Protein AF-0000000084591110 (afdb_homodimer)

Secondary structure (DSSP, 8-state):
-HHHHHHHHHHHHHHHHHS------------EEEEEEE-B-TT---SS--BSEEEEEETTEEEEE---TTHHHHHHH-SS--GGGEEEEE-----HHHHTTHHHHHHHHT-TTSHHHHHTTT-TT-EEEEEEESTTHHHHHHHHHHHTT---SSEEEEEEEESSTT------PPPTTEEP--EEEP-TTSEEEEEEEETTEEEEEEEEBSSS-EEEEEEEEPP-SSEEPPEEEEE-S-SB-GGGHHHHTGGG---SEEEEE-------TTT-TT-TT-GGG--HHHHHHHHHHTT---HHHHHHHHHHTT-S-EEEE-B-TT-----TT-HHHHHHHHHHHHHH-BTT---EE--TT-EEE---EE-------------S-------TTTBPPP--TTSPPPGGG-----------S---------------------------------/-HHHHHHHHHHHHHHHHHS-----------SEEEEEEE-B-TT---SS--BSEEEEEETTEEEEE---TTHHHHHHH-SS--GGGEEEEE-----HHHHTTHHHHHHHHT-TTSHHHHHTTT-TT-EEEEEEESTTHHHHHHHHHHHTT---SSEEEEEEEESSTT------PPPTTEEP--EEEP-TTSEEEEEEEETTEEEEEEEEBSSS-EEEEEEEEPP-SSEEPPEEEEE-S-SB-GGGHHHHTGGG---SEEEEE-------TTT-TT-TT-GGG--HHHHHHHHHHTT---HHHHHHHHHHTT-S-EEEE-B-TT-----TT-HHHHHHHHHHHHHH-BTT---EE--TT-EEE---EE-------------S-------TTTBPPP--TTSPPPGGG-----------S---------------------------------

pLDDT: mean 78.38, std 26.84, range [16.27, 98.94]

Solvent-accessible surface area (backbone atoms only — not comparable to full-atom values): 49144 Å² total; per-residue (Å²): 122,73,70,60,58,54,51,50,54,49,49,54,53,50,55,61,58,63,71,57,61,73,75,78,66,78,60,64,54,64,63,36,34,41,33,32,47,14,25,17,20,69,74,26,60,49,86,62,25,37,18,26,20,35,38,39,32,47,64,82,35,28,34,29,45,24,25,4,54,48,44,58,52,40,34,60,68,33,91,84,49,56,65,66,31,47,39,37,38,38,30,31,31,53,42,52,42,22,41,63,18,47,57,63,36,47,51,49,41,19,19,75,82,20,70,47,20,56,74,51,73,50,40,63,75,42,76,52,37,43,34,38,25,35,80,53,49,56,30,51,48,26,50,52,39,61,59,20,69,61,78,65,40,18,20,34,32,45,32,29,52,32,85,60,92,73,76,75,64,92,44,71,70,81,43,92,44,50,46,87,50,53,79,44,64,34,49,95,81,45,32,36,73,63,76,42,81,57,87,50,30,42,32,31,36,24,45,32,39,37,88,53,78,22,26,27,39,36,42,30,40,49,78,52,96,57,37,54,46,51,22,39,35,46,45,37,67,28,49,41,59,70,76,32,45,66,71,52,39,44,97,79,38,45,20,52,30,34,37,33,38,26,34,38,72,68,63,54,57,89,73,36,77,80,44,80,77,63,34,88,80,57,43,65,64,58,45,43,50,53,22,40,76,69,19,26,21,23,28,43,56,37,9,40,51,38,41,76,46,54,40,72,35,43,36,33,30,30,27,36,51,86,62,60,69,53,46,68,81,32,65,66,42,42,49,46,19,48,27,15,22,38,18,28,11,48,61,96,57,70,36,36,50,57,31,52,65,42,66,48,76,58,80,85,45,68,52,75,71,80,67,84,67,85,66,75,76,73,76,61,82,79,62,81,69,73,55,68,85,44,52,50,81,60,44,58,77,88,52,80,75,61,74,85,68,63,61,76,78,66,79,73,67,75,76,62,93,68,80,82,71,76,74,76,69,78,76,70,80,68,83,70,84,69,82,70,84,67,84,79,81,80,93,93,89,83,76,89,85,131,123,73,70,60,58,53,51,52,54,49,48,54,52,49,56,63,56,61,71,57,61,73,72,78,66,79,60,64,54,64,63,36,35,42,35,32,47,13,25,16,21,71,72,25,59,48,86,60,26,36,18,25,21,35,36,39,33,48,64,81,34,28,33,29,45,25,25,3,54,47,43,57,53,40,35,62,68,33,91,84,50,56,66,65,33,46,39,37,38,38,31,32,31,52,41,54,41,22,40,63,17,47,57,64,38,48,53,50,41,19,19,76,83,21,68,47,20,56,72,50,72,50,40,62,74,42,77,54,36,44,33,38,25,36,80,52,50,57,30,53,48,26,50,53,39,62,58,21,69,63,78,63,39,18,20,35,32,44,32,28,52,32,82,59,92,74,76,75,66,92,47,71,69,80,45,93,43,49,46,87,49,53,79,45,65,34,50,95,83,46,32,36,73,65,77,41,80,56,85,50,30,41,30,31,34,23,46,32,39,35,87,52,78,25,25,26,39,35,42,31,39,51,79,51,95,56,36,52,46,52,21,40,34,46,45,36,65,28,48,42,59,73,74,32,45,66,72,53,39,43,96,78,38,44,20,53,31,34,37,32,37,27,33,39,72,69,64,54,57,88,72,35,76,81,44,80,76,62,36,88,78,58,43,64,64,57,43,43,50,53,23,41,75,69,19,25,21,24,26,39,56,37,11,40,50,39,41,76,45,55,39,72,34,44,37,34,31,29,27,36,50,84,63,61,67,54,45,69,81,33,64,67,40,42,48,46,17,47,26,15,24,38,17,28,11,47,62,97,57,70,37,37,52,56,30,53,66,41,69,49,76,55,81,83,44,69,53,73,70,80,66,85,67,85,68,74,77,72,78,59,81,79,62,82,67,74,55,68,85,46,50,50,81,60,44,58,75,87,52,81,77,60,74,84,66,63,60,76,78,65,81,75,68,77,77,62,94,69,81,80,72,77,74,78,73,79,75,76,76,74,81,71,85,73,82,70,81,91,88,95,78,92,84,93,78,87,75,85,85,131

InterPro domains:
  IPR013471 Ribonuclease Z/BN [cd07717] (34-357)
  IPR036866 Ribonuclease Z/Hydroxyacylglutathione hydrolase-like [G3DSA:3.60.15.10] (32-371)
  IPR036866 Ribonuclease Z/Hydroxyacylglutathione hydrolase-like [SSF56281] (33-362)

Structure (mmCIF, N/CA/C/O backbone):
data_AF-0000000084591110-model_v1
#
loop_
_entity.id
_entity.type
_entity.pdbx_description
1 polymer 'Metallo-beta-lactamase superfamily protein'
#
loop_
_atom_site.group_PDB
_atom_site.id
_atom_site.type_symbol
_atom_site.label_atom_id
_atom_site.label_alt_id
_atom_site.label_comp_id
_atom_site.label_asym_id
_atom_site.label_entity_id
_atom_site.label_seq_id
_atom_site.pdbx_PDB_ins_code
_atom_site.Cartn_x
_atom_site.Cartn_y
_atom_site.Cartn_z
_atom_site.occupancy
_atom_site.B_iso_or_equiv
_atom_site.auth_seq_id
_atom_site.auth_comp_id
_atom_site.auth_asym_id
_atom_site.auth_atom_id
_atom_site.pdbx_PDB_model_num
ATOM 1 N N . MET A 1 1 ? 31.797 -3.836 -56.5 1 29.39 1 MET A N 1
ATOM 2 C CA . MET A 1 1 ? 32.531 -3.691 -55.25 1 29.39 1 MET A CA 1
ATOM 3 C C . MET A 1 1 ? 31.641 -4.031 -54.062 1 29.39 1 MET A C 1
ATOM 5 O O . MET A 1 1 ? 32.062 -3.922 -52.906 1 29.39 1 MET A O 1
ATOM 9 N N . THR A 1 2 ? 30.297 -4.121 -54.344 1 38.12 2 THR A N 1
ATOM 10 C CA . THR A 1 2 ? 29.188 -4.25 -53.406 1 38.12 2 THR A CA 1
ATOM 11 C C . THR A 1 2 ? 29.109 -5.672 -52.844 1 38.12 2 THR A C 1
ATOM 13 O O . THR A 1 2 ? 28.641 -5.887 -51.75 1 38.12 2 THR A O 1
ATOM 16 N N . THR A 1 3 ? 29.531 -6.695 -53.688 1 39.41 3 THR A N 1
ATOM 17 C CA . THR A 1 3 ? 29.391 -8.117 -53.406 1 39.41 3 THR A CA 1
ATOM 18 C C . THR A 1 3 ? 30.438 -8.562 -52.406 1 39.41 3 THR A C 1
ATOM 20 O O . THR A 1 3 ? 30.203 -9.484 -51.594 1 39.41 3 THR A O 1
ATOM 23 N N . LEU A 1 4 ? 31.641 -7.887 -52.438 1 34.56 4 LEU A N 1
ATOM 24 C CA . LEU A 1 4 ? 32.781 -8.32 -51.656 1 34.56 4 LEU A CA 1
ATOM 25 C C . LEU A 1 4 ? 32.625 -7.891 -50.188 1 34.56 4 LEU A C 1
ATOM 27 O O . LEU A 1 4 ? 33.125 -8.539 -49.281 1 34.56 4 LEU A O 1
ATOM 31 N N . ALA A 1 5 ? 31.984 -6.637 -50 1 37.97 5 ALA A N 1
ATOM 32 C CA . ALA A 1 5 ? 31.828 -6.137 -48.625 1 37.97 5 ALA A CA 1
ATOM 33 C C . ALA A 1 5 ? 30.859 -7 -47.844 1 37.97 5 ALA A C 1
ATOM 35 O O . ALA A 1 5 ? 30.906 -7.035 -46.594 1 37.97 5 ALA A O 1
ATOM 36 N N . LYS A 1 6 ? 29.906 -7.621 -48.625 1 37.16 6 LYS A N 1
ATOM 37 C CA . LYS A 1 6 ? 28.922 -8.477 -47.969 1 37.16 6 LYS A CA 1
ATOM 38 C C . LYS A 1 6 ? 29.562 -9.766 -47.438 1 37.16 6 LYS A C 1
ATOM 40 O O . LYS A 1 6 ? 29.203 -10.258 -46.375 1 37.16 6 LYS A O 1
ATOM 45 N N . VAL A 1 7 ? 30.562 -10.164 -48.25 1 39.44 7 VAL A N 1
ATOM 46 C CA . VAL A 1 7 ? 31.172 -11.445 -47.906 1 39.44 7 VAL A CA 1
ATOM 47 C C . VAL A 1 7 ? 32.125 -11.258 -46.719 1 39.44 7 VAL A C 1
ATOM 49 O O . VAL A 1 7 ? 32.188 -12.133 -45.875 1 39.44 7 VAL A O 1
ATOM 52 N N . GLU A 1 8 ? 32.719 -10.031 -46.656 1 38.94 8 GLU A N 1
ATOM 53 C CA . GLU A 1 8 ? 33.656 -9.836 -45.562 1 38.94 8 GLU A CA 1
ATOM 54 C C . GLU A 1 8 ? 32.938 -9.664 -44.25 1 38.94 8 GLU A C 1
ATOM 56 O O . GLU A 1 8 ? 33.469 -10.062 -43.188 1 38.94 8 GLU A O 1
ATOM 61 N N . ARG A 1 9 ? 31.719 -9 -44.281 1 38.03 9 ARG A N 1
ATOM 62 C CA . ARG A 1 9 ? 30.969 -8.875 -43.031 1 38.03 9 ARG A CA 1
ATOM 63 C C . ARG A 1 9 ? 30.469 -10.227 -42.562 1 38.03 9 ARG A C 1
ATOM 65 O O . ARG A 1 9 ? 30.344 -10.461 -41.344 1 38.03 9 ARG A O 1
ATOM 72 N N . LEU A 1 10 ? 30.219 -11.109 -43.531 1 38.62 10 LEU A N 1
ATOM 73 C CA . LEU A 1 10 ? 29.781 -12.453 -43.156 1 38.62 10 LEU A CA 1
ATOM 74 C C . LEU A 1 10 ? 30.922 -13.25 -42.531 1 38.62 10 LEU A C 1
ATOM 76 O O . LEU A 1 10 ? 30.719 -14.023 -41.594 1 38.62 10 LEU A O 1
ATOM 80 N N . VAL A 1 11 ? 32.156 -12.969 -43.062 1 40.56 11 VAL A N 1
ATOM 81 C CA . VAL A 1 11 ? 33.281 -13.742 -42.562 1 40.56 11 VAL A CA 1
ATOM 82 C C . VAL A 1 11 ? 33.688 -13.234 -41.188 1 40.56 11 VAL A C 1
ATOM 84 O O . VAL A 1 11 ? 34 -14.031 -40.312 1 40.56 11 VAL A O 1
ATOM 87 N N . VAL A 1 12 ? 33.625 -11.828 -40.969 1 39.69 12 VAL A N 1
ATOM 88 C CA . VAL A 1 12 ? 34 -11.344 -39.625 1 39.69 12 VAL A CA 1
ATOM 89 C C . VAL A 1 12 ? 32.938 -11.773 -38.625 1 39.69 12 VAL A C 1
ATOM 91 O O . VAL A 1 12 ? 33.25 -12.086 -37.469 1 39.69 12 VAL A O 1
ATOM 94 N N . TYR A 1 13 ? 31.562 -11.875 -39.031 1 34.47 13 TYR A N 1
ATOM 95 C CA . TYR A 1 13 ? 30.531 -12.383 -38.125 1 34.47 13 TYR A CA 1
ATOM 96 C C . TYR A 1 13 ? 30.766 -13.859 -37.844 1 34.47 13 TYR A C 1
ATOM 98 O O . TYR A 1 13 ? 30.562 -14.305 -36.719 1 34.47 13 TYR A O 1
ATOM 106 N N . ALA A 1 14 ? 31.203 -14.594 -38.844 1 36.56 14 ALA A N 1
ATOM 107 C CA . ALA A 1 14 ? 31.453 -16.016 -38.625 1 36.56 14 ALA A CA 1
ATOM 108 C C . ALA A 1 14 ? 32.656 -16.234 -37.719 1 36.56 14 ALA A C 1
ATOM 110 O O . ALA A 1 14 ? 32.625 -17.125 -36.875 1 36.56 14 ALA A O 1
ATOM 111 N N . TRP A 1 15 ? 33.75 -15.469 -38 1 36.59 15 TRP A N 1
ATOM 112 C CA . TRP A 1 15 ? 34.938 -15.664 -37.156 1 36.59 15 TRP A CA 1
ATOM 113 C C . TRP A 1 15 ? 34.688 -15.258 -35.719 1 36.59 15 TRP A C 1
ATOM 115 O O . TRP A 1 15 ? 35.125 -15.945 -34.781 1 36.59 15 TRP A O 1
ATOM 125 N N . LEU A 1 16 ? 33.906 -14.078 -35.469 1 33.72 16 LEU A N 1
ATOM 126 C CA . LEU A 1 16 ? 33.594 -13.711 -34.062 1 33.72 16 LEU A CA 1
ATOM 127 C C . LEU A 1 16 ? 32.688 -14.742 -33.438 1 33.72 16 LEU A C 1
ATOM 129 O O . LEU A 1 16 ? 32.719 -14.922 -32.219 1 33.72 16 LEU A O 1
ATOM 133 N N . CYS A 1 17 ? 31.812 -15.461 -34.125 1 33.75 17 CYS A N 1
ATOM 134 C CA . CYS A 1 17 ? 31 -16.531 -33.594 1 33.75 17 CYS A CA 1
ATOM 135 C C . CYS A 1 17 ? 31.859 -17.719 -33.188 1 33.75 17 CYS A C 1
ATOM 137 O O . CYS A 1 17 ? 31.406 -18.594 -32.438 1 33.75 17 CYS A O 1
ATOM 139 N N . GLU A 1 18 ? 32.938 -18.094 -33.906 1 33.03 18 GLU A N 1
ATOM 140 C CA . GLU A 1 18 ? 33.688 -19.312 -33.625 1 33.03 18 GLU A CA 1
ATOM 141 C C . GLU A 1 18 ? 34.344 -19.234 -32.25 1 33.03 18 GLU A C 1
ATOM 143 O O . GLU A 1 18 ? 34.531 -20.25 -31.594 1 33.03 18 GLU A O 1
ATOM 148 N N . ILE A 1 19 ? 35.062 -18.125 -31.953 1 33.84 19 ILE A N 1
ATOM 149 C CA . ILE A 1 19 ? 35.875 -18.219 -30.75 1 33.84 19 ILE A CA 1
ATOM 150 C C . ILE A 1 19 ? 35 -18.125 -29.516 1 33.84 19 ILE A C 1
ATOM 152 O O . ILE A 1 19 ? 35.5 -18.062 -28.391 1 33.84 19 ILE A O 1
ATOM 156 N N . TYR A 1 20 ? 33.75 -17.625 -29.578 1 30.02 20 TYR A N 1
ATOM 157 C CA . TYR A 1 20 ? 33.031 -17.641 -28.312 1 30.02 20 TYR A CA 1
ATOM 158 C C . TYR A 1 20 ? 32.75 -19.062 -27.875 1 30.02 20 TYR A C 1
ATOM 160 O O . TYR A 1 20 ? 31.797 -19.688 -28.359 1 30.02 20 TYR A O 1
ATOM 168 N N . GLU A 1 21 ? 33.75 -19.844 -27.625 1 31.45 21 GLU A N 1
ATOM 169 C CA . GLU A 1 21 ? 33.406 -20.969 -26.766 1 31.45 21 GLU A CA 1
ATOM 170 C C . GLU A 1 21 ? 32.5 -20.5 -25.609 1 31.45 21 GLU A C 1
ATOM 172 O O . GLU A 1 21 ? 32.844 -19.562 -24.891 1 31.45 21 GLU A O 1
ATOM 177 N N . PRO A 1 22 ? 31.25 -20.688 -25.75 1 31.7 22 PRO A N 1
ATOM 178 C CA . PRO A 1 22 ? 30.5 -20.375 -24.547 1 31.7 22 PRO A CA 1
ATOM 179 C C . PRO A 1 22 ? 31.203 -20.812 -23.266 1 31.7 22 PRO A C 1
ATOM 181 O O . PRO A 1 22 ? 31.609 -21.969 -23.156 1 31.7 22 PRO A O 1
ATOM 184 N N . LEU A 1 23 ? 32.125 -20.047 -22.719 1 31.44 23 LEU A N 1
ATOM 185 C CA . LEU A 1 23 ? 32.531 -20.359 -21.359 1 31.44 23 LEU A CA 1
ATOM 186 C C . LEU A 1 23 ? 31.359 -21.016 -20.594 1 31.44 23 LEU A C 1
ATOM 188 O O . LEU A 1 23 ? 30.281 -20.453 -20.5 1 31.44 23 LEU A O 1
ATOM 192 N N . ASN A 1 24 ? 31.297 -22.312 -20.594 1 31.44 24 ASN A N 1
ATOM 193 C CA . ASN A 1 24 ? 30.469 -23.109 -19.703 1 31.44 24 ASN A CA 1
ATOM 194 C C . ASN A 1 24 ? 30.453 -22.547 -18.297 1 31.44 24 ASN A C 1
ATOM 196 O O . ASN A 1 24 ? 31.234 -22.953 -17.438 1 31.44 24 ASN A O 1
ATOM 200 N N . VAL A 1 25 ? 30.375 -21.266 -18.078 1 33.38 25 VAL A N 1
ATOM 201 C CA . VAL A 1 25 ? 30.141 -20.781 -16.719 1 33.38 25 VAL A CA 1
ATOM 202 C C . VAL A 1 25 ? 29 -21.578 -16.078 1 33.38 25 VAL A C 1
ATOM 204 O O . VAL A 1 25 ? 27.891 -21.625 -16.625 1 33.38 25 VAL A O 1
ATOM 207 N N . ASN A 1 26 ? 29.344 -22.625 -15.445 1 36.94 26 ASN A N 1
ATOM 208 C CA . ASN A 1 26 ? 28.422 -23.312 -14.547 1 36.94 26 ASN A CA 1
ATOM 209 C C . ASN A 1 26 ? 27.5 -22.328 -13.828 1 36.94 26 ASN A C 1
ATOM 211 O O . ASN A 1 26 ? 27.922 -21.672 -12.867 1 36.94 26 ASN A O 1
ATOM 215 N N . PHE A 1 27 ? 26.688 -21.734 -14.508 1 41.66 27 PHE A N 1
ATOM 216 C CA . PHE A 1 27 ? 25.703 -20.844 -13.898 1 41.66 27 PHE A CA 1
ATOM 217 C C . PHE A 1 27 ? 24.812 -21.625 -12.93 1 41.66 27 PHE A C 1
ATOM 219 O O . PHE A 1 27 ? 23.797 -22.188 -13.336 1 41.66 27 PHE A O 1
ATOM 226 N N . ASP A 1 28 ? 25.422 -22.266 -11.922 1 49.06 28 ASP A N 1
ATOM 227 C CA . ASP A 1 28 ? 24.625 -22.75 -10.789 1 49.06 28 ASP A CA 1
ATOM 228 C C . ASP A 1 28 ? 23.859 -21.594 -10.141 1 49.06 28 ASP A C 1
ATOM 230 O O . ASP A 1 28 ? 24.328 -20.469 -10.094 1 49.06 28 ASP A O 1
ATOM 234 N N . MET A 1 29 ? 22.516 -21.609 -10.375 1 55.19 29 MET A N 1
ATOM 235 C CA . MET A 1 29 ? 21.672 -20.594 -9.758 1 55.19 29 MET A CA 1
ATOM 236 C C . MET A 1 29 ? 22.156 -20.266 -8.344 1 55.19 29 MET A C 1
ATOM 238 O O . MET A 1 29 ? 21.641 -19.344 -7.707 1 55.19 29 MET A O 1
ATOM 242 N N . GLY A 1 30 ? 23.344 -20.797 -8.078 1 60.12 30 GLY A N 1
ATOM 243 C CA . GLY A 1 30 ? 23.688 -20.562 -6.688 1 60.12 30 GLY A CA 1
ATOM 244 C C . GLY A 1 30 ? 22.531 -20.859 -5.734 1 60.12 30 GLY A C 1
ATOM 245 O O . GLY A 1 30 ? 21.734 -21.766 -5.973 1 60.12 30 GLY A O 1
ATOM 246 N N . ASP A 1 31 ? 22.281 -20.141 -4.699 1 81.06 31 ASP A N 1
ATOM 247 C CA . ASP A 1 31 ? 21.234 -20.281 -3.68 1 81.06 31 ASP A CA 1
ATOM 248 C C . ASP A 1 31 ? 19.906 -19.719 -4.168 1 81.06 31 ASP A C 1
ATOM 250 O O . ASP A 1 31 ? 19.844 -18.562 -4.613 1 81.06 31 ASP A O 1
ATOM 254 N N . LEU A 1 32 ? 18.922 -20.641 -4.508 1 91.56 32 LEU A N 1
ATOM 255 C CA . LEU A 1 32 ? 17.562 -20.266 -4.844 1 91.56 32 LEU A CA 1
ATOM 256 C C . LEU A 1 32 ? 16.656 -20.344 -3.613 1 91.56 32 LEU A C 1
ATOM 258 O O . LEU A 1 32 ? 16.453 -21.422 -3.051 1 91.56 32 LEU A O 1
ATOM 262 N N . LYS A 1 33 ? 16.234 -19.109 -3.219 1 95.06 33 LYS A N 1
ATOM 263 C CA . LYS A 1 33 ? 15.383 -18.984 -2.033 1 95.06 33 LYS A CA 1
ATOM 264 C C . LYS A 1 33 ? 14.047 -18.344 -2.377 1 95.06 33 LYS A C 1
ATOM 266 O O . LYS A 1 33 ? 13.992 -17.359 -3.123 1 95.06 33 LYS A O 1
ATOM 271 N N . ILE A 1 34 ? 12.984 -18.969 -1.868 1 97.69 34 ILE A N 1
ATOM 272 C CA . ILE A 1 34 ? 11.641 -18.453 -2.061 1 97.69 34 ILE A CA 1
ATOM 273 C C . ILE A 1 34 ? 11.125 -17.844 -0.755 1 97.69 34 ILE A C 1
ATOM 275 O O . ILE A 1 34 ? 11.172 -18.5 0.295 1 97.69 34 ILE A O 1
ATOM 279 N N . THR A 1 35 ? 10.68 -16.578 -0.805 1 98.12 35 THR A N 1
ATOM 280 C CA . THR A 1 35 ? 10.094 -15.922 0.359 1 98.12 35 THR A CA 1
ATOM 281 C C . THR A 1 35 ? 8.664 -15.469 0.062 1 98.12 35 THR A C 1
ATOM 283 O O . THR A 1 35 ? 8.422 -14.773 -0.928 1 98.12 35 THR A O 1
ATOM 286 N N . PHE A 1 36 ? 7.754 -15.875 0.915 1 98.5 36 PHE A N 1
ATOM 287 C CA . PHE A 1 36 ? 6.355 -15.492 0.771 1 98.5 36 PHE A CA 1
ATOM 288 C C . PHE A 1 36 ? 6.086 -14.164 1.467 1 98.5 36 PHE A C 1
ATOM 290 O O . PHE A 1 36 ? 5.996 -14.102 2.695 1 98.5 36 PHE A O 1
ATOM 297 N N . LEU A 1 37 ? 5.859 -13.109 0.688 1 98.44 37 LEU A N 1
ATOM 298 C CA . LEU A 1 37 ? 5.754 -11.766 1.239 1 98.44 37 LEU A CA 1
ATOM 299 C C . LEU A 1 37 ? 4.305 -11.43 1.586 1 98.44 37 LEU A C 1
ATOM 301 O O . LEU A 1 37 ? 4.047 -10.617 2.475 1 98.44 37 LEU A O 1
ATOM 305 N N . GLY A 1 38 ? 3.424 -11.961 0.901 1 98.25 38 GLY A N 1
ATOM 306 C CA . GLY A 1 38 ? 1.995 -11.836 1.135 1 98.25 38 GLY A CA 1
ATOM 307 C C . GLY A 1 38 ? 1.207 -13.055 0.693 1 98.25 38 GLY A C 1
ATOM 308 O O . GLY A 1 38 ? 1.45 -13.602 -0.385 1 98.25 38 GLY A O 1
ATOM 309 N N . THR A 1 39 ? 0.227 -13.461 1.534 1 98.5 39 THR A N 1
ATOM 310 C CA . THR A 1 39 ? -0.43 -14.734 1.27 1 98.5 39 THR A CA 1
ATOM 311 C C . THR A 1 39 ? -1.946 -14.594 1.374 1 98.5 39 THR A C 1
ATOM 313 O O . THR A 1 39 ? -2.67 -15.594 1.375 1 98.5 39 THR A O 1
ATOM 316 N N . SER A 1 40 ? -2.457 -13.328 1.427 1 97.31 40 SER A N 1
ATOM 317 C CA . SER A 1 40 ? -3.895 -13.086 1.487 1 97.31 40 SER A CA 1
ATOM 318 C C . SER A 1 40 ? -4.473 -12.844 0.097 1 97.31 40 SER A C 1
ATOM 320 O O . SER A 1 40 ? -3.785 -12.328 -0.786 1 97.31 40 SER A O 1
ATOM 322 N N . SER A 1 41 ? -5.684 -13.234 0.004 1 96.69 41 SER A N 1
ATOM 323 C CA . SER A 1 41 ? -6.453 -12.867 -1.183 1 96.69 41 SER A CA 1
ATOM 324 C C . SER A 1 41 ? -6.836 -11.391 -1.162 1 96.69 41 SER A C 1
ATOM 326 O O . SER A 1 41 ? -6.387 -10.641 -0.292 1 96.69 41 SER A O 1
ATOM 328 N N . GLY A 1 42 ? -7.637 -11.016 -2.154 1 94 42 GLY A N 1
ATOM 329 C CA . GLY A 1 42 ? -8.039 -9.625 -2.299 1 94 42 GLY A CA 1
ATOM 330 C C . GLY A 1 42 ? -8.969 -9.156 -1.194 1 94 42 GLY A C 1
ATOM 331 O O . GLY A 1 42 ? -9.203 -7.957 -1.043 1 94 42 GLY A O 1
ATOM 332 N N . GLY A 1 43 ? -9.461 -10.141 -0.425 1 90.62 43 GLY A N 1
ATOM 333 C CA . GLY A 1 43 ? -10.258 -9.758 0.729 1 90.62 43 GLY A CA 1
ATOM 334 C C . GLY A 1 43 ? -9.438 -9.148 1.851 1 90.62 43 GLY A C 1
ATOM 335 O O . GLY A 1 43 ? -9.992 -8.578 2.793 1 90.62 43 GLY A O 1
ATOM 336 N N . GLY A 1 44 ? -8.148 -9.359 1.742 1 90.88 44 GLY A N 1
ATOM 337 C CA . GLY A 1 44 ? -7.25 -8.695 2.672 1 90.88 44 GLY A CA 1
ATOM 338 C C . GLY A 1 44 ? -6.809 -7.324 2.201 1 90.88 44 GLY A C 1
ATOM 339 O O . GLY A 1 44 ? -7.473 -6.707 1.363 1 90.88 44 GLY A O 1
ATOM 340 N N . PRO A 1 45 ? -5.668 -6.801 2.809 1 92.88 45 PRO A N 1
ATOM 341 C CA . PRO A 1 45 ? -4.828 -7.43 3.832 1 92.88 45 PRO A CA 1
ATOM 342 C C . PRO A 1 45 ? -5.539 -7.562 5.176 1 92.88 45 PRO A C 1
ATOM 344 O O . PRO A 1 45 ? -6.543 -6.891 5.418 1 92.88 45 PRO A O 1
ATOM 347 N N . THR A 1 46 ? -5.082 -8.531 5.914 1 90.69 46 THR A N 1
ATOM 348 C CA . THR A 1 46 ? -5.531 -8.688 7.289 1 90.69 46 THR A CA 1
ATOM 349 C C . THR A 1 46 ? -4.434 -8.289 8.273 1 90.69 46 THR A C 1
ATOM 351 O O . THR A 1 46 ? -3.369 -7.82 7.859 1 90.69 46 THR A O 1
ATOM 354 N N . GLU A 1 47 ? -4.711 -8.375 9.5 1 87.31 47 GLU A N 1
ATOM 355 C CA . GLU A 1 47 ? -3.693 -8.094 10.508 1 87.31 47 GLU A CA 1
ATOM 356 C C . GLU A 1 47 ? -2.48 -9.008 10.336 1 87.31 47 GLU A C 1
ATOM 358 O O . GLU A 1 47 ? -1.342 -8.57 10.523 1 87.31 47 GLU A O 1
ATOM 363 N N . GLY A 1 48 ? -2.74 -10.195 9.852 1 90 48 GLY A N 1
ATOM 364 C CA . GLY A 1 48 ? -1.672 -11.18 9.844 1 90 48 GLY A CA 1
ATOM 365 C C . GLY A 1 48 ? -1.128 -11.453 8.453 1 90 48 GLY A C 1
ATOM 366 O O . GLY A 1 48 ? -0.094 -12.109 8.305 1 90 48 GLY A O 1
ATOM 367 N N . ARG A 1 49 ? -1.811 -10.953 7.426 1 95.69 49 ARG A N 1
ATOM 368 C CA . ARG A 1 49 ? -1.379 -11.281 6.07 1 95.69 49 ARG A CA 1
ATOM 369 C C . ARG A 1 49 ? -1.438 -10.055 5.168 1 95.69 49 ARG A C 1
ATOM 371 O O . ARG A 1 49 ? -2.402 -9.289 5.215 1 95.69 49 ARG A O 1
ATOM 378 N N . ASN A 1 50 ? -0.365 -9.82 4.465 1 96.81 50 ASN A N 1
ATOM 379 C CA . ASN A 1 50 ? -0.413 -8.914 3.324 1 96.81 50 ASN A CA 1
ATOM 380 C C . ASN A 1 50 ? -0.999 -9.594 2.092 1 96.81 50 ASN A C 1
ATOM 382 O O . ASN A 1 50 ? -1.121 -10.82 2.055 1 96.81 50 ASN A O 1
ATOM 386 N N . CYS A 1 51 ? -1.386 -8.852 1.115 1 97.62 51 CYS A N 1
ATOM 387 C CA . CYS A 1 51 ? -1.868 -9.43 -0.133 1 97.62 51 CYS A CA 1
ATOM 388 C C . CYS A 1 51 ? -0.708 -9.938 -0.982 1 97.62 51 CYS A C 1
ATOM 390 O O . CYS A 1 51 ? 0.445 -9.898 -0.552 1 97.62 51 CYS A O 1
ATOM 392 N N . SER A 1 52 ? -0.92 -10.344 -2.133 1 98.56 52 SER A N 1
ATOM 393 C CA . SER A 1 52 ? -0.11 -11.281 -2.91 1 98.56 52 SER A CA 1
ATOM 394 C C . SER A 1 52 ? 1.234 -10.664 -3.285 1 98.56 52 SER A C 1
ATOM 396 O O . SER A 1 52 ? 1.283 -9.594 -3.895 1 98.56 52 SER A O 1
ATOM 398 N N . SER A 1 53 ? 2.271 -11.375 -2.945 1 98.88 53 SER A N 1
ATOM 399 C CA . SER A 1 53 ? 3.629 -11.125 -3.418 1 98.88 53 SER A CA 1
ATOM 400 C C . SER A 1 53 ? 4.57 -12.266 -3.035 1 98.88 53 SER A C 1
ATOM 402 O O . SER A 1 53 ? 4.531 -12.75 -1.905 1 98.88 53 SER A O 1
ATOM 404 N N . LEU A 1 54 ? 5.387 -12.703 -3.955 1 98.75 54 LEU A N 1
ATOM 405 C CA . LEU A 1 54 ? 6.387 -13.75 -3.807 1 98.75 54 LEU A CA 1
ATOM 406 C C . LEU A 1 54 ? 7.758 -13.258 -4.258 1 98.75 54 LEU A C 1
ATOM 408 O O . LEU A 1 54 ? 7.883 -12.633 -5.316 1 98.75 54 LEU A O 1
ATOM 412 N N . ALA A 1 55 ? 8.773 -13.531 -3.422 1 98.69 55 ALA A N 1
ATOM 413 C CA . ALA A 1 55 ? 10.133 -13.133 -3.793 1 98.69 55 ALA A CA 1
ATOM 414 C C . ALA A 1 55 ? 10.984 -14.359 -4.125 1 98.69 55 ALA A C 1
ATOM 416 O O . ALA A 1 55 ? 11.016 -15.328 -3.361 1 98.69 55 ALA A O 1
ATOM 417 N N . LEU A 1 56 ? 11.617 -14.32 -5.242 1 97.38 56 LEU A N 1
ATOM 418 C CA . LEU A 1 56 ? 12.633 -15.281 -5.656 1 97.38 56 LEU A CA 1
ATOM 419 C C . LEU A 1 56 ? 14.023 -14.688 -5.527 1 97.38 56 LEU A C 1
ATOM 421 O O . LEU A 1 56 ? 14.391 -13.773 -6.27 1 97.38 56 LEU A O 1
ATOM 425 N N . SER A 1 57 ? 14.727 -15.141 -4.594 1 95.19 57 SER A N 1
ATOM 426 C CA . SER A 1 57 ? 16.125 -14.734 -4.48 1 95.19 57 SER A CA 1
ATOM 427 C C . SER A 1 57 ? 17.031 -15.625 -5.324 1 95.19 57 SER A C 1
ATOM 429 O O . SER A 1 57 ? 17.188 -16.812 -5.031 1 95.19 57 SER A O 1
ATOM 431 N N . ILE A 1 58 ? 17.547 -15.078 -6.309 1 91.12 58 ILE A N 1
ATOM 432 C CA . ILE A 1 58 ? 18.438 -15.766 -7.25 1 91.12 58 ILE A CA 1
ATOM 433 C C . ILE A 1 58 ? 19.812 -15.102 -7.242 1 91.12 58 ILE A C 1
ATOM 435 O O . ILE A 1 58 ? 19.984 -14.008 -7.781 1 91.12 58 ILE A O 1
ATOM 439 N N . ARG A 1 59 ? 20.766 -15.797 -6.605 1 85.25 59 ARG A N 1
ATOM 440 C CA . ARG A 1 59 ? 22.078 -15.203 -6.402 1 85.25 59 ARG A CA 1
ATOM 441 C C . ARG A 1 59 ? 21.969 -13.867 -5.672 1 85.25 59 ARG A C 1
ATOM 443 O O . ARG A 1 59 ? 21.531 -13.82 -4.52 1 85.25 59 ARG A O 1
ATOM 450 N N . ASN A 1 60 ? 22.203 -12.75 -6.375 1 86.62 60 ASN A N 1
ATOM 451 C CA . ASN A 1 60 ? 22.188 -11.453 -5.711 1 86.62 60 ASN A CA 1
ATOM 452 C C . ASN A 1 60 ? 21 -10.609 -6.168 1 86.62 60 ASN A C 1
ATOM 454 O O . ASN A 1 60 ? 20.953 -9.406 -5.895 1 86.62 60 ASN A O 1
ATOM 458 N N . GLU A 1 61 ? 20.094 -11.297 -6.836 1 93.19 61 GLU A N 1
ATOM 459 C CA . GLU A 1 61 ? 18.922 -10.57 -7.316 1 93.19 61 GLU A CA 1
ATOM 460 C C . GLU A 1 61 ? 17.656 -11.07 -6.633 1 93.19 61 GLU A C 1
ATOM 462 O O . GLU A 1 61 ? 17.594 -12.203 -6.164 1 93.19 61 GLU A O 1
ATOM 467 N N . VAL A 1 62 ? 16.75 -10.18 -6.598 1 96.06 62 VAL A N 1
ATOM 468 C CA . VAL A 1 62 ? 15.414 -10.516 -6.113 1 96.06 62 VAL A CA 1
ATOM 469 C C . VAL A 1 62 ? 14.383 -10.266 -7.219 1 96.06 62 VAL A C 1
ATOM 471 O O . VAL A 1 62 ? 14.312 -9.164 -7.773 1 96.06 62 VAL A O 1
ATOM 474 N N . TRP A 1 63 ? 13.695 -11.328 -7.578 1 97.75 63 TRP A N 1
ATOM 475 C CA . TRP A 1 63 ? 12.562 -11.227 -8.492 1 97.75 63 TRP A CA 1
ATOM 476 C C . TRP A 1 63 ? 11.242 -11.375 -7.738 1 97.75 63 TRP A C 1
ATOM 478 O O . TRP A 1 63 ? 11.109 -12.25 -6.879 1 97.75 63 TRP A O 1
ATOM 488 N N . LEU A 1 64 ? 10.352 -10.469 -8.078 1 98.69 64 LEU A N 1
ATOM 489 C CA . LEU A 1 64 ? 9.039 -10.562 -7.449 1 98.69 64 LEU A CA 1
ATOM 490 C C . LEU A 1 64 ? 8.008 -11.148 -8.422 1 98.69 64 LEU A C 1
ATOM 492 O O . LEU A 1 64 ? 8.016 -10.82 -9.609 1 98.69 64 LEU A O 1
ATOM 496 N N . VAL A 1 65 ? 7.191 -12.008 -7.941 1 98.88 65 VAL A N 1
ATOM 497 C CA . VAL A 1 65 ? 5.949 -12.375 -8.617 1 98.88 65 VAL A CA 1
ATOM 498 C C . VAL A 1 65 ? 4.762 -11.742 -7.898 1 98.88 65 VAL A C 1
ATOM 500 O O . VAL A 1 65 ? 4.434 -12.117 -6.77 1 98.88 65 VAL A O 1
ATOM 503 N N . ASP A 1 66 ? 4.121 -10.812 -8.555 1 98.94 66 ASP A N 1
ATOM 504 C CA . ASP A 1 66 ? 3.092 -9.922 -8.031 1 98.94 66 ASP A CA 1
ATOM 505 C C . ASP A 1 66 ? 3.672 -8.961 -6.996 1 98.94 66 ASP A C 1
ATOM 507 O O . ASP A 1 66 ? 4.77 -9.18 -6.48 1 98.94 66 ASP A O 1
ATOM 511 N N . CYS A 1 67 ? 2.992 -7.914 -6.797 1 98.88 67 CYS A N 1
ATOM 512 C CA . CYS A 1 67 ? 3.402 -6.82 -5.926 1 98.88 67 CYS A CA 1
ATOM 513 C C . CYS A 1 67 ? 2.195 -6.047 -5.41 1 98.88 67 CYS A C 1
ATOM 515 O O . CYS A 1 67 ? 1.854 -4.992 -5.945 1 98.88 67 CYS A O 1
ATOM 517 N N . ALA A 1 68 ? 1.639 -6.539 -4.359 1 98.56 68 ALA A N 1
ATOM 518 C CA . ALA A 1 68 ? 0.48 -5.891 -3.748 1 98.56 68 ALA A CA 1
ATOM 519 C C . ALA A 1 68 ? 0.903 -4.684 -2.912 1 98.56 68 ALA A C 1
ATOM 521 O O . ALA A 1 68 ? 2.096 -4.469 -2.682 1 98.56 68 ALA A O 1
ATOM 522 N N . GLU A 1 69 ? -0.08 -3.918 -2.545 1 97.69 69 GLU A N 1
ATOM 523 C CA . GLU A 1 69 ? 0.174 -2.873 -1.558 1 97.69 69 GLU A CA 1
ATOM 524 C C . GLU A 1 69 ? 0.91 -3.43 -0.342 1 97.69 69 GLU A C 1
ATOM 526 O O . GLU A 1 69 ? 0.582 -4.512 0.146 1 97.69 69 GLU A O 1
ATOM 531 N N . GLY A 1 70 ? 1.896 -2.689 0.125 1 96.62 70 GLY A N 1
ATOM 532 C CA . GLY A 1 70 ? 2.576 -3.074 1.351 1 96.62 70 GLY A CA 1
ATOM 533 C C . GLY A 1 70 ? 3.727 -4.035 1.118 1 96.62 70 GLY A C 1
ATOM 534 O O . GLY A 1 70 ? 4.43 -4.41 2.059 1 96.62 70 GLY A O 1
ATOM 535 N N . THR A 1 71 ? 3.98 -4.438 -0.116 1 98 71 THR A N 1
ATOM 536 C CA . THR A 1 71 ? 5.035 -5.395 -0.43 1 98 71 THR A CA 1
ATOM 537 C C . THR A 1 71 ? 6.395 -4.867 0.017 1 98 71 THR A C 1
ATOM 539 O O . THR A 1 71 ? 7.207 -5.613 0.566 1 98 71 THR A O 1
ATOM 542 N N . GLN A 1 72 ? 6.668 -3.59 -0.193 1 96.62 72 GLN 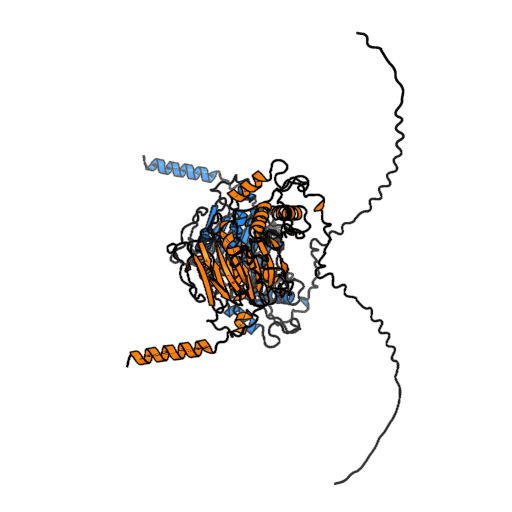A N 1
ATOM 543 C CA . GLN A 1 72 ? 7.977 -3.051 0.175 1 96.62 72 GLN A CA 1
ATOM 544 C C . GLN A 1 72 ? 8.203 -3.146 1.681 1 96.62 72 GLN A C 1
ATOM 546 O O . GLN A 1 72 ? 9.328 -3.398 2.129 1 96.62 72 GLN A O 1
ATOM 551 N N . ARG A 1 73 ? 7.184 -2.914 2.424 1 94.06 73 ARG A N 1
ATOM 552 C CA . ARG A 1 73 ? 7.344 -3.025 3.871 1 94.06 73 ARG A CA 1
ATOM 553 C C . ARG A 1 73 ? 7.621 -4.469 4.281 1 94.06 73 ARG A C 1
ATOM 555 O O . ARG A 1 73 ? 8.367 -4.715 5.23 1 94.06 73 ARG A O 1
ATOM 562 N N . GLN A 1 74 ? 6.957 -5.438 3.615 1 96.12 74 GLN A N 1
ATOM 563 C CA . GLN A 1 74 ? 7.242 -6.848 3.859 1 96.12 74 GLN A CA 1
ATOM 564 C C . GLN A 1 74 ? 8.703 -7.172 3.572 1 96.12 74 GLN A C 1
ATOM 566 O O . GLN A 1 74 ? 9.328 -7.938 4.309 1 96.12 74 GLN A O 1
ATOM 571 N N . ILE A 1 75 ? 9.234 -6.598 2.527 1 96.56 75 ILE A N 1
ATOM 572 C CA . ILE A 1 75 ? 10.641 -6.797 2.184 1 96.56 75 ILE A CA 1
ATOM 573 C C . ILE A 1 75 ? 11.523 -6.266 3.305 1 96.56 75 ILE A C 1
ATOM 575 O O . ILE A 1 75 ? 12.484 -6.926 3.715 1 96.56 75 ILE A O 1
ATOM 579 N N . HIS A 1 76 ? 11.172 -5.109 3.865 1 91.81 76 HIS A N 1
ATOM 580 C CA . HIS A 1 76 ? 11.945 -4.516 4.945 1 91.81 76 HIS A CA 1
ATOM 581 C C . HIS A 1 76 ? 11.93 -5.398 6.191 1 91.81 76 HIS A C 1
ATOM 583 O O . HIS A 1 76 ? 12.898 -5.438 6.945 1 91.81 76 HIS A O 1
ATOM 589 N N . LYS A 1 77 ? 10.891 -6.105 6.359 1 91.81 77 LYS A N 1
ATOM 590 C CA . LYS A 1 77 ? 10.734 -6.957 7.535 1 91.81 77 LYS A CA 1
ATOM 591 C C . LYS A 1 77 ? 11.453 -8.289 7.344 1 91.81 77 LYS A C 1
ATOM 593 O O . LYS A 1 77 ? 11.688 -9.016 8.312 1 91.81 77 LYS A O 1
ATOM 598 N N . SER A 1 78 ? 11.688 -8.586 6.062 1 93.44 78 SER A N 1
ATOM 599 C CA . SER A 1 78 ? 12.352 -9.852 5.77 1 93.44 78 SER A CA 1
ATOM 600 C C . SER A 1 78 ? 13.812 -9.812 6.184 1 93.44 78 SER A C 1
ATOM 602 O O . SER A 1 78 ? 14.492 -8.797 5.996 1 93.44 78 SER A O 1
ATOM 604 N N . ARG A 1 79 ? 14.312 -10.875 6.691 1 84.94 79 ARG A N 1
ATOM 605 C CA . ARG A 1 79 ? 15.688 -10.969 7.156 1 84.94 79 ARG A CA 1
ATOM 606 C C . ARG A 1 79 ? 16.656 -11.164 5.992 1 84.94 79 ARG A C 1
ATOM 608 O O . ARG A 1 79 ? 17.844 -10.922 6.121 1 84.94 79 ARG A O 1
ATOM 615 N N . HIS A 1 80 ? 16.141 -11.547 4.883 1 88.5 80 HIS A N 1
ATOM 616 C CA . HIS A 1 80 ? 17.062 -11.992 3.84 1 88.5 80 HIS A CA 1
ATOM 617 C C . HIS A 1 80 ? 16.875 -11.18 2.562 1 88.5 80 HIS A C 1
ATOM 619 O O . HIS A 1 80 ? 17.562 -11.422 1.564 1 88.5 80 HIS A O 1
ATOM 625 N N . LEU A 1 81 ? 15.984 -10.32 2.607 1 95.38 81 LEU A N 1
ATOM 626 C CA . LEU A 1 81 ? 15.711 -9.57 1.387 1 95.38 81 LEU A CA 1
ATOM 627 C C . LEU A 1 81 ? 16.141 -8.109 1.544 1 95.38 81 LEU A C 1
ATOM 629 O O . LEU A 1 81 ? 16.078 -7.559 2.645 1 95.38 81 LEU A O 1
ATOM 633 N N . ASN A 1 82 ? 16.609 -7.566 0.522 1 93.44 82 ASN A N 1
ATOM 634 C CA . ASN A 1 82 ? 16.922 -6.148 0.382 1 93.44 82 ASN A CA 1
ATOM 635 C C . ASN A 1 82 ? 16.234 -5.539 -0.835 1 93.44 82 ASN A C 1
ATOM 637 O O . ASN A 1 82 ? 16.344 -6.059 -1.946 1 93.44 82 ASN A O 1
ATOM 641 N N . ILE A 1 83 ? 15.555 -4.484 -0.6 1 94.12 83 ILE A N 1
ATOM 642 C CA . ILE A 1 83 ? 14.742 -3.869 -1.646 1 94.12 83 ILE A CA 1
ATOM 643 C C . ILE A 1 83 ? 15.641 -3.404 -2.789 1 94.12 83 ILE A C 1
ATOM 645 O O . ILE A 1 83 ? 15.227 -3.385 -3.949 1 94.12 83 ILE A O 1
ATOM 649 N N . ASP A 1 84 ? 16.891 -3.096 -2.518 1 92.44 84 ASP A N 1
ATOM 650 C CA . ASP A 1 84 ? 17.828 -2.605 -3.518 1 92.44 84 ASP A CA 1
ATOM 651 C C . ASP A 1 84 ? 18.234 -3.713 -4.488 1 92.44 84 ASP A C 1
ATOM 653 O O . ASP A 1 84 ? 18.797 -3.443 -5.547 1 92.44 84 ASP A O 1
ATOM 657 N N . ASN A 1 85 ? 17.922 -4.969 -4.16 1 94.19 85 ASN A N 1
ATOM 658 C CA . ASN A 1 85 ? 18.297 -6.102 -4.992 1 94.19 85 ASN A CA 1
ATOM 659 C C . ASN A 1 85 ? 17.172 -6.5 -5.941 1 94.19 85 ASN A C 1
ATOM 661 O O . ASN A 1 85 ? 17.344 -7.391 -6.777 1 94.19 85 ASN A O 1
ATOM 665 N N . VAL A 1 86 ? 16.047 -5.852 -5.84 1 96.75 86 VAL A N 1
ATOM 666 C CA . VAL A 1 86 ? 14.938 -6.156 -6.742 1 96.75 86 VAL A CA 1
ATOM 667 C C . VAL A 1 86 ? 15.273 -5.676 -8.148 1 96.75 86 VAL A C 1
ATOM 669 O O . VAL A 1 86 ? 15.531 -4.488 -8.367 1 96.75 86 VAL A O 1
ATOM 672 N N . THR A 1 87 ? 15.219 -6.602 -9.117 1 95.94 87 THR A N 1
ATOM 673 C CA . THR A 1 87 ? 15.586 -6.215 -10.477 1 95.94 87 THR A CA 1
ATOM 674 C C . THR A 1 87 ? 14.461 -6.535 -11.453 1 95.94 87 THR A C 1
ATOM 676 O O . THR A 1 87 ? 14.422 -6 -12.562 1 95.94 87 THR A O 1
ATOM 679 N N . LYS A 1 88 ? 13.594 -7.453 -11.039 1 97.75 88 LYS A N 1
ATOM 680 C CA . LYS A 1 88 ? 12.477 -7.82 -11.906 1 97.75 88 LYS A CA 1
ATOM 681 C C . LYS A 1 88 ? 11.188 -7.996 -11.102 1 97.75 88 LYS A C 1
ATOM 683 O O . LYS A 1 88 ? 11.219 -8.453 -9.961 1 97.75 88 LYS A O 1
ATOM 688 N N . ILE A 1 89 ? 10.094 -7.637 -11.695 1 98.69 89 ILE A N 1
ATOM 689 C CA . ILE A 1 89 ? 8.758 -7.824 -11.141 1 98.69 89 ILE A CA 1
ATOM 690 C C . ILE A 1 89 ? 7.848 -8.445 -12.203 1 98.69 89 ILE A C 1
ATOM 692 O O . ILE A 1 89 ? 7.727 -7.918 -13.312 1 98.69 89 ILE A O 1
ATOM 696 N N . PHE A 1 90 ? 7.258 -9.547 -11.883 1 98.81 90 PHE A N 1
ATOM 697 C CA . PHE A 1 90 ? 6.34 -10.258 -12.766 1 98.81 90 PHE A CA 1
ATOM 698 C C . PHE A 1 90 ? 4.918 -10.211 -12.227 1 98.81 90 PHE A C 1
ATOM 700 O O . PHE A 1 90 ? 4.605 -10.867 -11.227 1 98.81 90 PHE A O 1
ATOM 707 N N . ILE A 1 91 ? 4.039 -9.461 -12.891 1 98.88 91 ILE A N 1
ATOM 708 C CA . ILE A 1 91 ? 2.656 -9.312 -12.453 1 98.88 91 ILE A CA 1
ATOM 709 C C . ILE A 1 91 ? 1.78 -10.344 -13.164 1 98.88 91 ILE A C 1
ATOM 711 O O . ILE A 1 91 ? 1.74 -10.391 -14.398 1 98.88 91 ILE A O 1
ATOM 715 N N . THR A 1 92 ? 1.088 -11.117 -12.422 1 98.88 92 THR A N 1
ATOM 716 C CA . THR A 1 92 ? 0.285 -12.188 -12.992 1 98.88 92 THR A CA 1
ATOM 717 C C . THR A 1 92 ? -0.972 -11.633 -13.656 1 98.88 92 THR A C 1
ATOM 719 O O . THR A 1 92 ? -1.384 -12.109 -14.719 1 98.88 92 THR A O 1
ATOM 722 N N . HIS A 1 93 ? -1.61 -10.688 -12.992 1 98.5 93 HIS A N 1
ATOM 723 C CA . HIS A 1 93 ? -2.805 -10.055 -13.539 1 98.5 93 HIS A CA 1
ATOM 724 C C . HIS A 1 93 ? -3.086 -8.719 -12.859 1 98.5 93 HIS A C 1
ATOM 726 O O . HIS A 1 93 ? -2.391 -8.344 -11.914 1 98.5 93 HIS A O 1
ATOM 732 N N . MET A 1 94 ? -4.125 -8.023 -13.281 1 98 94 MET A N 1
ATOM 733 C CA . MET A 1 94 ? -4.242 -6.594 -12.984 1 98 94 MET A CA 1
ATOM 734 C C . MET A 1 94 ? -5.137 -6.359 -11.773 1 98 94 MET A C 1
ATOM 736 O O . MET A 1 94 ? -5.395 -5.215 -11.398 1 98 94 MET A O 1
ATOM 740 N N . HIS A 1 95 ? -5.582 -7.363 -11.055 1 98.19 95 HIS A N 1
ATOM 741 C CA . HIS A 1 95 ? -6.332 -7.082 -9.836 1 98.19 95 HIS A CA 1
ATOM 742 C C . HIS A 1 95 ? -5.48 -6.324 -8.828 1 98.19 95 HIS A C 1
ATOM 744 O O . HIS A 1 95 ? -4.27 -6.551 -8.727 1 98.19 95 HIS A O 1
ATOM 750 N N . LEU A 1 96 ? -6.141 -5.539 -8.094 1 97.44 96 LEU A N 1
ATOM 751 C CA . LEU A 1 96 ? -5.539 -4.582 -7.172 1 97.44 96 LEU A CA 1
ATOM 752 C C . LEU A 1 96 ? -4.605 -5.285 -6.191 1 97.44 96 LEU A C 1
ATOM 754 O O . LEU A 1 96 ? -3.516 -4.789 -5.898 1 97.44 96 LEU A O 1
ATOM 758 N N . ASP A 1 97 ? -5.023 -6.422 -5.672 1 97.62 97 ASP A N 1
ATOM 759 C CA . ASP A 1 97 ? -4.301 -7.129 -4.617 1 97.62 97 ASP A CA 1
ATOM 760 C C . ASP A 1 97 ? -3.09 -7.867 -5.18 1 97.62 97 ASP A C 1
ATOM 762 O O . ASP A 1 97 ? -2.439 -8.641 -4.469 1 97.62 97 ASP A O 1
ATOM 766 N N . HIS A 1 98 ? -2.695 -7.559 -6.457 1 98.75 98 HIS A N 1
ATOM 767 C CA . HIS A 1 98 ? -1.53 -8.195 -7.07 1 98.75 98 HIS A CA 1
ATOM 768 C C . HIS A 1 98 ? -0.581 -7.148 -7.652 1 98.75 98 HIS A C 1
ATOM 770 O O . HIS A 1 98 ? 0.567 -7.461 -7.977 1 98.75 98 HIS A O 1
ATOM 776 N N . CYS A 1 99 ? -1.025 -5.855 -7.785 1 98.62 99 CYS A N 1
ATOM 777 C CA . CYS A 1 99 ? -0.17 -5.062 -8.664 1 98.62 99 CYS A CA 1
ATOM 778 C C . CYS A 1 99 ? -0.038 -3.635 -8.148 1 98.62 99 CYS A C 1
ATOM 780 O O . CYS A 1 99 ? 0.813 -2.877 -8.617 1 98.62 99 CYS A O 1
ATOM 782 N N . VAL A 1 100 ? -0.754 -3.18 -7.172 1 98.25 100 VAL A N 1
ATOM 783 C CA . VAL A 1 100 ? -0.817 -1.751 -6.879 1 98.25 100 VAL A CA 1
ATOM 784 C C . VAL A 1 100 ? 0.378 -1.346 -6.02 1 98.25 100 VAL A C 1
ATOM 786 O O . VAL A 1 100 ? 0.615 -0.156 -5.797 1 98.25 100 VAL A O 1
ATOM 789 N N . GLY A 1 101 ? 1.122 -2.271 -5.57 1 98.56 101 GLY A N 1
ATOM 790 C CA . GLY A 1 101 ? 2.328 -1.97 -4.816 1 98.56 101 GLY A CA 1
ATOM 791 C C . GLY A 1 101 ? 3.531 -1.695 -5.699 1 98.56 101 GLY A C 1
ATOM 792 O O . GLY A 1 101 ? 4.594 -1.313 -5.207 1 98.56 101 GLY A O 1
ATOM 793 N N . VAL A 1 102 ? 3.414 -1.776 -7.008 1 98.69 102 VAL A N 1
ATOM 794 C CA . VAL A 1 102 ? 4.535 -1.679 -7.938 1 98.69 102 VAL A CA 1
ATOM 795 C C . VAL A 1 102 ? 5.145 -0.281 -7.867 1 98.69 102 VAL A C 1
ATOM 797 O O . VAL A 1 102 ? 6.355 -0.135 -7.676 1 98.69 102 VAL A O 1
ATOM 800 N N . VAL A 1 103 ? 4.348 0.76 -7.945 1 98.38 103 VAL A N 1
ATOM 801 C CA . VAL A 1 103 ? 4.867 2.119 -8.047 1 98.38 103 VAL A CA 1
ATOM 802 C C . VAL A 1 103 ? 5.473 2.543 -6.707 1 98.38 103 VAL A C 1
ATOM 804 O O . VAL A 1 103 ? 6.578 3.088 -6.664 1 98.38 103 VAL A O 1
ATOM 807 N N . PRO A 1 104 ? 4.77 2.258 -5.57 1 97.38 104 PRO A N 1
ATOM 808 C CA . PRO A 1 104 ? 5.434 2.557 -4.301 1 97.38 104 PRO A CA 1
ATOM 809 C C . PRO A 1 104 ? 6.789 1.863 -4.168 1 97.38 104 PRO A C 1
ATOM 811 O O . PRO A 1 104 ? 7.75 2.465 -3.682 1 97.38 104 PRO A O 1
ATOM 814 N N . LEU A 1 105 ? 6.875 0.663 -4.578 1 97.19 105 LEU A N 1
ATOM 815 C CA . LEU A 1 105 ? 8.141 -0.061 -4.508 1 97.19 105 LEU A CA 1
ATOM 816 C C . LEU A 1 105 ? 9.188 0.595 -5.398 1 97.19 105 LEU A C 1
ATOM 818 O O . LEU A 1 105 ? 10.344 0.754 -4.988 1 97.19 105 LEU A O 1
ATOM 822 N N . LEU A 1 106 ? 8.844 0.985 -6.629 1 96.88 106 LEU A N 1
ATOM 823 C CA . LEU A 1 106 ? 9.758 1.679 -7.531 1 96.88 106 LEU A CA 1
ATOM 824 C C . LEU A 1 106 ? 10.305 2.943 -6.883 1 96.88 106 LEU A C 1
ATOM 826 O O . LEU A 1 106 ? 11.5 3.227 -6.977 1 96.88 106 LEU A O 1
ATOM 830 N N . SER A 1 107 ? 9.391 3.652 -6.242 1 94.25 107 SER A N 1
ATOM 831 C CA . SER A 1 107 ? 9.758 4.918 -5.617 1 94.25 107 SER A CA 1
ATOM 832 C C . SER A 1 107 ? 10.844 4.723 -4.566 1 94.25 107 SER A C 1
ATOM 834 O O . SER A 1 107 ? 11.742 5.559 -4.422 1 94.25 107 SER A O 1
ATOM 836 N N . THR A 1 108 ? 10.75 3.629 -3.852 1 93.12 108 THR A N 1
ATOM 837 C CA . THR A 1 108 ? 11.727 3.33 -2.812 1 93.12 108 THR A CA 1
ATOM 838 C C . THR A 1 108 ? 13.008 2.758 -3.42 1 93.12 108 THR A C 1
ATOM 840 O O . THR A 1 108 ? 14.102 3.242 -3.139 1 93.12 108 THR A O 1
ATOM 843 N N . ALA A 1 109 ? 12.938 1.826 -4.305 1 93.44 109 ALA A N 1
ATOM 844 C CA . ALA A 1 109 ? 14.07 1.099 -4.871 1 93.44 109 ALA A CA 1
ATOM 845 C C . ALA A 1 109 ? 14.898 1.997 -5.789 1 93.44 109 ALA A C 1
ATOM 847 O O . ALA A 1 109 ? 16.094 1.769 -5.977 1 93.44 109 ALA A O 1
ATOM 848 N N . MET A 1 110 ? 14.266 3.016 -6.312 1 92.69 110 MET A N 1
ATOM 849 C CA . MET A 1 110 ? 14.93 3.893 -7.27 1 92.69 110 MET A CA 1
ATOM 850 C C . MET A 1 110 ? 15 5.32 -6.742 1 92.69 110 MET A C 1
ATOM 852 O O . MET A 1 110 ? 14.961 6.277 -7.52 1 92.69 110 MET A O 1
ATOM 856 N N . SER A 1 111 ? 14.898 5.426 -5.48 1 86.06 111 SER A N 1
ATOM 857 C CA . SER A 1 111 ? 15.117 6.723 -4.844 1 86.06 111 SER A CA 1
ATOM 858 C C . SER A 1 111 ? 16.562 7.184 -5.004 1 86.06 111 SER A C 1
ATOM 860 O O . SER A 1 111 ? 17.46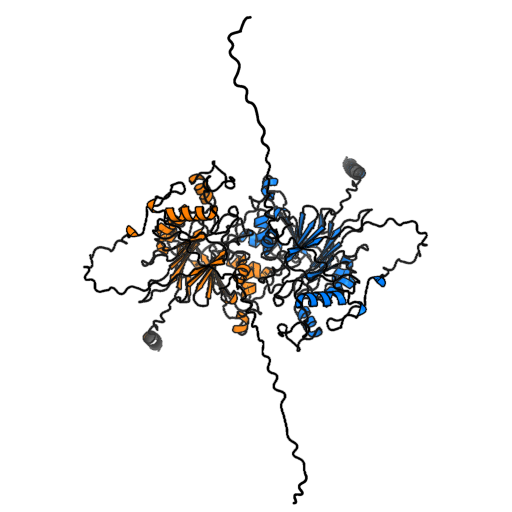9 6.359 -5.082 1 86.06 111 SER A O 1
ATOM 862 N N . ILE A 1 112 ? 16.797 8.477 -4.961 1 72.69 112 ILE A N 1
ATOM 863 C CA . ILE A 1 112 ? 18.141 9.023 -5.062 1 72.69 112 ILE A CA 1
ATOM 864 C C . ILE A 1 112 ? 18.969 8.602 -3.844 1 72.69 112 ILE A C 1
ATOM 866 O O . ILE A 1 112 ? 20.188 8.648 -3.869 1 72.69 112 ILE A O 1
ATOM 870 N N . PHE A 1 113 ? 18.234 8.18 -2.801 1 68.44 113 PHE A N 1
ATOM 871 C CA . PHE A 1 113 ? 18.891 7.832 -1.552 1 68.44 113 PHE A CA 1
ATOM 872 C C . PHE A 1 113 ? 19.141 6.328 -1.468 1 68.44 113 PHE A C 1
ATOM 874 O O . PHE A 1 113 ? 19.766 5.848 -0.527 1 68.44 113 PHE A O 1
ATOM 881 N N . SER A 1 114 ? 18.719 5.66 -2.494 1 71.94 114 SER A N 1
ATOM 882 C CA . SER A 1 114 ? 18.875 4.211 -2.484 1 71.94 114 SER A CA 1
ATOM 883 C C . SER A 1 114 ? 20.344 3.822 -2.727 1 71.94 114 SER A C 1
ATOM 885 O O . SER A 1 114 ? 21.094 4.566 -3.357 1 71.94 114 SER A O 1
ATOM 887 N N . ALA A 1 115 ? 20.703 2.693 -2.123 1 69.69 115 ALA A N 1
ATOM 888 C CA . ALA A 1 115 ? 22.031 2.172 -2.371 1 69.69 115 ALA A CA 1
ATOM 889 C C . ALA A 1 115 ? 22.281 1.959 -3.863 1 69.69 115 ALA A C 1
ATOM 891 O O . ALA A 1 115 ? 23.391 2.172 -4.355 1 69.69 115 ALA A O 1
ATOM 892 N N . ARG A 1 116 ? 21.297 1.67 -4.516 1 73.69 116 ARG A N 1
ATOM 893 C CA . ARG A 1 116 ? 21.359 1.438 -5.957 1 73.69 116 ARG A CA 1
ATOM 894 C C . ARG A 1 116 ? 21.734 2.713 -6.703 1 73.69 116 ARG A C 1
ATOM 896 O O . ARG A 1 116 ? 22.609 2.693 -7.574 1 73.69 116 ARG A O 1
ATOM 903 N N . ALA A 1 117 ? 21.078 3.715 -6.41 1 73.12 117 ALA A N 1
ATOM 904 C CA . ALA A 1 117 ? 21.359 5 -7.047 1 73.12 117 ALA A CA 1
ATOM 905 C C . ALA A 1 117 ? 22.766 5.484 -6.734 1 73.12 117 ALA A C 1
ATOM 907 O O . ALA A 1 117 ? 23.469 5.984 -7.613 1 73.12 117 ALA A O 1
ATOM 908 N N . GLN A 1 118 ? 23.125 5.223 -5.516 1 74.38 118 GLN A N 1
ATOM 909 C CA . GLN A 1 118 ? 24.438 5.68 -5.082 1 74.38 118 GLN A CA 1
ATOM 910 C C . GLN A 1 118 ? 25.547 4.875 -5.75 1 74.38 118 GLN A C 1
ATOM 912 O O . GLN A 1 118 ? 26.578 5.43 -6.125 1 74.38 118 GLN A O 1
ATOM 917 N N . SER A 1 119 ? 25.297 3.598 -5.898 1 73.81 119 SER A N 1
ATOM 918 C CA . SER A 1 119 ? 26.297 2.701 -6.48 1 73.81 119 SER A CA 1
ATOM 919 C C . SER A 1 119 ? 26.469 2.963 -7.973 1 73.81 119 SER A C 1
ATOM 921 O O . SER A 1 119 ? 27.516 2.662 -8.539 1 73.81 119 SER A O 1
ATOM 923 N N . SER A 1 120 ? 25.516 3.475 -8.586 1 71.19 120 SER A N 1
ATOM 924 C CA . SER A 1 120 ? 25.578 3.729 -10.023 1 71.19 120 SER A CA 1
ATOM 925 C C . SER A 1 120 ? 25.891 5.191 -10.312 1 71.19 120 SER A C 1
ATOM 927 O O . SER A 1 120 ? 25.688 5.664 -11.43 1 71.19 120 SER A O 1
ATOM 929 N N . ASN A 1 121 ? 26.406 5.797 -9.305 1 69.81 121 ASN A N 1
ATOM 930 C CA . ASN A 1 121 ? 26.688 7.227 -9.422 1 69.81 121 ASN A CA 1
ATOM 931 C C . ASN A 1 121 ? 25.484 7.98 -10 1 69.81 121 ASN A C 1
ATOM 933 O O . ASN A 1 121 ? 25.656 8.867 -10.836 1 69.81 121 ASN A O 1
ATOM 937 N N . SER A 1 122 ? 24.375 7.344 -9.742 1 69.88 122 SER A N 1
ATOM 938 C CA . SER A 1 122 ? 23.094 7.941 -10.125 1 69.88 122 SER A CA 1
ATOM 939 C C . SER A 1 122 ? 23 8.117 -11.633 1 69.88 122 SER A C 1
ATOM 941 O O . SER A 1 122 ? 22.531 9.148 -12.117 1 69.88 122 SER A O 1
ATOM 943 N N . ASP A 1 123 ? 23.656 7.164 -12.398 1 80.75 123 ASP A N 1
ATOM 944 C CA . ASP A 1 123 ? 23.484 7.164 -13.852 1 80.75 123 ASP A CA 1
ATOM 945 C C . ASP A 1 123 ? 22 7.18 -14.234 1 80.75 123 ASP A C 1
ATOM 947 O O . ASP A 1 123 ? 21.281 6.211 -13.984 1 80.75 123 ASP A O 1
ATOM 951 N N . PRO A 1 124 ? 21.625 8.266 -14.828 1 82.31 124 PRO A N 1
ATOM 952 C CA . PRO A 1 124 ? 20.188 8.438 -15.109 1 82.31 124 PRO A CA 1
ATOM 953 C C . PRO A 1 124 ? 19.672 7.461 -16.156 1 82.31 124 PRO A C 1
ATOM 955 O O . PRO A 1 124 ? 18.469 7.32 -16.328 1 82.31 124 PRO A O 1
ATOM 958 N N . ASN A 1 125 ? 20.578 6.719 -16.797 1 88.44 125 ASN A N 1
ATOM 959 C CA . ASN A 1 125 ? 20.156 5.844 -17.875 1 88.44 125 ASN A CA 1
ATOM 960 C C . ASN A 1 125 ? 20.266 4.371 -17.484 1 88.44 125 ASN A C 1
ATOM 962 O O . ASN A 1 125 ? 19.891 3.488 -18.25 1 88.44 125 ASN A O 1
ATOM 966 N N . LYS A 1 126 ? 20.734 4.172 -16.328 1 89.81 126 LYS A N 1
ATOM 967 C CA . LYS A 1 126 ? 20.875 2.785 -15.891 1 89.81 126 LYS A CA 1
ATOM 968 C C . LYS A 1 126 ? 19.516 2.131 -15.68 1 89.81 126 LYS A C 1
ATOM 970 O O . LYS A 1 126 ? 18.641 2.699 -15.016 1 89.81 126 LYS A O 1
ATOM 975 N N . LEU A 1 127 ? 19.406 0.981 -16.312 1 90.5 127 LEU A N 1
ATOM 976 C CA . LEU A 1 127 ? 18.188 0.21 -16.094 1 90.5 127 LEU A CA 1
ATOM 977 C C . LEU A 1 127 ? 18.219 -0.498 -14.742 1 90.5 127 LEU A C 1
ATOM 979 O O . LEU A 1 127 ? 19.109 -1.315 -14.492 1 90.5 127 LEU A O 1
ATOM 983 N N . HIS A 1 128 ? 17.203 -0.179 -13.969 1 89.69 128 HIS A N 1
ATOM 984 C CA . HIS A 1 128 ? 17.203 -0.731 -12.617 1 89.69 128 HIS A CA 1
ATOM 985 C C . HIS A 1 128 ? 16.203 -1.866 -12.484 1 89.69 128 HIS A C 1
ATOM 987 O O . HIS A 1 128 ? 16.5 -2.9 -11.883 1 89.69 128 HIS A O 1
ATOM 993 N N . ILE A 1 129 ? 15.039 -1.673 -13.047 1 96.44 129 ILE A N 1
ATOM 994 C CA . ILE A 1 129 ? 13.984 -2.646 -12.797 1 96.44 129 ILE A CA 1
ATOM 995 C C . ILE A 1 129 ? 13.211 -2.922 -14.078 1 96.44 129 ILE A C 1
ATOM 997 O O . ILE A 1 129 ? 12.82 -1.99 -14.789 1 96.44 129 ILE A O 1
ATOM 1001 N N . GLU A 1 130 ? 13.039 -4.195 -14.422 1 97.62 130 GLU A N 1
ATOM 1002 C CA . GLU A 1 130 ? 12.172 -4.668 -15.492 1 97.62 130 GLU A CA 1
ATOM 1003 C C . GLU A 1 130 ? 10.875 -5.242 -14.945 1 97.62 130 GLU A C 1
ATOM 1005 O O . GLU A 1 130 ? 10.891 -6.055 -14.016 1 97.62 130 GLU A O 1
ATOM 1010 N N . ILE A 1 131 ? 9.797 -4.836 -15.57 1 98.56 131 ILE A N 1
ATOM 1011 C CA . ILE A 1 131 ? 8.477 -5.277 -15.125 1 98.56 131 ILE A CA 1
ATOM 1012 C C . ILE A 1 131 ? 7.758 -5.98 -16.281 1 98.56 131 ILE A C 1
ATOM 1014 O O . ILE A 1 131 ? 7.781 -5.504 -17.422 1 98.56 131 ILE A O 1
ATOM 1018 N N . TYR A 1 132 ? 7.191 -7.121 -16 1 98.38 132 TYR A N 1
ATOM 1019 C CA . TYR A 1 132 ? 6.402 -7.898 -16.953 1 98.38 132 TYR A CA 1
ATOM 1020 C C . TYR A 1 132 ? 4.973 -8.078 -16.453 1 98.38 132 TYR A C 1
ATOM 1022 O O . TYR A 1 132 ? 4.75 -8.289 -15.258 1 98.38 132 TYR A O 1
ATOM 1030 N N . GLY A 1 133 ? 4.016 -8.047 -17.297 1 98.06 133 GLY A N 1
ATOM 1031 C CA . GLY A 1 133 ? 2.643 -8.312 -16.891 1 98.06 133 GLY A CA 1
ATOM 1032 C C . GLY A 1 133 ? 1.654 -8.219 -18.047 1 98.06 133 GLY A C 1
ATOM 1033 O O . GLY A 1 133 ? 2.051 -8.125 -19.203 1 98.06 133 GLY A O 1
ATOM 1034 N N . THR A 1 134 ? 0.354 -8.328 -17.781 1 96.5 134 THR A N 1
ATOM 1035 C CA . THR A 1 134 ? -0.71 -8.273 -18.781 1 96.5 134 THR A CA 1
ATOM 1036 C C . THR A 1 134 ? -1.029 -6.832 -19.156 1 96.5 134 THR A C 1
ATOM 1038 O O . THR A 1 134 ? -0.583 -5.898 -18.484 1 96.5 134 THR A O 1
ATOM 1041 N N . PRO A 1 135 ? -1.755 -6.645 -20.234 1 95.25 135 PRO A N 1
ATOM 1042 C CA . PRO A 1 135 ? -2.062 -5.289 -20.703 1 95.25 135 PRO A CA 1
ATOM 1043 C C . PRO A 1 135 ? -2.756 -4.449 -19.625 1 95.25 135 PRO A C 1
ATOM 1045 O O . PRO A 1 135 ? -3.641 -4.945 -18.922 1 95.25 135 PRO A O 1
ATOM 1048 N N . GLY A 1 136 ? -2.373 -3.172 -19.547 1 95.25 136 GLY A N 1
ATOM 1049 C CA . GLY A 1 136 ? -2.859 -2.242 -18.547 1 95.25 136 GLY A CA 1
ATOM 1050 C C . GLY A 1 136 ? -1.81 -1.882 -17.516 1 95.25 136 GLY A C 1
ATOM 1051 O O . GLY A 1 136 ? -1.901 -0.836 -16.859 1 95.25 136 GLY A O 1
ATOM 1052 N N . LEU A 1 137 ? -0.848 -2.744 -17.391 1 97.06 137 LEU A N 1
ATOM 1053 C CA . LEU A 1 137 ? 0.19 -2.553 -16.391 1 97.06 137 LEU A CA 1
ATOM 1054 C C . LEU A 1 137 ? 1.017 -1.308 -16.688 1 97.06 137 LEU A C 1
ATOM 1056 O O . LEU A 1 137 ? 1.289 -0.507 -15.789 1 97.06 137 LEU A O 1
ATOM 1060 N N . ARG A 1 138 ? 1.407 -1.131 -17.891 1 97.19 138 ARG A N 1
ATOM 1061 C CA . ARG A 1 138 ? 2.201 0.029 -18.297 1 97.19 138 ARG A CA 1
ATOM 1062 C C . ARG A 1 138 ? 1.451 1.327 -18.016 1 97.19 138 ARG A C 1
ATOM 1064 O O . ARG A 1 138 ? 2.021 2.273 -17.469 1 97.19 138 ARG A O 1
ATOM 1071 N N . GLN A 1 139 ? 0.174 1.336 -18.375 1 96.06 139 GLN A N 1
ATOM 1072 C CA . GLN A 1 139 ? -0.652 2.512 -18.125 1 96.06 139 GLN A CA 1
ATOM 1073 C C . GLN A 1 139 ? -0.768 2.793 -16.625 1 96.06 139 GLN A C 1
ATOM 1075 O O . GLN A 1 139 ? -0.722 3.951 -16.203 1 96.06 139 GLN A O 1
ATOM 1080 N N . LEU A 1 140 ? -0.969 1.757 -15.867 1 97.06 140 LEU A N 1
ATOM 1081 C CA . LEU A 1 140 ? -1.07 1.915 -14.422 1 97.06 140 LEU A CA 1
ATOM 1082 C C . LEU A 1 140 ? 0.191 2.559 -13.852 1 97.06 140 LEU A C 1
ATOM 1084 O O . LEU A 1 140 ? 0.111 3.516 -13.078 1 97.06 140 LEU A O 1
ATOM 1088 N N . VAL A 1 141 ? 1.339 2.07 -14.242 1 98 141 VAL A N 1
ATOM 1089 C CA . VAL A 1 141 ? 2.615 2.572 -13.742 1 98 141 VAL A CA 1
ATOM 1090 C C . VAL A 1 141 ? 2.822 4.012 -14.203 1 98 141 VAL A C 1
ATOM 1092 O O . VAL A 1 141 ? 3.139 4.891 -13.398 1 98 141 VAL A O 1
ATOM 1095 N N . ARG A 1 142 ? 2.561 4.324 -15.477 1 96.88 142 ARG A N 1
ATOM 1096 C CA . ARG A 1 142 ? 2.723 5.656 -16.047 1 96.88 142 ARG A CA 1
ATOM 1097 C C . ARG A 1 142 ? 1.839 6.672 -15.328 1 96.88 142 ARG A C 1
ATOM 1099 O O . ARG A 1 142 ? 2.32 7.711 -14.875 1 96.88 142 ARG A O 1
ATOM 1106 N N . SER A 1 143 ? 0.584 6.332 -15.281 1 95.25 143 SER A N 1
ATOM 1107 C CA . SER A 1 143 ? -0.372 7.285 -14.727 1 95.25 143 SER A CA 1
ATOM 1108 C C . SER A 1 143 ? -0.071 7.586 -13.266 1 95.25 143 SER A C 1
ATOM 1110 O O . SER A 1 143 ? -0.095 8.742 -12.844 1 95.25 143 SER A O 1
ATOM 1112 N N . THR A 1 144 ? 0.194 6.551 -12.516 1 97.31 144 THR A N 1
ATOM 1113 C CA . THR A 1 144 ? 0.472 6.754 -11.094 1 97.31 144 THR A CA 1
ATOM 1114 C C . THR A 1 144 ? 1.728 7.602 -10.906 1 97.31 144 THR A C 1
ATOM 1116 O O . THR A 1 144 ? 1.722 8.562 -10.141 1 97.31 144 THR A O 1
ATOM 1119 N N . LEU A 1 145 ? 2.801 7.301 -11.609 1 97.38 145 LEU A N 1
ATOM 1120 C CA . LEU A 1 145 ? 4.051 8.039 -11.492 1 97.38 145 LEU A CA 1
ATOM 1121 C C . LEU A 1 145 ? 3.863 9.492 -11.906 1 97.38 145 LEU A C 1
ATOM 1123 O O . LEU A 1 145 ? 4.344 10.406 -11.234 1 97.38 145 LEU A O 1
ATOM 1127 N N . ASN A 1 146 ? 3.184 9.711 -12.961 1 95.94 146 ASN A N 1
ATOM 1128 C CA . ASN A 1 146 ? 3 11.062 -13.484 1 95.94 146 ASN A CA 1
ATOM 1129 C C . ASN A 1 146 ? 2.105 11.898 -12.578 1 95.94 146 ASN A C 1
ATOM 1131 O O . ASN A 1 146 ? 2.42 13.055 -12.281 1 95.94 146 ASN A O 1
ATOM 1135 N N . LEU A 1 147 ? 1.029 11.328 -12.109 1 95.38 147 LEU A N 1
ATOM 1136 C CA . LEU A 1 147 ? 0.056 12.07 -11.312 1 95.38 147 LEU A CA 1
ATOM 1137 C C . LEU A 1 147 ? 0.61 12.383 -9.93 1 95.38 147 LEU A C 1
ATOM 1139 O O . LEU A 1 147 ? 0.207 13.367 -9.297 1 95.38 147 LEU A O 1
ATOM 1143 N N . THR A 1 148 ? 1.544 11.555 -9.461 1 96.44 148 THR A N 1
ATOM 1144 C CA . THR A 1 148 ? 2.082 11.766 -8.117 1 96.44 148 THR A CA 1
ATOM 1145 C C . THR A 1 148 ? 3.402 12.523 -8.18 1 96.44 148 THR A C 1
ATOM 1147 O O . THR A 1 148 ? 4.086 12.672 -7.164 1 96.44 148 THR A O 1
ATOM 1150 N N . HIS A 1 149 ? 3.828 12.93 -9.32 1 93.44 149 HIS A N 1
ATOM 1151 C CA . HIS A 1 149 ? 4.988 13.781 -9.539 1 93.44 149 HIS A CA 1
ATOM 1152 C C . HIS A 1 149 ? 6.258 13.141 -8.992 1 93.44 149 HIS A C 1
ATOM 1154 O O . HIS A 1 149 ? 7.059 13.805 -8.328 1 93.44 149 HIS A O 1
ATOM 1160 N N . MET A 1 150 ? 6.312 11.852 -9.242 1 91.06 150 MET A N 1
ATOM 1161 C CA . MET A 1 150 ? 7.473 11.117 -8.734 1 91.06 150 MET A CA 1
ATOM 1162 C C . MET A 1 150 ? 8.641 11.195 -9.711 1 91.06 150 MET A C 1
ATOM 1164 O O . MET A 1 150 ? 8.453 11.078 -10.922 1 91.06 150 MET A O 1
ATOM 1168 N N . ASN A 1 151 ? 9.781 11.516 -9.141 1 88.69 151 ASN A N 1
ATOM 1169 C CA . ASN A 1 151 ? 11.031 11.352 -9.875 1 88.69 151 ASN A CA 1
ATOM 1170 C C . ASN A 1 151 ? 11.836 10.164 -9.344 1 88.69 151 ASN A C 1
ATOM 1172 O O . ASN A 1 151 ? 11.898 9.938 -8.141 1 88.69 151 ASN A O 1
ATOM 1176 N N . LEU A 1 152 ? 12.344 9.383 -10.281 1 92.25 152 LEU A N 1
ATOM 1177 C CA . LEU A 1 152 ? 13.102 8.188 -9.922 1 92.25 152 LEU A CA 1
ATOM 1178 C C . LEU A 1 152 ? 14.562 8.336 -10.32 1 92.25 152 LEU A C 1
ATOM 1180 O O . LEU A 1 152 ? 14.922 9.242 -11.07 1 92.25 152 LEU A O 1
ATOM 1184 N N . SER A 1 153 ? 15.375 7.531 -9.727 1 90.19 153 SER A N 1
ATOM 1185 C CA . SER A 1 153 ? 16.766 7.383 -10.164 1 90.19 153 SER A CA 1
ATOM 1186 C C . SER A 1 153 ? 16.906 6.211 -11.133 1 90.19 153 SER A C 1
ATOM 1188 O O . SER A 1 153 ? 16.422 5.117 -10.867 1 90.19 153 SER A O 1
ATOM 1190 N N . GLY A 1 154 ? 17.531 6.527 -12.227 1 91.62 154 GLY A N 1
ATOM 1191 C CA . GLY A 1 154 ? 17.688 5.492 -13.234 1 91.62 154 GLY A CA 1
ATOM 1192 C C . GLY A 1 154 ? 16.438 5.246 -14.055 1 91.62 154 GLY A C 1
ATOM 1193 O O . GLY A 1 154 ? 15.586 6.125 -14.172 1 91.62 154 GLY A O 1
ATOM 1194 N N . LYS A 1 155 ? 16.422 4.031 -14.711 1 96.12 155 LYS A N 1
ATOM 1195 C CA . LYS A 1 155 ? 15.328 3.738 -15.633 1 96.12 155 LYS A CA 1
ATOM 1196 C C . LYS A 1 155 ? 14.594 2.463 -15.234 1 96.12 155 LYS A C 1
ATOM 1198 O O . LYS A 1 155 ? 15.164 1.594 -14.57 1 96.12 155 LYS A O 1
ATOM 1203 N N . TYR A 1 156 ? 13.359 2.412 -15.555 1 97.12 156 TYR A N 1
ATOM 1204 C CA . TYR A 1 156 ? 12.562 1.191 -15.508 1 97.12 156 TYR A CA 1
ATOM 1205 C C . TYR A 1 156 ? 11.945 0.885 -16.875 1 97.12 156 TYR A C 1
ATOM 1207 O O . TYR A 1 156 ? 11.898 1.753 -17.75 1 97.12 156 TYR A O 1
ATOM 1215 N N . ILE A 1 157 ? 11.555 -0.378 -17.094 1 97.94 157 ILE A N 1
ATOM 1216 C CA . ILE A 1 157 ? 10.906 -0.803 -18.328 1 97.94 157 ILE A CA 1
ATOM 1217 C C . ILE A 1 157 ? 9.703 -1.688 -18 1 97.94 157 ILE A C 1
ATOM 1219 O O . ILE A 1 157 ? 9.766 -2.514 -17.078 1 97.94 157 ILE A O 1
ATOM 1223 N N . VAL A 1 158 ? 8.555 -1.531 -18.734 1 97.94 158 VAL A N 1
ATOM 1224 C CA . VAL A 1 158 ? 7.379 -2.385 -18.578 1 97.94 158 VAL A CA 1
ATOM 1225 C C . VAL A 1 158 ? 7.098 -3.115 -19.891 1 97.94 158 VAL A C 1
ATOM 1227 O O . VAL A 1 158 ? 6.754 -2.488 -20.891 1 97.94 158 VAL A O 1
ATOM 1230 N N . HIS A 1 159 ? 7.273 -4.418 -19.875 1 97.19 159 HIS A N 1
ATOM 1231 C CA . HIS A 1 159 ? 6.867 -5.281 -20.984 1 97.19 159 HIS A CA 1
ATOM 1232 C C . HIS A 1 159 ? 5.484 -5.875 -20.734 1 97.19 159 HIS A C 1
ATOM 1234 O O . HIS A 1 159 ? 5.199 -6.367 -19.641 1 97.19 159 HIS A O 1
ATOM 1240 N N . GLU A 1 160 ? 4.633 -5.859 -21.703 1 96.62 160 GLU A N 1
ATOM 1241 C CA . GLU A 1 160 ? 3.297 -6.426 -21.531 1 96.62 160 GLU A CA 1
ATOM 1242 C C . GLU A 1 160 ? 3.129 -7.699 -22.359 1 96.62 160 GLU A C 1
ATOM 1244 O O . GLU A 1 160 ? 3.643 -7.789 -23.484 1 96.62 160 GLU A O 1
ATOM 1249 N N . LEU A 1 161 ? 2.449 -8.656 -21.828 1 96.75 161 LEU A N 1
ATOM 1250 C CA . LEU A 1 161 ? 2.109 -9.922 -22.453 1 96.75 161 LEU A CA 1
ATOM 1251 C C . LEU A 1 161 ? 0.752 -9.844 -23.156 1 96.75 161 LEU A C 1
ATOM 1253 O O . LEU A 1 161 ? -0.289 -9.891 -22.484 1 96.75 161 LEU A O 1
ATOM 1257 N N . HIS A 1 162 ? 0.746 -9.805 -24.469 1 95 162 HIS A N 1
ATOM 1258 C CA . HIS A 1 162 ? -0.478 -9.602 -25.234 1 95 162 HIS A CA 1
ATOM 1259 C C . HIS A 1 162 ? -0.946 -10.906 -25.875 1 95 162 HIS A C 1
ATOM 1261 O O . HIS A 1 162 ? -0.134 -11.68 -26.391 1 95 162 HIS A O 1
ATOM 1267 N N . HIS A 1 163 ? -2.273 -11.109 -25.719 1 87.69 163 HIS A N 1
ATOM 1268 C CA . HIS A 1 163 ? -2.859 -12.258 -26.391 1 87.69 163 HIS A CA 1
ATOM 1269 C C . HIS A 1 163 ? -2.988 -12.016 -27.891 1 87.69 163 HIS A C 1
ATOM 1271 O O . HIS A 1 163 ? -2.85 -12.945 -28.688 1 87.69 163 HIS A O 1
ATOM 1277 N N . SER A 1 164 ? -3.518 -10.734 -28.234 1 75.81 164 SER A N 1
ATOM 1278 C CA . SER A 1 164 ?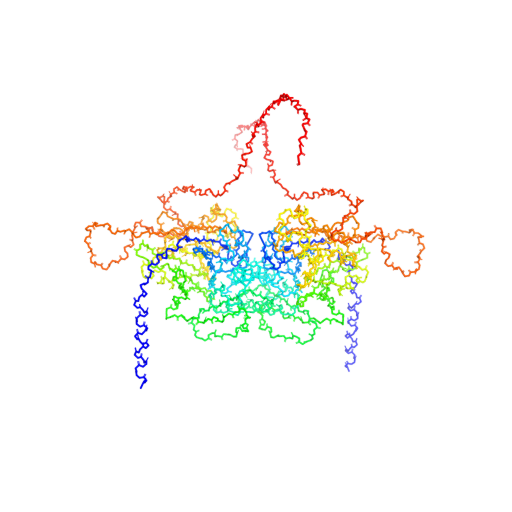 -3.707 -10.391 -29.641 1 75.81 164 SER A CA 1
ATOM 1279 C C . SER A 1 164 ? -3.162 -9 -29.938 1 75.81 164 SER A C 1
ATOM 1281 O O . SER A 1 164 ? -2.947 -8.203 -29.031 1 75.81 164 SER A O 1
ATOM 1283 N N . GLU A 1 165 ? -2.654 -8.656 -31.188 1 62.88 165 GLU A N 1
ATOM 1284 C CA . GLU A 1 165 ? -2.01 -7.434 -31.641 1 62.88 165 GLU A CA 1
ATOM 1285 C C . GLU A 1 165 ? -2.881 -6.211 -31.359 1 62.88 165 GLU A C 1
ATOM 1287 O O . GLU A 1 165 ? -2.367 -5.109 -31.156 1 62.88 165 GLU A O 1
ATOM 1292 N N . GLY A 1 166 ? -4.094 -6.285 -31.094 1 57.06 166 GLY A N 1
ATOM 1293 C CA . GLY A 1 166 ? -4.957 -5.117 -31.188 1 57.06 166 GLY A CA 1
ATOM 1294 C C . GLY A 1 166 ? -5.242 -4.469 -29.844 1 57.06 166 GLY A C 1
ATOM 1295 O O . GLY A 1 166 ? -5.922 -3.441 -29.781 1 57.06 166 GLY A O 1
ATOM 1296 N N . ASP A 1 167 ? -4.719 -4.895 -28.891 1 56.5 167 ASP A N 1
ATOM 1297 C CA . ASP A 1 167 ? -5.32 -4.348 -27.688 1 56.5 167 ASP A CA 1
ATOM 1298 C C . ASP A 1 167 ? -4.52 -3.158 -27.156 1 56.5 167 ASP A C 1
ATOM 1300 O O . ASP A 1 167 ? -4.27 -3.053 -25.953 1 56.5 167 ASP A O 1
ATOM 1304 N N . THR A 1 168 ? -4.02 -2.299 -28.234 1 59.81 168 THR A N 1
ATOM 1305 C CA . THR A 1 168 ? -3.205 -1.206 -27.719 1 59.81 168 THR A CA 1
ATOM 1306 C C . THR A 1 168 ? -4.082 -0.046 -27.266 1 59.81 168 THR A C 1
ATOM 1308 O O . THR A 1 168 ? -4.895 0.468 -28.031 1 59.81 168 THR A O 1
ATOM 1311 N N . ARG A 1 169 ? -4.41 0.034 -26.062 1 64.56 169 ARG A N 1
ATOM 1312 C CA . ARG A 1 169 ? -5.113 1.175 -25.484 1 64.56 169 ARG A CA 1
ATOM 1313 C C . ARG A 1 169 ? -4.152 2.33 -25.219 1 64.56 169 ARG A C 1
ATOM 1315 O O . ARG A 1 169 ? -2.936 2.162 -25.297 1 64.56 169 ARG A O 1
ATOM 1322 N N . ASP A 1 170 ? -4.672 3.547 -25.266 1 74.5 170 ASP A N 1
ATOM 1323 C CA . ASP A 1 170 ? -3.936 4.738 -24.859 1 74.5 170 ASP A CA 1
ATOM 1324 C C . ASP A 1 170 ? -3.311 4.551 -23.469 1 74.5 170 ASP A C 1
ATOM 1326 O O . ASP A 1 170 ? -4.023 4.414 -22.469 1 74.5 170 ASP A O 1
ATOM 1330 N N . GLU A 1 171 ? -1.971 4.449 -23.578 1 84.75 171 GLU A N 1
ATOM 1331 C CA . GLU A 1 171 ? -1.27 4.184 -22.328 1 84.75 171 GLU A CA 1
ATOM 1332 C C . GLU A 1 171 ? -0.762 5.477 -21.688 1 84.75 171 GLU A C 1
ATOM 1334 O O . GLU A 1 171 ? -0.057 5.441 -20.688 1 84.75 171 GLU A O 1
ATOM 1339 N N . GLY A 1 172 ? -1.152 6.582 -22.25 1 83.44 172 GLY A N 1
ATOM 1340 C CA . GLY A 1 172 ? -0.712 7.855 -21.719 1 83.44 172 GLY A CA 1
ATOM 1341 C C . GLY A 1 172 ? 0.731 8.18 -22.047 1 83.44 172 GLY A C 1
ATOM 1342 O O . GLY A 1 172 ? 1.398 7.418 -22.75 1 83.44 172 GLY A O 1
ATOM 1343 N N . LEU A 1 173 ? 1.272 9.297 -21.531 1 88.44 173 LEU A N 1
ATOM 1344 C CA . LEU A 1 173 ? 2.629 9.758 -21.797 1 88.44 173 LEU A CA 1
ATOM 1345 C C . LEU A 1 173 ? 3.645 8.961 -20.984 1 88.44 173 LEU A C 1
ATOM 1347 O O . LEU A 1 173 ? 3.457 8.75 -19.781 1 88.44 173 LEU A O 1
ATOM 1351 N N . PRO A 1 174 ? 4.684 8.477 -21.719 1 94.69 174 PRO A N 1
ATOM 1352 C CA . PRO A 1 174 ? 5.734 7.797 -20.953 1 94.69 174 PRO A CA 1
ATOM 1353 C C . PRO A 1 174 ? 6.352 8.688 -19.875 1 94.69 174 PRO A C 1
ATOM 1355 O O . PRO A 1 174 ? 6.43 9.906 -20.047 1 94.69 174 PRO A O 1
ATOM 1358 N N . HIS A 1 175 ? 6.652 8.055 -18.828 1 95.81 175 HIS A N 1
ATOM 1359 C CA . HIS A 1 175 ? 7.359 8.75 -17.766 1 95.81 175 HIS A CA 1
ATOM 1360 C C . HIS A 1 175 ? 8.805 9.031 -18.156 1 95.81 175 HIS A C 1
ATOM 1362 O O . HIS A 1 175 ? 9.43 8.234 -18.859 1 95.81 175 HIS A O 1
ATOM 1368 N N . PRO A 1 176 ? 9.414 10.125 -17.672 1 94.5 176 PRO A N 1
ATOM 1369 C CA . PRO A 1 176 ? 10.789 10.469 -18.047 1 94.5 176 PRO A CA 1
ATOM 1370 C C . PRO A 1 176 ? 11.789 9.375 -17.672 1 94.5 176 PRO A C 1
ATOM 1372 O O . PRO A 1 176 ? 12.82 9.227 -18.328 1 94.5 176 PRO A O 1
ATOM 1375 N N . ASN A 1 177 ? 11.5 8.633 -16.672 1 95.56 177 ASN A N 1
ATOM 1376 C CA . ASN A 1 177 ? 12.406 7.578 -16.234 1 95.56 177 ASN A CA 1
ATOM 1377 C C . ASN A 1 177 ? 12.047 6.234 -16.859 1 95.56 177 ASN A C 1
ATOM 1379 O O . ASN A 1 177 ? 12.562 5.195 -16.438 1 95.56 177 ASN A O 1
ATOM 1383 N N . GLU A 1 178 ? 11.195 6.238 -17.828 1 96.94 178 GLU A N 1
ATOM 1384 C CA . GLU A 1 178 ? 10.75 5.012 -18.484 1 96.94 178 GLU A CA 1
ATOM 1385 C C . GLU A 1 178 ? 11.547 4.766 -19.766 1 96.94 178 GLU A C 1
ATOM 1387 O O . GLU A 1 178 ? 11.758 5.684 -20.562 1 96.94 178 GLU A O 1
ATOM 1392 N N . THR A 1 179 ? 12.047 3.611 -19.953 1 96.56 179 THR A N 1
ATOM 1393 C CA . THR A 1 179 ? 12.352 3.084 -21.266 1 96.56 179 THR A CA 1
ATOM 1394 C C . THR A 1 179 ? 11.18 2.283 -21.828 1 96.56 179 THR A C 1
ATOM 1396 O O . THR A 1 179 ? 10.734 1.314 -21.203 1 96.56 179 THR A O 1
ATOM 1399 N N . VAL A 1 180 ? 10.719 2.666 -22.906 1 95.06 180 VAL A N 1
ATOM 1400 C CA . VAL A 1 180 ? 9.484 2.074 -23.406 1 95.06 180 VAL A CA 1
ATOM 1401 C C . VAL A 1 180 ? 9.695 0.589 -23.688 1 95.06 180 VAL A C 1
ATOM 1403 O O . VAL A 1 180 ? 10.602 0.215 -24.438 1 95.06 180 VAL A O 1
ATOM 1406 N N . GLY A 1 181 ? 8.898 -0.184 -23.047 1 95.25 181 GLY A N 1
ATOM 1407 C CA . GLY A 1 181 ? 8.984 -1.626 -23.219 1 95.25 181 GLY A CA 1
ATOM 1408 C C . GLY A 1 181 ? 8.258 -2.123 -24.453 1 95.25 181 GLY A C 1
ATOM 1409 O O . GLY A 1 181 ? 7.785 -1.325 -25.266 1 95.25 181 GLY A O 1
ATOM 1410 N N . ILE A 1 182 ? 8.211 -3.422 -24.594 1 93.88 182 ILE A N 1
ATOM 1411 C CA . ILE A 1 182 ? 7.633 -4.023 -25.797 1 93.88 182 ILE A CA 1
ATOM 1412 C C . ILE A 1 182 ? 6.367 -4.793 -25.422 1 93.88 182 ILE A C 1
ATOM 1414 O O . ILE A 1 182 ? 6.148 -5.121 -24.266 1 93.88 182 ILE A O 1
ATOM 1418 N N . ASN A 1 183 ? 5.508 -4.961 -26.422 1 94.38 183 ASN A N 1
ATOM 1419 C CA . ASN A 1 183 ? 4.371 -5.875 -26.359 1 94.38 183 ASN A CA 1
ATOM 1420 C C . ASN A 1 183 ? 4.73 -7.262 -26.875 1 94.38 183 ASN A C 1
ATOM 1422 O O . ASN A 1 183 ? 4.902 -7.453 -28.078 1 94.38 183 ASN A O 1
ATOM 1426 N N . ILE A 1 184 ? 4.867 -8.195 -25.953 1 95.38 184 ILE A N 1
ATOM 1427 C CA . ILE A 1 184 ? 5.234 -9.555 -26.328 1 95.38 184 ILE A CA 1
ATOM 1428 C C . ILE A 1 184 ? 3.982 -10.344 -26.703 1 95.38 184 ILE A C 1
ATOM 1430 O O . ILE A 1 184 ? 3.029 -10.43 -25.922 1 95.38 184 ILE A O 1
ATOM 1434 N N . GLN A 1 185 ? 4.016 -10.984 -27.828 1 94.12 185 GLN A N 1
ATOM 1435 C CA . GLN A 1 185 ? 2.848 -11.703 -28.328 1 94.12 185 GLN A CA 1
ATOM 1436 C C . GLN A 1 185 ? 2.9 -13.172 -27.938 1 94.12 185 GLN A C 1
ATOM 1438 O O . GLN A 1 185 ? 3.965 -13.797 -27.969 1 94.12 185 GLN A O 1
ATOM 1443 N N . ALA A 1 186 ? 1.76 -13.664 -27.609 1 95.31 186 ALA A N 1
ATOM 1444 C CA . ALA A 1 186 ? 1.657 -15.086 -27.312 1 95.31 186 ALA A CA 1
ATOM 1445 C C . ALA A 1 186 ? 1.812 -15.922 -28.578 1 95.31 186 ALA A C 1
ATOM 1447 O O . ALA A 1 186 ? 1.521 -15.453 -29.672 1 95.31 186 ALA A O 1
ATOM 1448 N N . ASP A 1 187 ? 2.252 -17.109 -28.453 1 94.06 187 ASP A N 1
ATOM 1449 C CA . ASP A 1 187 ? 2.24 -18.047 -29.562 1 94.06 187 ASP A CA 1
ATOM 1450 C C . ASP A 1 187 ? 0.855 -18.672 -29.75 1 94.06 187 ASP A C 1
ATOM 1452 O O . ASP A 1 187 ? -0.119 -18.203 -29.156 1 94.06 187 ASP A O 1
ATOM 1456 N N . ASN A 1 188 ? 0.773 -19.656 -30.547 1 92.06 188 ASN A N 1
ATOM 1457 C CA . ASN A 1 188 ? -0.512 -20.25 -30.906 1 92.06 188 ASN A CA 1
ATOM 1458 C C . ASN A 1 188 ? -1.142 -20.984 -29.734 1 92.06 188 ASN A C 1
ATOM 1460 O O . ASN A 1 188 ? -2.355 -21.188 -29.703 1 92.06 188 ASN A O 1
ATOM 1464 N N . GLN A 1 189 ? -0.334 -21.312 -28.797 1 93.25 189 GLN A N 1
ATOM 1465 C CA . GLN A 1 189 ? -0.833 -22.031 -27.625 1 93.25 189 GLN A CA 1
ATOM 1466 C C . GLN A 1 189 ? -1.112 -21.062 -26.469 1 93.25 189 GLN A C 1
ATOM 1468 O O . GLN A 1 189 ? -1.399 -21.5 -25.359 1 93.25 189 GLN A O 1
ATOM 1473 N N . GLN A 1 190 ? -0.981 -19.75 -26.703 1 93.75 190 GLN A N 1
ATOM 1474 C CA . GLN A 1 190 ? -1.17 -18.703 -25.703 1 93.75 190 GLN A CA 1
ATOM 1475 C C . GLN A 1 190 ? -0.097 -18.797 -24.625 1 93.75 190 GLN A C 1
ATOM 1477 O O . GLN A 1 190 ? -0.396 -18.672 -23.422 1 93.75 190 GLN A O 1
ATOM 1482 N N . PHE A 1 191 ? 1.069 -19.172 -25.094 1 97.12 191 PHE A N 1
ATOM 1483 C CA . PHE A 1 191 ? 2.279 -19.156 -24.281 1 97.12 191 PHE A CA 1
ATOM 1484 C C . PHE A 1 191 ? 3.184 -18 -24.703 1 97.12 191 PHE A C 1
ATOM 1486 O O . PHE A 1 191 ? 3.182 -17.578 -25.859 1 97.12 191 PHE A O 1
ATOM 1493 N N . TRP A 1 192 ? 3.848 -17.391 -23.781 1 97.44 192 TRP A N 1
ATOM 1494 C CA . TRP A 1 192 ? 4.973 -16.484 -24 1 97.44 192 TRP A CA 1
ATOM 1495 C C . TRP A 1 192 ? 6.285 -17.141 -23.578 1 97.44 192 TRP A C 1
ATOM 1497 O O . TRP A 1 192 ? 6.566 -17.281 -22.391 1 97.44 192 TRP A O 1
ATOM 1507 N N . GLN A 1 193 ? 7.078 -17.531 -24.516 1 94.56 193 GLN A N 1
ATOM 1508 C CA . GLN A 1 193 ? 8.281 -18.312 -24.219 1 94.56 193 GLN A CA 1
ATOM 1509 C C . GLN A 1 193 ? 9.523 -17.422 -24.281 1 94.56 193 GLN A C 1
ATOM 1511 O O . GLN A 1 193 ? 9.633 -16.547 -25.141 1 94.56 193 GLN A O 1
ATOM 1516 N N . ASN A 1 194 ? 10.375 -17.609 -23.328 1 93.19 194 ASN A N 1
ATOM 1517 C CA . ASN A 1 194 ? 11.664 -16.938 -23.266 1 93.19 194 ASN A CA 1
ATOM 1518 C C . ASN A 1 194 ? 11.516 -15.422 -23.234 1 93.19 194 ASN A C 1
ATOM 1520 O O . ASN A 1 194 ? 12.133 -14.719 -24.047 1 93.19 194 ASN A O 1
ATOM 1524 N N . ILE A 1 195 ? 10.68 -14.961 -22.359 1 91.69 195 ILE A N 1
ATOM 1525 C CA . ILE A 1 195 ? 10.383 -13.531 -22.344 1 91.69 195 ILE A CA 1
ATOM 1526 C C . ILE A 1 195 ? 11.516 -12.781 -21.656 1 91.69 195 ILE A C 1
ATOM 1528 O O . ILE A 1 195 ? 11.602 -11.555 -21.75 1 91.69 195 ILE A O 1
ATOM 1532 N N . GLY A 1 196 ? 12.328 -13.445 -21.047 1 81.06 196 GLY A N 1
ATOM 1533 C CA . GLY A 1 196 ? 13.5 -12.914 -20.375 1 81.06 196 GLY A CA 1
ATOM 1534 C C . GLY A 1 196 ? 14.555 -13.969 -20.078 1 81.06 196 GLY A C 1
ATOM 1535 O O . GLY A 1 196 ? 14.219 -15.141 -19.906 1 81.06 196 GLY A O 1
ATOM 1536 N N . ASN A 1 197 ? 15.789 -13.602 -20.453 1 70.12 197 ASN A N 1
ATOM 1537 C CA . ASN A 1 197 ? 16.906 -14.484 -20.125 1 70.12 197 ASN A CA 1
ATOM 1538 C C . ASN A 1 197 ? 17.969 -13.75 -19.328 1 70.12 197 ASN A C 1
ATOM 1540 O O . ASN A 1 197 ? 18.594 -12.805 -19.812 1 70.12 197 ASN A O 1
ATOM 1544 N N . ASP A 1 198 ? 17.875 -14.102 -18.047 1 73.19 198 ASP A N 1
ATOM 1545 C CA . ASP A 1 198 ? 18.844 -13.453 -17.172 1 73.19 198 ASP A CA 1
ATOM 1546 C C . ASP A 1 198 ? 19.359 -14.43 -16.109 1 73.19 198 ASP A C 1
ATOM 1548 O O . ASP A 1 198 ? 18.625 -15.305 -15.656 1 73.19 198 ASP A O 1
ATOM 1552 N N . MET A 1 199 ? 20.547 -14.477 -15.859 1 71.38 199 MET A N 1
ATOM 1553 C CA . MET A 1 199 ? 21.172 -15.195 -14.758 1 71.38 199 MET A CA 1
ATOM 1554 C C . MET A 1 199 ? 21.062 -16.703 -14.961 1 71.38 199 MET A C 1
ATOM 1556 O O . MET A 1 199 ? 20.875 -17.453 -14 1 71.38 199 MET A O 1
ATOM 1560 N N . GLY A 1 200 ? 20.875 -17.172 -16.25 1 84.44 200 GLY A N 1
ATOM 1561 C CA . GLY A 1 200 ? 20.766 -18.609 -16.5 1 84.44 200 GLY A CA 1
ATOM 1562 C C . GLY A 1 200 ? 19.375 -19.141 -16.266 1 84.44 200 GLY A C 1
ATOM 1563 O O . GLY A 1 200 ? 19.188 -20.359 -16.062 1 84.44 200 GLY A O 1
ATOM 1564 N N . ILE A 1 201 ? 18.422 -18.234 -16.219 1 91.75 201 ILE A N 1
ATOM 1565 C CA . ILE A 1 201 ? 17.031 -18.641 -15.992 1 91.75 201 ILE A CA 1
ATOM 1566 C C . ILE A 1 201 ? 16.188 -18.266 -17.203 1 91.75 201 ILE A C 1
ATOM 1568 O O . ILE A 1 201 ? 16.203 -17.125 -17.656 1 91.75 201 ILE A O 1
ATOM 1572 N N . LYS A 1 202 ? 15.602 -19.297 -17.719 1 93.62 202 LYS A N 1
ATOM 1573 C CA . LYS A 1 202 ? 14.586 -19.078 -18.75 1 93.62 202 LYS A CA 1
ATOM 1574 C C . LYS A 1 202 ? 13.234 -18.75 -18.125 1 93.62 202 LYS A C 1
ATOM 1576 O O . LYS A 1 202 ? 12.797 -19.422 -17.188 1 93.62 202 LYS A O 1
ATOM 1581 N N . ILE A 1 203 ? 12.578 -17.688 -18.672 1 96.56 203 ILE A N 1
ATOM 1582 C CA . ILE A 1 203 ? 11.297 -17.266 -18.125 1 96.56 203 ILE A CA 1
ATOM 1583 C C . ILE A 1 203 ? 10.195 -17.453 -19.172 1 96.56 203 ILE A C 1
ATOM 1585 O O . ILE A 1 203 ? 10.266 -16.891 -20.266 1 96.56 203 ILE A O 1
ATOM 1589 N N . ASP A 1 204 ? 9.219 -18.234 -18.844 1 97.56 204 ASP A N 1
ATOM 1590 C CA . ASP A 1 204 ? 8.039 -18.453 -19.672 1 97.56 204 ASP A CA 1
ATOM 1591 C C . ASP A 1 204 ? 6.766 -18.062 -18.906 1 97.56 204 ASP A C 1
ATOM 1593 O O . ASP A 1 204 ? 6.777 -17.938 -17.688 1 97.56 204 ASP A O 1
ATOM 1597 N N . ALA A 1 205 ? 5.719 -17.797 -19.688 1 98.44 205 ALA A N 1
ATOM 1598 C CA . ALA A 1 205 ? 4.395 -17.547 -19.125 1 98.44 205 ALA A CA 1
ATOM 1599 C C . ALA A 1 205 ? 3.309 -18.234 -19.938 1 98.44 205 ALA A C 1
ATOM 1601 O O . ALA A 1 205 ? 3.49 -18.5 -21.125 1 98.44 205 ALA A O 1
ATOM 1602 N N . GLY A 1 206 ? 2.268 -18.609 -19.328 1 98.44 206 GLY A N 1
ATOM 1603 C CA . GLY A 1 206 ? 1.099 -19.172 -19.984 1 98.44 206 GLY A CA 1
ATOM 1604 C C . GLY A 1 206 ? -0.211 -18.688 -19.375 1 98.44 206 GLY A C 1
ATOM 1605 O O . GLY A 1 206 ? -0.277 -18.391 -18.188 1 98.44 206 GLY A O 1
ATOM 1606 N N . ILE A 1 207 ? -1.209 -18.672 -20.188 1 97.31 207 ILE A N 1
ATOM 1607 C CA . ILE A 1 207 ? -2.521 -18.203 -19.75 1 97.31 207 ILE A CA 1
ATOM 1608 C C . ILE A 1 207 ? -3.131 -19.234 -18.797 1 97.31 207 ILE A C 1
ATOM 1610 O O . ILE A 1 207 ? -2.947 -20.438 -18.969 1 97.31 207 ILE A O 1
ATOM 1614 N N . ILE A 1 208 ? -3.814 -18.75 -17.781 1 98.44 208 ILE A N 1
ATOM 1615 C CA . ILE A 1 208 ? -4.605 -19.578 -16.875 1 98.44 208 ILE A CA 1
ATOM 1616 C C . ILE A 1 208 ? -5.996 -18.984 -16.703 1 98.44 208 ILE A C 1
ATOM 1618 O O . ILE A 1 208 ? -6.219 -17.812 -17.031 1 98.44 208 ILE A O 1
ATOM 1622 N N . GLU A 1 209 ? -6.934 -19.734 -16.188 1 98.25 209 GLU A N 1
ATOM 1623 C CA . GLU A 1 209 ? -8.328 -19.312 -16.141 1 98.25 209 GLU A CA 1
ATOM 1624 C C . GLU A 1 209 ? -8.594 -18.438 -14.922 1 98.25 209 GLU A C 1
ATOM 1626 O O . GLU A 1 209 ? -8.352 -18.859 -13.789 1 98.25 209 GLU A O 1
ATOM 1631 N N . HIS A 1 210 ? -9.055 -17.266 -15.109 1 97.81 210 HIS A N 1
ATOM 1632 C CA . HIS A 1 210 ? -9.477 -16.297 -14.102 1 97.81 210 HIS A CA 1
ATOM 1633 C C . HIS A 1 210 ? -10.461 -15.289 -14.672 1 97.81 210 HIS A C 1
ATOM 1635 O O . HIS A 1 210 ? -10.805 -15.352 -15.859 1 97.81 210 HIS A O 1
ATOM 1641 N N . ARG A 1 211 ? -11 -14.445 -13.898 1 95.62 211 ARG A N 1
ATOM 1642 C CA . ARG A 1 211 ? -12.047 -13.508 -14.297 1 95.62 211 ARG A CA 1
ATOM 1643 C C . ARG A 1 211 ? -11.5 -12.453 -15.25 1 95.62 211 ARG A C 1
ATOM 1645 O O . ARG A 1 211 ? -12.258 -11.812 -15.977 1 95.62 211 ARG A O 1
ATOM 1652 N N . VAL A 1 212 ? -10.242 -12.18 -15.211 1 95.88 212 VAL A N 1
ATOM 1653 C CA . VAL A 1 212 ? -9.523 -11.297 -16.125 1 95.88 212 VAL A CA 1
ATOM 1654 C C . VAL A 1 212 ? -8.305 -12.016 -16.688 1 95.88 212 VAL A C 1
ATOM 1656 O O . VAL A 1 212 ? -7.961 -13.117 -16.25 1 95.88 212 VAL A O 1
ATOM 1659 N N . ALA A 1 213 ? -7.684 -11.445 -17.734 1 95.44 213 ALA A N 1
ATOM 1660 C CA . ALA A 1 213 ? -6.461 -12.047 -18.25 1 95.44 213 ALA A CA 1
ATOM 1661 C C . ALA A 1 213 ? -5.453 -12.297 -17.125 1 95.44 213 ALA A C 1
ATOM 1663 O O . ALA A 1 213 ? -5.121 -11.383 -16.375 1 95.44 213 ALA A O 1
ATOM 1664 N N . CYS A 1 214 ? -5.062 -13.516 -17 1 98.06 214 CYS A N 1
ATOM 1665 C CA . CYS A 1 214 ? -4.18 -13.953 -15.922 1 98.06 214 CYS A CA 1
ATOM 1666 C C . CYS A 1 214 ? -3.164 -14.969 -16.422 1 98.06 214 CYS A C 1
ATOM 1668 O O . CYS A 1 214 ? -3.469 -15.773 -17.312 1 98.06 214 CYS A O 1
ATOM 1670 N N . VAL A 1 215 ? -1.953 -14.945 -15.859 1 98.69 215 VAL A N 1
ATOM 1671 C CA . VAL A 1 215 ? -0.918 -15.859 -16.328 1 98.69 215 VAL A CA 1
ATOM 1672 C C . VAL A 1 215 ? -0.252 -16.547 -15.148 1 98.69 215 VAL A C 1
ATOM 1674 O O . VAL A 1 215 ? -0.356 -16.078 -14.008 1 98.69 215 VAL A O 1
ATOM 1677 N N . GLY A 1 216 ? 0.303 -17.688 -15.422 1 98.81 216 GLY A N 1
ATOM 1678 C CA . GLY A 1 216 ? 1.339 -18.297 -14.602 1 98.81 216 GLY A CA 1
ATOM 1679 C C . GLY A 1 216 ? 2.73 -18.141 -15.188 1 98.81 216 GLY A C 1
ATOM 1680 O O . GLY A 1 216 ? 2.898 -18.141 -16.406 1 98.81 216 GLY A O 1
ATOM 1681 N N . TYR A 1 217 ? 3.68 -18 -14.336 1 98.81 217 TYR A N 1
ATOM 1682 C CA . TYR A 1 217 ? 5.07 -17.891 -14.766 1 98.81 217 TYR A CA 1
ATOM 1683 C C . TYR A 1 217 ? 5.84 -19.172 -14.469 1 98.81 217 TYR A C 1
ATOM 1685 O O . TYR A 1 217 ? 5.633 -19.812 -13.438 1 98.81 217 TYR A O 1
ATOM 1693 N N . VAL A 1 218 ? 6.715 -19.516 -15.383 1 98.31 218 VAL A N 1
ATOM 1694 C CA . VAL A 1 218 ? 7.582 -20.672 -15.258 1 98.31 218 VAL A CA 1
ATOM 1695 C C . VAL A 1 218 ? 9.047 -20.25 -15.367 1 98.31 218 VAL A C 1
ATOM 1697 O O . VAL A 1 218 ? 9.469 -19.734 -16.406 1 98.31 218 VAL A O 1
ATOM 1700 N N . PHE A 1 219 ? 9.766 -20.406 -14.289 1 97 219 PHE A N 1
ATOM 1701 C CA . PHE A 1 219 ? 11.195 -20.094 -14.234 1 97 219 PHE A CA 1
ATOM 1702 C C . PHE A 1 219 ? 12.023 -21.375 -14.289 1 97 219 PHE A C 1
ATOM 1704 O O . PHE A 1 219 ? 11.906 -22.234 -13.414 1 97 219 PHE A O 1
ATOM 1711 N N . THR A 1 220 ? 12.875 -21.5 -15.281 1 95 220 THR A N 1
ATOM 1712 C CA . THR A 1 220 ? 13.641 -22.734 -15.469 1 95 220 THR A CA 1
ATOM 1713 C C . THR A 1 220 ? 15.133 -22.438 -15.492 1 95 220 THR A C 1
ATOM 1715 O O . THR A 1 220 ? 15.602 -21.609 -16.281 1 95 220 THR A O 1
ATOM 1718 N N . GLU A 1 221 ? 15.805 -23.094 -14.633 1 91.25 221 GLU A N 1
ATOM 1719 C CA . GLU A 1 221 ? 17.266 -23.047 -14.727 1 91.25 221 GLU A CA 1
ATOM 1720 C C . GLU A 1 221 ? 17.75 -23.641 -16.031 1 91.25 221 GLU A C 1
ATOM 1722 O O . GLU A 1 221 ? 17.25 -24.672 -16.484 1 91.25 221 GLU A O 1
ATOM 1727 N N . LYS A 1 222 ? 18.703 -22.984 -16.562 1 85.38 222 LYS A N 1
ATOM 1728 C CA . LYS A 1 222 ? 19.297 -23.531 -17.766 1 85.38 222 LYS A CA 1
ATOM 1729 C C . LYS A 1 222 ? 20.062 -24.812 -17.469 1 85.38 222 LYS A C 1
ATOM 1731 O O . LYS A 1 222 ? 20.703 -24.938 -16.422 1 85.38 222 LY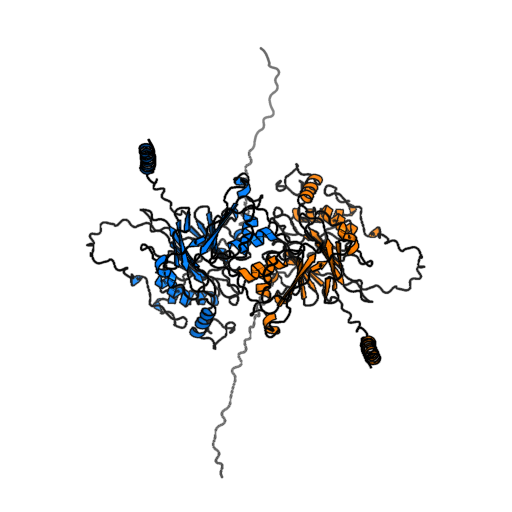S A O 1
ATOM 1736 N N . THR A 1 223 ? 19.938 -25.688 -18.359 1 79.44 223 THR A N 1
ATOM 1737 C CA . THR A 1 223 ? 20.531 -27.016 -18.203 1 79.44 223 THR A CA 1
ATOM 1738 C C . THR A 1 223 ? 22.062 -26.922 -18.188 1 79.44 223 THR A C 1
ATOM 1740 O O . THR A 1 223 ? 22.656 -26.188 -18.969 1 79.44 223 THR A O 1
ATOM 1743 N N . THR A 1 224 ? 22.547 -27.5 -17.156 1 75.44 224 THR A N 1
ATOM 1744 C CA . THR A 1 224 ? 23.984 -27.719 -17.125 1 75.44 224 THR A CA 1
ATOM 1745 C C . THR A 1 224 ? 24.312 -29.219 -17.125 1 75.44 224 THR A C 1
ATOM 1747 O O . THR A 1 224 ? 23.406 -30.047 -17 1 75.44 224 THR A O 1
ATOM 1750 N N . MET A 1 225 ? 25.484 -29.625 -17.406 1 68.06 225 MET A N 1
ATOM 1751 C CA . MET A 1 225 ? 25.906 -31.016 -17.516 1 68.06 225 MET A CA 1
ATOM 1752 C C . MET A 1 225 ? 25.828 -31.703 -16.156 1 68.06 225 MET A C 1
ATOM 1754 O O . MET A 1 225 ? 25.688 -32.938 -16.078 1 68.06 225 MET A O 1
ATOM 1758 N N . ASN A 1 226 ? 25.781 -30.984 -15.117 1 73.88 226 ASN A N 1
ATOM 1759 C CA . ASN A 1 226 ? 26.031 -31.625 -13.828 1 73.88 226 ASN A CA 1
ATOM 1760 C C . ASN A 1 226 ? 24.797 -31.531 -12.922 1 73.88 226 ASN A C 1
ATOM 1762 O O . ASN A 1 226 ? 24.766 -32.125 -11.844 1 73.88 226 ASN A O 1
ATOM 1766 N N . THR A 1 227 ? 23.75 -30.812 -13.375 1 77.69 227 THR A N 1
ATOM 1767 C CA . THR A 1 227 ? 22.641 -30.641 -12.445 1 77.69 227 THR A CA 1
ATOM 1768 C C . THR A 1 227 ? 21.312 -30.703 -13.188 1 77.69 227 THR A C 1
ATOM 1770 O O . THR A 1 227 ? 21.219 -30.312 -14.352 1 77.69 227 THR A O 1
ATOM 1773 N N . ILE A 1 228 ? 20.328 -31.359 -12.508 1 83.44 228 ILE A N 1
ATOM 1774 C CA . ILE A 1 228 ? 18.953 -31.281 -12.984 1 83.44 228 ILE A CA 1
ATOM 1775 C C . ILE A 1 228 ? 18.422 -29.859 -12.836 1 83.44 228 ILE A C 1
ATOM 1777 O O . ILE A 1 228 ? 18.484 -29.281 -11.75 1 83.44 228 ILE A O 1
ATOM 1781 N N . PRO A 1 229 ? 18 -29.312 -13.891 1 92 229 PRO A N 1
ATOM 1782 C CA . PRO A 1 229 ? 17.531 -27.938 -13.805 1 92 229 PRO A CA 1
ATOM 1783 C C . PRO A 1 229 ? 16.344 -27.766 -12.844 1 92 229 PRO A C 1
ATOM 1785 O O . PRO A 1 229 ? 15.438 -28.594 -12.828 1 92 229 PRO A O 1
ATOM 1788 N N . ARG A 1 230 ? 16.438 -26.781 -12 1 93.75 230 ARG A N 1
ATOM 1789 C CA . ARG A 1 230 ? 15.297 -26.438 -11.164 1 93.75 230 ARG A CA 1
ATOM 1790 C C . ARG A 1 230 ? 14.25 -25.656 -11.953 1 93.75 230 ARG A C 1
ATOM 1792 O O . ARG A 1 230 ? 14.594 -24.812 -12.789 1 93.75 230 ARG A O 1
ATOM 1799 N N . ARG A 1 231 ? 13 -25.969 -11.656 1 96.56 231 ARG A N 1
ATOM 1800 C CA . ARG A 1 231 ? 11.883 -25.297 -12.289 1 96.56 231 ARG A CA 1
ATOM 1801 C C . ARG A 1 231 ? 10.867 -24.828 -11.25 1 96.56 231 ARG A C 1
ATOM 1803 O O . ARG A 1 231 ? 10.43 -25.609 -10.406 1 96.56 231 ARG A O 1
ATOM 1810 N N . LEU A 1 232 ? 10.578 -23.531 -11.297 1 98 232 LEU A N 1
ATOM 1811 C CA . LEU A 1 232 ? 9.562 -22.938 -10.43 1 98 232 LEU A CA 1
ATOM 1812 C C . LEU A 1 232 ? 8.32 -22.562 -11.234 1 98 232 LEU A C 1
ATOM 1814 O O . LEU A 1 232 ? 8.43 -21.938 -12.289 1 98 232 LEU A O 1
ATOM 1818 N N . VAL A 1 233 ? 7.195 -22.984 -10.758 1 98.88 233 VAL A N 1
ATOM 1819 C CA . VAL A 1 233 ? 5.918 -22.594 -11.344 1 98.88 233 VAL A CA 1
ATOM 1820 C C . VAL A 1 233 ? 5.137 -21.734 -10.359 1 98.88 233 VAL A C 1
ATOM 1822 O O . VAL A 1 233 ? 4.742 -22.203 -9.289 1 98.88 233 VAL A O 1
ATOM 1825 N N . CYS A 1 234 ? 4.945 -20.5 -10.719 1 98.88 234 CYS A N 1
ATOM 1826 C CA . CYS A 1 234 ? 4.211 -19.531 -9.898 1 98.88 234 CYS A CA 1
ATOM 1827 C C . CYS A 1 234 ? 2.92 -19.109 -10.586 1 98.88 234 CYS A C 1
ATOM 1829 O O . CYS A 1 234 ? 2.951 -18.359 -11.57 1 98.88 234 CYS A O 1
ATOM 1831 N N . LEU A 1 235 ? 1.837 -19.516 -10.062 1 98.88 235 LEU A N 1
ATOM 1832 C CA . LEU A 1 235 ? 0.551 -19.281 -10.711 1 98.88 235 LEU A CA 1
ATOM 1833 C C . LEU A 1 235 ? -0.16 -18.078 -10.094 1 98.88 235 LEU A C 1
ATOM 1835 O O . LEU A 1 235 ? -0.102 -17.891 -8.875 1 98.88 235 LEU A O 1
ATOM 1839 N N . GLY A 1 236 ? -0.824 -17.234 -10.969 1 98.62 236 GLY A N 1
ATOM 1840 C CA . GLY A 1 236 ? -1.761 -16.234 -10.453 1 98.62 236 GLY A CA 1
ATOM 1841 C C . GLY A 1 236 ? -3.057 -16.844 -9.953 1 98.62 236 GLY A C 1
ATOM 1842 O O . GLY A 1 236 ? -3.125 -18.047 -9.695 1 98.62 236 GLY A O 1
ATOM 1843 N N . ASP A 1 237 ? -4.051 -16 -9.781 1 98.69 237 ASP A N 1
ATOM 1844 C CA . ASP A 1 237 ? -5.383 -16.469 -9.414 1 98.69 237 ASP A CA 1
ATOM 1845 C C . ASP A 1 237 ? -5.992 -17.328 -10.523 1 98.69 237 ASP A C 1
ATOM 1847 O O . ASP A 1 237 ? -5.945 -16.953 -11.695 1 98.69 237 ASP A O 1
ATOM 1851 N N . THR A 1 238 ? -6.562 -18.5 -10.078 1 98.75 238 THR A N 1
ATOM 1852 C CA . THR A 1 238 ? -7.051 -19.344 -11.164 1 98.75 238 THR A CA 1
ATOM 1853 C C . THR A 1 238 ? -8.078 -20.344 -10.648 1 98.75 238 THR A C 1
ATOM 1855 O O . THR A 1 238 ? -7.945 -20.859 -9.531 1 98.75 238 THR A O 1
ATOM 1858 N N . SER A 1 239 ? -9.039 -20.594 -11.492 1 98.69 239 SER A N 1
ATOM 1859 C CA . SER A 1 239 ? -9.953 -21.703 -11.25 1 98.69 239 SER A CA 1
ATOM 1860 C C . SER A 1 239 ? -9.516 -22.953 -12 1 98.69 239 SER A C 1
ATOM 1862 O O . SER A 1 239 ? -10.039 -24.047 -11.758 1 98.69 239 SER A O 1
ATOM 1864 N N . SER A 1 240 ? -8.594 -22.781 -12.875 1 98.38 240 SER A N 1
ATOM 1865 C CA . SER A 1 240 ? -7.996 -23.891 -13.609 1 98.38 240 SER A CA 1
ATOM 1866 C C . SER A 1 240 ? -6.695 -23.469 -14.281 1 98.38 240 SER A C 1
ATOM 1868 O O . SER A 1 240 ? -6.684 -22.531 -15.086 1 98.38 240 SER A O 1
ATOM 1870 N N . ALA A 1 241 ? -5.66 -24.188 -13.992 1 98.31 241 ALA A N 1
ATOM 1871 C CA . ALA A 1 241 ? -4.367 -23.922 -14.617 1 98.31 241 ALA A CA 1
ATOM 1872 C C . ALA A 1 241 ? -3.996 -25.047 -15.586 1 98.31 241 ALA A C 1
ATOM 1874 O O . ALA A 1 241 ? -2.822 -25.234 -15.914 1 98.31 241 ALA A O 1
ATOM 1875 N N . SER A 1 242 ? -4.934 -25.781 -16.078 1 97.94 242 SER A N 1
ATOM 1876 C CA . SER A 1 242 ? -4.676 -26.953 -16.922 1 97.94 242 SER A CA 1
ATOM 1877 C C . SER A 1 242 ? -3.988 -26.562 -18.219 1 97.94 242 SER A C 1
ATOM 1879 O O . SER A 1 242 ? -3.182 -27.312 -18.766 1 97.94 242 SER A O 1
ATOM 1881 N N . HIS A 1 243 ? -4.258 -25.391 -18.703 1 97.38 243 HIS A N 1
ATOM 1882 C CA . HIS A 1 243 ? -3.748 -24.953 -20 1 97.38 243 HIS A CA 1
ATOM 1883 C C . HIS A 1 243 ? -2.232 -24.797 -19.969 1 97.38 243 HIS A C 1
ATOM 1885 O O . HIS A 1 243 ? -1.565 -24.984 -21 1 97.38 243 HIS A O 1
ATOM 1891 N N . ILE A 1 244 ? -1.665 -24.516 -18.844 1 98.19 244 ILE A N 1
ATOM 1892 C CA . ILE A 1 244 ? -0.254 -24.156 -18.766 1 98.19 244 ILE A CA 1
ATOM 1893 C C . ILE A 1 244 ? 0.588 -25.406 -18.547 1 98.19 244 ILE A C 1
ATOM 1895 O O . ILE A 1 244 ? 1.82 -25.344 -18.562 1 98.19 244 ILE A O 1
ATOM 1899 N N . VAL A 1 245 ? 0.004 -26.562 -18.391 1 98.31 245 VAL A N 1
ATOM 1900 C CA . VAL A 1 245 ? 0.645 -27.828 -18 1 98.31 245 VAL A CA 1
ATOM 1901 C C . VAL A 1 245 ? 1.769 -28.156 -18.969 1 98.31 245 VAL A C 1
ATOM 1903 O O . VAL A 1 245 ? 2.883 -28.484 -18.562 1 98.31 245 VAL A O 1
ATOM 1906 N N . PRO A 1 246 ? 1.587 -28.016 -20.344 1 97.88 246 PRO A N 1
ATOM 1907 C CA . PRO A 1 246 ? 2.672 -28.344 -21.266 1 97.88 246 PRO A CA 1
ATOM 1908 C C . PRO A 1 246 ? 3.936 -27.531 -21.016 1 97.88 246 PRO A C 1
ATOM 1910 O O . PRO A 1 246 ? 5.047 -28.031 -21.172 1 97.88 246 PRO A O 1
ATOM 1913 N N . LEU A 1 247 ? 3.768 -26.344 -20.625 1 97.06 247 LEU A N 1
ATOM 1914 C CA . LEU A 1 247 ? 4.902 -25.484 -20.328 1 97.06 247 LEU A CA 1
ATOM 1915 C C . LEU A 1 247 ? 5.613 -25.922 -19.062 1 97.06 247 LEU A C 1
ATOM 1917 O O . LEU A 1 247 ? 6.84 -25.875 -18.969 1 97.06 247 LEU A O 1
ATOM 1921 N N . CYS A 1 248 ? 4.875 -26.391 -18.094 1 98.12 248 CYS A N 1
ATOM 1922 C CA . CYS A 1 248 ? 5.375 -26.766 -16.781 1 98.12 248 CYS A CA 1
ATOM 1923 C C . CYS A 1 248 ? 6.242 -28.016 -16.875 1 98.12 248 CYS A C 1
ATOM 1925 O O . CYS A 1 248 ? 7.125 -28.219 -16.031 1 98.12 248 CYS A O 1
ATOM 1927 N N . VAL A 1 249 ? 6.004 -28.844 -17.859 1 97.44 249 VAL A N 1
ATOM 1928 C CA . VAL A 1 249 ? 6.707 -30.125 -17.922 1 97.44 249 VAL A CA 1
ATOM 1929 C C . VAL A 1 249 ? 7.523 -30.203 -19.203 1 97.44 249 VAL A C 1
ATOM 1931 O O . VAL A 1 249 ? 7.922 -31.281 -19.641 1 97.44 249 VAL A O 1
ATOM 1934 N N . SER A 1 250 ? 7.715 -29.094 -19.844 1 94.25 250 SER A N 1
ATOM 1935 C CA . SER A 1 250 ? 8.43 -29.062 -21.109 1 94.25 250 SER A CA 1
ATOM 1936 C C . SER A 1 250 ? 9.867 -29.547 -20.953 1 94.25 250 SER A C 1
ATOM 1938 O O . SER A 1 250 ? 10.461 -29.406 -19.875 1 94.25 250 SER A O 1
ATOM 1940 N N . GLU A 1 251 ? 10.422 -30.172 -22 1 90.38 251 GLU A N 1
ATOM 1941 C CA . GLU A 1 251 ? 11.812 -30.609 -22.109 1 90.38 251 GLU A CA 1
ATOM 1942 C C . GLU A 1 251 ? 12.125 -31.672 -21.047 1 90.38 251 GLU A C 1
ATOM 1944 O O . GLU A 1 251 ? 13.281 -31.859 -20.672 1 90.38 251 GLU A O 1
ATOM 1949 N N . GLY A 1 252 ? 11.047 -32.219 -20.422 1 90.5 252 GLY A N 1
ATOM 1950 C CA . GLY A 1 252 ? 11.219 -33.312 -19.453 1 90.5 252 GLY A CA 1
ATOM 1951 C C . GLY A 1 252 ? 11.625 -32.812 -18.078 1 90.5 252 GLY A C 1
ATOM 1952 O O . GLY A 1 252 ? 12.094 -33.594 -17.25 1 90.5 252 GLY A O 1
ATOM 1953 N N . VAL A 1 253 ? 11.594 -31.578 -17.922 1 93.5 253 VAL A N 1
ATOM 1954 C CA . VAL A 1 253 ? 11.883 -31 -16.625 1 93.5 253 VAL A CA 1
ATOM 1955 C C . VAL A 1 253 ? 10.578 -30.812 -15.844 1 93.5 253 VAL A C 1
ATOM 1957 O O . VAL A 1 253 ? 9.602 -30.281 -16.375 1 93.5 253 VAL A O 1
ATOM 1960 N N . TYR A 1 254 ? 10.562 -31.281 -14.578 1 95.69 254 TYR A N 1
ATOM 1961 C CA . TYR A 1 254 ? 9.383 -31.156 -13.734 1 95.69 254 TYR A CA 1
ATOM 1962 C C . TYR A 1 254 ? 9.594 -30.094 -12.664 1 95.69 254 TYR A C 1
ATOM 1964 O O . TYR A 1 254 ? 10.727 -29.812 -12.273 1 95.69 254 TYR A O 1
ATOM 1972 N N . PRO A 1 255 ? 8.516 -29.547 -12.164 1 97.88 255 PRO A N 1
ATOM 1973 C CA . PRO A 1 255 ? 8.648 -28.438 -11.219 1 97.88 255 PRO A CA 1
ATOM 1974 C C . PRO A 1 255 ? 9.273 -28.859 -9.891 1 97.88 255 PRO A C 1
ATOM 1976 O O . PRO A 1 255 ? 8.805 -29.828 -9.273 1 97.88 255 PRO A O 1
ATOM 1979 N N . SER A 1 256 ? 10.297 -28.094 -9.5 1 96.94 256 SER A N 1
ATOM 1980 C CA . SER A 1 256 ? 10.828 -28.219 -8.148 1 96.94 256 SER A CA 1
ATOM 1981 C C . SER A 1 256 ? 9.867 -27.641 -7.113 1 96.94 256 SER A C 1
ATOM 1983 O O . SER A 1 256 ? 9.836 -28.094 -5.965 1 96.94 256 SER A O 1
ATOM 1985 N N . LEU A 1 257 ? 9.102 -26.672 -7.523 1 98.31 257 LEU A N 1
ATOM 1986 C CA . LEU A 1 257 ? 8.102 -26.031 -6.68 1 98.31 257 LEU A CA 1
ATOM 1987 C C . LEU A 1 257 ? 6.941 -25.5 -7.52 1 98.31 257 LEU A C 1
ATOM 1989 O O . LEU A 1 257 ? 7.156 -24.891 -8.57 1 98.31 257 LEU A O 1
ATOM 1993 N N . VAL A 1 258 ? 5.777 -25.812 -7.082 1 98.88 258 VAL A N 1
ATOM 1994 C CA . VAL A 1 258 ? 4.57 -25.156 -7.57 1 98.88 258 VAL A CA 1
ATOM 1995 C C . VAL A 1 258 ? 3.996 -24.25 -6.477 1 98.88 258 VAL A C 1
ATOM 1997 O O . VAL A 1 258 ? 3.818 -24.688 -5.336 1 98.88 258 VAL A O 1
ATOM 2000 N N . VAL A 1 259 ? 3.799 -23.016 -6.805 1 98.94 259 VAL A N 1
ATOM 2001 C CA . VAL A 1 259 ? 3.037 -22.094 -5.957 1 98.94 259 VAL A CA 1
ATOM 2002 C C . VAL A 1 259 ? 1.643 -21.891 -6.543 1 98.94 259 VAL A C 1
ATOM 2004 O O . VAL A 1 259 ? 1.5 -21.406 -7.668 1 98.94 259 VAL A O 1
ATOM 2007 N N . HIS A 1 260 ? 0.629 -22.219 -5.832 1 98.94 260 HIS A N 1
ATOM 2008 C CA . HIS A 1 260 ? -0.755 -22.203 -6.293 1 98.94 260 HIS A CA 1
ATOM 2009 C C . HIS A 1 260 ? -1.669 -21.547 -5.262 1 98.94 260 HIS A C 1
ATOM 2011 O O . HIS A 1 260 ? -1.461 -21.703 -4.055 1 98.94 260 HIS A O 1
ATOM 2017 N N . GLU A 1 261 ? -2.666 -20.844 -5.727 1 98.75 261 GLU A N 1
ATOM 2018 C CA . GLU A 1 261 ? -3.637 -20.266 -4.797 1 98.75 261 GLU A CA 1
ATOM 2019 C C . GLU A 1 261 ? -4.5 -21.359 -4.16 1 98.75 261 GLU A C 1
ATOM 2021 O O . GLU A 1 261 ? -4.641 -22.453 -4.711 1 98.75 261 GLU A O 1
ATOM 2026 N N . SER A 1 262 ? -4.98 -21.078 -3.01 1 98.12 262 SER A N 1
ATOM 2027 C CA . SER A 1 262 ? -6.016 -21.812 -2.279 1 98.12 262 SER A CA 1
ATOM 2028 C C . SER A 1 262 ? -6.949 -20.844 -1.549 1 98.12 262 SER A C 1
ATOM 2030 O O . SER A 1 262 ? -6.949 -20.797 -0.318 1 98.12 262 SER A O 1
ATOM 2032 N N . THR A 1 263 ? -7.695 -20.125 -2.352 1 97.81 263 THR A N 1
ATOM 2033 C CA . THR A 1 263 ? -8.461 -18.984 -1.851 1 97.81 263 THR A CA 1
ATOM 2034 C C . THR A 1 263 ? -9.523 -19.453 -0.858 1 97.81 263 THR A C 1
ATOM 2036 O O . THR A 1 263 ? -9.609 -18.922 0.253 1 97.81 263 THR A O 1
ATOM 2039 N N . ASN A 1 264 ? -10.281 -20.422 -1.285 1 95.94 264 ASN A N 1
ATOM 2040 C CA . ASN A 1 264 ? -11.328 -20.984 -0.433 1 95.94 264 ASN A CA 1
ATOM 2041 C C . ASN A 1 264 ? -11.047 -22.438 -0.059 1 95.94 264 ASN A C 1
ATOM 2043 O O . ASN A 1 264 ? -10.258 -23.109 -0.725 1 95.94 264 ASN A O 1
ATOM 2047 N N . ALA A 1 265 ? -11.641 -22.859 1.037 1 96.5 265 ALA A N 1
ATOM 2048 C CA . ALA A 1 265 ? -11.445 -24.234 1.497 1 96.5 265 ALA A CA 1
ATOM 2049 C C . ALA A 1 265 ? -12.633 -24.719 2.328 1 96.5 265 ALA A C 1
ATOM 2051 O O . ALA A 1 265 ? -13.203 -23.938 3.109 1 96.5 265 ALA A O 1
ATOM 2052 N N . TRP A 1 266 ? -12.953 -25.906 2.139 1 95 266 TRP A N 1
ATOM 2053 C CA . TRP A 1 266 ? -13.945 -26.531 3.021 1 95 266 TRP A CA 1
ATOM 2054 C C . TRP A 1 266 ? -13.312 -26.922 4.352 1 95 266 TRP A C 1
ATOM 2056 O O . TRP A 1 266 ? -12.289 -27.609 4.383 1 95 266 TRP A O 1
ATOM 2066 N N . ILE A 1 267 ? -13.867 -26.406 5.391 1 94.56 267 ILE A N 1
ATOM 2067 C CA . ILE A 1 267 ? -13.375 -26.766 6.719 1 94.56 267 ILE A CA 1
ATOM 2068 C C . ILE A 1 267 ? -14.367 -27.703 7.406 1 94.56 267 ILE A C 1
ATOM 2070 O O . ILE A 1 267 ? -15.508 -27.328 7.672 1 94.56 267 ILE A O 1
ATOM 2074 N N . PRO A 1 268 ? -13.938 -28.891 7.688 1 91.56 268 PRO A N 1
ATOM 2075 C CA . PRO A 1 268 ? -14.859 -29.844 8.305 1 91.56 268 PRO A CA 1
ATOM 2076 C C . PRO A 1 268 ? -15.336 -29.406 9.688 1 91.56 268 PRO A C 1
ATOM 2078 O O . PRO A 1 268 ? -14.625 -28.672 10.383 1 91.56 268 PRO A O 1
ATOM 2081 N N . PRO A 1 269 ? -16.438 -29.906 10.062 1 87.56 269 PRO A N 1
ATOM 2082 C CA . PRO A 1 269 ? -17.047 -29.484 11.328 1 87.56 269 PRO A CA 1
ATOM 2083 C C . PRO A 1 269 ? -16.156 -29.766 12.531 1 87.56 269 PRO A C 1
ATOM 2085 O O . PRO A 1 269 ? -16.172 -28.984 13.5 1 87.56 269 PRO A O 1
ATOM 2088 N N . HIS A 1 270 ? -15.414 -30.797 12.492 1 87.69 270 HIS A N 1
ATOM 2089 C CA . HIS A 1 270 ? -14.602 -31.141 13.656 1 87.69 270 HIS A CA 1
ATOM 2090 C C . HIS A 1 270 ? -13.422 -30.188 13.82 1 87.69 270 HIS A C 1
ATOM 2092 O O . HIS A 1 270 ? -12.844 -30.094 14.898 1 87.69 270 HIS A O 1
ATOM 2098 N N . VAL A 1 271 ? -13.023 -29.531 12.742 1 90.19 271 VAL A N 1
ATOM 2099 C CA . VAL A 1 271 ? -11.977 -28.516 12.781 1 90.19 271 VAL A CA 1
ATOM 2100 C C . VAL A 1 271 ? -12.586 -27.156 13.086 1 90.19 271 VAL A C 1
ATOM 2102 O O . VAL A 1 271 ? -12.023 -26.359 13.852 1 90.19 271 VAL A O 1
ATOM 2105 N N . ASP A 1 272 ? -13.773 -26.859 12.461 1 83 272 ASP A N 1
ATOM 2106 C CA . ASP A 1 272 ? -14.508 -25.609 12.617 1 83 272 ASP A CA 1
ATOM 2107 C C . ASP A 1 272 ? -15.391 -25.656 13.867 1 83 272 ASP A C 1
ATOM 2109 O O . ASP A 1 272 ? -16.609 -25.516 13.773 1 83 272 ASP A O 1
ATOM 2113 N N . ARG A 1 273 ? -14.883 -25.688 15 1 76.69 273 ARG A N 1
ATOM 2114 C CA . ARG A 1 273 ? -15.602 -25.938 16.25 1 76.69 273 ARG A CA 1
ATOM 2115 C C . ARG A 1 273 ? -16.609 -24.812 16.531 1 76.69 273 ARG A C 1
ATOM 2117 O O . ARG A 1 273 ? -17.656 -25.062 17.109 1 76.69 273 ARG A O 1
ATOM 2124 N N . HIS A 1 274 ? -16.312 -23.625 15.992 1 76.06 274 HIS A N 1
ATOM 2125 C CA . HIS A 1 274 ? -17.172 -22.484 16.297 1 76.06 274 HIS A CA 1
ATOM 2126 C C . HIS A 1 274 ? -18.047 -22.125 15.094 1 76.06 274 HIS A C 1
ATOM 2128 O O . HIS A 1 274 ? -18.703 -21.078 15.102 1 76.06 274 HIS A O 1
ATOM 2134 N N . HIS A 1 275 ? -18.078 -22.938 14.039 1 71.56 275 HIS A N 1
ATOM 2135 C CA . HIS A 1 275 ? -18.906 -22.828 12.844 1 71.56 275 HIS A CA 1
ATOM 2136 C C . HIS A 1 275 ? -18.703 -21.469 12.164 1 71.56 275 HIS A C 1
ATOM 2138 O O . HIS A 1 275 ? -19.672 -20.812 11.781 1 71.56 275 HIS A O 1
ATOM 2144 N N . LEU A 1 276 ? -17.516 -21.078 12.117 1 73.94 276 LEU A N 1
ATOM 2145 C CA . LEU A 1 276 ? -17.156 -19.781 11.555 1 73.94 276 LEU A CA 1
ATOM 2146 C C . LEU A 1 276 ? -17.156 -19.844 10.031 1 73.94 276 LEU A C 1
ATOM 2148 O O . LEU A 1 276 ? -17.234 -18.797 9.367 1 73.94 276 LEU A O 1
ATOM 2152 N N . TYR A 1 277 ? -17.125 -21 9.523 1 75.81 277 TYR A N 1
ATOM 2153 C CA . TYR A 1 277 ? -16.906 -21.109 8.086 1 75.81 277 TYR A CA 1
ATOM 2154 C C . TYR A 1 277 ? -18.078 -21.828 7.41 1 75.81 277 TYR A C 1
ATOM 2156 O O . TYR A 1 277 ? -17.891 -22.547 6.43 1 75.81 277 TYR A O 1
ATOM 2164 N N . GLY A 1 278 ? -19.328 -21.469 7.824 1 67.12 278 GLY A N 1
ATOM 2165 C CA . GLY A 1 278 ? -20.562 -21.938 7.215 1 67.12 278 GLY A CA 1
ATOM 2166 C C . GLY A 1 278 ? -21.078 -23.219 7.828 1 67.12 278 GLY A C 1
ATOM 2167 O O . GLY A 1 278 ? -22.188 -23.672 7.5 1 67.12 278 GLY A O 1
ATOM 2168 N N . GLY A 1 279 ? -20.344 -23.828 8.758 1 61.91 279 GLY A N 1
ATOM 2169 C CA . GLY A 1 279 ? -20.812 -24.969 9.539 1 61.91 279 GLY A CA 1
ATOM 2170 C C . GLY A 1 279 ? -21.172 -26.172 8.695 1 61.91 279 GLY A C 1
ATOM 2171 O O . GLY A 1 279 ? -20.516 -26.453 7.695 1 61.91 279 GLY A O 1
ATOM 2172 N N . ALA A 1 280 ? -22.203 -26.984 9.094 1 58.53 280 ALA A N 1
ATOM 2173 C CA . ALA A 1 280 ? -22.609 -28.281 8.547 1 58.53 280 ALA A CA 1
ATOM 2174 C C . ALA A 1 280 ? -23.297 -28.125 7.199 1 58.53 280 ALA A C 1
ATOM 2176 O O . ALA A 1 280 ? -23.422 -29.078 6.438 1 58.53 280 ALA A O 1
ATOM 2177 N N . ARG A 1 281 ? -23.594 -26.875 6.793 1 68.5 281 ARG A N 1
ATOM 2178 C CA . ARG A 1 281 ? -24.359 -26.688 5.57 1 68.5 281 ARG A CA 1
ATOM 2179 C C . ARG A 1 281 ? -23.453 -26.578 4.355 1 68.5 281 ARG A C 1
ATOM 2181 O O . ARG A 1 281 ? -23.891 -26.766 3.221 1 68.5 281 ARG A O 1
ATOM 2188 N N . ARG A 1 282 ? -22.203 -26.531 4.574 1 84.81 282 ARG A N 1
ATOM 2189 C CA . ARG A 1 282 ? -21.297 -26.406 3.445 1 84.81 282 ARG A CA 1
ATOM 2190 C C . ARG A 1 282 ? -20.625 -27.734 3.133 1 84.81 282 ARG A C 1
ATOM 2192 O O . ARG A 1 282 ? -20.266 -28.484 4.047 1 84.81 282 ARG A O 1
ATOM 2199 N N . THR A 1 283 ? -20.641 -28.125 1.842 1 90.19 283 THR A N 1
ATOM 2200 C CA . THR A 1 283 ? -19.984 -29.328 1.363 1 90.19 283 THR A CA 1
ATOM 2201 C C . THR A 1 283 ? -18.719 -28.984 0.572 1 90.19 283 THR A C 1
ATOM 2203 O O . THR A 1 283 ? -18.562 -27.844 0.111 1 90.19 283 THR A O 1
ATOM 2206 N N . PRO A 1 284 ? -17.812 -29.984 0.522 1 93 284 PRO A N 1
ATOM 2207 C CA . PRO A 1 284 ? -16.641 -29.75 -0.321 1 93 284 PRO A CA 1
ATOM 2208 C C . PRO A 1 284 ? -17 -29.297 -1.733 1 93 284 PRO A C 1
ATOM 2210 O O . PRO A 1 284 ? -16.375 -28.375 -2.273 1 93 284 PRO A O 1
ATOM 2213 N N . GLN A 1 285 ? -18.031 -29.891 -2.27 1 94.44 285 GLN A N 1
ATOM 2214 C CA . GLN A 1 285 ? -18.438 -29.578 -3.631 1 94.44 285 GLN A CA 1
ATOM 2215 C C . GLN A 1 285 ? -18.969 -28.141 -3.729 1 94.44 285 GLN A C 1
ATOM 2217 O O . GLN A 1 285 ? -18.641 -27.422 -4.668 1 94.44 285 GLN A O 1
ATOM 2222 N N . SER A 1 286 ? -19.781 -27.781 -2.803 1 94.12 286 SER A N 1
ATOM 2223 C CA . SER A 1 286 ? -20.344 -26.438 -2.844 1 94.12 286 SER A CA 1
ATOM 2224 C C . SER A 1 286 ? -19.266 -25.375 -2.691 1 94.12 286 SER A C 1
ATOM 2226 O O . SER A 1 286 ? -19.344 -24.312 -3.312 1 94.12 286 SER A O 1
ATOM 2228 N N . VAL A 1 287 ? -18.297 -25.625 -1.855 1 95.19 287 VAL A N 1
ATOM 2229 C CA . VAL A 1 287 ? -17.188 -24.703 -1.653 1 95.19 287 VAL A CA 1
ATOM 2230 C C . VAL A 1 287 ? -16.359 -24.609 -2.93 1 95.19 287 VAL A C 1
ATOM 2232 O O . VAL A 1 287 ? -15.961 -23.5 -3.344 1 95.19 287 VAL A O 1
ATOM 2235 N N . ARG A 1 288 ? -16.125 -25.734 -3.553 1 96.38 288 ARG A N 1
ATOM 2236 C CA . ARG A 1 288 ? -15.391 -25.766 -4.816 1 96.38 288 ARG A CA 1
ATOM 2237 C C . ARG A 1 288 ? -16.109 -24.969 -5.895 1 96.38 288 ARG A C 1
ATOM 2239 O O . ARG A 1 288 ? -15.5 -24.156 -6.586 1 96.38 288 ARG A O 1
ATOM 2246 N N . GLU A 1 289 ? -17.406 -25.156 -6 1 96.5 289 GLU A N 1
ATOM 2247 C CA . GLU A 1 289 ? -18.219 -24.453 -7 1 96.5 289 GLU A CA 1
ATOM 2248 C C . GLU A 1 289 ? -18.188 -22.938 -6.766 1 96.5 289 GLU A C 1
ATOM 2250 O O . GLU A 1 289 ? -18.109 -22.172 -7.719 1 96.5 289 GLU A O 1
ATOM 2255 N N . LYS A 1 290 ? -18.266 -22.609 -5.57 1 95.12 290 LYS A N 1
ATOM 2256 C CA . LYS A 1 290 ? -18.203 -21.188 -5.234 1 95.12 290 LYS A CA 1
ATOM 2257 C C . LYS A 1 290 ? -16.844 -20.609 -5.602 1 95.12 290 LYS A C 1
ATOM 2259 O O . LYS A 1 290 ? -16.766 -19.516 -6.168 1 95.12 290 LYS A O 1
ATOM 2264 N N . ALA A 1 291 ? -15.789 -21.281 -5.266 1 96.94 291 ALA A N 1
ATOM 2265 C CA . ALA A 1 291 ? -14.445 -20.828 -5.613 1 96.94 291 ALA A CA 1
ATOM 2266 C C . ALA A 1 291 ? -14.297 -20.656 -7.121 1 96.94 291 ALA A C 1
ATOM 2268 O O . ALA A 1 291 ? -13.836 -19.609 -7.594 1 96.94 291 ALA A O 1
ATOM 2269 N N . ILE A 1 292 ? -14.734 -21.641 -7.859 1 97.81 292 ILE A N 1
ATOM 2270 C CA . ILE A 1 292 ? -14.633 -21.641 -9.32 1 97.81 292 ILE A CA 1
ATOM 2271 C C . ILE A 1 292 ? -15.453 -20.484 -9.883 1 97.81 292 ILE A C 1
ATOM 2273 O O . ILE A 1 292 ? -14.992 -19.781 -10.797 1 97.81 292 ILE A O 1
ATOM 2277 N N . SER A 1 293 ? -16.625 -20.25 -9.352 1 96.69 293 SER A N 1
ATOM 2278 C CA . SER A 1 293 ? -17.5 -19.188 -9.852 1 96.69 293 SER A CA 1
ATOM 2279 C C . SER A 1 293 ? -16.859 -17.812 -9.719 1 96.69 293 SER A C 1
ATOM 2281 O O . SER A 1 293 ? -17.188 -16.891 -10.461 1 96.69 293 SER A O 1
ATOM 2283 N N . LYS A 1 294 ? -15.922 -17.719 -8.859 1 94.94 294 LYS A N 1
ATOM 2284 C CA . LYS A 1 294 ? -15.219 -16.453 -8.641 1 94.94 294 LYS A CA 1
ATOM 2285 C C . LYS A 1 294 ? -13.844 -16.469 -9.297 1 94.94 294 LYS A C 1
ATOM 2287 O O . LYS A 1 294 ? -13.039 -15.555 -9.094 1 94.94 294 LYS A O 1
ATOM 2292 N N . GLY A 1 295 ? -13.562 -17.516 -9.969 1 97.88 295 GLY A N 1
ATOM 2293 C CA . GLY A 1 295 ? -12.305 -17.625 -10.695 1 97.88 295 GLY A CA 1
ATOM 2294 C C . GLY A 1 295 ? -11.148 -18.062 -9.82 1 97.88 295 GLY A C 1
ATOM 2295 O O . GLY A 1 295 ? -9.992 -17.734 -10.094 1 97.88 295 GLY A O 1
ATOM 2296 N N . HIS A 1 296 ? -11.461 -18.781 -8.703 1 98.56 296 HIS A N 1
ATOM 2297 C CA . HIS A 1 296 ? -10.43 -19.156 -7.746 1 98.56 296 HIS A CA 1
ATOM 2298 C C . HIS A 1 296 ? -10.414 -20.672 -7.523 1 98.56 296 HIS A C 1
ATOM 2300 O O . HIS A 1 296 ? -11.148 -21.406 -8.195 1 98.56 296 HIS A O 1
ATOM 2306 N N . SER A 1 297 ? -9.531 -21.141 -6.609 1 98.69 297 SER A N 1
ATOM 2307 C CA . SER A 1 297 ? -9.32 -22.578 -6.391 1 98.69 297 SER A CA 1
ATOM 2308 C C . SER A 1 297 ? -9.438 -22.922 -4.91 1 98.69 297 SER A C 1
ATOM 2310 O O . SER A 1 297 ? -9.32 -22.047 -4.047 1 98.69 297 SER A O 1
ATOM 2312 N N . THR A 1 298 ? -9.711 -24.188 -4.695 1 98.25 298 THR A N 1
ATOM 2313 C CA . THR A 1 298 ? -9.633 -24.812 -3.385 1 98.25 298 THR A CA 1
ATOM 2314 C C . THR A 1 298 ? -8.336 -25.609 -3.242 1 98.25 298 THR A C 1
ATOM 2316 O O . THR A 1 298 ? -7.617 -25.812 -4.223 1 98.25 298 THR A O 1
ATOM 2319 N N . PRO A 1 299 ? -8.031 -26.031 -1.989 1 98.44 299 PRO A N 1
ATOM 2320 C CA . PRO A 1 299 ? -6.773 -26.766 -1.793 1 98.44 299 PRO A CA 1
ATOM 2321 C C . PRO A 1 299 ? -6.688 -28.031 -2.627 1 98.44 299 PRO A C 1
ATOM 2323 O O . PRO A 1 299 ? -5.625 -28.359 -3.164 1 98.44 299 PRO A O 1
ATOM 2326 N N . ASP A 1 300 ? -7.727 -28.766 -2.723 1 97.88 300 ASP A N 1
ATOM 2327 C CA . ASP A 1 300 ? -7.719 -30.016 -3.482 1 97.88 300 ASP A CA 1
ATOM 2328 C C . ASP A 1 300 ? -7.465 -29.75 -4.965 1 97.88 300 ASP A C 1
ATOM 2330 O O . ASP A 1 300 ? -6.812 -30.547 -5.641 1 97.88 300 ASP A O 1
ATOM 2334 N N . MET A 1 301 ? -7.973 -28.672 -5.473 1 98.44 301 MET A N 1
ATOM 2335 C CA . MET A 1 301 ? -7.695 -28.281 -6.852 1 98.44 301 MET A CA 1
ATOM 2336 C C . MET A 1 301 ? -6.215 -27.984 -7.051 1 98.44 301 MET A C 1
ATOM 2338 O O . MET A 1 301 ? -5.625 -28.391 -8.055 1 98.44 301 MET A O 1
ATOM 2342 N N . ALA A 1 302 ? -5.637 -27.312 -6.113 1 98.81 302 ALA A N 1
ATOM 2343 C CA . ALA A 1 302 ? -4.203 -27.047 -6.152 1 98.81 302 ALA A CA 1
ATOM 2344 C C . ALA A 1 302 ? -3.4 -28.344 -6.133 1 98.81 302 ALA A C 1
ATOM 2346 O O . ALA A 1 302 ? -2.439 -28.5 -6.891 1 98.81 302 ALA A O 1
ATOM 2347 N N . GLY A 1 303 ? -3.775 -29.25 -5.246 1 98.44 303 GLY A N 1
ATOM 2348 C CA . GLY A 1 303 ? -3.131 -30.547 -5.184 1 98.44 303 GLY A CA 1
ATOM 2349 C C . GLY A 1 303 ? -3.219 -31.328 -6.484 1 98.44 303 GLY A C 1
ATOM 2350 O O . GLY A 1 303 ? -2.229 -31.906 -6.938 1 98.44 303 GLY A O 1
ATOM 2351 N N . ALA A 1 304 ? -4.391 -31.297 -7.027 1 98.12 304 ALA A N 1
ATOM 2352 C CA . ALA A 1 304 ? -4.605 -32 -8.289 1 98.12 304 ALA A CA 1
ATOM 2353 C C . ALA A 1 304 ? -3.703 -31.438 -9.391 1 98.12 304 ALA A C 1
ATOM 2355 O O . ALA A 1 304 ? -3.156 -32.188 -10.195 1 98.12 304 ALA A O 1
ATOM 2356 N N . PHE A 1 305 ? -3.602 -30.172 -9.422 1 98.69 305 PHE A N 1
ATOM 2357 C CA . PHE A 1 305 ? -2.707 -29.562 -10.398 1 98.69 305 PHE A CA 1
ATOM 2358 C C . PHE A 1 305 ? -1.268 -30 -10.156 1 98.69 305 PHE A C 1
ATOM 2360 O O . PHE A 1 305 ? -0.571 -30.391 -11.094 1 98.69 305 PHE A O 1
ATOM 2367 N N . ALA A 1 306 ? -0.826 -29.859 -8.93 1 98.62 306 ALA A N 1
ATOM 2368 C CA . ALA A 1 306 ? 0.537 -30.25 -8.586 1 98.62 306 ALA A CA 1
ATOM 2369 C C . ALA A 1 306 ? 0.82 -31.688 -9.031 1 98.62 306 ALA A C 1
ATOM 2371 O O . ALA A 1 306 ? 1.909 -31.984 -9.523 1 98.62 306 ALA A O 1
ATOM 2372 N N . ARG A 1 307 ? -0.125 -32.562 -8.859 1 97.31 307 ARG A N 1
ATOM 2373 C CA . ARG A 1 307 ? 0.002 -33.969 -9.312 1 97.31 307 ARG A CA 1
ATOM 2374 C C . ARG A 1 307 ? 0.174 -34.031 -10.828 1 97.31 307 ARG A C 1
ATOM 2376 O O . ARG A 1 307 ? 1.043 -34.75 -11.328 1 97.31 307 ARG A O 1
ATOM 2383 N N . SER A 1 308 ? -0.616 -33.281 -11.5 1 97.5 308 SER A N 1
ATOM 2384 C CA . SER A 1 308 ? -0.646 -33.344 -12.961 1 97.5 308 SER A CA 1
ATOM 2385 C C . SER A 1 308 ? 0.698 -32.906 -13.555 1 97.5 308 SER A C 1
ATOM 2387 O O . SER A 1 308 ? 1.047 -33.344 -14.656 1 97.5 308 SER A O 1
ATOM 2389 N N . VAL A 1 309 ? 1.458 -32.125 -12.82 1 98.19 309 VAL A N 1
ATOM 2390 C CA . VAL A 1 309 ? 2.738 -31.672 -13.352 1 98.19 309 VAL A CA 1
ATOM 2391 C C . VAL A 1 309 ? 3.881 -32.344 -12.602 1 98.19 309 VAL A C 1
ATOM 2393 O O . VAL A 1 309 ? 5.043 -31.953 -12.727 1 98.19 309 VAL A O 1
ATOM 2396 N N . GLN A 1 310 ? 3.521 -33.25 -11.68 1 96.81 310 GLN A N 1
ATOM 2397 C CA . GLN A 1 310 ? 4.496 -34.031 -10.93 1 96.81 310 GLN A CA 1
ATOM 2398 C C . GLN A 1 310 ? 5.434 -33.125 -10.133 1 96.81 310 GLN A C 1
ATOM 2400 O O . GLN A 1 310 ? 6.652 -33.281 -10.18 1 96.81 310 GLN A O 1
ATOM 2405 N N . ALA A 1 311 ? 4.863 -32.219 -9.445 1 97.88 311 ALA A N 1
ATOM 2406 C CA . ALA A 1 311 ? 5.633 -31.266 -8.656 1 97.88 311 ALA A CA 1
ATOM 2407 C C . ALA A 1 311 ? 6.371 -31.953 -7.516 1 97.88 311 ALA A C 1
ATOM 2409 O O . ALA A 1 311 ? 5.84 -32.875 -6.883 1 97.88 311 ALA A O 1
ATOM 2410 N N . GLU A 1 312 ? 7.574 -31.453 -7.211 1 96.38 312 GLU A N 1
ATOM 2411 C CA . GLU A 1 312 ? 8.336 -31.938 -6.059 1 96.38 312 GLU A CA 1
ATOM 2412 C C . GLU A 1 312 ? 7.832 -31.297 -4.766 1 96.38 312 GLU A C 1
ATOM 2414 O O . GLU A 1 312 ? 7.828 -31.953 -3.715 1 96.38 312 GLU A O 1
ATOM 2419 N N . ARG A 1 313 ? 7.469 -30.078 -4.832 1 97.62 313 ARG A N 1
ATOM 2420 C CA . ARG A 1 313 ? 6.949 -29.312 -3.705 1 97.62 313 ARG A CA 1
ATOM 2421 C C . ARG A 1 313 ? 5.715 -28.516 -4.113 1 97.62 313 ARG A C 1
ATOM 2423 O O . ARG A 1 313 ? 5.582 -28.109 -5.273 1 97.62 313 ARG A O 1
ATOM 2430 N N . LEU A 1 314 ? 4.852 -28.25 -3.135 1 98.62 314 LEU A N 1
ATOM 2431 C CA . LEU A 1 314 ? 3.637 -27.469 -3.342 1 98.62 314 LEU A CA 1
ATOM 2432 C C . LEU A 1 314 ? 3.428 -26.469 -2.201 1 98.62 314 LEU A C 1
ATOM 2434 O O . LEU A 1 314 ? 3.383 -26.875 -1.033 1 98.62 314 LEU A O 1
ATOM 2438 N N . ALA A 1 315 ? 3.398 -25.234 -2.553 1 98.81 315 ALA A N 1
ATOM 2439 C CA . ALA A 1 315 ? 3.076 -24.188 -1.59 1 98.81 315 ALA A CA 1
ATOM 2440 C C . ALA A 1 315 ? 1.765 -23.484 -1.952 1 98.81 315 ALA A C 1
ATOM 2442 O O . ALA A 1 315 ? 1.538 -23.141 -3.113 1 98.81 315 ALA A O 1
ATOM 2443 N N . LEU A 1 316 ? 0.945 -23.297 -0.925 1 98.75 316 LEU A N 1
ATOM 2444 C CA . LEU A 1 316 ? -0.351 -22.641 -1.099 1 98.75 316 LEU A CA 1
ATOM 2445 C C . LEU A 1 316 ? -0.304 -21.203 -0.624 1 98.75 316 LEU A C 1
ATOM 2447 O O . LEU A 1 316 ? 0.307 -20.891 0.405 1 98.75 316 LEU A O 1
ATOM 2451 N N . VAL A 1 317 ? -0.994 -20.328 -1.402 1 98.56 317 VAL A N 1
ATOM 2452 C CA . VAL A 1 317 ? -1.055 -18.906 -1.079 1 98.56 317 VAL A CA 1
ATOM 2453 C C . VAL A 1 317 ? -2.453 -18.359 -1.371 1 98.56 317 VAL A C 1
ATOM 2455 O O . VAL A 1 317 ? -3.377 -19.141 -1.643 1 98.56 317 VAL A O 1
ATOM 2458 N N . HIS A 1 318 ? -2.668 -17.031 -1.22 1 98.62 318 HIS A N 1
ATOM 2459 C CA . HIS A 1 318 ? -3.863 -16.297 -1.604 1 98.62 318 HIS A CA 1
ATOM 2460 C C . HIS A 1 318 ? -5.086 -16.781 -0.827 1 98.62 318 HIS A C 1
ATOM 2462 O O . HIS A 1 318 ? -6.117 -17.094 -1.42 1 98.62 318 HIS A O 1
ATOM 2468 N N . PHE A 1 319 ? -4.965 -16.922 0.433 1 97.81 319 PHE A N 1
ATOM 2469 C CA . PHE A 1 319 ? -6.016 -17.406 1.321 1 97.81 319 PHE A CA 1
ATOM 2470 C C . PHE A 1 319 ? -7.07 -16.344 1.553 1 97.81 319 PHE A C 1
ATOM 2472 O O . PHE A 1 319 ? -6.742 -15.164 1.711 1 97.81 319 PHE A O 1
ATOM 2479 N N . SER A 1 320 ? -8.266 -16.75 1.658 1 95.44 320 SER A N 1
ATOM 2480 C CA . SER A 1 320 ? -9.352 -15.844 2.008 1 95.44 320 SER A CA 1
ATOM 2481 C C . SER A 1 320 ? -9.094 -15.164 3.35 1 95.44 320 SER A C 1
ATOM 2483 O O . SER A 1 320 ? -8.547 -15.781 4.27 1 95.44 320 SER A O 1
ATOM 2485 N N . ALA A 1 321 ? -9.594 -13.938 3.438 1 90.81 321 ALA A N 1
ATOM 2486 C CA . ALA A 1 321 ? -9.438 -13.164 4.668 1 90.81 321 ALA A CA 1
ATOM 2487 C C . ALA A 1 321 ? -10.195 -13.82 5.824 1 90.81 321 ALA A C 1
ATOM 2489 O O . ALA A 1 321 ? -9.945 -13.5 6.988 1 90.81 321 ALA A O 1
ATOM 2490 N N . MET A 1 322 ? -11.094 -14.695 5.562 1 89.06 322 MET A N 1
ATOM 2491 C CA . MET A 1 322 ? -11.852 -15.375 6.609 1 89.06 322 MET A CA 1
ATOM 2492 C C . MET A 1 322 ? -10.953 -16.312 7.418 1 89.06 322 MET A C 1
ATOM 2494 O O . MET A 1 322 ? -11.297 -16.688 8.539 1 89.06 322 MET A O 1
ATOM 2498 N N . PHE A 1 323 ? -9.859 -16.734 6.785 1 92.75 323 PHE A N 1
ATOM 2499 C CA . PHE A 1 323 ? -8.875 -17.516 7.52 1 92.75 323 PHE A CA 1
ATOM 2500 C C . PHE A 1 323 ? -7.898 -16.609 8.266 1 92.75 323 PHE A C 1
ATOM 2502 O O . PHE A 1 323 ? -6.766 -16.422 7.82 1 92.75 323 PHE A O 1
ATOM 2509 N N . LYS A 1 324 ? -8.195 -16.156 9.359 1 85.62 324 LYS A N 1
ATOM 2510 C CA . LYS A 1 324 ? -7.598 -15.023 10.047 1 85.62 324 LYS A CA 1
ATOM 2511 C C . LYS A 1 324 ? -6.23 -15.383 10.625 1 85.62 324 LYS A C 1
ATOM 2513 O O . LYS A 1 324 ? -5.297 -14.578 10.57 1 85.62 324 LYS A O 1
ATOM 2518 N N . ASN A 1 325 ? -6.168 -16.562 11.195 1 84.44 325 ASN A N 1
ATOM 2519 C CA . ASN A 1 325 ? -4.926 -16.953 11.844 1 84.44 325 ASN A CA 1
ATOM 2520 C C . ASN A 1 325 ? -3.938 -17.547 10.852 1 84.44 325 ASN A C 1
ATOM 2522 O O . ASN A 1 325 ? -4.152 -18.641 10.328 1 84.44 325 ASN A O 1
ATOM 2526 N N . PRO A 1 326 ? -2.82 -16.906 10.641 1 87.94 326 PRO A N 1
ATOM 2527 C CA . PRO A 1 326 ? -1.897 -17.359 9.594 1 87.94 326 PRO A CA 1
ATOM 2528 C C . PRO A 1 326 ? -0.927 -18.422 10.094 1 87.94 326 PRO A C 1
ATOM 2530 O O . PRO A 1 326 ? -0.123 -18.953 9.32 1 87.94 326 PRO A O 1
ATOM 2533 N N . SER A 1 327 ? -1.01 -18.797 11.305 1 90.56 327 SER A N 1
ATOM 2534 C CA . SER A 1 327 ? -0.05 -19.734 11.891 1 90.56 327 SER A CA 1
ATOM 2535 C C . SER A 1 327 ? -0.123 -21.094 11.211 1 90.56 327 SER A C 1
ATOM 2537 O O . SER A 1 327 ? -1.212 -21.641 11.023 1 90.56 327 SER A O 1
ATOM 2539 N N . PRO A 1 328 ? 1.056 -21.609 10.922 1 86.5 328 PRO A N 1
ATOM 2540 C CA . PRO A 1 328 ? 1.061 -22.953 10.344 1 86.5 328 PRO A CA 1
ATOM 2541 C C . PRO A 1 328 ? 0.511 -24.016 11.297 1 86.5 328 PRO A C 1
ATOM 2543 O O . PRO A 1 328 ? 0.174 -25.125 10.867 1 86.5 328 PRO A O 1
ATOM 2546 N N . ASN A 1 329 ? 0.426 -23.641 12.586 1 90.62 329 ASN A N 1
ATOM 2547 C CA . ASN A 1 329 ? -0.079 -24.578 13.578 1 90.62 329 ASN A CA 1
ATOM 2548 C C . ASN A 1 329 ? -1.583 -24.422 13.789 1 90.62 329 ASN A C 1
ATOM 2550 O O . ASN A 1 329 ? -2.195 -25.188 14.531 1 90.62 329 ASN A O 1
ATOM 2554 N N . ASP A 1 330 ? -2.111 -23.469 13.125 1 93.5 330 ASP A N 1
ATOM 2555 C CA . ASP A 1 330 ? -3.561 -23.297 13.18 1 93.5 330 ASP A CA 1
ATOM 2556 C C . ASP A 1 330 ? -4.273 -24.5 12.562 1 93.5 330 ASP A C 1
ATOM 2558 O O . ASP A 1 330 ? -3.941 -24.938 11.461 1 93.5 330 ASP A O 1
ATOM 2562 N N . PRO A 1 331 ? -5.223 -25.078 13.281 1 94 331 PRO A N 1
ATOM 2563 C CA . PRO A 1 331 ? -5.918 -26.266 12.766 1 94 331 PRO A CA 1
ATOM 2564 C C . PRO A 1 331 ? -6.551 -26.031 11.398 1 94 331 PRO A C 1
ATOM 2566 O O . PRO A 1 331 ? -6.609 -26.953 10.578 1 94 331 PRO A O 1
ATOM 2569 N N . VAL A 1 332 ? -7.023 -24.891 11.203 1 95 332 VAL A N 1
ATOM 2570 C CA . VAL A 1 332 ? -7.648 -24.578 9.922 1 95 332 VAL A CA 1
ATOM 2571 C C . VAL A 1 332 ? -6.598 -24.609 8.812 1 95 332 VAL A C 1
ATOM 2573 O O . VAL A 1 332 ? -6.812 -25.203 7.758 1 95 332 VAL A O 1
ATOM 2576 N N . MET A 1 333 ? -5.469 -24.031 9.055 1 96.56 333 MET A N 1
ATOM 2577 C CA . MET A 1 333 ? -4.406 -24 8.047 1 96.56 333 MET A CA 1
ATOM 2578 C C . MET A 1 333 ? -3.838 -25.391 7.816 1 96.56 333 MET A C 1
ATOM 2580 O O . MET A 1 333 ? -3.498 -25.75 6.688 1 96.56 333 MET A O 1
ATOM 2584 N N . ARG A 1 334 ? -3.744 -26.172 8.867 1 96 334 ARG A N 1
ATOM 2585 C CA . ARG A 1 334 ? -3.305 -27.562 8.734 1 96 334 ARG A CA 1
ATOM 2586 C C . ARG A 1 334 ? -4.27 -28.359 7.863 1 96 334 ARG A C 1
ATOM 2588 O O . ARG A 1 334 ? -3.846 -29.188 7.051 1 96 334 ARG A O 1
ATOM 2595 N N . GLU A 1 335 ? -5.512 -28.078 8.125 1 95.44 335 GLU A N 1
ATOM 2596 C CA . GLU A 1 335 ? -6.527 -28.766 7.336 1 95.44 335 GLU A CA 1
ATOM 2597 C C . GLU A 1 335 ? -6.434 -28.391 5.859 1 95.44 335 GLU A C 1
ATOM 2599 O O . GLU A 1 335 ? -6.574 -29.25 4.984 1 95.44 335 GLU A O 1
ATOM 2604 N N . ILE A 1 336 ? -6.188 -27.172 5.605 1 97.38 336 ILE A N 1
ATOM 2605 C CA . ILE A 1 336 ? -6.027 -26.703 4.238 1 97.38 336 ILE A CA 1
ATOM 2606 C C . ILE A 1 336 ? -4.836 -27.391 3.584 1 97.38 336 ILE A C 1
ATOM 2608 O O . ILE A 1 336 ? -4.945 -27.906 2.467 1 97.38 336 ILE A O 1
ATOM 2612 N N . ALA A 1 337 ? -3.748 -27.5 4.266 1 97.75 337 ALA A N 1
ATOM 2613 C CA . ALA A 1 337 ? -2.564 -28.188 3.764 1 97.75 337 ALA A CA 1
ATOM 2614 C C . ALA A 1 337 ? -2.852 -29.672 3.543 1 97.75 337 ALA A C 1
ATOM 2616 O O . ALA A 1 337 ? -2.404 -30.266 2.555 1 97.75 337 ALA A O 1
ATOM 2617 N N . ARG A 1 338 ? -3.572 -30.266 4.453 1 96.25 338 ARG A N 1
ATOM 2618 C CA . ARG A 1 338 ? -3.893 -31.672 4.363 1 96.25 338 ARG A CA 1
ATOM 2619 C C . ARG A 1 338 ? -4.688 -31.984 3.096 1 96.25 338 ARG A C 1
ATOM 2621 O O . ARG A 1 338 ? -4.379 -32.938 2.379 1 96.25 338 ARG A O 1
ATOM 2628 N N . GLN A 1 339 ? -5.676 -31.188 2.832 1 97.12 339 GLN A N 1
ATOM 2629 C CA . GLN A 1 339 ? -6.523 -31.391 1.661 1 97.12 339 GLN A CA 1
ATOM 2630 C C . GLN A 1 339 ? -5.711 -31.312 0.373 1 97.12 339 GLN A C 1
ATOM 2632 O O . GLN A 1 339 ? -5.902 -32.094 -0.543 1 97.12 339 GLN A O 1
ATOM 2637 N N . ALA A 1 340 ? -4.828 -30.344 0.304 1 98.38 340 ALA A N 1
ATOM 2638 C CA . ALA A 1 340 ? -3.951 -30.234 -0.858 1 98.38 340 ALA A CA 1
ATOM 2639 C C . ALA A 1 340 ? -3.004 -31.422 -0.944 1 98.38 340 ALA A C 1
ATOM 2641 O O . ALA A 1 340 ? -2.754 -31.953 -2.033 1 98.38 340 ALA A O 1
ATOM 2642 N N . THR A 1 341 ? -2.504 -31.891 0.171 1 97.12 341 THR A N 1
ATOM 2643 C CA . THR A 1 341 ? -1.547 -33 0.24 1 97.12 341 THR A CA 1
ATOM 2644 C C . THR A 1 341 ? -2.164 -34.281 -0.297 1 97.12 341 THR A C 1
ATOM 2646 O O . THR A 1 341 ? -1.562 -34.969 -1.127 1 97.12 341 THR A O 1
ATOM 2649 N N . VAL A 1 342 ? -3.324 -34.594 0.131 1 95.5 342 VAL A N 1
ATOM 2650 C CA . VAL A 1 342 ? -3.938 -35.844 -0.235 1 95.5 342 VAL A CA 1
ATOM 2651 C C . VAL A 1 342 ? -4.352 -35.812 -1.705 1 95.5 342 VAL A C 1
ATOM 2653 O O . VAL A 1 342 ? -4.305 -36.844 -2.389 1 95.5 342 VAL A O 1
ATOM 2656 N N . ALA A 1 343 ? -4.781 -34.656 -2.119 1 96.94 343 ALA A N 1
ATOM 2657 C CA . ALA A 1 343 ? -5.121 -34.5 -3.533 1 96.94 343 ALA A CA 1
ATOM 2658 C C . ALA A 1 343 ? -3.869 -34.562 -4.402 1 96.94 343 ALA A C 1
ATOM 2660 O O . ALA A 1 343 ? -3.918 -35.062 -5.535 1 96.94 343 ALA A O 1
ATOM 2661 N N . TRP A 1 344 ? -2.801 -34 -3.922 1 97.12 344 TRP A N 1
ATOM 2662 C CA . TRP A 1 344 ? -1.495 -34.062 -4.57 1 97.12 344 TRP A CA 1
ATOM 2663 C C . TRP A 1 344 ? -0.967 -35.469 -4.625 1 97.12 344 TRP A C 1
ATOM 2665 O O . TRP A 1 344 ? -0.517 -35.938 -5.676 1 97.12 344 TRP A O 1
ATOM 2675 N N . GLY A 1 345 ? -0.951 -36.188 -3.576 1 94.44 345 GLY A N 1
ATOM 2676 C CA . GLY A 1 345 ? -0.668 -37.594 -3.502 1 94.44 345 GLY A CA 1
ATOM 2677 C C . GLY A 1 345 ? 0.814 -37.938 -3.551 1 94.44 345 GLY A C 1
ATOM 2678 O O . GLY A 1 345 ? 1.201 -39.062 -3.781 1 94.44 345 GLY A O 1
ATOM 2679 N N . ARG A 1 346 ? 1.636 -36.969 -3.461 1 92.5 346 ARG A N 1
ATOM 2680 C CA . ARG A 1 346 ? 3.066 -37.25 -3.428 1 92.5 346 ARG A CA 1
ATOM 2681 C C . ARG A 1 346 ? 3.477 -37.844 -2.084 1 92.5 346 ARG A C 1
ATOM 2683 O O . ARG A 1 346 ? 3.215 -37.25 -1.033 1 92.5 346 ARG A O 1
ATOM 2690 N N . ARG A 1 347 ? 4.203 -38.938 -2.137 1 90.06 347 ARG A N 1
ATOM 2691 C CA . ARG A 1 347 ? 4.562 -39.625 -0.905 1 90.06 347 ARG A CA 1
ATOM 2692 C C . ARG A 1 347 ? 5.668 -38.875 -0.161 1 90.06 347 ARG A C 1
ATOM 2694 O O . ARG A 1 347 ? 6.594 -38.375 -0.78 1 90.06 347 ARG A O 1
ATOM 2701 N N . GLY A 1 348 ? 5.488 -38.781 1.145 1 89.31 348 GLY A N 1
ATOM 2702 C CA . GLY A 1 348 ? 6.559 -38.344 2.021 1 89.31 348 GLY A CA 1
ATOM 2703 C C . GLY A 1 348 ? 6.676 -36.844 2.1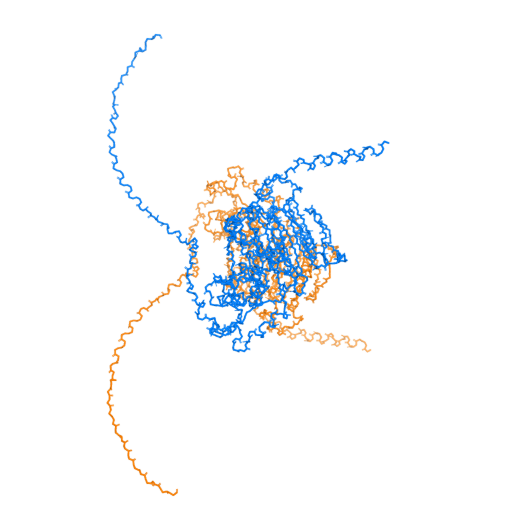02 1 89.31 348 GLY A C 1
ATOM 2704 O O . GLY A 1 348 ? 7.613 -36.312 2.707 1 89.31 348 GLY A O 1
ATOM 2705 N N . VAL A 1 349 ? 5.863 -36.156 1.407 1 93.38 349 VAL A N 1
ATOM 2706 C CA . VAL A 1 349 ? 5.957 -34.688 1.451 1 93.38 349 VAL A CA 1
ATOM 2707 C C . VAL A 1 349 ? 4.562 -34.094 1.644 1 93.38 349 VAL A C 1
ATOM 2709 O O . VAL A 1 349 ? 3.576 -34.625 1.126 1 93.38 349 VAL A O 1
ATOM 2712 N N . ASP A 1 350 ? 4.488 -33 2.363 1 95.62 350 ASP A N 1
ATOM 2713 C CA . ASP A 1 350 ? 3.234 -32.281 2.586 1 95.62 350 ASP A CA 1
ATOM 2714 C C . ASP A 1 350 ? 3.223 -30.953 1.849 1 95.62 350 ASP A C 1
ATOM 2716 O O . ASP A 1 350 ? 4.266 -30.312 1.688 1 95.62 350 ASP A O 1
ATOM 2720 N N . ALA A 1 351 ? 2.016 -30.609 1.438 1 97.75 351 ALA A N 1
ATOM 2721 C CA . ALA A 1 351 ? 1.843 -29.25 0.938 1 97.75 351 ALA A CA 1
ATOM 2722 C C . ALA A 1 351 ? 2.07 -28.234 2.047 1 97.75 351 ALA A C 1
ATOM 2724 O O . ALA A 1 351 ? 1.795 -28.5 3.219 1 97.75 351 ALA A O 1
ATOM 2725 N N . ILE A 1 352 ? 2.525 -27.078 1.624 1 97.69 352 ILE A N 1
ATOM 2726 C CA . ILE A 1 352 ? 2.805 -26 2.57 1 97.69 352 ILE A CA 1
ATOM 2727 C C . ILE A 1 352 ? 1.716 -24.938 2.475 1 97.69 352 ILE A C 1
ATOM 2729 O O . ILE A 1 352 ? 1.505 -24.359 1.409 1 97.69 352 ILE A O 1
ATOM 2733 N N . ALA A 1 353 ? 1.011 -24.719 3.516 1 98.12 353 ALA A N 1
ATOM 2734 C CA . ALA A 1 353 ? 0.218 -23.5 3.625 1 98.12 353 ALA A CA 1
ATOM 2735 C C . ALA A 1 353 ? 1.08 -22.312 4.074 1 98.12 353 ALA A C 1
ATOM 2737 O O . ALA A 1 353 ? 1.349 -22.156 5.266 1 98.12 353 ALA A O 1
ATOM 2738 N N . ALA A 1 354 ? 1.407 -21.484 3.146 1 98.06 354 ALA A N 1
ATOM 2739 C CA . ALA A 1 354 ? 2.42 -20.469 3.406 1 98.06 354 ALA A CA 1
ATOM 2740 C C . ALA A 1 354 ? 1.868 -19.359 4.297 1 98.06 354 ALA A C 1
ATOM 2742 O O . ALA A 1 354 ? 0.656 -19.141 4.34 1 98.06 354 ALA A O 1
ATOM 2743 N N . HIS A 1 355 ? 2.699 -18.781 5.055 1 97.88 355 HIS A N 1
ATOM 2744 C CA . HIS A 1 355 ? 2.395 -17.578 5.828 1 97.88 355 HIS A CA 1
ATOM 2745 C C . HIS A 1 355 ? 3.398 -16.469 5.539 1 97.88 355 HIS A C 1
ATOM 2747 O O . HIS A 1 355 ? 4.48 -16.719 5.008 1 97.88 355 HIS A O 1
ATOM 2753 N N . ASP A 1 356 ? 3.049 -15.289 5.836 1 97.19 356 ASP A N 1
ATOM 2754 C CA . ASP A 1 356 ? 3.885 -14.141 5.504 1 97.19 356 ASP A CA 1
ATOM 2755 C C . ASP A 1 356 ? 5.277 -14.281 6.113 1 97.19 356 ASP A C 1
ATOM 2757 O O . ASP A 1 356 ? 5.418 -14.656 7.277 1 97.19 356 ASP A O 1
ATOM 2761 N N . LEU A 1 357 ? 6.27 -14.031 5.223 1 96.56 357 LEU A N 1
ATOM 2762 C CA . LEU A 1 357 ? 7.688 -13.945 5.555 1 96.56 357 LEU A CA 1
ATOM 2763 C C . LEU A 1 357 ? 8.289 -15.336 5.727 1 96.56 357 LEU A C 1
ATOM 2765 O O . LEU A 1 357 ? 9.477 -15.469 6.023 1 96.56 357 LEU A O 1
ATOM 2769 N N . TYR A 1 358 ? 7.477 -16.375 5.602 1 96.31 358 TYR A N 1
ATOM 2770 C CA . TYR A 1 358 ? 8.031 -17.719 5.477 1 96.31 358 TYR A CA 1
ATOM 2771 C C . TYR A 1 358 ? 8.945 -17.812 4.262 1 96.31 358 TYR A C 1
ATOM 2773 O O . TYR A 1 358 ? 8.672 -17.219 3.217 1 96.31 358 TYR A O 1
ATOM 2781 N N . TRP A 1 359 ? 10.039 -18.625 4.406 1 96.38 359 TRP A N 1
ATOM 2782 C CA . TRP A 1 359 ? 10.953 -18.812 3.281 1 96.38 359 TRP A CA 1
ATOM 2783 C C . TRP A 1 359 ? 11.453 -20.25 3.213 1 96.38 359 TRP A C 1
ATOM 2785 O O . TRP A 1 359 ? 11.367 -20.984 4.195 1 96.38 359 TRP A O 1
ATOM 2795 N N . MET A 1 360 ? 11.859 -20.688 2.033 1 95.25 360 MET A N 1
ATOM 2796 C CA . MET A 1 360 ? 12.43 -22.031 1.84 1 95.25 360 MET A CA 1
ATOM 2797 C C . MET A 1 360 ? 13.523 -22 0.777 1 95.25 360 MET A C 1
ATOM 2799 O O . MET A 1 360 ? 13.461 -21.203 -0.159 1 95.25 360 MET A O 1
ATOM 2803 N N . ASP A 1 361 ? 14.445 -22.859 0.945 1 93.94 361 ASP A N 1
ATOM 2804 C CA . ASP A 1 361 ? 15.469 -23.078 -0.073 1 93.94 361 ASP A CA 1
ATOM 2805 C C . ASP A 1 361 ? 15.016 -24.125 -1.082 1 93.94 361 ASP A C 1
ATOM 2807 O O . ASP A 1 361 ? 14.391 -25.125 -0.711 1 93.94 361 ASP A O 1
ATOM 2811 N N . ILE A 1 362 ? 15.289 -23.922 -2.318 1 95 362 ILE A N 1
ATOM 2812 C CA . ILE A 1 362 ? 15.117 -24.938 -3.348 1 95 362 ILE A CA 1
ATOM 2813 C C . ILE A 1 362 ? 16.484 -25.516 -3.729 1 95 362 ILE A C 1
ATOM 2815 O O . ILE A 1 362 ? 17.219 -24.922 -4.504 1 95 362 ILE A O 1
ATOM 2819 N N . PRO A 1 363 ? 16.797 -26.672 -3.277 1 90.12 363 PRO A N 1
ATOM 2820 C CA . PRO A 1 363 ? 18.141 -27.219 -3.457 1 90.12 363 PRO A CA 1
ATOM 2821 C C . PRO A 1 363 ? 18.422 -27.656 -4.895 1 90.12 363 PRO A C 1
ATOM 2823 O O . PRO A 1 363 ? 17.484 -28.031 -5.617 1 90.12 363 PRO A O 1
ATOM 2826 N N . SER A 1 364 ? 19.688 -27.594 -5.242 1 86.06 364 SER A N 1
ATOM 2827 C CA . SER A 1 364 ? 20.125 -28.172 -6.508 1 86.06 364 SER A CA 1
ATOM 2828 C C . SER A 1 364 ? 20.281 -29.688 -6.398 1 86.06 364 SER A C 1
ATOM 2830 O O . SER A 1 364 ? 20.625 -30.203 -5.336 1 86.06 364 SER A O 1
ATOM 2832 N N . ARG A 1 365 ? 19.969 -30.391 -7.535 1 79.94 365 ARG A N 1
ATOM 2833 C CA . ARG A 1 365 ? 20.141 -31.844 -7.551 1 79.94 365 ARG A CA 1
ATOM 2834 C C . ARG A 1 365 ? 21.203 -32.25 -8.562 1 79.94 365 ARG A C 1
ATOM 2836 O O . ARG A 1 365 ? 21.047 -32 -9.766 1 79.94 365 ARG A O 1
ATOM 2843 N N . PRO A 1 366 ? 22.219 -32.844 -8.062 1 74.38 366 PRO A N 1
ATOM 2844 C CA . PRO A 1 366 ? 23.234 -33.312 -9 1 74.38 366 PRO A CA 1
ATOM 2845 C C . PRO A 1 366 ? 22.75 -34.5 -9.852 1 74.38 366 PRO A C 1
ATOM 2847 O O . PRO A 1 366 ? 21.859 -35.25 -9.43 1 74.38 366 PRO A O 1
ATOM 2850 N N . VAL A 1 367 ? 23.141 -34.438 -11.156 1 65.94 367 VAL A N 1
ATOM 2851 C CA . VAL A 1 367 ? 22.859 -35.594 -12.016 1 65.94 367 VAL A CA 1
ATOM 2852 C C . VAL A 1 367 ? 23.672 -36.781 -11.531 1 65.94 367 VAL A C 1
ATOM 2854 O O . VAL A 1 367 ? 24.859 -36.688 -11.227 1 65.94 367 VAL A O 1
ATOM 2857 N N . GLU A 1 368 ? 23.062 -37.75 -10.969 1 55.78 368 GLU A N 1
ATOM 2858 C CA . GLU A 1 368 ? 23.797 -38.938 -10.586 1 55.78 368 GLU A CA 1
ATOM 2859 C C . GLU A 1 368 ? 24.5 -39.562 -11.789 1 55.78 368 GLU A C 1
ATOM 2861 O O . GLU A 1 368 ? 23.922 -39.656 -12.867 1 55.78 368 GLU A O 1
ATOM 2866 N N . SER A 1 369 ? 25.781 -39.438 -11.922 1 49.94 369 SER A N 1
ATOM 2867 C CA . SER A 1 369 ? 26.516 -40.188 -12.938 1 49.94 369 SER A CA 1
ATOM 2868 C C . SER A 1 369 ? 25.984 -41.594 -13.094 1 49.94 369 SER A C 1
ATOM 2870 O O . SER A 1 369 ? 25.625 -42.25 -12.109 1 49.94 369 SER A O 1
ATOM 2872 N N . PRO A 1 370 ? 25.547 -41.938 -14.344 1 43.19 370 PRO A N 1
ATOM 2873 C CA . PRO A 1 370 ? 25.172 -43.344 -14.492 1 43.19 370 PRO A CA 1
ATOM 2874 C C . PRO A 1 370 ? 26.172 -44.281 -13.82 1 43.19 370 PRO A C 1
ATOM 2876 O O . PRO A 1 370 ? 27.359 -44.219 -14.094 1 43.19 370 PRO A O 1
ATOM 2879 N N . GLN A 1 371 ? 26.266 -44.531 -12.758 1 37.53 371 GLN A N 1
ATOM 2880 C CA . GLN A 1 371 ? 27.031 -45.75 -12.484 1 37.53 371 GLN A CA 1
ATOM 2881 C C . GLN A 1 371 ? 26.688 -46.844 -13.492 1 37.53 371 GLN A C 1
ATOM 2883 O O . GLN A 1 371 ? 25.547 -46.938 -13.969 1 37.53 371 GLN A O 1
ATOM 2888 N N . SER A 1 372 ? 27.781 -47.5 -14.18 1 36.88 372 SER A N 1
ATOM 2889 C CA . SER A 1 372 ? 27.844 -48.625 -15.109 1 36.88 372 SER A CA 1
ATOM 2890 C C . SER A 1 372 ? 26.859 -49.688 -14.719 1 36.88 372 SER A C 1
ATOM 2892 O O . SER A 1 372 ? 27.25 -50.844 -14.469 1 36.88 372 SER A O 1
ATOM 2894 N N . GLN A 1 373 ? 25.891 -49.594 -13.914 1 34.25 373 GLN A N 1
ATOM 2895 C CA . GLN A 1 373 ? 25.188 -50.875 -13.922 1 34.25 373 GLN A CA 1
ATOM 2896 C C . GLN A 1 373 ? 24.609 -51.188 -15.305 1 34.25 373 GLN A C 1
ATOM 2898 O O . GLN A 1 373 ? 24.125 -50.281 -15.992 1 34.25 373 GLN A O 1
ATOM 2903 N N . ASP A 1 374 ? 25.078 -52.281 -15.977 1 35.16 374 ASP A N 1
ATOM 2904 C CA . ASP A 1 374 ? 24.719 -53.031 -17.188 1 35.16 374 ASP A CA 1
ATOM 2905 C C . ASP A 1 374 ? 23.219 -53.062 -17.391 1 35.16 374 ASP A C 1
ATOM 2907 O O . ASP A 1 374 ? 22.578 -54.094 -17.234 1 35.16 374 ASP A O 1
ATOM 2911 N N . MET A 1 375 ? 22.422 -52.281 -16.75 1 33.72 375 MET A N 1
ATOM 2912 C CA . MET A 1 375 ? 21.031 -52.562 -17.141 1 33.72 375 MET A CA 1
ATOM 2913 C C . MET A 1 375 ? 20.797 -52.219 -18.594 1 33.72 375 MET A C 1
ATOM 2915 O O . MET A 1 375 ? 21.25 -51.188 -19.078 1 33.72 375 MET A O 1
ATOM 2919 N N . GLN A 1 376 ? 20.516 -53.25 -19.453 1 31.55 376 GLN A N 1
ATOM 2920 C CA . GLN A 1 376 ? 20.094 -53.219 -20.859 1 31.55 376 GLN A CA 1
ATOM 2921 C C . GLN A 1 376 ? 19.109 -52.094 -21.125 1 31.55 376 GLN A C 1
ATOM 2923 O O . GLN A 1 376 ? 18.188 -51.875 -20.359 1 31.55 376 GLN A O 1
ATOM 2928 N N . PRO A 1 377 ? 19.547 -51.094 -21.922 1 33.03 377 PRO A N 1
ATOM 2929 C CA . PRO A 1 377 ? 18.656 -50.031 -22.375 1 33.03 377 PRO A CA 1
ATOM 2930 C C . PRO A 1 377 ? 17.297 -50.562 -22.844 1 33.03 377 PRO A C 1
ATOM 2932 O O . PRO A 1 377 ? 17.234 -51.375 -23.766 1 33.03 377 PRO A O 1
ATOM 2935 N N . SER A 1 378 ? 16.453 -51.094 -21.938 1 31.31 378 SER A N 1
ATOM 2936 C CA . SER A 1 378 ? 15.203 -51.438 -22.625 1 31.31 378 SER A CA 1
ATOM 2937 C C . SER A 1 378 ? 14.766 -50.281 -23.531 1 31.31 378 SER A C 1
ATOM 2939 O O . SER A 1 378 ? 14.859 -49.094 -23.141 1 31.31 378 SER A O 1
ATOM 2941 N N . THR A 1 379 ? 14.992 -50.344 -24.812 1 32.91 379 THR A N 1
ATOM 2942 C CA . THR A 1 379 ? 14.727 -49.531 -25.984 1 32.91 379 THR A CA 1
ATOM 2943 C C . THR A 1 379 ? 13.414 -48.75 -25.844 1 32.91 379 THR A C 1
ATOM 2945 O O . THR A 1 379 ? 13.008 -48.031 -26.734 1 32.91 379 THR A O 1
ATOM 2948 N N . GLY A 1 380 ? 12.398 -49.344 -25.141 1 31.2 380 GLY A N 1
ATOM 2949 C CA . GLY A 1 380 ? 11.133 -48.75 -25.516 1 31.2 380 GLY A CA 1
ATOM 2950 C C . GLY A 1 380 ? 11.031 -47.281 -25.094 1 31.2 380 GLY A C 1
ATOM 2951 O O . GLY A 1 380 ? 11.836 -46.812 -24.297 1 31.2 380 GLY A O 1
ATOM 2952 N N . PRO A 1 381 ? 10.32 -46.469 -25.859 1 31.3 381 PRO A N 1
ATOM 2953 C CA . PRO A 1 381 ? 10.07 -45.062 -25.469 1 31.3 381 PRO A CA 1
ATOM 2954 C C . PRO A 1 381 ? 9.891 -44.875 -23.969 1 31.3 381 PRO A C 1
ATOM 2956 O O . PRO A 1 381 ? 9.266 -45.719 -23.312 1 31.3 381 PRO A O 1
ATOM 2959 N N . SER A 1 382 ? 10.969 -44.562 -23.281 1 31.19 382 SER A N 1
ATOM 2960 C CA . SER A 1 382 ? 10.953 -44.281 -21.844 1 31.19 382 SER A CA 1
ATOM 2961 C C . SER A 1 382 ? 9.672 -43.562 -21.422 1 31.19 382 SER A C 1
ATOM 2963 O O . SER A 1 382 ? 9.516 -42.375 -21.688 1 31.19 382 SER A O 1
ATOM 2965 N N . ALA A 1 383 ? 8.5 -44.094 -21.688 1 32.41 383 ALA A N 1
ATOM 2966 C CA . ALA A 1 383 ? 7.289 -43.625 -21.016 1 32.41 383 ALA A CA 1
ATOM 2967 C C . ALA A 1 383 ? 7.598 -43.188 -19.594 1 32.41 383 ALA A C 1
ATOM 2969 O O . ALA A 1 383 ? 8.406 -43.781 -18.891 1 32.41 383 ALA A O 1
ATOM 2970 N N . ASN A 1 384 ? 7.562 -41.875 -19.312 1 37.28 384 ASN A N 1
ATOM 2971 C CA . ASN A 1 384 ? 7.594 -41.281 -17.984 1 37.28 384 ASN A CA 1
ATOM 2972 C C . ASN A 1 384 ? 7.074 -42.25 -16.922 1 37.28 384 ASN A C 1
ATOM 2974 O O . ASN A 1 384 ? 5.887 -42.594 -16.922 1 37.28 384 ASN A O 1
ATOM 2978 N N . ILE A 1 385 ? 7.758 -43.25 -16.641 1 35.59 385 ILE A N 1
ATOM 2979 C CA . ILE A 1 385 ? 7.449 -44.219 -15.578 1 35.59 385 ILE A CA 1
ATOM 2980 C C . ILE A 1 385 ? 6.957 -43.469 -14.336 1 35.59 385 ILE A C 1
ATOM 2982 O O . ILE A 1 385 ? 7.711 -42.688 -13.727 1 35.59 385 ILE A O 1
ATOM 2986 N N . TRP A 1 386 ? 5.672 -42.938 -14.344 1 44.78 386 TRP A N 1
ATOM 2987 C CA . TRP A 1 386 ? 5.035 -42.719 -13.055 1 44.78 386 TRP A CA 1
ATOM 2988 C C . TRP A 1 386 ? 5.559 -43.688 -12 1 44.78 386 TRP A C 1
ATOM 2990 O O . TRP A 1 386 ? 5.324 -44.875 -12.094 1 44.78 386 TRP A O 1
ATOM 3000 N N . ASP A 1 387 ? 6.699 -43.344 -11.461 1 52.81 387 ASP A N 1
ATOM 3001 C CA . ASP A 1 387 ? 7.203 -44.188 -10.383 1 52.81 387 ASP A CA 1
ATOM 3002 C C . ASP A 1 387 ? 6.125 -44.438 -9.328 1 52.81 387 ASP A C 1
ATOM 3004 O O . ASP A 1 387 ? 5.832 -43.531 -8.516 1 52.81 387 ASP A O 1
ATOM 3008 N N . ALA A 1 388 ? 5.211 -45.312 -9.594 1 56.84 388 ALA A N 1
ATOM 3009 C CA . ALA A 1 388 ? 4.137 -45.719 -8.688 1 56.84 388 ALA A CA 1
ATOM 3010 C C . ALA A 1 388 ? 4.586 -45.625 -7.234 1 56.84 388 ALA A C 1
ATOM 3012 O O . ALA A 1 388 ? 3.76 -45.5 -6.328 1 56.84 388 ALA A O 1
ATOM 3013 N N . HIS A 1 389 ? 5.945 -45.531 -7.074 1 68.44 389 HIS A N 1
ATOM 3014 C CA . HIS A 1 389 ? 6.434 -45.531 -5.699 1 68.44 389 HIS A CA 1
ATOM 3015 C C . HIS A 1 389 ? 6.383 -44.125 -5.121 1 68.44 389 HIS A C 1
ATOM 3017 O O . HIS A 1 389 ? 6.414 -43.938 -3.902 1 68.44 389 HIS A O 1
ATOM 3023 N N . LEU A 1 390 ? 6.047 -43.156 -6.035 1 76.19 390 LEU A N 1
ATOM 3024 C CA . LEU A 1 390 ? 6.133 -41.781 -5.539 1 76.19 390 LEU A CA 1
ATOM 3025 C C . LEU A 1 390 ? 4.742 -41.219 -5.309 1 76.19 390 LEU A C 1
ATOM 3027 O O . LEU A 1 390 ? 4.602 -40.156 -4.656 1 76.19 390 LEU A O 1
ATOM 3031 N N . TRP A 1 391 ? 3.723 -41.938 -5.734 1 81.75 391 TRP A N 1
ATOM 3032 C CA . TRP A 1 391 ? 2.42 -41.281 -5.754 1 81.75 391 TRP A CA 1
ATOM 3033 C C . TRP A 1 391 ? 1.356 -42.156 -5.109 1 81.75 391 TRP A C 1
ATOM 3035 O O . TRP A 1 391 ? 1.357 -43.375 -5.289 1 81.75 391 TRP A O 1
ATOM 3045 N N . GLU A 1 392 ? 0.5 -41.594 -4.328 1 81.62 392 GLU A N 1
ATOM 3046 C CA . GLU A 1 392 ? -0.714 -42.219 -3.801 1 81.62 392 GLU A CA 1
ATOM 3047 C C . GLU A 1 392 ? -1.94 -41.812 -4.602 1 81.62 392 GLU A C 1
ATOM 3049 O O . GLU A 1 392 ? -1.911 -40.781 -5.305 1 81.62 392 GLU A O 1
ATOM 3054 N N . ASP A 1 393 ? -2.955 -42.625 -4.52 1 83.38 393 ASP A N 1
ATOM 3055 C CA . ASP A 1 393 ? -4.215 -42.219 -5.129 1 83.38 393 ASP A CA 1
ATOM 3056 C C . ASP A 1 393 ? -4.766 -40.938 -4.461 1 83.38 393 ASP A C 1
ATOM 3058 O O . ASP A 1 393 ? -4.789 -40.844 -3.234 1 83.38 393 ASP A O 1
ATOM 3062 N N . PRO A 1 394 ? -5.129 -40 -5.25 1 81.44 394 PRO A N 1
ATOM 3063 C CA . PRO A 1 394 ? -5.656 -38.75 -4.664 1 81.44 394 PRO A CA 1
ATOM 3064 C C . PRO A 1 394 ? -6.973 -38.969 -3.922 1 81.44 394 PRO A C 1
ATOM 3066 O O . PRO A 1 394 ? -7.742 -39.875 -4.27 1 81.44 394 PRO A O 1
ATOM 3069 N N . LEU A 1 395 ? -7.156 -38.188 -2.85 1 80.44 395 LEU A N 1
ATOM 3070 C CA . LEU A 1 395 ? -8.375 -38.25 -2.053 1 80.44 395 LEU A CA 1
ATOM 3071 C C . LEU A 1 395 ? -9.156 -36.938 -2.133 1 80.44 395 LEU A C 1
ATOM 3073 O O . LEU A 1 395 ? -8.57 -35.875 -2.402 1 80.44 395 LEU A O 1
ATOM 3077 N N . GLU A 1 396 ? -10.484 -37.031 -1.979 1 79.25 396 GLU A N 1
ATOM 3078 C CA . GLU A 1 396 ? -11.336 -35.844 -1.833 1 79.25 396 GLU A CA 1
ATOM 3079 C C . GLU A 1 396 ? -11.18 -35.219 -0.45 1 79.25 396 GLU A C 1
ATOM 3081 O O . GLU A 1 396 ? -10.773 -35.906 0.5 1 79.25 396 GLU A O 1
ATOM 3086 N N . PRO A 1 397 ? -11.484 -34 -0.344 1 81.75 397 PRO A N 1
ATOM 3087 C CA . PRO A 1 397 ? -11.305 -33.312 0.929 1 81.75 397 PRO A CA 1
ATOM 3088 C C . PRO A 1 397 ? -12 -34 2.094 1 81.75 397 PRO A C 1
ATOM 3090 O O . PRO A 1 397 ? -11.531 -33.938 3.232 1 81.75 397 PRO A O 1
ATOM 3093 N N . ASP A 1 398 ? -13.094 -34.562 1.862 1 77.75 398 ASP A N 1
ATOM 3094 C CA . ASP A 1 398 ? -13.875 -35.125 2.953 1 77.75 398 ASP A CA 1
ATOM 3095 C C . ASP A 1 398 ? -13.484 -36.594 3.205 1 77.75 398 ASP A C 1
ATOM 3097 O O . ASP A 1 398 ? -14.055 -37.25 4.082 1 77.75 398 ASP A O 1
ATOM 3101 N N . GLN A 1 399 ? -12.516 -37.094 2.459 1 77.69 399 GLN A N 1
ATOM 3102 C CA . GLN A 1 399 ? -12.078 -38.5 2.643 1 77.69 399 GLN A CA 1
ATOM 3103 C C . GLN A 1 399 ? -10.969 -38.562 3.684 1 77.69 399 GLN A C 1
ATOM 3105 O O . GLN A 1 399 ? -10.078 -37.719 3.723 1 77.69 399 GLN A O 1
ATOM 3110 N N . PRO A 1 400 ? -11.195 -39.594 4.641 1 70.44 400 PRO A N 1
ATOM 3111 C CA . PRO A 1 400 ? -10.164 -39.75 5.672 1 70.44 400 PRO A CA 1
ATOM 3112 C C . PRO A 1 400 ? -8.828 -40.219 5.113 1 70.44 400 PRO A C 1
ATOM 3114 O O . PRO A 1 400 ? -8.789 -40.906 4.09 1 70.44 400 PRO A O 1
ATOM 3117 N N . MET A 1 401 ? -7.723 -39.781 5.625 1 69.75 401 MET A N 1
ATOM 3118 C CA . MET A 1 401 ? -6.398 -40.25 5.215 1 69.75 401 MET A CA 1
ATOM 3119 C C . MET A 1 401 ? -6.184 -41.688 5.582 1 69.75 401 MET A C 1
ATOM 3121 O O . MET A 1 401 ? -6.574 -42.125 6.668 1 69.75 401 MET A O 1
ATOM 3125 N N . PRO A 1 402 ? -5.691 -42.5 4.641 1 60.59 402 PRO A N 1
ATOM 3126 C CA . PRO A 1 402 ? -5.41 -43.875 4.992 1 60.59 402 PRO A CA 1
ATOM 3127 C C . PRO A 1 402 ? -4.453 -44.031 6.172 1 60.59 402 PRO A C 1
ATOM 3129 O O . PRO A 1 402 ? -3.6 -43.156 6.379 1 60.59 402 PRO A O 1
ATOM 3132 N N . GLN A 1 403 ? -4.816 -44.844 7.258 1 54.41 403 GLN A N 1
ATOM 3133 C CA . GLN A 1 403 ? -4.062 -45.094 8.484 1 54.41 403 GLN A CA 1
ATOM 3134 C C . GLN A 1 403 ? -2.574 -45.25 8.188 1 54.41 403 GLN A C 1
ATOM 3136 O O . GLN A 1 403 ? -1.731 -44.906 9.008 1 54.41 403 GLN A O 1
ATOM 3141 N N . ASN A 1 404 ? -2.264 -45.812 7.184 1 49.22 404 ASN A N 1
ATOM 3142 C CA . ASN A 1 404 ? -0.846 -46.031 6.918 1 49.22 404 ASN A CA 1
ATOM 3143 C C . ASN A 1 404 ? -0.121 -44.75 6.598 1 49.22 404 ASN A C 1
ATOM 3145 O O . ASN A 1 404 ? 1.104 -44.719 6.461 1 49.22 404 ASN A O 1
ATOM 3149 N N . LEU A 1 405 ? -0.833 -43.812 6.184 1 45.91 405 LEU A N 1
ATOM 3150 C CA . LEU A 1 405 ? -0.188 -42.562 5.836 1 45.91 405 LEU A CA 1
ATOM 3151 C C . LEU A 1 405 ? -0.07 -41.656 7.055 1 45.91 405 LEU A C 1
ATOM 3153 O O . LEU A 1 405 ? 0.378 -40.5 6.945 1 45.91 405 LEU A O 1
ATOM 3157 N N . LYS A 1 406 ? -0.677 -42.156 8.117 1 43.31 406 LYS A N 1
ATOM 3158 C CA . LYS A 1 406 ? -0.471 -41.344 9.312 1 43.31 406 LYS A CA 1
ATOM 3159 C C . LYS A 1 406 ? 1.009 -41.281 9.68 1 43.31 406 LYS A C 1
ATOM 3161 O O . LYS A 1 406 ? 1.545 -42.188 10.297 1 43.31 406 LYS A O 1
ATOM 3166 N N . ARG A 1 407 ? 1.731 -40.688 8.828 1 38.09 407 ARG A N 1
ATOM 3167 C CA . ARG A 1 407 ? 3.09 -40.406 9.297 1 38.09 407 ARG A CA 1
ATOM 3168 C C . ARG A 1 407 ? 3.08 -39.531 10.539 1 38.09 407 ARG A C 1
ATOM 3170 O O . ARG A 1 407 ? 2.221 -38.656 10.68 1 38.09 407 ARG A O 1
ATOM 3177 N N . LYS A 1 408 ? 3.752 -39.969 11.5 1 34.5 408 LYS A N 1
ATOM 3178 C CA . LYS A 1 408 ? 4.094 -39.125 12.633 1 34.5 408 LYS A CA 1
ATOM 3179 C C . LYS A 1 408 ? 4.625 -37.781 12.156 1 34.5 408 LYS A C 1
ATOM 3181 O O . LYS A 1 408 ? 5.578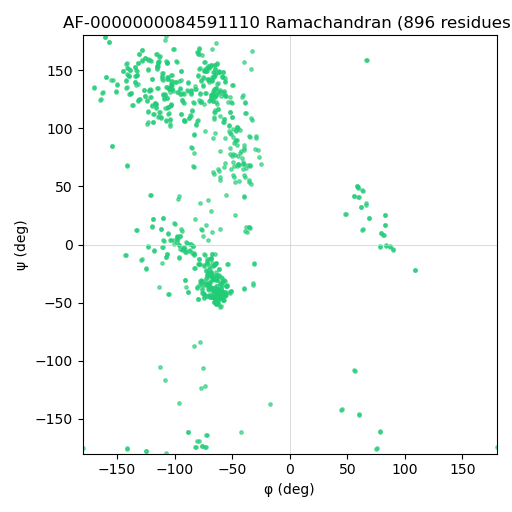 -37.719 11.375 1 34.5 408 LYS A O 1
ATOM 3186 N N . TRP A 1 409 ? 3.691 -36.719 12.141 1 31.31 409 TRP A N 1
ATOM 3187 C CA . TRP A 1 409 ? 4.234 -35.375 12.07 1 31.31 409 TRP A CA 1
ATOM 3188 C C . TRP A 1 409 ? 5.527 -35.281 12.867 1 31.31 409 TRP A C 1
ATOM 3190 O O . TRP A 1 409 ? 5.516 -35.375 14.094 1 31.31 409 TRP A O 1
ATOM 3200 N N . GLU A 1 410 ? 6.461 -35.844 12.477 1 28.66 410 GLU A N 1
ATOM 3201 C CA . GLU A 1 410 ? 7.664 -35.438 13.195 1 28.66 410 GLU A CA 1
ATOM 3202 C C . GLU A 1 410 ? 7.824 -33.906 13.188 1 28.66 410 GLU A C 1
ATOM 3204 O O . GLU A 1 410 ? 7.723 -33.281 12.133 1 28.66 410 GLU A O 1
ATOM 3209 N N . LYS A 1 411 ? 7.473 -33.312 14.312 1 31.77 411 LYS A N 1
ATOM 3210 C CA . LYS A 1 411 ? 7.828 -31.938 14.641 1 31.77 411 LYS A CA 1
ATOM 3211 C C . LYS A 1 411 ? 9.211 -31.578 14.109 1 31.77 411 LYS A C 1
ATOM 3213 O O . LYS A 1 411 ? 10.227 -31.906 14.734 1 31.77 411 LYS A O 1
ATOM 3218 N N . THR A 1 412 ? 9.469 -31.75 12.867 1 28.75 412 THR A N 1
ATOM 3219 C CA . THR A 1 412 ? 10.672 -31.047 12.461 1 28.75 412 THR A CA 1
ATOM 3220 C C . THR A 1 412 ? 10.562 -29.562 12.781 1 28.75 412 THR A C 1
ATOM 3222 O O . THR A 1 412 ? 9.844 -28.828 12.094 1 28.75 412 THR A O 1
ATOM 3225 N N . HIS A 1 413 ? 10.594 -29.188 13.961 1 28.09 413 HIS A N 1
ATOM 3226 C CA . HIS A 1 413 ? 10.805 -27.844 14.484 1 28.09 413 HIS A CA 1
ATOM 3227 C C . HIS A 1 413 ? 12.008 -27.188 13.82 1 28.09 413 HIS A C 1
ATOM 3229 O O . HIS A 1 413 ? 13.156 -27.547 14.078 1 28.09 413 HIS A O 1
ATOM 3235 N N . THR A 1 414 ? 11.969 -26.875 12.586 1 27.09 414 THR A N 1
ATOM 3236 C CA . THR A 1 414 ? 12.953 -25.844 12.312 1 27.09 414 THR A CA 1
ATOM 3237 C C . THR A 1 414 ? 12.844 -24.719 13.344 1 27.09 414 THR A C 1
ATOM 3239 O O . THR A 1 414 ? 11.781 -24.109 13.5 1 27.09 414 THR A O 1
ATOM 3242 N N . ARG A 1 415 ? 13.539 -24.844 14.469 1 27.78 415 ARG A N 1
ATOM 3243 C CA . ARG A 1 415 ? 13.797 -23.812 15.469 1 27.78 415 ARG A CA 1
ATOM 3244 C C . ARG A 1 415 ? 14.102 -22.469 14.812 1 27.78 415 ARG A C 1
ATOM 3246 O O . ARG A 1 415 ? 15.133 -22.312 14.156 1 27.78 415 ARG A O 1
ATOM 3253 N N . GLY A 1 416 ? 13.172 -21.781 14.164 1 25.42 416 GLY A N 1
ATOM 3254 C CA . GLY A 1 416 ? 13.391 -20.359 13.938 1 25.42 416 GLY A CA 1
ATOM 3255 C C . GLY A 1 416 ? 14.156 -19.688 15.062 1 25.42 416 GLY A C 1
ATOM 3256 O O . GLY A 1 416 ? 14.281 -20.234 16.156 1 25.42 416 GLY A O 1
ATOM 3257 N N . ALA A 1 417 ? 14.953 -18.547 14.711 1 27.84 417 ALA A N 1
ATOM 3258 C CA . ALA A 1 417 ? 15.867 -17.797 15.578 1 27.84 417 ALA A CA 1
ATOM 3259 C C . ALA A 1 417 ? 15.188 -17.422 16.891 1 27.84 417 ALA A C 1
ATOM 3261 O O . ALA A 1 417 ? 14.312 -16.562 16.938 1 27.84 417 ALA A O 1
ATOM 3262 N N . GLY A 1 418 ? 14.719 -18.344 17.703 1 24.67 418 GLY A N 1
ATOM 3263 C CA . GLY A 1 418 ? 14.203 -18.031 19.016 1 24.67 418 GLY A CA 1
ATOM 3264 C C . GLY A 1 418 ? 15.039 -17.016 19.766 1 24.67 418 GLY A C 1
ATOM 3265 O O . GLY A 1 418 ? 16.109 -16.609 19.297 1 24.67 418 GLY A O 1
ATOM 3266 N N . GLY A 1 419 ? 14.906 -16.906 21.125 1 22.77 419 GLY A N 1
ATOM 3267 C CA . GLY A 1 419 ? 15.117 -16.062 22.297 1 22.77 419 GLY A CA 1
ATOM 3268 C C . GLY A 1 419 ? 16.594 -15.836 22.609 1 22.77 419 GLY A C 1
ATOM 3269 O O . GLY A 1 419 ? 17.359 -16.797 22.688 1 22.77 419 GLY A O 1
ATOM 3270 N N . PHE A 1 420 ? 17.156 -14.75 22.062 1 22.72 420 PHE A N 1
ATOM 3271 C CA . PHE A 1 420 ? 18.453 -14.281 22.531 1 22.72 420 PHE A CA 1
ATOM 3272 C C . PHE A 1 420 ? 18.547 -14.398 24.047 1 22.72 420 PHE A C 1
ATOM 3274 O O . PHE A 1 420 ? 17.891 -13.656 24.781 1 22.72 420 PHE A O 1
ATOM 3281 N N . ARG A 1 421 ? 18.438 -15.484 24.688 1 21.31 421 ARG A N 1
ATOM 3282 C CA . ARG A 1 421 ? 18.781 -15.539 26.109 1 21.31 421 ARG A CA 1
ATOM 3283 C C . ARG A 1 421 ? 20.172 -14.969 26.344 1 21.31 421 ARG A C 1
ATOM 3285 O O . ARG A 1 421 ? 21.156 -15.5 25.828 1 21.31 421 ARG A O 1
ATOM 3292 N N . GLY A 1 422 ? 20.172 -13.594 26.438 1 21.44 422 GLY A N 1
ATOM 3293 C CA . GLY A 1 422 ? 21.328 -12.875 26.906 1 21.44 422 GLY A CA 1
ATOM 3294 C C . GLY A 1 422 ? 22.031 -13.562 28.062 1 21.44 422 GLY A C 1
ATOM 3295 O O . GLY A 1 422 ? 21.453 -13.75 29.125 1 21.44 422 GLY A O 1
ATOM 3296 N N . ASN A 1 423 ? 22.656 -14.648 27.859 1 20.39 423 ASN A N 1
ATOM 3297 C CA . ASN A 1 423 ? 23.547 -15.281 28.844 1 20.39 423 ASN A CA 1
ATOM 3298 C C . ASN A 1 423 ? 24.469 -14.266 29.5 1 20.39 423 ASN A C 1
ATOM 3300 O O . ASN A 1 423 ? 25.344 -13.695 28.828 1 20.39 423 ASN A O 1
ATOM 3304 N N . TRP A 1 424 ? 23.859 -13.383 30.344 1 22.19 424 TRP A N 1
ATOM 3305 C CA . TRP A 1 424 ? 24.672 -12.531 31.203 1 22.19 424 TRP A CA 1
ATOM 3306 C C . TRP A 1 424 ? 25.734 -13.344 31.922 1 22.19 424 TRP A C 1
ATOM 3308 O O . TRP A 1 424 ? 25.406 -14.172 32.781 1 22.19 424 TRP A O 1
ATOM 3318 N N . ASN A 1 425 ? 26.578 -14.023 31.203 1 19.28 425 ASN A N 1
ATOM 3319 C CA . ASN A 1 425 ? 27.703 -14.695 31.844 1 19.28 425 ASN A CA 1
ATOM 3320 C C . ASN A 1 425 ? 28.453 -13.758 32.781 1 19.28 425 ASN A C 1
ATOM 3322 O O . ASN A 1 425 ? 28.812 -12.648 32.406 1 19.28 425 ASN A O 1
ATOM 3326 N N . ARG A 1 426 ? 28.078 -13.75 34.031 1 21.91 426 ARG A N 1
ATOM 3327 C CA . ARG A 1 426 ? 28.734 -13.195 35.219 1 21.91 426 ARG A CA 1
ATOM 3328 C C . ARG A 1 426 ? 30.219 -13.531 35.219 1 21.91 426 ARG A C 1
ATOM 3330 O O . ARG A 1 426 ? 30.609 -14.68 35.469 1 21.91 426 ARG A O 1
ATOM 3337 N N . GLY A 1 427 ? 30.922 -13.156 34.094 1 18.7 427 GLY A N 1
ATOM 3338 C CA . GLY A 1 427 ? 32.344 -13.414 34.094 1 18.7 427 GLY A CA 1
ATOM 3339 C C . GLY A 1 427 ? 33.031 -13.016 35.375 1 18.7 427 GLY A C 1
ATOM 3340 O O . GLY A 1 427 ? 32.906 -11.875 35.844 1 18.7 427 GLY A O 1
ATOM 3341 N N . GLY A 1 428 ? 33.062 -13.859 36.375 1 21.16 428 GLY A N 1
ATOM 3342 C CA . GLY A 1 428 ? 33.781 -13.914 37.625 1 21.16 428 GLY A CA 1
ATOM 3343 C C . GLY A 1 428 ? 35.281 -13.648 37.469 1 21.16 428 GLY A C 1
ATOM 3344 O O . GLY A 1 428 ? 36.062 -13.93 38.406 1 21.16 428 GLY A O 1
ATOM 3345 N N . GLY A 1 429 ? 35.719 -12.922 36.438 1 18.5 429 GLY A N 1
ATOM 3346 C CA . GLY A 1 429 ? 37.188 -13.008 36.312 1 18.5 429 GLY A CA 1
ATOM 3347 C C . GLY A 1 429 ? 37.906 -12.586 37.594 1 18.5 429 GLY A C 1
ATOM 3348 O O . GLY A 1 429 ? 37.719 -11.477 38.062 1 18.5 429 GLY A O 1
ATOM 3349 N N . ARG A 1 430 ? 38.219 -13.438 38.5 1 19.48 430 ARG A N 1
ATOM 3350 C CA . ARG A 1 430 ? 39.031 -13.344 39.719 1 19.48 430 ARG A CA 1
ATOM 3351 C C . ARG A 1 430 ? 40.469 -12.945 39.375 1 19.48 430 ARG A C 1
ATOM 3353 O O . ARG A 1 430 ? 41.312 -12.898 40.281 1 19.48 430 ARG A O 1
ATOM 3360 N N . GLY A 1 431 ? 40.844 -12.461 38.156 1 17.8 431 GLY A N 1
ATOM 3361 C CA . GLY A 1 431 ? 42.281 -12.578 38 1 17.8 431 GLY A CA 1
ATOM 3362 C C . GLY A 1 431 ? 43.094 -11.82 39.031 1 17.8 431 GLY A C 1
ATOM 3363 O O . GLY A 1 431 ? 42.75 -10.672 39.375 1 17.8 431 GLY A O 1
ATOM 3364 N N . ARG A 1 432 ? 43.812 -12.438 39.969 1 18.38 432 ARG A N 1
ATOM 3365 C CA . ARG A 1 432 ? 44.656 -12.164 41.125 1 18.38 432 ARG A CA 1
ATOM 3366 C C . ARG A 1 432 ? 45.938 -11.43 40.719 1 18.38 432 ARG A C 1
ATOM 3368 O O . ARG A 1 432 ? 46.719 -11.008 41.594 1 18.38 432 ARG A O 1
ATOM 3375 N N . GLY A 1 433 ? 46.312 -11.219 39.469 1 17.81 433 GLY A N 1
ATOM 3376 C CA . GLY A 1 433 ? 47.781 -11.242 39.344 1 17.81 433 GLY A CA 1
ATOM 3377 C C . GLY A 1 433 ? 48.438 -10.117 40.094 1 17.81 433 GLY A C 1
ATOM 3378 O O . GLY A 1 433 ? 48 -8.977 40.062 1 17.81 433 GLY A O 1
ATOM 3379 N N . ARG A 1 434 ? 49.25 -10.328 41.125 1 18.58 434 ARG A N 1
ATOM 3380 C CA . ARG A 1 434 ? 50.062 -9.609 42.125 1 18.58 434 ARG A CA 1
ATOM 3381 C C . ARG A 1 434 ? 51.219 -8.898 41.469 1 18.58 434 ARG A C 1
ATOM 3383 O O . ARG A 1 434 ? 52.031 -8.266 42.188 1 18.58 434 ARG A O 1
ATOM 3390 N N . GLY A 1 435 ? 51.344 -8.75 40.125 1 17.55 435 GLY A N 1
ATOM 3391 C CA . GLY A 1 435 ? 52.75 -8.555 39.781 1 17.55 435 GLY A CA 1
ATOM 3392 C C . GLY A 1 435 ? 53.375 -7.379 40.531 1 17.55 435 GLY A C 1
ATOM 3393 O O . GLY A 1 435 ? 52.688 -6.379 40.781 1 17.55 435 GLY A O 1
ATOM 3394 N N . ARG A 1 436 ? 54.531 -7.566 41.219 1 18.72 436 ARG A N 1
ATOM 3395 C CA . ARG A 1 436 ? 55.469 -6.957 42.156 1 18.72 436 ARG A CA 1
ATOM 3396 C C . ARG A 1 436 ? 56.281 -5.867 41.5 1 18.72 436 ARG A C 1
ATOM 3398 O O . ARG A 1 436 ? 57.188 -5.289 42.094 1 18.72 436 ARG A O 1
ATOM 3405 N N . GLY A 1 437 ? 55.812 -5.348 40.281 1 17.19 437 GLY A N 1
ATOM 3406 C CA . GLY A 1 437 ? 56.938 -4.684 39.594 1 17.19 437 GLY A CA 1
ATOM 3407 C C . GLY A 1 437 ? 57.625 -3.658 40.469 1 17.19 437 GLY A C 1
ATOM 3408 O O . GLY A 1 437 ? 57 -2.943 41.25 1 17.19 437 GLY A O 1
ATOM 3409 N N . HIS A 1 438 ? 58.906 -3.812 40.688 1 18.73 438 HIS A N 1
ATOM 3410 C CA . HIS A 1 438 ? 60.094 -3.365 41.438 1 18.73 438 HIS A CA 1
ATOM 3411 C C . HIS A 1 438 ? 60.5 -1.959 41 1 18.73 438 HIS A C 1
ATOM 3413 O O . HIS A 1 438 ? 61.562 -1.461 41.438 1 18.73 438 HIS A O 1
ATOM 3419 N N . GLY A 1 439 ? 59.75 -1.064 40.562 1 17.67 439 GLY A N 1
ATOM 3420 C CA . GLY A 1 439 ? 60.438 0.011 39.875 1 17.67 439 GLY A CA 1
ATOM 3421 C C . GLY A 1 439 ? 61.562 0.62 40.719 1 17.67 439 GLY A C 1
ATOM 3422 O O . GLY A 1 439 ? 61.312 0.984 41.875 1 17.67 439 GLY A O 1
ATOM 3423 N N . ASP A 1 440 ? 62.75 0.21 40.5 1 17.33 440 ASP A N 1
ATOM 3424 C CA . ASP A 1 440 ? 64.062 0.603 41.062 1 17.33 440 ASP A CA 1
ATOM 3425 C C . ASP A 1 440 ? 64.25 2.113 40.969 1 17.33 440 ASP A C 1
ATOM 3427 O O . ASP A 1 440 ? 63.812 2.746 40 1 17.33 440 ASP A O 1
ATOM 3431 N N . THR A 1 441 ? 64.562 2.916 41.969 1 17.66 441 THR A N 1
ATOM 3432 C CA . THR A 1 441 ? 64.812 4.301 42.344 1 17.66 441 THR A CA 1
ATOM 3433 C C . THR A 1 441 ? 66.125 4.793 41.75 1 17.66 441 THR A C 1
ATOM 3435 O O . THR A 1 441 ? 66.5 5.961 41.906 1 17.66 441 THR A O 1
ATOM 3438 N N . ARG A 1 442 ? 67.188 4.016 41.125 1 16.58 442 ARG A N 1
ATOM 3439 C CA . ARG A 1 442 ? 68.5 4.516 41.562 1 16.58 442 ARG A CA 1
ATOM 3440 C C . ARG A 1 442 ? 68.875 5.809 40.812 1 16.58 442 ARG A C 1
ATOM 3442 O O . ARG A 1 442 ? 69.25 6.797 41.438 1 16.58 442 ARG A O 1
ATOM 3449 N N . GLY A 1 443 ? 69.5 5.691 39.469 1 17.09 443 GLY A N 1
ATOM 3450 C CA . GLY A 1 443 ? 70.812 6.277 39.094 1 17.09 443 GLY A CA 1
ATOM 3451 C C . GLY A 1 443 ? 70.688 7.777 38.875 1 17.09 443 GLY A C 1
ATOM 3452 O O . GLY A 1 443 ? 69.625 8.328 38.656 1 17.09 443 GLY A O 1
ATOM 3453 N N . ASP A 1 444 ? 72 8.633 38.875 1 19.48 444 ASP A N 1
ATOM 3454 C CA . ASP A 1 444 ? 72.688 9.922 39.031 1 19.48 444 ASP A CA 1
ATOM 3455 C C . ASP A 1 444 ? 72.625 10.734 37.719 1 19.48 444 ASP A C 1
ATOM 3457 O O . ASP A 1 444 ? 72.188 11.883 37.719 1 19.48 444 ASP A O 1
ATOM 3461 N N . GLU A 1 445 ? 73.688 10.578 36.594 1 17.81 445 GLU A N 1
ATOM 3462 C CA . GLU A 1 445 ? 75.062 11 36.281 1 17.81 445 GLU A CA 1
ATOM 3463 C C . GLU A 1 445 ? 75.062 11.906 35.062 1 17.81 445 GLU A C 1
ATOM 3465 O O . GLU A 1 445 ? 74.25 11.781 34.156 1 17.81 445 GLU A O 1
ATOM 3470 N N . ARG A 1 446 ? 76.25 12.906 35 1 21.64 446 ARG A N 1
ATOM 3471 C CA . ARG A 1 446 ? 77.062 13.953 34.344 1 21.64 446 ARG A CA 1
ATOM 3472 C C . ARG A 1 446 ? 77.812 13.414 33.125 1 21.64 446 ARG A C 1
ATOM 3474 O O . ARG A 1 446 ? 78.562 14.133 32.5 1 21.64 446 ARG A O 1
ATOM 3481 N N . SER A 1 447 ? 78.062 12.172 32.625 1 16.36 447 SER A N 1
ATOM 3482 C CA . SER A 1 447 ? 79.312 11.836 31.984 1 16.36 447 SER A CA 1
ATOM 3483 C C . SER A 1 447 ? 79.438 12.523 30.625 1 16.36 447 SER A C 1
ATOM 3485 O O . SER A 1 447 ? 80.375 12.289 29.875 1 16.36 447 SER A O 1
ATOM 3487 N N . SER A 1 448 ? 78.875 13.305 29.906 1 17.47 448 SER A N 1
ATOM 3488 C CA . SER A 1 448 ? 79.188 13.305 28.484 1 17.47 448 SER A CA 1
ATOM 3489 C C . SER A 1 448 ? 80.562 13.953 28.266 1 17.47 448 SER A C 1
ATOM 3491 O O . SER A 1 448 ? 80.875 15.008 28.828 1 17.47 448 SER A O 1
ATOM 3493 N N . GLN A 1 449 ? 81.75 13.406 27.672 1 17.08 449 GLN A N 1
ATOM 3494 C CA . GLN A 1 449 ? 82.75 13.43 26.578 1 17.08 449 GLN A CA 1
ATOM 3495 C C . GLN A 1 449 ? 82.188 14.227 25.391 1 17.08 449 GLN A C 1
ATOM 3497 O O . GLN A 1 449 ? 82.812 15.164 24.922 1 17.08 449 GLN A O 1
ATOM 3502 N N . THR A 1 450 ? 82.438 13.625 24.062 1 17.77 450 THR A N 1
ATOM 3503 C CA . THR A 1 450 ? 83.375 13.531 22.969 1 17.77 450 THR A CA 1
ATOM 3504 C C . THR A 1 450 ? 82.812 14.125 21.688 1 17.77 450 THR A C 1
ATOM 3506 O O . THR A 1 450 ? 81.625 13.891 21.359 1 17.77 450 THR A O 1
ATOM 3509 N N . MET B 1 1 ? -53.156 34.781 -13.297 1 30.03 1 MET B N 1
ATOM 3510 C CA . MET B 1 1 ? -53.219 33.656 -12.383 1 30.03 1 MET B CA 1
ATOM 3511 C C . MET B 1 1 ? -51.844 33.25 -11.906 1 30.03 1 MET B C 1
ATOM 3513 O O . MET B 1 1 ? -51.688 32.281 -11.18 1 30.03 1 MET B O 1
ATOM 3517 N N . THR B 1 2 ? -50.781 33.812 -12.617 1 39.19 2 THR B N 1
ATOM 3518 C CA . THR B 1 2 ? -49.375 33.562 -12.523 1 39.19 2 THR B CA 1
ATOM 3519 C C . THR B 1 2 ? -48.781 34.156 -11.258 1 39.19 2 THR B C 1
ATOM 3521 O O . THR B 1 2 ? -47.781 33.656 -10.719 1 39.19 2 THR B O 1
ATOM 3524 N N . THR B 1 3 ? -49.406 35.344 -10.82 1 40.81 3 THR B N 1
ATOM 3525 C CA . THR B 1 3 ? -48.844 36.156 -9.742 1 40.81 3 THR B CA 1
ATOM 3526 C C . THR B 1 3 ? -49.156 35.531 -8.383 1 40.81 3 THR B C 1
ATOM 3528 O O . THR B 1 3 ? -48.375 35.656 -7.445 1 40.81 3 THR B O 1
ATOM 3531 N N . LEU B 1 4 ? -50.344 34.844 -8.305 1 37 4 LEU B N 1
ATOM 3532 C CA . LEU B 1 4 ? -50.844 34.344 -7.02 1 37 4 LEU B CA 1
ATOM 3533 C C . LEU B 1 4 ? -50.094 33.094 -6.605 1 37 4 LEU B C 1
ATOM 3535 O O . LEU B 1 4 ? -49.938 32.812 -5.41 1 37 4 LEU B O 1
ATOM 3539 N N . ALA B 1 5 ? -49.688 32.25 -7.688 1 36.97 5 ALA B N 1
ATOM 3540 C CA . ALA B 1 5 ? -49 30.984 -7.367 1 36.97 5 ALA B CA 1
ATOM 3541 C C . ALA B 1 5 ? -47.625 31.25 -6.781 1 36.97 5 ALA B C 1
ATOM 3543 O O . ALA B 1 5 ? -47.062 30.406 -6.074 1 36.97 5 ALA B O 1
ATOM 3544 N N . LYS B 1 6 ? -47.062 32.469 -7.184 1 37.44 6 LYS B N 1
ATOM 3545 C CA . LYS B 1 6 ? -45.75 32.844 -6.684 1 37.44 6 LYS B CA 1
ATOM 3546 C C . LYS B 1 6 ? -45.781 33.188 -5.207 1 37.44 6 LYS B C 1
ATOM 3548 O O . LYS B 1 6 ? -44.875 32.875 -4.449 1 37.44 6 LYS B O 1
ATOM 3553 N N . VAL B 1 7 ? -46.969 33.781 -4.895 1 39.12 7 VAL B N 1
ATOM 3554 C CA . VAL B 1 7 ? -47.062 34.281 -3.527 1 39.12 7 VAL B CA 1
ATOM 3555 C C . VAL B 1 7 ? -47.312 33.125 -2.568 1 39.12 7 VAL B C 1
ATOM 3557 O O . VAL B 1 7 ? -46.781 33.094 -1.451 1 39.12 7 VAL B O 1
ATOM 3560 N N . GLU B 1 8 ? -48.062 32.094 -3.086 1 39.03 8 GLU B N 1
ATOM 3561 C CA . GLU B 1 8 ? -48.344 30.984 -2.186 1 39.03 8 GLU B CA 1
ATOM 3562 C C . GLU B 1 8 ? -47.125 30.125 -1.919 1 39.03 8 GLU B C 1
ATOM 3564 O O . GLU B 1 8 ? -47 29.531 -0.846 1 39.03 8 GLU B O 1
ATOM 3569 N N . ARG B 1 9 ? -46.219 29.984 -2.965 1 38.22 9 ARG B N 1
ATOM 3570 C CA . ARG B 1 9 ? -44.969 29.234 -2.74 1 38.22 9 ARG B CA 1
ATOM 3571 C C . ARG B 1 9 ? -44.062 29.969 -1.76 1 38.22 9 ARG B C 1
ATOM 3573 O O . ARG B 1 9 ? -43.312 29.328 -1.001 1 38.22 9 ARG B O 1
ATOM 3580 N N . LEU B 1 10 ? -44.188 31.297 -1.781 1 38.56 10 LEU B N 1
ATOM 3581 C CA . LEU B 1 10 ? -43.375 32.062 -0.858 1 38.56 10 LEU B CA 1
ATOM 3582 C C . LEU B 1 10 ? -43.875 31.922 0.573 1 38.56 10 LEU B C 1
ATOM 3584 O O . LEU B 1 10 ? -43.094 31.875 1.515 1 38.56 10 LEU B O 1
ATOM 3588 N N . VAL B 1 11 ? -45.219 31.797 0.661 1 40.81 11 VAL B N 1
ATOM 3589 C CA . VAL B 1 11 ? -45.781 31.719 2.01 1 40.81 11 VAL B CA 1
ATOM 3590 C C . VAL B 1 11 ? -45.531 30.328 2.592 1 40.81 11 VAL B C 1
ATOM 3592 O O . VAL B 1 11 ? -45.188 30.203 3.77 1 40.81 11 VAL B O 1
ATOM 3595 N N . VAL B 1 12 ? -45.656 29.219 1.711 1 40 12 VAL B N 1
ATOM 3596 C CA . VAL B 1 12 ? -45.406 27.891 2.256 1 40 12 VAL B CA 1
ATOM 3597 C C . VAL B 1 12 ? -43.906 27.766 2.582 1 40 12 VAL B C 1
ATOM 3599 O O . VAL B 1 12 ? -43.531 27.109 3.561 1 40 12 VAL B O 1
ATOM 3602 N N . TYR B 1 13 ? -42.969 28.453 1.794 1 34.62 13 TYR B N 1
ATOM 3603 C CA . TYR B 1 13 ? -41.531 28.438 2.141 1 34.62 13 TYR B CA 1
ATOM 3604 C C . TYR B 1 13 ? -41.281 29.188 3.443 1 34.62 13 TYR B C 1
ATOM 3606 O O . TYR B 1 13 ? -40.469 28.766 4.266 1 34.62 13 TYR B O 1
ATOM 3614 N N . ALA B 1 14 ? -42.031 30.297 3.633 1 36.59 14 ALA B N 1
ATOM 3615 C CA . ALA B 1 14 ? -41.844 31.062 4.855 1 36.59 14 ALA B CA 1
ATOM 3616 C C . ALA B 1 14 ? -42.344 30.297 6.074 1 36.59 14 ALA B C 1
ATOM 3618 O O . ALA B 1 14 ? -41.719 30.344 7.137 1 36.59 14 ALA B O 1
ATOM 3619 N N . TRP B 1 15 ? -43.562 29.688 5.934 1 36.69 15 TRP B N 1
ATOM 3620 C CA . TRP B 1 15 ? -44.125 28.984 7.09 1 36.69 15 TRP B CA 1
ATOM 3621 C C . TRP B 1 15 ? -43.281 27.766 7.445 1 36.69 15 TRP B C 1
ATOM 3623 O O . TRP B 1 15 ? -43 27.5 8.625 1 36.69 15 TRP B O 1
ATOM 3633 N N . LEU B 1 16 ? -42.719 26.953 6.387 1 33.78 16 LEU B N 1
ATOM 3634 C CA . LEU B 1 16 ? -41.812 25.828 6.707 1 33.78 16 LEU B CA 1
ATOM 3635 C C . LEU B 1 16 ? -40.531 26.328 7.32 1 33.78 16 LEU B C 1
ATOM 3637 O O . LEU B 1 16 ? -39.906 25.609 8.109 1 33.78 16 LEU B O 1
ATOM 3641 N N . CYS B 1 17 ? -40 27.516 7.035 1 33.97 17 CYS B N 1
ATOM 3642 C CA . CYS B 1 17 ? -38.812 28.094 7.664 1 33.97 17 CYS B CA 1
ATOM 3643 C C . CYS B 1 17 ? -39.094 28.406 9.133 1 33.97 17 CYS B C 1
ATOM 3645 O O . CYS B 1 17 ? -38.156 28.609 9.906 1 33.97 17 CYS B O 1
ATOM 3647 N N . GLU B 1 18 ? -40.25 28.906 9.516 1 33.59 18 GLU B N 1
ATOM 3648 C CA . GLU B 1 18 ? -40.469 29.375 10.875 1 33.59 18 GLU B CA 1
ATOM 3649 C C . GLU B 1 18 ? -40.375 28.234 11.883 1 33.59 18 GLU B C 1
ATOM 3651 O O . GLU B 1 18 ? -40 28.453 13.039 1 33.59 18 GLU B O 1
ATOM 3656 N N . ILE B 1 19 ? -41.062 27.109 11.641 1 33.97 19 ILE B N 1
ATOM 3657 C CA . ILE B 1 19 ? -41.125 26.156 12.742 1 33.97 19 ILE B CA 1
ATOM 3658 C C . ILE B 1 19 ? -39.75 25.453 12.883 1 33.97 19 ILE B C 1
ATOM 3660 O O . ILE B 1 19 ? -39.625 24.5 13.664 1 33.97 19 ILE B O 1
ATOM 3664 N N . TYR B 1 20 ? -38.875 25.484 11.898 1 30.16 20 TYR B N 1
ATOM 3665 C CA . TYR B 1 20 ? -37.594 24.828 12.195 1 30.16 20 TYR B CA 1
ATOM 3666 C C . TYR B 1 20 ? -36.844 25.562 13.297 1 30.16 20 TYR B C 1
ATOM 3668 O O . TYR B 1 20 ? -36.156 26.562 13.031 1 30.16 20 TYR B O 1
ATOM 3676 N N . GLU B 1 21 ? -37.438 25.656 14.469 1 31.39 21 GLU B N 1
ATOM 3677 C CA . GLU B 1 21 ? -36.438 25.922 15.516 1 31.39 21 GLU B CA 1
ATOM 3678 C C . GLU B 1 21 ? -35.219 25.016 15.359 1 31.39 21 GLU B C 1
ATOM 3680 O O . GLU B 1 21 ? -35.375 23.781 15.25 1 31.39 21 GLU B O 1
ATOM 3685 N N . PRO B 1 22 ? -34.188 25.531 14.812 1 31.7 22 PRO B N 1
ATOM 3686 C CA . PRO B 1 22 ? -33.031 24.625 14.859 1 31.7 22 PRO B CA 1
ATOM 3687 C C . PRO B 1 22 ? -32.938 23.891 16.188 1 31.7 22 PRO B C 1
ATOM 3689 O O . PRO B 1 22 ? -32.938 24.5 17.25 1 31.7 22 PRO B O 1
ATOM 3692 N N . LEU B 1 23 ? -33.594 22.781 16.375 1 31.53 23 LEU B N 1
ATOM 3693 C CA . LEU B 1 23 ? -33.188 21.953 17.5 1 31.53 23 LEU B CA 1
ATOM 3694 C C . LEU B 1 23 ? -31.703 22.141 17.797 1 31.53 23 LEU B C 1
ATOM 3696 O O . LEU B 1 23 ? -30.859 21.938 16.922 1 31.53 23 LEU B O 1
ATOM 3700 N N . ASN B 1 24 ? -31.359 23.062 18.672 1 31.48 24 ASN B N 1
ATOM 3701 C CA . ASN B 1 24 ? -30.031 23.172 19.297 1 31.48 24 ASN B CA 1
ATOM 3702 C C . ASN B 1 24 ? -29.469 21.812 19.641 1 31.48 24 ASN B C 1
ATOM 3704 O O . ASN B 1 24 ? -29.641 21.312 20.75 1 31.48 24 ASN B O 1
ATOM 3708 N N . VAL B 1 25 ? -29.578 20.797 18.812 1 33.5 25 VAL B N 1
ATOM 3709 C CA . VAL B 1 25 ? -28.828 19.578 19.078 1 33.5 25 VAL B CA 1
ATOM 3710 C C . VAL B 1 25 ? -27.391 19.922 19.438 1 33.5 25 VAL B C 1
ATOM 3712 O O . VAL B 1 25 ? -26.688 20.594 18.672 1 33.5 25 VAL B O 1
ATOM 3715 N N . ASN B 1 26 ? -27.141 20.109 20.672 1 37.12 26 ASN B N 1
ATOM 3716 C CA . ASN B 1 26 ? -25.781 20.156 21.203 1 37.12 26 ASN B CA 1
ATOM 3717 C C . ASN B 1 26 ? -24.859 19.188 20.453 1 37.12 26 ASN B C 1
ATOM 3719 O O . ASN B 1 26 ? -24.891 17.984 20.703 1 37.12 26 ASN B O 1
ATOM 3723 N N . PHE B 1 27 ? -24.609 19.453 19.312 1 42.31 27 PHE B N 1
ATOM 3724 C CA . PHE B 1 27 ? -23.656 18.672 18.531 1 42.31 27 PHE B CA 1
ATOM 3725 C C . PHE B 1 27 ? -22.281 18.719 19.172 1 42.31 27 PHE B C 1
ATOM 3727 O O . PHE B 1 27 ? -21.469 19.609 18.875 1 42.31 27 PHE B O 1
ATOM 3734 N N . ASP B 1 28 ? -22.188 18.328 20.469 1 49.28 28 ASP B N 1
ATOM 3735 C CA . ASP B 1 28 ? -20.875 18.047 21.047 1 49.28 28 ASP B CA 1
ATOM 3736 C C . ASP B 1 28 ? -20.141 16.969 20.25 1 49.28 28 ASP B C 1
ATOM 3738 O O . ASP B 1 28 ? -20.781 16.031 19.75 1 49.28 28 ASP B O 1
ATOM 3742 N N . MET B 1 29 ? -19.109 17.406 19.516 1 55.22 29 MET B N 1
ATOM 3743 C CA . MET B 1 29 ? -18.312 16.453 18.75 1 55.22 29 MET B CA 1
ATOM 3744 C C . MET B 1 29 ? -18.125 15.156 19.547 1 55.22 29 MET B C 1
ATOM 3746 O O . MET B 1 29 ? -17.594 14.172 19.016 1 55.22 29 MET B O 1
ATOM 3750 N N . GLY B 1 30 ? -18.906 15.094 20.609 1 60.25 30 GLY B N 1
ATOM 3751 C CA . GLY B 1 30 ? -18.594 13.906 21.391 1 60.25 30 GLY B CA 1
ATOM 3752 C C . GLY B 1 30 ? -17.109 13.68 21.562 1 60.25 30 GLY B C 1
ATOM 3753 O O . GLY B 1 30 ? -16.344 14.641 21.672 1 60.25 30 GLY B O 1
ATOM 3754 N N . ASP B 1 31 ? -16.562 12.531 21.547 1 80.81 31 ASP B N 1
ATOM 3755 C CA . ASP B 1 31 ? -15.164 12.133 21.719 1 80.81 31 ASP B CA 1
ATOM 3756 C C . ASP B 1 31 ? -14.375 12.352 20.422 1 80.81 31 ASP B C 1
ATOM 3758 O O . ASP B 1 31 ? -14.758 11.867 19.359 1 80.81 31 ASP B O 1
ATOM 3762 N N . LEU B 1 32 ? -13.5 13.422 20.438 1 91.5 32 LEU B N 1
ATOM 3763 C CA . LEU B 1 32 ? -12.562 13.672 19.344 1 91.5 32 LEU B CA 1
ATOM 3764 C C . LEU B 1 32 ? -11.203 13.062 19.641 1 91.5 32 LEU B C 1
ATOM 3766 O O . LEU B 1 32 ? -10.539 13.461 20.609 1 91.5 32 LEU B O 1
ATOM 3770 N N . LYS B 1 33 ? -10.906 12.031 18.812 1 95.06 33 LYS B N 1
ATOM 3771 C CA . LYS B 1 33 ? -9.648 11.305 19 1 95.06 33 LYS B CA 1
ATOM 3772 C C . LYS B 1 33 ? -8.797 11.375 17.734 1 95.06 33 LYS B C 1
ATOM 3774 O O . LYS B 1 33 ? -9.305 11.219 16.625 1 95.06 33 LYS B O 1
ATOM 3779 N N . ILE B 1 34 ? -7.516 11.672 17.938 1 97.62 34 ILE B N 1
ATOM 3780 C CA . ILE B 1 34 ? -6.555 11.719 16.844 1 97.62 34 ILE B CA 1
ATOM 3781 C C . ILE B 1 34 ? -5.629 10.508 16.906 1 97.62 34 ILE B C 1
ATOM 3783 O O . ILE B 1 34 ? -5.047 10.219 17.953 1 97.62 34 ILE B O 1
ATOM 3787 N N . THR B 1 35 ? -5.531 9.75 15.797 1 98.19 35 THR B N 1
ATOM 3788 C CA . THR B 1 35 ? -4.617 8.617 15.711 1 98.19 35 THR B CA 1
ATOM 3789 C C . THR B 1 35 ? -3.627 8.805 14.57 1 98.19 35 THR B C 1
ATOM 3791 O O . THR B 1 35 ? -4.027 9.055 13.43 1 98.19 35 THR B O 1
ATOM 3794 N N . PHE B 1 36 ? -2.361 8.688 14.891 1 98.5 36 PHE B N 1
ATOM 3795 C CA . PHE B 1 36 ? -1.311 8.805 13.891 1 98.5 36 PHE B CA 1
ATOM 3796 C C . PHE B 1 36 ? -1.035 7.461 13.227 1 98.5 36 PHE B C 1
ATOM 3798 O O . PHE B 1 36 ? -0.393 6.59 13.82 1 98.5 36 PHE B O 1
ATOM 3805 N N . LEU B 1 37 ? -1.428 7.32 11.969 1 98.44 37 LEU B N 1
ATOM 3806 C CA . LEU B 1 37 ? -1.358 6.031 11.289 1 98.44 37 LEU B CA 1
ATOM 3807 C C . LEU B 1 37 ? -0.022 5.863 10.57 1 98.44 37 LEU B C 1
ATOM 3809 O O . LEU B 1 37 ? 0.443 4.738 10.375 1 98.44 37 LEU B O 1
ATOM 3813 N N . GLY B 1 38 ? 0.524 6.875 10.148 1 98.31 38 GLY B N 1
ATOM 3814 C CA . GLY B 1 38 ? 1.834 6.926 9.523 1 98.31 38 GLY B CA 1
ATOM 3815 C C . GLY B 1 38 ? 2.559 8.234 9.75 1 98.31 38 GLY B C 1
ATOM 3816 O O . GLY B 1 38 ? 1.96 9.312 9.648 1 98.31 38 GLY B O 1
ATOM 3817 N N . THR B 1 39 ? 3.881 8.148 10.047 1 98.5 39 THR B N 1
ATOM 3818 C CA . THR B 1 39 ? 4.586 9.352 10.469 1 98.5 39 THR B CA 1
ATOM 3819 C C . THR B 1 39 ? 5.906 9.492 9.719 1 98.5 39 THR B C 1
ATOM 3821 O O . THR B 1 39 ? 6.738 10.336 10.062 1 98.5 39 THR B O 1
ATOM 3824 N N . SER B 1 40 ? 6.105 8.688 8.633 1 97.31 40 SER B N 1
ATOM 3825 C CA . SER B 1 40 ? 7.316 8.773 7.824 1 97.31 40 SER B CA 1
ATOM 3826 C C . SER B 1 40 ? 7.109 9.688 6.621 1 97.31 40 SER B C 1
ATOM 3828 O O . SER B 1 40 ? 6 9.789 6.098 1 97.31 40 SER B O 1
ATOM 3830 N N . SER B 1 41 ? 8.188 10.273 6.273 1 96.69 41 SER B N 1
ATOM 3831 C CA . SER B 1 41 ? 8.219 11 5.008 1 96.69 41 SER B CA 1
ATOM 3832 C C . SER B 1 41 ? 8.242 10.039 3.822 1 96.69 41 SER B C 1
ATOM 3834 O O . SER B 1 41 ? 8.109 8.828 3.996 1 96.69 41 SER B O 1
ATOM 3836 N N . GLY B 1 42 ? 8.391 10.625 2.637 1 94 42 GLY B N 1
ATOM 3837 C CA . GLY B 1 42 ? 8.375 9.844 1.411 1 94 42 GLY B CA 1
ATOM 3838 C C . GLY B 1 42 ? 9.586 8.938 1.262 1 94 42 GLY B C 1
ATOM 3839 O O . GLY B 1 42 ? 9.602 8.047 0.409 1 94 42 GLY B O 1
ATOM 3840 N N . GLY B 1 43 ? 10.578 9.195 2.129 1 90.69 43 GLY B N 1
ATOM 3841 C CA . GLY B 1 43 ? 11.727 8.297 2.127 1 90.69 43 GLY B CA 1
ATOM 3842 C C . GLY B 1 43 ? 11.414 6.934 2.713 1 90.69 43 GLY B C 1
ATOM 3843 O O . GLY B 1 43 ? 12.211 6 2.584 1 90.69 43 GLY B O 1
ATOM 3844 N N . GLY B 1 44 ? 10.305 6.887 3.4 1 90.94 44 GLY B N 1
ATOM 3845 C CA . GLY B 1 44 ? 9.828 5.598 3.881 1 90.94 44 GLY B CA 1
ATOM 3846 C C . GLY B 1 44 ? 8.945 4.875 2.881 1 90.94 44 GLY B C 1
ATOM 3847 O O . GLY B 1 44 ? 8.992 5.16 1.682 1 90.94 44 GLY B O 1
ATOM 3848 N N . PRO B 1 45 ? 8.141 3.859 3.385 1 92.81 45 PRO B N 1
ATOM 3849 C CA . PRO B 1 45 ? 8.031 3.412 4.773 1 92.81 45 PRO B CA 1
ATOM 3850 C C . PRO B 1 45 ? 9.297 2.729 5.277 1 92.81 45 PRO B C 1
ATOM 3852 O O . PRO B 1 45 ? 10.133 2.301 4.473 1 92.81 45 PRO B O 1
ATOM 3855 N N . THR B 1 46 ? 9.453 2.799 6.562 1 90.62 46 THR B N 1
ATOM 3856 C CA . THR B 1 46 ? 10.523 2.057 7.223 1 90.62 46 THR B CA 1
ATOM 3857 C C . THR B 1 46 ? 9.953 0.874 8 1 90.62 46 THR B C 1
ATOM 3859 O O . THR B 1 46 ? 8.75 0.611 7.953 1 90.62 46 THR B O 1
ATOM 3862 N N . GLU B 1 47 ? 10.797 0.151 8.625 1 87.31 47 GLU B N 1
ATOM 3863 C CA . GLU B 1 47 ? 10.336 -0.951 9.461 1 87.31 47 GLU B CA 1
ATOM 3864 C C . GLU B 1 47 ? 9.398 -0.453 10.562 1 87.31 47 GLU B C 1
ATOM 3866 O O . GLU B 1 47 ? 8.422 -1.119 10.906 1 87.31 47 GLU B O 1
ATOM 3871 N N . GLY B 1 48 ? 9.641 0.755 10.992 1 90.12 48 GLY B N 1
ATOM 3872 C CA . GLY B 1 48 ? 8.922 1.226 12.172 1 90.12 48 GLY B CA 1
ATOM 3873 C C . GLY B 1 48 ? 7.863 2.262 11.844 1 90.12 48 GLY B C 1
ATOM 3874 O O . GLY B 1 48 ? 7.043 2.607 12.703 1 90.12 48 GLY B O 1
ATOM 3875 N N . ARG B 1 49 ? 7.863 2.762 10.602 1 95.75 49 ARG B N 1
ATOM 3876 C CA . ARG B 1 49 ? 6.93 3.834 10.281 1 95.75 49 ARG B CA 1
ATOM 3877 C C . ARG B 1 49 ? 6.297 3.617 8.914 1 95.75 49 ARG B C 1
ATOM 3879 O O . ARG B 1 49 ? 6.988 3.252 7.957 1 95.75 49 ARG B O 1
ATOM 3886 N N . ASN B 1 50 ? 5.004 3.719 8.859 1 96.88 50 ASN B N 1
ATOM 3887 C CA . ASN B 1 50 ? 4.316 3.891 7.582 1 96.88 50 ASN B CA 1
ATOM 3888 C C . ASN B 1 50 ? 4.391 5.336 7.098 1 96.88 50 ASN B C 1
ATOM 3890 O O . ASN B 1 50 ? 4.734 6.234 7.867 1 96.88 50 ASN B O 1
ATOM 3894 N N . CYS B 1 51 ? 4.113 5.574 5.867 1 97.56 51 CYS B N 1
ATOM 3895 C CA . CYS B 1 51 ? 4.062 6.938 5.355 1 97.56 51 CYS B CA 1
ATOM 3896 C C . CYS B 1 51 ? 2.777 7.637 5.781 1 97.56 51 CYS B C 1
ATOM 3898 O O . CYS B 1 51 ? 1.981 7.074 6.535 1 97.56 51 CYS B O 1
ATOM 3900 N N . SER B 1 52 ? 2.506 8.758 5.332 1 98.56 52 SER B N 1
ATOM 3901 C CA . SER B 1 52 ? 1.641 9.773 5.93 1 98.56 52 SER B CA 1
ATOM 3902 C C . SER B 1 52 ? 0.183 9.328 5.926 1 98.56 52 SER B C 1
ATOM 3904 O O . SER B 1 52 ? -0.37 8.992 4.875 1 98.56 52 SER B O 1
ATOM 3906 N N . SER B 1 53 ? -0.405 9.367 7.098 1 98.88 53 SER B N 1
ATOM 3907 C CA . SER B 1 53 ? -1.845 9.242 7.301 1 98.88 53 SER B CA 1
ATOM 3908 C C . SER B 1 53 ? -2.232 9.578 8.734 1 98.88 53 SER B C 1
ATOM 3910 O O . SER B 1 53 ? -1.562 9.148 9.68 1 98.88 53 SER B O 1
ATOM 3912 N N . LEU B 1 54 ? -3.266 10.344 8.906 1 98.75 54 LEU B N 1
ATOM 3913 C CA . LEU B 1 54 ? -3.838 10.758 10.188 1 98.75 54 LEU B CA 1
ATOM 3914 C C . LEU B 1 54 ? -5.328 10.445 10.242 1 98.75 54 LEU B C 1
ATOM 3916 O O . LEU B 1 54 ? -6.059 10.711 9.281 1 98.75 54 LEU B O 1
ATOM 3920 N N . ALA B 1 55 ? -5.762 9.844 11.367 1 98.69 55 ALA B N 1
ATOM 3921 C CA . ALA B 1 55 ? -7.18 9.539 11.523 1 98.69 55 ALA B CA 1
ATOM 3922 C C . ALA B 1 55 ? -7.812 10.445 12.586 1 98.69 55 ALA B C 1
ATOM 3924 O O . ALA B 1 55 ? -7.281 10.586 13.688 1 98.69 55 ALA B O 1
ATOM 3925 N N . LEU B 1 56 ? -8.875 11.055 12.234 1 97.38 56 LEU B N 1
ATOM 3926 C CA . LEU B 1 56 ? -9.742 11.797 13.141 1 97.38 56 LEU B CA 1
ATOM 3927 C C . LEU B 1 56 ? -11.008 11.008 13.461 1 97.38 56 LEU B C 1
ATOM 3929 O O . LEU B 1 56 ? -11.852 10.805 12.578 1 97.38 56 LEU B O 1
ATOM 3933 N N . SER B 1 57 ? -11.086 10.523 14.609 1 95.19 57 SER B N 1
ATOM 3934 C CA . SER B 1 57 ? -12.312 9.875 15.055 1 95.19 57 SER B CA 1
ATOM 3935 C C . SER B 1 57 ? -13.297 10.883 15.625 1 95.19 57 SER B C 1
ATOM 3937 O O . SER B 1 57 ? -13.055 11.477 16.672 1 95.19 57 SER B O 1
ATOM 3939 N N . ILE B 1 58 ? -14.32 11.078 14.945 1 91.06 58 ILE B N 1
ATOM 3940 C CA . ILE B 1 58 ? -15.375 12.016 15.312 1 91.06 58 ILE B CA 1
ATOM 3941 C C . ILE B 1 58 ? -16.688 11.266 15.5 1 91.06 58 ILE B C 1
ATOM 3943 O O . ILE B 1 58 ? -17.312 10.852 14.531 1 91.06 58 ILE B O 1
ATOM 3947 N N . ARG B 1 59 ? -17.062 11.117 16.781 1 85.06 59 ARG B N 1
ATOM 3948 C CA . ARG B 1 59 ? -18.234 10.297 17.094 1 85.06 59 ARG B CA 1
ATOM 3949 C C . ARG B 1 59 ? -18.078 8.883 16.531 1 85.06 59 ARG B C 1
ATOM 3951 O O . ARG B 1 59 ? -17.156 8.156 16.922 1 85.06 59 ARG B O 1
ATOM 3958 N N . ASN B 1 60 ? -18.844 8.547 15.484 1 86.56 60 ASN B N 1
ATOM 3959 C CA . ASN B 1 60 ? -18.781 7.195 14.945 1 86.56 60 ASN B CA 1
ATOM 3960 C C . ASN B 1 60 ? -18.156 7.164 13.562 1 86.56 60 ASN B C 1
ATOM 3962 O O . ASN B 1 60 ? -18.234 6.152 12.859 1 86.56 60 ASN B O 1
ATOM 3966 N N . GLU B 1 61 ? -17.547 8.289 13.242 1 93.19 61 GLU B N 1
ATOM 3967 C CA . GLU B 1 61 ? -16.922 8.367 11.93 1 93.19 61 GLU B CA 1
ATOM 3968 C C . GLU B 1 61 ? -15.406 8.5 12.047 1 93.19 61 GLU B C 1
ATOM 3970 O O . GLU B 1 61 ? -14.898 8.977 13.07 1 93.19 61 GLU B O 1
ATOM 3975 N N . VAL B 1 62 ? -14.789 8.055 11.039 1 96.12 62 VAL B N 1
ATOM 3976 C CA . VAL B 1 62 ? -13.344 8.227 10.906 1 96.12 62 VAL B CA 1
ATOM 3977 C C . VAL B 1 62 ? -13.031 9.023 9.648 1 96.12 62 VAL B C 1
ATOM 3979 O O . VAL B 1 62 ? -13.469 8.664 8.547 1 96.12 62 VAL B O 1
ATOM 3982 N N . TRP B 1 63 ? -12.398 10.156 9.859 1 97.75 63 TRP B N 1
ATOM 3983 C CA . TRP B 1 63 ? -11.867 10.945 8.75 1 97.75 63 TRP B CA 1
ATOM 3984 C C . TRP B 1 63 ? -10.352 10.812 8.656 1 97.75 63 TRP B C 1
ATOM 3986 O O . TRP B 1 63 ? -9.656 10.852 9.672 1 97.75 63 TRP B O 1
ATOM 3996 N N . LEU B 1 64 ? -9.93 10.602 7.422 1 98.69 64 LEU B N 1
ATOM 3997 C CA . LEU B 1 64 ? -8.492 10.508 7.219 1 98.69 64 LEU B CA 1
ATOM 3998 C C . LEU B 1 64 ? -7.941 11.789 6.605 1 98.69 64 LEU B C 1
ATOM 4000 O O . LEU B 1 64 ? -8.57 12.383 5.727 1 98.69 64 LEU B O 1
ATOM 4004 N N . VAL B 1 65 ? -6.84 12.227 7.082 1 98.88 65 VAL B N 1
ATOM 4005 C CA . VAL B 1 65 ? -6.016 13.203 6.383 1 98.88 65 VAL B CA 1
ATOM 4006 C C . VAL B 1 65 ? -4.793 12.516 5.781 1 98.88 65 VAL B C 1
ATOM 4008 O O . VAL B 1 65 ? -3.908 12.055 6.508 1 98.88 65 VAL B O 1
ATOM 4011 N N . ASP B 1 66 ? -4.738 12.469 4.477 1 98.94 66 ASP B N 1
ATOM 4012 C CA . ASP B 1 66 ? -3.793 11.695 3.672 1 98.94 66 ASP B CA 1
ATOM 4013 C C . ASP B 1 66 ? -4.008 10.195 3.852 1 98.94 66 ASP B C 1
ATOM 4015 O O . ASP B 1 66 ? -4.656 9.766 4.809 1 98.94 66 ASP B O 1
ATOM 4019 N N . CYS B 1 67 ? -3.551 9.477 2.918 1 98.88 67 CYS B N 1
ATOM 4020 C CA . CYS B 1 67 ? -3.727 8.031 2.838 1 98.88 67 CYS B CA 1
ATOM 4021 C C . CYS B 1 67 ? -2.611 7.387 2.021 1 98.88 67 CYS B C 1
ATOM 4023 O O . CYS B 1 67 ? -2.791 7.094 0.838 1 98.88 67 CYS B O 1
ATOM 4025 N N . ALA B 1 68 ? -1.537 7.117 2.68 1 98.56 68 ALA B N 1
ATOM 4026 C CA . ALA B 1 68 ? -0.393 6.492 2.023 1 98.56 68 ALA B CA 1
ATOM 4027 C C . ALA B 1 68 ? -0.613 4.988 1.854 1 98.56 68 ALA B C 1
ATOM 4029 O O . ALA B 1 68 ? -1.576 4.434 2.387 1 98.56 68 ALA B O 1
ATOM 4030 N N . GLU B 1 69 ? 0.25 4.402 1.077 1 97.69 69 GLU B N 1
ATOM 4031 C CA . GLU B 1 69 ? 0.276 2.945 1.02 1 97.69 69 GLU B CA 1
ATOM 4032 C C . GLU B 1 69 ? 0.329 2.338 2.418 1 97.69 69 GLU B C 1
ATOM 4034 O O . GLU B 1 69 ? 1.063 2.82 3.283 1 97.69 69 GLU B O 1
ATOM 4039 N N . GLY B 1 70 ? -0.455 1.296 2.619 1 96.62 70 GLY B N 1
ATOM 4040 C CA . GLY B 1 70 ? -0.385 0.576 3.881 1 96.62 70 GLY B CA 1
ATOM 4041 C C . GLY B 1 70 ? -1.283 1.163 4.953 1 96.62 70 GLY B C 1
ATOM 4042 O O . GLY B 1 70 ? -1.374 0.624 6.059 1 96.62 70 GLY B O 1
ATOM 4043 N N . THR B 1 71 ? -1.984 2.248 4.668 1 98 71 THR B N 1
ATOM 4044 C CA . THR B 1 71 ? -2.838 2.908 5.648 1 98 71 THR B CA 1
ATOM 4045 C C . THR B 1 71 ? -3.91 1.953 6.164 1 98 71 THR B C 1
ATOM 4047 O O . THR B 1 71 ? -4.199 1.924 7.359 1 98 71 THR B O 1
ATOM 4050 N N . GLN B 1 72 ? -4.508 1.146 5.293 1 96.69 72 GLN B N 1
ATOM 4051 C CA . GLN B 1 72 ? -5.566 0.248 5.734 1 96.69 72 GLN B CA 1
ATOM 4052 C C . GLN B 1 72 ? -5.043 -0.771 6.742 1 96.69 72 GLN B C 1
ATOM 4054 O O . GLN B 1 72 ? -5.746 -1.141 7.684 1 96.69 72 GLN B O 1
ATOM 4059 N N . ARG B 1 73 ? -3.865 -1.232 6.527 1 94.19 73 ARG B N 1
ATOM 4060 C CA . ARG B 1 73 ? -3.307 -2.188 7.48 1 94.19 73 ARG B CA 1
ATOM 4061 C C . ARG B 1 73 ? -3.049 -1.528 8.828 1 94.19 73 ARG B C 1
ATOM 4063 O O . ARG B 1 73 ? -3.189 -2.166 9.875 1 94.19 73 ARG B O 1
ATOM 4070 N N . GLN B 1 74 ? -2.584 -0.255 8.812 1 96.25 74 GLN B N 1
ATOM 4071 C CA . GLN B 1 74 ? -2.42 0.496 10.055 1 96.25 74 GLN B CA 1
ATOM 4072 C C . GLN B 1 74 ? -3.742 0.613 10.805 1 96.25 74 GLN B C 1
ATOM 4074 O O . GLN B 1 74 ? -3.775 0.505 12.031 1 96.25 74 GLN B O 1
ATOM 4079 N N . ILE B 1 75 ? -4.816 0.827 10.078 1 96.62 75 ILE B N 1
ATOM 4080 C CA . ILE B 1 75 ? -6.141 0.912 10.688 1 96.62 75 ILE B CA 1
ATOM 4081 C C . ILE B 1 75 ? -6.488 -0.417 11.352 1 96.62 75 ILE B C 1
ATOM 4083 O O . ILE B 1 75 ? -6.98 -0.442 12.484 1 96.62 75 ILE B O 1
ATOM 4087 N N . HIS B 1 76 ? -6.16 -1.526 10.695 1 92.12 76 HIS B N 1
ATOM 4088 C CA . HIS B 1 76 ? -6.445 -2.848 11.25 1 92.12 76 HIS B CA 1
ATOM 4089 C C . HIS B 1 76 ? -5.664 -3.092 12.531 1 92.12 76 HIS B C 1
ATOM 4091 O O . HIS B 1 76 ? -6.137 -3.791 13.43 1 92.12 76 HIS B O 1
ATOM 4097 N N . LYS B 1 77 ? -4.547 -2.498 12.625 1 92 77 LYS B N 1
ATOM 4098 C CA . LYS B 1 77 ? -3.686 -2.689 13.789 1 92 77 LYS B CA 1
ATOM 4099 C C . LYS B 1 77 ? -4.113 -1.787 14.945 1 92 77 LYS B C 1
ATOM 4101 O O . LYS B 1 77 ? -3.713 -2.002 16.094 1 92 77 LYS B O 1
ATOM 4106 N N . SER B 1 78 ? -4.852 -0.75 14.547 1 93.5 78 SER B N 1
ATOM 4107 C CA . SER B 1 78 ? -5.297 0.191 15.57 1 93.5 78 SER B CA 1
ATOM 4108 C C . SER B 1 78 ? -6.371 -0.425 16.453 1 93.5 78 SER B C 1
ATOM 4110 O O . SER B 1 78 ? -7.254 -1.135 15.969 1 93.5 78 SER B O 1
ATOM 4112 N N . ARG B 1 79 ? -6.332 -0.137 17.703 1 85 79 ARG B N 1
ATOM 4113 C CA . ARG B 1 79 ? -7.281 -0.681 18.672 1 85 79 ARG B CA 1
ATOM 4114 C C . ARG B 1 79 ? -8.609 0.062 18.625 1 85 79 ARG B C 1
ATOM 4116 O O . ARG B 1 79 ? -9.633 -0.448 19.078 1 85 79 ARG B O 1
ATOM 4123 N N . HIS B 1 80 ? -8.625 1.194 18.047 1 88.5 80 HIS B N 1
ATOM 4124 C CA . HIS B 1 80 ? -9.805 2.029 18.203 1 88.5 80 HIS B CA 1
ATOM 4125 C C . HIS B 1 80 ? -10.414 2.383 16.844 1 88.5 80 HIS B C 1
ATOM 4127 O O . HIS B 1 80 ? -11.422 3.096 16.781 1 88.5 80 HIS B O 1
ATOM 4133 N N . LEU B 1 81 ? -9.805 1.947 15.859 1 95.5 81 LEU B N 1
ATOM 4134 C CA . LEU B 1 81 ? -10.305 2.322 14.539 1 95.5 81 LEU B CA 1
ATOM 4135 C C . LEU B 1 81 ? -10.898 1.117 13.82 1 95.5 81 LEU B C 1
ATOM 4137 O O . LEU B 1 81 ? -10.453 -0.014 14.016 1 95.5 81 LEU B O 1
ATOM 4141 N N . ASN B 1 82 ? -11.891 1.353 13.094 1 93.56 82 ASN B N 1
ATOM 4142 C CA . ASN B 1 82 ? -12.516 0.405 12.188 1 93.56 82 ASN B CA 1
ATOM 4143 C C . ASN B 1 82 ? -12.617 0.97 10.773 1 93.56 82 ASN B C 1
ATOM 4145 O O . ASN B 1 82 ? -13.133 2.068 10.57 1 93.56 82 ASN B O 1
ATOM 4149 N N . ILE B 1 83 ? -12.141 0.208 9.859 1 94.25 83 ILE B N 1
ATOM 4150 C CA . ILE B 1 83 ? -12.062 0.673 8.484 1 94.25 83 ILE B CA 1
ATOM 4151 C C . ILE B 1 83 ? -13.469 0.949 7.945 1 94.25 83 ILE B C 1
ATOM 4153 O O . ILE B 1 83 ? -13.656 1.819 7.094 1 94.25 83 ILE B O 1
ATOM 4157 N N . ASP B 1 84 ? -14.469 0.295 8.469 1 92.69 84 ASP B N 1
ATOM 4158 C CA . ASP B 1 84 ? -15.852 0.445 8.016 1 92.69 84 ASP B CA 1
ATOM 4159 C C . ASP B 1 84 ? -16.422 1.8 8.43 1 92.69 84 ASP B C 1
ATOM 4161 O O . ASP B 1 84 ? -17.453 2.225 7.922 1 92.69 84 ASP B O 1
ATOM 4165 N N . ASN B 1 85 ? -15.758 2.506 9.336 1 94.38 85 ASN B N 1
ATOM 4166 C CA . ASN B 1 85 ? -16.234 3.791 9.836 1 94.38 85 ASN B CA 1
ATOM 4167 C C . ASN B 1 85 ? -15.633 4.957 9.055 1 94.38 85 ASN B C 1
ATOM 4169 O O . ASN B 1 85 ? -15.992 6.113 9.289 1 94.38 85 ASN B O 1
ATOM 4173 N N . VAL B 1 86 ? -14.742 4.672 8.141 1 96.88 86 VAL B N 1
ATOM 4174 C CA . VAL B 1 86 ? -14.156 5.734 7.336 1 96.88 86 VAL B CA 1
ATOM 4175 C C . VAL B 1 86 ? -15.203 6.305 6.383 1 96.88 86 VAL B C 1
ATOM 4177 O O . VAL B 1 86 ? -15.766 5.574 5.562 1 96.88 86 VAL B O 1
ATOM 4180 N N . THR B 1 87 ? -15.406 7.625 6.469 1 96.06 87 THR B N 1
ATOM 4181 C CA . THR B 1 87 ? -16.438 8.219 5.625 1 96.06 87 THR B CA 1
ATOM 4182 C C . THR B 1 87 ? -15.867 9.352 4.781 1 96.06 87 THR B C 1
ATOM 4184 O O . THR B 1 87 ? -16.469 9.75 3.781 1 96.06 87 THR B O 1
ATOM 4187 N N . LYS B 1 88 ? -14.734 9.883 5.227 1 97.75 88 LYS B N 1
ATOM 4188 C CA . LYS B 1 88 ? -14.102 10.969 4.477 1 97.75 88 LYS B CA 1
ATOM 4189 C C . LYS B 1 88 ? -12.586 10.805 4.434 1 97.75 88 LYS B C 1
ATOM 4191 O O . LYS B 1 88 ? -11.984 10.328 5.398 1 97.75 88 LYS B O 1
ATOM 4196 N N . ILE B 1 89 ? -12 11.188 3.35 1 98.75 89 ILE B N 1
ATOM 4197 C CA . ILE B 1 89 ? -10.555 11.219 3.154 1 98.75 89 ILE B CA 1
ATOM 4198 C C . ILE B 1 89 ? -10.141 12.57 2.572 1 98.75 89 ILE B C 1
ATOM 4200 O O . ILE B 1 89 ? -10.672 12.992 1.541 1 98.75 89 ILE B O 1
ATOM 4204 N N . PHE B 1 90 ? -9.25 13.242 3.242 1 98.81 90 PHE B N 1
ATOM 4205 C CA . PHE B 1 90 ? -8.734 14.531 2.814 1 98.81 90 PHE B CA 1
ATOM 4206 C C . PHE B 1 90 ? -7.27 14.422 2.412 1 98.81 90 PHE B C 1
ATOM 4208 O O . PHE B 1 90 ? -6.395 14.266 3.268 1 98.81 90 PHE B O 1
ATOM 4215 N N . ILE B 1 91 ? -6.977 14.531 1.115 1 98.88 91 ILE B N 1
ATOM 4216 C CA . ILE B 1 91 ? -5.613 14.414 0.606 1 98.88 91 ILE B CA 1
ATOM 4217 C C . ILE B 1 91 ? -4.984 15.805 0.512 1 98.88 91 ILE B C 1
ATOM 4219 O O . ILE B 1 91 ? -5.516 16.688 -0.156 1 98.88 91 ILE B O 1
ATOM 4223 N N . THR B 1 92 ? -3.879 15.977 1.131 1 98.88 92 THR B N 1
ATOM 4224 C CA . THR B 1 92 ? -3.234 17.281 1.181 1 98.88 92 THR B CA 1
ATOM 4225 C C . THR B 1 92 ? -2.584 17.609 -0.158 1 98.88 92 THR B C 1
ATOM 4227 O O . THR B 1 92 ? -2.631 18.766 -0.609 1 98.88 92 THR B O 1
ATOM 4230 N N . HIS B 1 93 ? -1.92 16.625 -0.744 1 98.5 93 HIS B N 1
ATOM 4231 C CA . HIS B 1 93 ? -1.284 16.812 -2.043 1 98.5 93 HIS B CA 1
ATOM 4232 C C . HIS B 1 93 ? -1.001 15.484 -2.719 1 98.5 93 HIS B C 1
ATOM 4234 O O . HIS B 1 93 ? -1.232 14.422 -2.133 1 98.5 93 HIS B O 1
ATOM 4240 N N . MET B 1 94 ? -0.456 15.5 -3.918 1 98 94 MET B N 1
ATOM 4241 C CA . MET B 1 94 ? -0.517 14.336 -4.797 1 98 94 MET B CA 1
ATOM 4242 C C . MET B 1 94 ? 0.77 13.523 -4.707 1 98 94 MET B C 1
ATOM 4244 O O . MET B 1 94 ? 0.93 12.531 -5.418 1 98 94 MET B O 1
ATOM 4248 N N . HIS B 1 95 ? 1.696 13.82 -3.83 1 98.19 95 HIS B N 1
ATOM 4249 C CA . HIS B 1 95 ? 2.854 12.938 -3.705 1 98.19 95 HIS B CA 1
ATOM 4250 C C . HIS B 1 95 ? 2.436 11.539 -3.271 1 98.19 95 HIS B C 1
ATOM 4252 O O . HIS B 1 95 ? 1.492 11.375 -2.492 1 98.19 95 HIS B O 1
ATOM 4258 N N . LEU B 1 96 ? 3.184 10.625 -3.717 1 97.38 96 LEU B N 1
ATOM 4259 C CA . LEU B 1 96 ? 2.898 9.195 -3.584 1 97.38 96 LEU B CA 1
ATOM 4260 C C . LEU B 1 96 ? 2.707 8.812 -2.121 1 97.38 96 LEU B C 1
ATOM 4262 O O . LEU B 1 96 ? 1.805 8.039 -1.79 1 97.38 96 LEU B O 1
ATOM 4266 N N . ASP B 1 97 ? 3.541 9.32 -1.247 1 97.56 97 ASP B N 1
ATOM 4267 C CA . ASP B 1 97 ? 3.561 8.938 0.16 1 97.56 97 ASP B CA 1
ATOM 4268 C C . ASP B 1 97 ? 2.412 9.586 0.926 1 97.56 97 ASP B C 1
ATOM 4270 O O . ASP B 1 97 ? 2.35 9.5 2.154 1 97.56 97 ASP B O 1
ATOM 4274 N N . HIS B 1 98 ? 1.414 10.18 0.193 1 98.75 98 HIS B N 1
ATOM 4275 C CA . HIS B 1 98 ? 0.26 10.797 0.838 1 98.75 98 HIS B CA 1
ATOM 4276 C C . HIS B 1 98 ? -1.046 10.281 0.245 1 98.75 98 HIS B C 1
ATOM 4278 O O . HIS B 1 98 ? -2.117 10.477 0.82 1 98.75 98 HIS B O 1
ATOM 4284 N N . CYS B 1 99 ? -0.994 9.562 -0.931 1 98.62 99 CYS B N 1
ATOM 4285 C CA . CYS B 1 99 ? -2.303 9.438 -1.562 1 98.62 99 CYS B CA 1
ATOM 4286 C C . CYS B 1 99 ? -2.471 8.062 -2.205 1 98.62 99 CYS B C 1
ATOM 4288 O O . CYS B 1 99 ? -3.578 7.688 -2.59 1 98.62 99 CYS B O 1
ATOM 4290 N N . VAL B 1 100 ? -1.497 7.23 -2.314 1 98.25 100 VAL B N 1
ATOM 4291 C CA . VAL B 1 100 ? -1.603 6.051 -3.168 1 98.25 100 VAL B CA 1
ATOM 4292 C C . VAL B 1 100 ? -2.316 4.93 -2.414 1 98.25 100 VAL B C 1
ATOM 4294 O O . VAL B 1 100 ? -2.67 3.906 -3.004 1 98.25 100 VAL B O 1
ATOM 4297 N N . GLY B 1 101 ? -2.543 5.102 -1.177 1 98.56 101 GLY B N 1
ATOM 4298 C CA . GLY B 1 101 ? -3.289 4.121 -0.405 1 98.56 101 GLY B CA 1
ATOM 4299 C C . GLY B 1 101 ? -4.793 4.289 -0.516 1 98.56 101 GLY B C 1
ATOM 4300 O O . GLY B 1 101 ? -5.555 3.465 -0.007 1 98.56 101 GLY B O 1
ATOM 4301 N N . VAL B 1 102 ? -5.293 5.277 -1.235 1 98.75 102 VAL B N 1
ATOM 4302 C CA . VAL B 1 102 ? -6.711 5.617 -1.291 1 98.75 102 VAL B CA 1
ATOM 4303 C C . VAL B 1 102 ? -7.492 4.469 -1.928 1 98.75 102 VAL B C 1
ATOM 4305 O O . VAL B 1 102 ? -8.477 3.988 -1.357 1 98.75 102 VAL B O 1
ATOM 4308 N N . VAL B 1 103 ? -7.062 3.969 -3.062 1 98.38 103 VAL B N 1
ATOM 4309 C CA . VAL B 1 103 ? -7.84 2.986 -3.811 1 98.38 103 VAL B CA 1
ATOM 4310 C C . VAL B 1 103 ? -7.816 1.645 -3.08 1 98.38 103 VAL B C 1
ATOM 4312 O O . VAL B 1 103 ? -8.859 1.005 -2.912 1 98.38 103 VAL B O 1
ATOM 4315 N N . PRO B 1 104 ? -6.621 1.204 -2.584 1 97.44 104 PRO B N 1
ATOM 4316 C CA . PRO B 1 104 ? -6.656 -0.016 -1.775 1 97.44 104 PRO B CA 1
ATOM 4317 C C . PRO B 1 104 ? -7.613 0.092 -0.59 1 97.44 104 PRO B C 1
ATOM 4319 O O . PRO B 1 104 ? -8.336 -0.861 -0.287 1 97.44 104 PRO B O 1
ATOM 4322 N N . LEU B 1 105 ? -7.637 1.191 0.046 1 97.31 105 LEU B N 1
ATOM 4323 C CA . LEU B 1 105 ? -8.539 1.382 1.176 1 97.31 105 LEU B CA 1
ATOM 4324 C C . LEU B 1 105 ? -10 1.318 0.724 1 97.31 105 LEU B C 1
ATOM 4326 O O . LEU B 1 105 ? -10.828 0.683 1.379 1 97.31 105 LEU B O 1
ATOM 4330 N N . LEU B 1 106 ? -10.359 1.971 -0.387 1 97 106 LEU B N 1
ATOM 4331 C CA . LEU B 1 106 ? -11.711 1.918 -0.936 1 97 106 LEU B CA 1
ATOM 4332 C C . LEU B 1 106 ? -12.141 0.476 -1.19 1 97 106 LEU B C 1
ATOM 4334 O O . LEU B 1 106 ? -13.273 0.095 -0.882 1 97 106 LEU B O 1
ATOM 4338 N N . SER B 1 107 ? -11.195 -0.269 -1.756 1 94.44 107 SER B N 1
ATOM 4339 C CA . SER B 1 107 ? -11.484 -1.654 -2.113 1 94.44 107 SER B CA 1
ATOM 4340 C C . SER B 1 107 ? -11.883 -2.471 -0.889 1 94.44 107 SER B C 1
ATOM 4342 O O . SER B 1 107 ? -12.75 -3.342 -0.972 1 94.44 107 SER B O 1
ATOM 4344 N N . THR B 1 108 ? -11.242 -2.184 0.217 1 93.25 108 THR B N 1
ATOM 4345 C CA . THR B 1 108 ? -11.531 -2.895 1.457 1 93.25 108 THR B CA 1
ATOM 4346 C C . THR B 1 108 ? -12.797 -2.344 2.109 1 93.25 108 THR B C 1
ATOM 4348 O O . THR B 1 108 ? -13.711 -3.102 2.439 1 93.25 108 THR B O 1
ATOM 4351 N N . ALA B 1 109 ? -12.961 -1.069 2.234 1 93.75 109 ALA B N 1
ATOM 4352 C CA . ALA B 1 109 ? -14.047 -0.409 2.955 1 93.75 109 ALA B CA 1
ATOM 4353 C C . ALA B 1 109 ? -15.375 -0.568 2.215 1 93.75 109 ALA B C 1
ATOM 4355 O O . ALA B 1 109 ? -16.438 -0.52 2.826 1 93.75 109 ALA B O 1
ATOM 4356 N N . MET B 1 110 ? -15.297 -0.782 0.928 1 93.06 110 MET B N 1
ATOM 4357 C CA . MET B 1 110 ? -16.5 -0.868 0.105 1 93.06 110 MET B CA 1
ATOM 4358 C C . MET B 1 110 ? -16.609 -2.236 -0.561 1 93.06 110 MET B C 1
ATOM 4360 O O . MET B 1 110 ? -17.141 -2.352 -1.668 1 93.06 110 MET B O 1
ATOM 4364 N N . SER B 1 111 ? -15.953 -3.16 0.013 1 86.69 111 SER B N 1
ATOM 4365 C CA . SER B 1 111 ? -16.109 -4.539 -0.431 1 86.69 111 SER B CA 1
ATOM 4366 C C . SER B 1 111 ? -17.531 -5.051 -0.169 1 86.69 111 SER B C 1
ATOM 4368 O O . SER B 1 111 ? -18.188 -4.609 0.776 1 86.69 111 SER B O 1
ATOM 4370 N N . ILE B 1 112 ? -17.969 -6.027 -0.933 1 73.94 112 ILE B N 1
ATOM 4371 C CA . ILE B 1 112 ? -19.297 -6.613 -0.738 1 73.94 112 ILE B CA 1
ATOM 4372 C C . ILE B 1 112 ? -19.344 -7.332 0.608 1 73.94 112 ILE B C 1
ATOM 4374 O O . ILE B 1 112 ? -20.422 -7.598 1.135 1 73.94 112 ILE B O 1
ATOM 4378 N N . PHE B 1 113 ? -18.141 -7.609 1.141 1 68.88 113 PHE B N 1
ATOM 4379 C CA . PHE B 1 113 ? -18.062 -8.367 2.385 1 68.88 113 PHE B CA 1
ATOM 4380 C C . PHE B 1 113 ? -17.922 -7.43 3.578 1 68.88 113 PHE B C 1
ATOM 4382 O O . PHE B 1 113 ? -17.938 -7.871 4.73 1 68.88 113 PHE B O 1
ATOM 4389 N N . SER B 1 114 ? -17.891 -6.18 3.273 1 72.88 114 SER B N 1
ATOM 4390 C CA . SER B 1 114 ? -17.734 -5.211 4.352 1 72.88 114 SER B CA 1
ATOM 4391 C C . SER B 1 114 ? -19.016 -5.07 5.168 1 72.88 114 SER B C 1
ATOM 4393 O O . SER B 1 114 ? -20.109 -5.305 4.656 1 72.88 114 SER B O 1
ATOM 4395 N N . ALA B 1 115 ? -18.812 -4.773 6.449 1 71.19 115 ALA B N 1
ATOM 4396 C CA . ALA B 1 115 ? -19.969 -4.512 7.301 1 71.19 115 ALA B CA 1
ATOM 4397 C C . ALA B 1 115 ? -20.812 -3.381 6.73 1 71.19 115 ALA B C 1
ATOM 4399 O O . ALA B 1 115 ? -22.047 -3.412 6.832 1 71.19 115 ALA B O 1
ATOM 4400 N N . ARG B 1 116 ? -20.203 -2.537 6.098 1 74.44 116 ARG B N 1
ATOM 4401 C CA . ARG B 1 116 ? -20.875 -1.393 5.484 1 74.44 116 ARG B CA 1
ATOM 4402 C C . ARG B 1 116 ? -21.812 -1.84 4.375 1 74.44 116 ARG B C 1
ATOM 4404 O O . ARG B 1 116 ? -22.969 -1.402 4.32 1 74.44 116 ARG B O 1
ATOM 4411 N N . ALA B 1 117 ? -21.344 -2.602 3.549 1 73.94 117 ALA B N 1
ATOM 4412 C CA . ALA B 1 117 ? -22.141 -3.111 2.441 1 73.94 117 ALA B CA 1
ATOM 4413 C C . ALA B 1 117 ? -23.312 -3.949 2.949 1 73.94 117 ALA B C 1
ATOM 4415 O O . ALA B 1 117 ? -24.438 -3.818 2.459 1 73.94 117 ALA B O 1
ATOM 4416 N N . GLN B 1 118 ? -23 -4.68 3.959 1 75.06 118 GLN B N 1
ATOM 4417 C CA . GLN B 1 118 ? -24.016 -5.562 4.504 1 75.06 118 GLN B CA 1
ATOM 4418 C C . GLN B 1 118 ? -25.109 -4.766 5.207 1 75.06 118 GLN B C 1
ATOM 4420 O O . GLN B 1 118 ? -26.297 -5.09 5.094 1 75.06 118 GLN B O 1
ATOM 4425 N N . SER B 1 119 ? -24.703 -3.74 5.898 1 75.81 119 SER B N 1
ATOM 4426 C CA . SER B 1 119 ? -25.641 -2.918 6.664 1 75.81 119 SER B CA 1
ATOM 4427 C C . SER B 1 119 ? -26.547 -2.105 5.742 1 75.81 119 SER B C 1
ATOM 4429 O O . SER B 1 119 ? -27.641 -1.716 6.133 1 75.81 119 SER B O 1
ATOM 4431 N N . SER B 1 120 ? -26.109 -1.84 4.598 1 73.75 120 SER B N 1
ATOM 4432 C CA . SER B 1 120 ? -26.891 -1.042 3.66 1 73.75 120 SER B CA 1
ATOM 4433 C C . SER B 1 120 ? -27.609 -1.926 2.643 1 73.75 120 SER B C 1
ATOM 4435 O O . SER B 1 120 ? -28.062 -1.442 1.604 1 73.75 120 SER B O 1
ATOM 4437 N N . ASN B 1 121 ? -27.688 -3.15 3.01 1 70.06 121 ASN B N 1
ATOM 4438 C CA . ASN B 1 121 ? -28.281 -4.125 2.102 1 70.06 121 ASN B CA 1
ATOM 4439 C C . ASN B 1 121 ? -27.688 -4.023 0.701 1 70.06 121 ASN B C 1
ATOM 4441 O O . ASN B 1 121 ? -28.406 -4.117 -0.294 1 70.06 121 ASN B O 1
ATOM 4445 N N . SER B 1 122 ? -26.484 -3.543 0.749 1 72.12 122 SER B N 1
ATOM 4446 C CA . SER B 1 122 ? -25.688 -3.441 -0.476 1 72.12 122 SER B CA 1
ATOM 4447 C C . SER B 1 122 ? -26.344 -2.502 -1.48 1 72.12 122 SER B C 1
ATOM 4449 O O . SER B 1 122 ? -26.375 -2.787 -2.68 1 72.12 122 SER B O 1
ATOM 4451 N N . ASP B 1 123 ? -27.047 -1.447 -0.942 1 82.12 123 ASP B N 1
ATOM 4452 C CA . ASP B 1 123 ? -27.578 -0.41 -1.817 1 82.12 123 ASP B CA 1
ATOM 4453 C C . ASP B 1 123 ? -26.5 0.154 -2.73 1 82.12 123 ASP B C 1
ATOM 4455 O O . ASP B 1 123 ? -25.562 0.792 -2.262 1 82.12 123 ASP B O 1
ATOM 4459 N N . PRO B 1 124 ? -26.656 -0.09 -3.982 1 83.88 124 PRO B N 1
ATOM 4460 C CA . PRO B 1 124 ? -25.609 0.288 -4.926 1 83.88 124 PRO B CA 1
ATOM 4461 C C . PRO B 1 124 ? -25.453 1.801 -5.066 1 83.88 124 PRO B C 1
ATOM 4463 O O . PRO B 1 124 ? -24.469 2.275 -5.633 1 83.88 124 PRO B O 1
ATOM 4466 N N . ASN B 1 125 ? -26.375 2.559 -4.473 1 89.19 125 ASN B N 1
ATOM 4467 C CA . ASN B 1 125 ? -26.328 4.004 -4.656 1 89.19 125 ASN B CA 1
ATOM 4468 C C . ASN B 1 125 ? -25.938 4.727 -3.371 1 89.19 125 ASN B C 1
ATOM 4470 O O . ASN B 1 125 ? -25.797 5.949 -3.359 1 89.19 125 ASN B O 1
ATOM 4474 N N . LYS B 1 126 ? -25.766 3.963 -2.371 1 90.38 126 LYS B N 1
ATOM 4475 C CA . LYS B 1 126 ? -25.406 4.59 -1.105 1 90.38 126 LYS B CA 1
ATOM 4476 C C . LYS B 1 126 ? -24 5.184 -1.172 1 90.38 126 LYS B C 1
ATOM 4478 O O . LYS B 1 126 ? -23.047 4.516 -1.6 1 90.38 126 LYS B O 1
ATOM 4483 N N . LEU B 1 127 ? -23.953 6.445 -0.787 1 91.12 127 LEU B N 1
ATOM 4484 C CA . LEU B 1 127 ? -22.641 7.082 -0.705 1 91.12 127 LEU B CA 1
ATOM 4485 C C . LEU B 1 127 ? -21.906 6.637 0.549 1 91.12 127 LEU B C 1
ATOM 4487 O O . LEU B 1 127 ? -22.375 6.852 1.667 1 91.12 127 LEU B O 1
ATOM 4491 N N . HIS B 1 128 ? -20.734 6.102 0.287 1 90.25 128 HIS B N 1
ATOM 4492 C CA . HIS B 1 128 ? -19.984 5.555 1.416 1 90.25 128 HIS B CA 1
ATOM 4493 C C . HIS B 1 128 ? -18.812 6.461 1.797 1 90.25 128 HIS B C 1
ATOM 4495 O O . HIS B 1 128 ? -18.578 6.703 2.98 1 90.25 128 HIS B O 1
ATOM 4501 N N . ILE B 1 129 ? -18.125 6.957 0.807 1 96.62 129 ILE B N 1
ATOM 4502 C CA . ILE B 1 129 ? -16.906 7.676 1.125 1 96.62 129 ILE B CA 1
ATOM 4503 C C . ILE B 1 129 ? -16.781 8.914 0.243 1 96.62 129 ILE B C 1
ATOM 4505 O O . ILE B 1 129 ? -16.969 8.844 -0.974 1 96.62 129 ILE B O 1
ATOM 4509 N N . GLU B 1 130 ? -16.531 10.07 0.856 1 97.69 130 GLU B N 1
ATOM 4510 C CA . GLU B 1 130 ? -16.188 11.32 0.182 1 97.69 130 GLU B CA 1
ATOM 4511 C C . GLU B 1 130 ? -14.695 11.609 0.275 1 97.69 130 GLU B C 1
ATOM 4513 O O . GLU B 1 130 ? -14.102 11.516 1.354 1 97.69 130 GLU B O 1
ATOM 4518 N N . ILE B 1 131 ? -14.141 11.977 -0.854 1 98.56 131 ILE B N 1
ATOM 4519 C CA . ILE B 1 131 ? -12.711 12.25 -0.927 1 98.56 131 ILE B CA 1
ATOM 4520 C C . ILE B 1 131 ? -12.484 13.68 -1.414 1 98.56 131 ILE B C 1
ATOM 4522 O O . ILE B 1 131 ? -13.141 14.133 -2.355 1 98.56 131 ILE B O 1
ATOM 4526 N N . TYR B 1 132 ? -11.633 14.406 -0.742 1 98.38 132 TYR B N 1
ATOM 4527 C CA . TYR B 1 132 ? -11.242 15.766 -1.101 1 98.38 132 TYR B CA 1
ATOM 4528 C C . TYR B 1 132 ? -9.742 15.844 -1.367 1 98.38 132 TYR B C 1
ATOM 4530 O O . TYR B 1 132 ? -8.945 15.211 -0.668 1 98.38 132 TYR B O 1
ATOM 4538 N N . GLY B 1 133 ? -9.32 16.594 -2.312 1 98 133 GLY B N 1
ATOM 4539 C CA . GLY B 1 133 ? -7.895 16.781 -2.545 1 98 133 GLY B CA 1
ATOM 4540 C C . GLY B 1 133 ? -7.598 17.719 -3.703 1 98 133 GLY B C 1
ATOM 4541 O O . GLY B 1 133 ? -8.5 18.375 -4.234 1 98 133 GLY B O 1
ATOM 4542 N N . THR B 1 134 ? -6.344 17.891 -4.082 1 96.44 134 THR B N 1
ATOM 4543 C CA . THR B 1 134 ? -5.902 18.766 -5.164 1 96.44 134 THR B CA 1
ATOM 4544 C C . THR B 1 134 ? -6.105 18.094 -6.516 1 96.44 134 THR B C 1
ATOM 4546 O O . THR B 1 134 ? -6.367 16.891 -6.586 1 96.44 134 THR B O 1
ATOM 4549 N N . PRO B 1 135 ? -6.035 18.859 -7.586 1 95.25 135 PRO B N 1
ATOM 4550 C CA . PRO B 1 135 ? -6.266 18.297 -8.922 1 95.25 135 PRO B CA 1
ATOM 4551 C C . PRO B 1 135 ? -5.344 17.125 -9.234 1 95.25 135 PRO B C 1
ATOM 4553 O O . PRO B 1 135 ? -4.152 17.156 -8.914 1 95.25 135 PRO B O 1
ATOM 4556 N N . GLY B 1 136 ? -5.914 16.109 -9.898 1 95.19 136 GLY B N 1
ATOM 4557 C CA . GLY B 1 136 ? -5.219 14.867 -10.219 1 95.19 136 GLY B CA 1
ATOM 4558 C C . GLY B 1 136 ? -5.711 13.688 -9.406 1 95.19 136 GLY B C 1
ATOM 4559 O O . GLY B 1 136 ? -5.543 12.531 -9.812 1 95.19 136 GLY B O 1
ATOM 4560 N N . LEU B 1 137 ? -6.301 14.008 -8.297 1 97.06 137 LEU B N 1
ATOM 4561 C CA . LEU B 1 137 ? -6.762 12.961 -7.387 1 97.06 137 LEU B CA 1
ATOM 4562 C C . LEU B 1 137 ? -7.871 12.133 -8.023 1 97.06 137 LEU B C 1
ATOM 4564 O O . LEU B 1 137 ? -7.852 10.906 -7.953 1 97.06 137 LEU B O 1
ATOM 4568 N N . ARG B 1 138 ? -8.805 12.758 -8.625 1 97.19 138 ARG B N 1
ATOM 4569 C CA . ARG B 1 138 ? -9.914 12.062 -9.273 1 97.19 138 ARG B CA 1
ATOM 4570 C C . ARG B 1 138 ? -9.406 11.125 -10.367 1 97.19 138 ARG B C 1
ATOM 4572 O O . ARG B 1 138 ? -9.844 9.977 -10.453 1 97.19 138 ARG B O 1
ATOM 4579 N N . GLN B 1 139 ? -8.484 11.633 -11.172 1 96 139 GLN B N 1
ATOM 4580 C CA . GLN B 1 139 ? -7.906 10.82 -12.227 1 96 139 GLN B CA 1
ATOM 4581 C C . GLN B 1 139 ? -7.164 9.617 -11.648 1 96 139 GLN B C 1
ATOM 4583 O O . GLN B 1 139 ? -7.246 8.508 -12.195 1 96 139 GLN B O 1
ATOM 4588 N N . LEU B 1 140 ? -6.418 9.852 -10.609 1 97.06 140 LEU B N 1
ATOM 4589 C CA . LEU B 1 140 ? -5.684 8.766 -9.969 1 97.06 140 LEU B CA 1
ATOM 4590 C C . LEU B 1 140 ? -6.637 7.668 -9.508 1 97.06 140 LEU B C 1
ATOM 4592 O O . LEU B 1 140 ? -6.402 6.488 -9.781 1 97.06 140 LEU B O 1
ATOM 4596 N N . VAL B 1 141 ? -7.699 8.031 -8.859 1 98.06 141 VAL B N 1
ATOM 4597 C CA . VAL B 1 141 ? -8.664 7.074 -8.328 1 98.06 141 VAL B CA 1
ATOM 4598 C C . VAL B 1 141 ? -9.352 6.352 -9.484 1 98.06 141 VAL B C 1
ATOM 4600 O O . VAL B 1 141 ? -9.43 5.117 -9.492 1 98.06 141 VAL B O 1
ATOM 4603 N N . ARG B 1 142 ? -9.805 7.074 -10.523 1 97 142 ARG B N 1
ATOM 4604 C CA . ARG B 1 142 ? -10.492 6.508 -11.68 1 97 142 ARG B CA 1
ATOM 4605 C C . ARG B 1 142 ? -9.602 5.496 -12.398 1 97 142 ARG B C 1
ATOM 4607 O O . ARG B 1 142 ? -10.023 4.359 -12.641 1 97 142 ARG B O 1
ATOM 4614 N N . SER B 1 143 ? -8.438 5.949 -12.719 1 95.31 143 SER B N 1
ATOM 4615 C CA . SER B 1 143 ? -7.555 5.105 -13.523 1 95.31 143 SER B CA 1
ATOM 4616 C C . SER B 1 143 ? -7.188 3.826 -12.781 1 95.31 143 SER B C 1
ATOM 4618 O O . SER B 1 143 ? -7.207 2.738 -13.359 1 95.31 143 SER B O 1
ATOM 4620 N N . THR B 1 144 ? -6.844 3.965 -11.523 1 97.31 144 THR B N 1
ATOM 4621 C CA . THR B 1 144 ? -6.461 2.789 -10.75 1 97.31 144 THR B CA 1
ATOM 4622 C C . THR B 1 144 ? -7.625 1.809 -10.648 1 97.31 144 THR B C 1
ATOM 4624 O O . THR B 1 144 ? -7.457 0.611 -10.891 1 97.31 144 THR B O 1
ATOM 4627 N N . LEU B 1 145 ? -8.82 2.287 -10.32 1 97.44 145 LEU B N 1
ATOM 4628 C CA . LEU B 1 145 ? -9.984 1.428 -10.18 1 97.44 145 LEU B CA 1
ATOM 4629 C C . LEU B 1 145 ? -10.32 0.748 -11.5 1 97.44 145 LEU B C 1
ATOM 4631 O O . LEU B 1 145 ? -10.609 -0.451 -11.531 1 97.44 145 LEU B O 1
ATOM 4635 N N . ASN B 1 146 ? -10.273 1.469 -12.555 1 96 146 ASN B N 1
ATOM 4636 C CA . ASN B 1 146 ? -10.648 0.931 -13.859 1 96 146 ASN B CA 1
ATOM 4637 C C . ASN B 1 146 ? -9.625 -0.089 -14.352 1 96 146 ASN B C 1
ATOM 4639 O O . ASN B 1 146 ? -9.992 -1.159 -14.844 1 96 146 ASN B O 1
ATOM 4643 N N . LEU B 1 147 ? -8.359 0.212 -14.203 1 95.5 147 LEU B N 1
ATOM 4644 C CA . LEU B 1 147 ? -7.309 -0.646 -14.734 1 95.5 147 LEU B CA 1
ATOM 4645 C C . LEU B 1 147 ? -7.199 -1.935 -13.93 1 95.5 147 LEU B C 1
ATOM 4647 O O . LEU B 1 147 ? -6.758 -2.961 -14.445 1 95.5 147 LEU B O 1
ATOM 4651 N N . THR B 1 148 ? -7.609 -1.886 -12.664 1 96.56 148 THR B N 1
ATOM 4652 C CA . THR B 1 148 ? -7.484 -3.066 -11.812 1 96.56 148 THR B CA 1
ATOM 4653 C C . THR B 1 148 ? -8.805 -3.832 -11.758 1 96.56 148 THR B C 1
ATOM 4655 O O . THR B 1 148 ? -8.945 -4.773 -10.977 1 96.56 148 THR B O 1
ATOM 4658 N N . HIS B 1 149 ? -9.781 -3.412 -12.453 1 93.62 149 HIS B N 1
ATOM 4659 C CA . HIS B 1 149 ? -11.062 -4.098 -12.625 1 93.62 149 HIS B CA 1
ATOM 4660 C C . HIS B 1 149 ? -11.758 -4.293 -11.289 1 93.62 149 HIS B C 1
ATOM 4662 O O . HIS B 1 149 ? -12.273 -5.379 -11.008 1 93.62 149 HIS B O 1
ATOM 4668 N N . MET B 1 150 ? -11.656 -3.25 -10.516 1 91.38 150 MET B N 1
ATOM 4669 C CA . MET B 1 150 ? -12.258 -3.334 -9.188 1 91.38 150 MET B CA 1
ATOM 4670 C C . MET B 1 150 ? -13.734 -2.951 -9.234 1 91.38 150 MET B C 1
ATOM 4672 O O . MET B 1 150 ? -14.109 -1.984 -9.898 1 91.38 150 MET B O 1
ATOM 4676 N N . ASN B 1 151 ? -14.523 -3.781 -8.602 1 89.12 151 ASN B N 1
ATOM 4677 C CA . ASN B 1 151 ? -15.906 -3.42 -8.305 1 89.12 151 ASN B CA 1
ATOM 4678 C C . ASN B 1 151 ? -16.109 -3.129 -6.816 1 89.12 151 ASN B C 1
ATOM 4680 O O . ASN B 1 151 ? -15.547 -3.824 -5.965 1 89.12 151 ASN B O 1
ATOM 4684 N N . LEU B 1 152 ? -16.812 -2.061 -6.562 1 92.69 152 LEU B N 1
ATOM 4685 C CA . LEU B 1 152 ? -17.047 -1.638 -5.188 1 92.69 152 LEU B CA 1
ATOM 4686 C C . LEU B 1 152 ? -18.516 -1.771 -4.824 1 92.69 152 LEU B C 1
ATOM 4688 O O . LEU B 1 152 ? -19.359 -1.983 -5.703 1 92.69 152 LEU B O 1
ATOM 4692 N N . SER B 1 153 ? -18.781 -1.768 -3.562 1 90.81 153 SER B N 1
ATOM 4693 C CA . SER B 1 153 ? -20.141 -1.651 -3.062 1 90.81 153 SER B CA 1
ATOM 4694 C C . SER B 1 153 ? -20.484 -0.206 -2.719 1 90.81 153 SER B C 1
ATOM 4696 O O . SER B 1 153 ? -19.703 0.481 -2.055 1 90.81 153 SER B O 1
ATOM 4698 N N . GLY B 1 154 ? -21.609 0.189 -3.248 1 92 154 GLY B N 1
ATOM 4699 C CA . GLY B 1 154 ? -22 1.566 -3.012 1 92 154 GLY B CA 1
ATOM 4700 C C . GLY B 1 154 ? -21.266 2.562 -3.877 1 92 154 GLY B C 1
ATOM 4701 O O . GLY B 1 154 ? -20.766 2.215 -4.957 1 92 154 GLY B O 1
ATOM 4702 N N . LYS B 1 155 ? -21.281 3.859 -3.402 1 96.31 155 LYS B N 1
ATOM 4703 C CA . LYS B 1 155 ? -20.719 4.93 -4.219 1 96.31 155 LYS B CA 1
ATOM 4704 C C . LYS B 1 155 ? -19.625 5.684 -3.459 1 96.31 155 LYS B C 1
ATOM 4706 O O . LYS B 1 155 ? -19.625 5.711 -2.227 1 96.31 155 LYS B O 1
ATOM 4711 N N . TYR B 1 156 ? -18.703 6.195 -4.184 1 97.25 156 TYR B N 1
ATOM 4712 C CA . TYR B 1 156 ? -17.75 7.172 -3.688 1 97.25 156 TYR B CA 1
ATOM 4713 C C . TYR B 1 156 ? -17.781 8.453 -4.516 1 97.25 156 TYR B C 1
ATOM 4715 O O . TYR B 1 156 ? -18.328 8.461 -5.621 1 97.25 156 TYR B O 1
ATOM 4723 N N . ILE B 1 157 ? -17.297 9.57 -3.945 1 98 157 ILE B N 1
ATOM 4724 C CA . ILE B 1 157 ? -17.219 10.852 -4.637 1 98 157 ILE B CA 1
ATOM 4725 C C . ILE B 1 157 ? -15.859 11.484 -4.406 1 98 157 ILE B C 1
ATOM 4727 O O . ILE B 1 157 ? -15.312 11.422 -3.299 1 98 157 ILE B O 1
ATOM 4731 N N . VAL B 1 158 ? -15.242 12.117 -5.461 1 98 158 VAL B N 1
ATOM 4732 C CA . VAL B 1 158 ? -13.984 12.852 -5.336 1 98 158 VAL B CA 1
ATOM 4733 C C . VAL B 1 158 ? -14.203 14.32 -5.688 1 98 158 VAL B C 1
ATOM 4735 O O . VAL B 1 158 ? -14.508 14.648 -6.836 1 98 158 VAL B O 1
ATOM 4738 N N . HIS B 1 159 ? -14.078 15.195 -4.707 1 97.12 159 HIS B N 1
ATOM 4739 C CA . HIS B 1 159 ? -14.062 16.641 -4.91 1 97.12 159 HIS B CA 1
ATOM 4740 C C . HIS B 1 159 ? -12.641 17.172 -5.012 1 97.12 159 HIS B C 1
ATOM 4742 O O . HIS B 1 159 ? -11.781 16.812 -4.203 1 97.12 159 HIS B O 1
ATOM 4748 N N . GLU B 1 160 ? -12.367 18 -5.961 1 96.56 160 GLU B N 1
ATOM 4749 C CA . GLU B 1 160 ? -11.023 18.547 -6.105 1 96.56 160 GLU B CA 1
ATOM 4750 C C . GLU B 1 160 ? -11 20.031 -5.758 1 96.56 160 GLU B C 1
ATOM 4752 O O . GLU B 1 160 ? -11.945 20.766 -6.066 1 96.56 160 GLU B O 1
ATOM 4757 N N . LEU B 1 161 ? -9.969 20.469 -5.113 1 96.75 161 LEU B N 1
ATOM 4758 C CA . LEU B 1 161 ? -9.703 21.859 -4.742 1 96.75 161 LEU B CA 1
ATOM 4759 C C . LEU B 1 161 ? -8.883 22.562 -5.812 1 96.75 161 LEU B C 1
ATOM 4761 O O . LEU B 1 161 ? -7.668 22.359 -5.898 1 96.75 161 LEU B O 1
ATOM 4765 N N . HIS B 1 162 ? -9.5 23.438 -6.57 1 94.94 162 HIS B N 1
ATOM 4766 C CA . HIS B 1 162 ? -8.844 24.078 -7.707 1 94.94 162 HIS B CA 1
ATOM 4767 C C . HIS B 1 162 ? -8.469 25.516 -7.375 1 94.94 162 HIS B C 1
ATOM 4769 O O . HIS B 1 162 ? -9.25 26.25 -6.75 1 94.94 162 HIS B O 1
ATOM 4775 N N . HIS B 1 163 ? -7.215 25.828 -7.773 1 87.56 163 HIS B N 1
ATOM 4776 C CA . HIS B 1 163 ? -6.785 27.203 -7.625 1 87.56 163 HIS B CA 1
ATOM 4777 C C . HIS B 1 163 ? -7.43 28.094 -8.68 1 87.56 163 HIS B C 1
ATOM 4779 O O . HIS B 1 163 ? -7.734 29.266 -8.414 1 87.56 163 HIS B O 1
ATOM 4785 N N . SER B 1 164 ? -7.383 27.562 -9.992 1 75.69 164 SER B N 1
ATOM 4786 C CA . SER B 1 164 ? -7.949 28.328 -11.102 1 75.69 164 SER B CA 1
ATOM 4787 C C . SER B 1 164 ? -8.844 27.453 -11.977 1 75.69 164 SER B C 1
ATOM 4789 O O . SER B 1 164 ? -8.758 26.234 -11.93 1 75.69 164 SER B O 1
ATOM 4791 N N . GLU B 1 165 ? -9.93 27.953 -12.648 1 62.91 165 GLU B N 1
ATOM 4792 C CA . GLU B 1 165 ? -10.945 27.266 -13.453 1 62.91 165 GLU B CA 1
ATOM 4793 C C . GLU B 1 165 ? -10.305 26.406 -14.539 1 62.91 165 GLU B C 1
ATOM 4795 O O . GLU B 1 165 ? -10.875 25.406 -14.953 1 62.91 165 GLU B O 1
ATOM 4800 N N . GLY B 1 166 ? -9.125 26.531 -14.898 1 57.03 166 GLY B N 1
ATOM 4801 C CA . GLY B 1 166 ? -8.68 25.984 -16.172 1 57.03 166 GLY B CA 1
ATOM 4802 C C . GLY B 1 166 ? -7.953 24.656 -16.031 1 57.03 166 GLY B C 1
ATOM 4803 O O . GLY B 1 166 ? -7.594 24.031 -17.031 1 57.03 166 GLY B O 1
ATOM 4804 N N . ASP B 1 167 ? -7.82 24.203 -14.977 1 56.53 167 ASP B N 1
ATOM 4805 C CA . ASP B 1 167 ? -6.855 23.109 -15.023 1 56.53 167 ASP B CA 1
ATOM 4806 C C . ASP B 1 167 ? -7.562 21.766 -15.148 1 56.53 167 ASP B C 1
ATOM 4808 O O . ASP B 1 167 ? -7.383 20.875 -14.312 1 56.53 167 ASP B O 1
ATOM 4812 N N . THR B 1 168 ? -8.695 21.828 -16.094 1 59.88 168 THR B N 1
ATOM 4813 C CA . THR B 1 168 ? -9.383 20.547 -16.156 1 59.88 168 THR B CA 1
ATOM 4814 C C . THR B 1 168 ? -8.672 19.594 -17.125 1 59.88 168 THR B C 1
ATOM 4816 O O . THR B 1 168 ? -8.461 19.938 -18.297 1 59.88 168 THR B O 1
ATOM 4819 N N . ARG B 1 169 ? -7.828 18.797 -16.688 1 64.38 169 ARG B N 1
ATOM 4820 C CA . ARG B 1 169 ? -7.207 17.766 -17.484 1 64.38 169 ARG B CA 1
ATOM 4821 C C . ARG B 1 169 ? -8.148 16.578 -17.672 1 64.38 169 ARG B C 1
ATOM 4823 O O . ARG B 1 169 ? -9.18 16.484 -17 1 64.38 169 ARG B O 1
ATOM 4830 N N . ASP B 1 170 ? -7.996 15.859 -18.766 1 74.62 170 ASP B N 1
ATOM 4831 C CA . ASP B 1 170 ? -8.695 14.594 -19.016 1 74.62 170 ASP B CA 1
ATOM 4832 C C . ASP B 1 170 ? -8.547 13.656 -17.828 1 74.62 170 ASP B C 1
ATOM 4834 O O . ASP B 1 170 ? -7.434 13.227 -17.5 1 74.62 170 ASP B O 1
ATOM 4838 N N . GLU B 1 171 ? -9.727 13.516 -17.188 1 84.56 171 GLU B N 1
ATOM 4839 C CA . GLU B 1 171 ? -9.695 12.695 -15.977 1 84.56 171 GLU B CA 1
ATOM 4840 C C . GLU B 1 171 ? -10.094 11.25 -16.281 1 84.56 171 GLU B C 1
ATOM 4842 O O . GLU B 1 171 ? -10.211 10.43 -15.367 1 84.56 171 GLU B O 1
ATOM 4847 N N . GLY B 1 172 ? -10.242 10.953 -17.531 1 83.62 172 GLY B N 1
ATOM 4848 C CA . GLY B 1 172 ? -10.625 9.602 -17.906 1 83.62 172 GLY B CA 1
ATOM 4849 C C . GLY B 1 172 ? -12.086 9.305 -17.656 1 83.62 172 GLY B C 1
ATOM 4850 O O . GLY B 1 172 ? -12.836 10.172 -17.203 1 83.62 172 GLY B O 1
ATOM 4851 N N . LEU B 1 173 ? -12.547 8.055 -17.875 1 88.62 173 LEU B N 1
ATOM 4852 C CA . LEU B 1 173 ? -13.93 7.629 -17.719 1 88.62 173 LEU B CA 1
ATOM 4853 C C . LEU B 1 173 ? -14.266 7.41 -16.234 1 88.62 173 LEU B C 1
ATOM 4855 O O . LEU B 1 173 ? -13.508 6.766 -15.516 1 88.62 173 LEU B O 1
ATOM 4859 N N . PRO B 1 174 ? -15.391 8.047 -15.836 1 94.81 174 PRO B N 1
ATOM 4860 C CA . PRO B 1 174 ? -15.812 7.777 -14.461 1 94.81 174 PRO B CA 1
ATOM 4861 C C . PRO B 1 174 ? -16.016 6.289 -14.188 1 94.81 174 PRO B C 1
ATOM 4863 O O . PRO B 1 174 ? -16.422 5.547 -15.086 1 94.81 174 PRO B O 1
ATOM 4866 N N . HIS B 1 175 ? -15.656 5.93 -13.023 1 96 175 HIS B N 1
ATOM 4867 C CA . HIS B 1 175 ? -15.914 4.559 -12.586 1 96 175 HIS B CA 1
ATOM 4868 C C . HIS B 1 175 ? -17.391 4.332 -12.312 1 96 175 HIS B C 1
ATOM 4870 O O . HIS B 1 175 ? -18.094 5.238 -11.859 1 96 175 HIS B O 1
ATOM 4876 N N . PRO B 1 176 ? -17.906 3.131 -12.516 1 94.69 176 PRO B N 1
ATOM 4877 C CA . PRO B 1 176 ? -19.328 2.859 -12.312 1 94.69 176 PRO B CA 1
ATOM 4878 C C . PRO B 1 176 ? -19.797 3.152 -10.891 1 94.69 176 PRO B C 1
ATOM 4880 O O . PRO B 1 176 ? -20.953 3.49 -10.664 1 94.69 176 PRO B O 1
ATOM 4883 N N . ASN B 1 177 ? -18.922 3.033 -9.961 1 95.81 177 ASN B N 1
ATOM 4884 C CA . ASN B 1 177 ? -19.281 3.273 -8.562 1 95.81 177 ASN B CA 1
ATOM 4885 C C . ASN B 1 177 ? -18.969 4.711 -8.156 1 95.81 177 ASN B C 1
ATOM 4887 O O . ASN B 1 177 ? -19 5.039 -6.965 1 95.81 177 ASN B O 1
ATOM 4891 N N . GLU B 1 178 ? -18.703 5.555 -9.086 1 97.06 178 GLU B N 1
ATOM 4892 C CA . GLU B 1 178 ? -18.375 6.953 -8.812 1 97.06 178 GLU B CA 1
ATOM 4893 C C . GLU B 1 178 ? -19.609 7.844 -8.984 1 97.06 178 GLU B C 1
ATOM 4895 O O . GLU B 1 178 ? -20.359 7.703 -9.953 1 97.06 178 GLU B O 1
ATOM 4900 N N . THR B 1 179 ? -19.875 8.672 -8.055 1 96.69 179 THR B N 1
ATOM 4901 C CA . THR B 1 179 ? -20.641 9.883 -8.281 1 96.69 179 THR B CA 1
ATOM 4902 C C . THR B 1 179 ? -19.719 11.062 -8.578 1 96.69 179 THR B C 1
ATOM 4904 O O . THR B 1 179 ? -18.859 11.398 -7.777 1 96.69 179 THR B O 1
ATOM 4907 N N . VAL B 1 180 ? -19.906 11.633 -9.648 1 95.12 180 VAL B N 1
ATOM 4908 C CA . VAL B 1 180 ? -18.969 12.648 -10.102 1 95.12 180 VAL B CA 1
ATOM 4909 C C . VAL B 1 180 ? -18.969 13.828 -9.133 1 95.12 180 VAL B C 1
ATOM 4911 O O . VAL B 1 180 ? -20.031 14.414 -8.867 1 95.12 180 VAL B O 1
ATOM 4914 N N . GLY B 1 181 ? -17.828 14.086 -8.609 1 95.31 181 GLY B N 1
ATOM 4915 C CA . GLY B 1 181 ? -17.688 15.188 -7.676 1 95.31 181 GLY B CA 1
ATOM 4916 C C . GLY B 1 181 ? -17.547 16.531 -8.352 1 95.31 181 GLY B C 1
ATOM 4917 O O . GLY B 1 181 ? -17.703 16.641 -9.57 1 95.31 181 GLY B O 1
ATOM 4918 N N . ILE B 1 182 ? -17.297 17.547 -7.574 1 93.88 182 ILE B N 1
ATOM 4919 C CA . ILE B 1 182 ? -17.234 18.922 -8.094 1 93.88 182 ILE B CA 1
ATOM 4920 C C . ILE B 1 182 ? -15.82 19.469 -7.949 1 93.88 182 ILE B C 1
ATOM 4922 O O . ILE B 1 182 ? -15.016 18.922 -7.18 1 93.88 182 ILE B O 1
ATOM 4926 N N . ASN B 1 183 ? -15.516 20.453 -8.781 1 94.38 183 ASN B N 1
ATOM 4927 C CA . ASN B 1 183 ? -14.312 21.266 -8.648 1 94.38 183 ASN B CA 1
ATOM 4928 C C . ASN B 1 183 ? -14.578 22.516 -7.805 1 94.38 183 ASN B C 1
ATOM 4930 O O . ASN B 1 183 ? -15.25 23.438 -8.258 1 94.38 183 ASN B O 1
ATOM 4934 N N . ILE B 1 184 ? -14.062 22.5 -6.586 1 95.38 184 ILE B N 1
ATOM 4935 C CA . ILE B 1 184 ? -14.273 23.625 -5.68 1 95.38 184 ILE B CA 1
ATOM 4936 C C . ILE B 1 184 ? -13.211 24.688 -5.934 1 95.38 184 ILE B C 1
ATOM 4938 O O . ILE B 1 184 ? -12.016 24.406 -5.895 1 95.38 184 ILE B O 1
ATOM 4942 N N . GLN B 1 185 ? -13.633 25.906 -6.082 1 94.06 185 GLN B N 1
ATOM 4943 C CA . GLN B 1 185 ? -12.711 26.984 -6.41 1 94.06 185 GLN B CA 1
ATOM 4944 C C . GLN B 1 185 ? -12.266 27.734 -5.148 1 94.06 185 GLN B C 1
ATOM 4946 O O . GLN B 1 185 ? -13.062 27.953 -4.242 1 94.06 185 GLN B O 1
ATOM 4951 N N . ALA B 1 186 ? -11.023 28.062 -5.18 1 95.25 186 ALA B N 1
ATOM 4952 C CA . ALA B 1 186 ? -10.492 28.875 -4.078 1 95.25 186 ALA B CA 1
ATOM 4953 C C . ALA B 1 186 ? -11.039 30.297 -4.129 1 95.25 186 ALA B C 1
ATOM 4955 O O . ALA B 1 186 ? -11.406 30.797 -5.199 1 95.25 186 ALA B O 1
ATOM 4956 N N . ASP B 1 187 ? -11.141 30.938 -3.035 1 94 187 ASP B N 1
ATOM 4957 C CA . ASP B 1 187 ? -11.461 32.375 -3.006 1 94 187 ASP B CA 1
ATOM 4958 C C . ASP B 1 187 ? -10.227 33.219 -3.326 1 94 187 ASP B C 1
ATOM 4960 O O . ASP B 1 187 ? -9.203 32.688 -3.773 1 94 187 ASP B O 1
ATOM 4964 N N . ASN B 1 188 ? -10.312 34.469 -3.127 1 92 188 ASN B N 1
ATOM 4965 C CA . ASN B 1 188 ? -9.25 35.375 -3.52 1 92 188 ASN B CA 1
ATOM 4966 C C . ASN B 1 188 ? -8.008 35.219 -2.654 1 92 188 ASN B C 1
ATOM 4968 O O . ASN B 1 188 ? -6.91 35.594 -3.055 1 92 188 ASN B O 1
ATOM 4972 N N . GLN B 1 189 ? -8.203 34.625 -1.529 1 93.19 189 GLN B N 1
ATOM 4973 C CA . GLN B 1 189 ? -7.078 34.438 -0.625 1 93.19 189 GLN B CA 1
ATOM 4974 C C . GLN B 1 189 ? -6.5 33.031 -0.782 1 93.19 189 GLN B C 1
ATOM 4976 O O . GLN B 1 189 ? -5.641 32.625 -0.001 1 93.19 189 GLN B O 1
ATOM 4981 N N . GLN B 1 190 ? -6.996 32.25 -1.778 1 93.69 190 GLN B N 1
ATOM 4982 C CA . GLN B 1 190 ? -6.574 30.875 -2.025 1 93.69 190 GLN B CA 1
ATOM 4983 C C . GLN B 1 190 ? -6.973 29.953 -0.871 1 93.69 190 GLN B C 1
ATOM 4985 O O . GLN B 1 190 ? -6.188 29.109 -0.443 1 93.69 190 GLN B O 1
ATOM 4990 N N . PHE B 1 191 ? -8.109 30.312 -0.327 1 97.06 191 PHE B N 1
ATOM 4991 C CA . PHE B 1 191 ? -8.773 29.484 0.671 1 97.06 191 PHE B CA 1
ATOM 4992 C C . PHE B 1 191 ? -9.984 28.781 0.071 1 97.06 191 PHE B C 1
ATOM 4994 O O . PHE B 1 191 ? -10.609 29.297 -0.855 1 97.06 191 PHE B O 1
ATOM 5001 N N . TRP B 1 192 ? -10.25 27.578 0.477 1 97.38 192 TRP B N 1
ATOM 5002 C CA . TRP B 1 192 ? -11.508 26.875 0.262 1 97.38 192 TRP B CA 1
ATOM 5003 C C . TRP B 1 192 ? -12.305 26.766 1.559 1 97.38 192 TRP B C 1
ATOM 5005 O O . TRP B 1 192 ? -11.961 25.984 2.447 1 97.38 192 TRP B O 1
ATOM 5015 N N . GLN B 1 193 ? -13.352 27.516 1.671 1 94.5 193 GLN B N 1
ATOM 5016 C CA . GLN B 1 193 ? -14.086 27.609 2.926 1 94.5 193 GLN B CA 1
ATOM 5017 C C . GLN B 1 193 ? -15.367 26.781 2.871 1 94.5 193 GLN B C 1
ATOM 5019 O O . GLN B 1 193 ? -16.047 26.734 1.842 1 94.5 193 GLN B O 1
ATOM 5024 N N . ASN B 1 194 ? -15.602 26.062 3.934 1 93 194 ASN B N 1
ATOM 5025 C CA . ASN B 1 194 ? -16.812 25.281 4.117 1 93 194 ASN B CA 1
ATOM 5026 C C . ASN B 1 194 ? -17 24.25 3.008 1 93 194 ASN B C 1
ATOM 5028 O O . ASN B 1 194 ? -18.047 24.188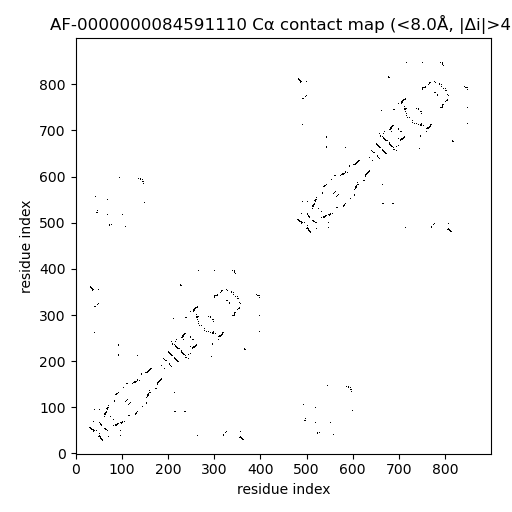 2.369 1 93 194 ASN B O 1
ATOM 5032 N N . ILE B 1 195 ? -15.969 23.5 2.773 1 91.38 195 ILE B N 1
ATOM 5033 C CA . ILE B 1 195 ? -15.992 22.562 1.658 1 91.38 195 ILE B CA 1
ATOM 5034 C C . ILE B 1 195 ? -16.797 21.328 2.049 1 91.38 195 ILE B C 1
ATOM 5036 O O . ILE B 1 195 ? -17.172 20.516 1.189 1 91.38 195 ILE B O 1
ATOM 5040 N N . GLY B 1 196 ? -17.078 21.203 3.229 1 80.56 196 GLY B N 1
ATOM 5041 C CA . GLY B 1 196 ? -17.875 20.125 3.777 1 80.56 196 GLY B CA 1
ATOM 5042 C C . GLY B 1 196 ? -18.406 20.422 5.168 1 80.56 196 GLY B C 1
ATOM 5043 O O . GLY B 1 196 ? -17.797 21.188 5.918 1 80.56 196 GLY B O 1
ATOM 5044 N N . ASN B 1 197 ? -19.734 20.188 5.281 1 69.94 197 ASN B N 1
ATOM 5045 C CA . ASN B 1 197 ? -20.328 20.328 6.602 1 69.94 197 ASN B CA 1
ATOM 5046 C C . ASN B 1 197 ? -21.031 19.031 7.035 1 69.94 197 ASN B C 1
ATOM 5048 O O . ASN B 1 197 ? -21.969 18.578 6.383 1 69.94 197 ASN B O 1
ATOM 5052 N N . ASP B 1 198 ? -20.297 18.422 7.949 1 72.88 198 ASP B N 1
ATOM 5053 C CA . ASP B 1 198 ? -20.844 17.172 8.445 1 72.88 198 ASP B CA 1
ATOM 5054 C C . ASP B 1 198 ? -20.594 17 9.938 1 72.88 198 ASP B C 1
ATOM 5056 O O . ASP B 1 198 ? -19.562 17.453 10.453 1 72.88 198 ASP B O 1
ATOM 5060 N N . MET B 1 199 ? -21.484 16.625 10.656 1 71.31 199 MET B N 1
ATOM 5061 C CA . MET B 1 199 ? -21.359 16.25 12.062 1 71.31 199 MET B CA 1
ATOM 5062 C C . MET B 1 199 ? -21.047 17.453 12.93 1 71.31 199 MET B C 1
ATOM 5064 O O . MET B 1 199 ? -20.266 17.344 13.883 1 71.31 199 MET B O 1
ATOM 5068 N N . GLY B 1 200 ? -21.391 18.703 12.453 1 84.25 200 GLY B N 1
ATOM 5069 C CA . GLY B 1 200 ? -21.125 19.891 13.25 1 84.25 200 GLY B CA 1
ATOM 5070 C C . GLY B 1 200 ? -19.703 20.391 13.109 1 84.25 200 GLY B C 1
ATOM 5071 O O . GLY B 1 200 ? -19.203 21.125 13.969 1 84.25 200 GLY B O 1
ATOM 5072 N N . ILE B 1 201 ? -19.047 19.922 12.055 1 91.69 201 ILE B N 1
ATOM 5073 C CA . ILE B 1 201 ? -17.672 20.344 11.812 1 91.69 201 ILE B CA 1
ATOM 5074 C C . ILE B 1 201 ? -17.578 21.094 10.484 1 91.69 201 ILE B C 1
ATOM 5076 O O . ILE B 1 201 ? -18.062 20.609 9.461 1 91.69 201 ILE B O 1
ATOM 5080 N N . LYS B 1 202 ? -17.109 22.297 10.625 1 93.56 202 LYS B N 1
ATOM 5081 C CA . LYS B 1 202 ? -16.766 23.062 9.438 1 93.56 202 LYS B CA 1
ATOM 5082 C C . LYS B 1 202 ? -15.375 22.672 8.922 1 93.56 202 LYS B C 1
ATOM 5084 O O . LYS B 1 202 ? -14.422 22.594 9.695 1 93.56 202 LYS B O 1
ATOM 5089 N N . ILE B 1 203 ? -15.289 22.453 7.59 1 96.5 203 ILE B N 1
ATOM 5090 C CA . ILE B 1 203 ? -14.023 22.047 6.996 1 96.5 203 ILE B CA 1
ATOM 5091 C C . ILE B 1 203 ? -13.531 23.125 6.031 1 96.5 203 ILE B C 1
ATOM 5093 O O . ILE B 1 203 ? -14.219 23.469 5.07 1 96.5 203 ILE B O 1
ATOM 5097 N N . ASP B 1 204 ? -12.383 23.641 6.301 1 97.5 204 ASP B N 1
ATOM 5098 C CA . ASP B 1 204 ? -11.703 24.609 5.445 1 97.5 204 ASP B CA 1
ATOM 5099 C C . ASP B 1 204 ? -10.336 24.094 4.996 1 97.5 204 ASP B C 1
ATOM 5101 O O . ASP B 1 204 ? -9.805 23.141 5.586 1 97.5 204 ASP B O 1
ATOM 5105 N N . ALA B 1 205 ? -9.852 24.656 3.898 1 98.44 205 ALA B N 1
ATOM 5106 C CA . ALA B 1 205 ? -8.5 24.359 3.416 1 98.44 205 ALA B CA 1
ATOM 5107 C C . ALA B 1 205 ? -7.809 25.625 2.928 1 98.44 205 ALA B C 1
ATOM 5109 O O . ALA B 1 205 ? -8.469 26.594 2.541 1 98.44 205 ALA B O 1
ATOM 5110 N N . GLY B 1 206 ? -6.551 25.672 3.035 1 98.44 206 GLY B N 1
ATOM 5111 C CA . GLY B 1 206 ? -5.738 26.766 2.516 1 98.44 206 GLY B CA 1
ATOM 5112 C C . GLY B 1 206 ? -4.434 26.297 1.906 1 98.44 206 GLY B C 1
ATOM 5113 O O . GLY B 1 206 ? -3.879 25.266 2.322 1 98.44 206 GLY B O 1
ATOM 5114 N N . ILE B 1 207 ? -3.953 27.047 0.979 1 97.31 207 ILE B N 1
ATOM 5115 C CA . ILE B 1 207 ? -2.715 26.703 0.292 1 97.31 207 ILE B CA 1
ATOM 5116 C C . ILE B 1 207 ? -1.531 26.875 1.24 1 97.31 207 ILE B C 1
ATOM 5118 O O . ILE B 1 207 ? -1.519 27.797 2.062 1 97.31 207 ILE B O 1
ATOM 5122 N N . ILE B 1 208 ? -0.58 25.984 1.146 1 98.44 208 ILE B N 1
ATOM 5123 C CA . ILE B 1 208 ? 0.695 26.094 1.847 1 98.44 208 ILE B CA 1
ATOM 5124 C C . ILE B 1 208 ? 1.844 25.844 0.872 1 98.44 208 ILE B C 1
ATOM 5126 O O . ILE B 1 208 ? 1.636 25.312 -0.217 1 98.44 208 ILE B O 1
ATOM 5130 N N . GLU B 1 209 ? 3.047 26.219 1.239 1 98.31 209 GLU B N 1
ATOM 5131 C CA . GLU B 1 209 ? 4.18 26.188 0.318 1 98.31 209 GLU B CA 1
ATOM 5132 C C . GLU B 1 209 ? 4.797 24.781 0.268 1 98.31 209 GLU B C 1
ATOM 5134 O O . GLU B 1 209 ? 5.199 24.234 1.299 1 98.31 209 GLU B O 1
ATOM 5139 N N . HIS B 1 210 ? 4.859 24.188 -0.866 1 97.81 210 HIS B N 1
ATOM 5140 C CA . HIS B 1 210 ? 5.496 22.922 -1.166 1 97.81 210 HIS B CA 1
ATOM 5141 C C . HIS B 1 210 ? 5.859 22.812 -2.645 1 97.81 210 HIS B C 1
ATOM 5143 O O . HIS B 1 210 ? 5.617 23.75 -3.412 1 97.81 210 HIS B O 1
ATOM 5149 N N . ARG B 1 211 ? 6.512 21.812 -3.051 1 95.62 211 ARG B N 1
ATOM 5150 C CA . ARG B 1 211 ? 7.023 21.656 -4.406 1 95.62 211 ARG B CA 1
ATOM 5151 C C . ARG B 1 211 ? 5.887 21.469 -5.406 1 95.62 211 ARG B C 1
ATOM 5153 O O . ARG B 1 211 ? 6.066 21.688 -6.605 1 95.62 211 ARG B O 1
ATOM 5160 N N . VAL B 1 212 ? 4.762 20.984 -4.98 1 95.88 212 VAL B N 1
ATOM 5161 C CA . VAL B 1 212 ? 3.533 20.859 -5.754 1 95.88 212 VAL B CA 1
ATOM 5162 C C . VAL B 1 212 ? 2.369 21.484 -5 1 95.88 212 VAL B C 1
ATOM 5164 O O . VAL B 1 212 ? 2.516 21.875 -3.836 1 95.88 212 VAL B O 1
ATOM 5167 N N . ALA B 1 213 ? 1.233 21.688 -5.676 1 95.38 213 ALA B N 1
ATOM 5168 C CA . ALA B 1 213 ? 0.065 22.203 -4.977 1 95.38 213 ALA B CA 1
ATOM 5169 C C . ALA B 1 213 ? -0.226 21.406 -3.715 1 95.38 213 ALA B C 1
ATOM 5171 O O . ALA B 1 213 ? -0.352 20.172 -3.77 1 95.38 213 ALA B O 1
ATOM 5172 N N . CYS B 1 214 ? -0.242 22.078 -2.621 1 98 214 CYS B N 1
ATOM 5173 C CA . CYS B 1 214 ? -0.407 21.438 -1.314 1 98 214 CYS B CA 1
ATOM 5174 C C . CYS B 1 214 ? -1.299 22.297 -0.413 1 98 214 CYS B C 1
ATOM 5176 O O . CYS B 1 214 ? -1.283 23.516 -0.495 1 98 214 CYS B O 1
ATOM 5178 N N . VAL B 1 215 ? -2.074 21.625 0.453 1 98.69 215 VAL B N 1
ATOM 5179 C CA . VAL B 1 215 ? -2.992 22.375 1.306 1 98.69 215 VAL B CA 1
ATOM 5180 C C . VAL B 1 215 ? -2.863 21.906 2.75 1 98.69 215 VAL B C 1
ATOM 5182 O O . VAL B 1 215 ? -2.34 20.812 3.006 1 98.69 215 VAL B O 1
ATOM 5185 N N . GLY B 1 216 ? -3.229 22.766 3.643 1 98.81 216 GLY B N 1
ATOM 5186 C CA . GLY B 1 216 ? -3.607 22.391 5 1 98.81 216 GLY B CA 1
ATOM 5187 C C . GLY B 1 216 ? -5.109 22.406 5.223 1 98.81 216 GLY B C 1
ATOM 5188 O O . GLY B 1 216 ? -5.824 23.219 4.629 1 98.81 216 GLY B O 1
ATOM 5189 N N . TYR B 1 217 ? -5.551 21.516 6.043 1 98.75 217 TYR B N 1
ATOM 5190 C CA . TYR B 1 217 ? -6.969 21.453 6.375 1 98.75 217 TYR B CA 1
ATOM 5191 C C . TYR B 1 217 ? -7.227 21.984 7.781 1 98.75 217 TYR B C 1
ATOM 5193 O O . TYR B 1 217 ? -6.43 21.75 8.695 1 98.75 217 TYR B O 1
ATOM 5201 N N . VAL B 1 218 ? -8.336 22.672 7.918 1 98.25 218 VAL B N 1
ATOM 5202 C CA . VAL B 1 218 ? -8.773 23.203 9.203 1 98.25 218 VAL B CA 1
ATOM 5203 C C . VAL B 1 218 ? -10.172 22.688 9.531 1 98.25 218 VAL B C 1
ATOM 5205 O O . VAL B 1 218 ? -11.125 22.953 8.797 1 98.25 218 VAL B O 1
ATOM 5208 N N . PHE B 1 219 ? -10.266 21.906 10.57 1 96.94 219 PHE B N 1
ATOM 5209 C CA . PHE B 1 219 ? -11.523 21.359 11.055 1 96.94 219 PHE B CA 1
ATOM 5210 C C . PHE B 1 219 ? -12 22.109 12.297 1 96.94 219 PHE B C 1
ATOM 5212 O O . PHE B 1 219 ? -11.312 22.125 13.32 1 96.94 219 PHE B O 1
ATOM 5219 N N . THR B 1 220 ? -13.164 22.703 12.227 1 94.94 220 THR B N 1
ATOM 5220 C CA . THR B 1 220 ? -13.648 23.531 13.328 1 94.94 220 THR B CA 1
ATOM 5221 C C . THR B 1 220 ? -15.008 23.031 13.82 1 94.94 220 THR B C 1
ATOM 5223 O O . THR B 1 220 ? -15.953 22.922 13.031 1 94.94 220 THR B O 1
ATOM 5226 N N . GLU B 1 221 ? -15.047 22.75 15.047 1 91.19 221 GLU B N 1
ATOM 5227 C CA . GLU B 1 221 ? -16.344 22.469 15.648 1 91.19 221 GLU B CA 1
ATOM 5228 C C . GLU B 1 221 ? -17.266 23.703 15.578 1 91.19 221 GLU B C 1
ATOM 5230 O O . GLU B 1 221 ? -16.812 24.828 15.805 1 91.19 221 GLU B O 1
ATOM 5235 N N . LYS B 1 222 ? -18.453 23.406 15.266 1 85.19 222 LYS B N 1
ATOM 5236 C CA . LYS B 1 222 ? -19.422 24.5 15.258 1 85.19 222 LYS B CA 1
ATOM 5237 C C . LYS B 1 222 ? -19.672 25.031 16.672 1 85.19 222 LYS B C 1
ATOM 5239 O O . LYS B 1 222 ? -19.719 24.25 17.625 1 85.19 222 LYS B O 1
ATOM 5244 N N . THR B 1 223 ? -19.797 26.266 16.719 1 79.19 223 THR B N 1
ATOM 5245 C CA . THR B 1 223 ? -19.969 26.953 17.984 1 79.19 223 THR B CA 1
ATOM 5246 C C . THR B 1 223 ? -21.281 26.562 18.641 1 79.19 223 THR B C 1
ATOM 5248 O O . THR B 1 223 ? -22.312 26.484 17.969 1 79.19 223 THR B O 1
ATOM 5251 N N . THR B 1 224 ? -21.094 26.156 19.844 1 75.19 224 THR B N 1
ATOM 5252 C CA . THR B 1 224 ? -22.281 25.984 20.688 1 75.19 224 THR B CA 1
ATOM 5253 C C . THR B 1 224 ? -22.25 26.953 21.859 1 75.19 224 THR B C 1
ATOM 5255 O O . THR B 1 224 ? -21.234 27.625 22.094 1 75.19 224 THR B O 1
ATOM 5258 N N . MET B 1 225 ? -23.312 27.188 22.547 1 67.5 225 MET B N 1
ATOM 5259 C CA . MET B 1 225 ? -23.406 28.141 23.656 1 67.5 225 MET B CA 1
ATOM 5260 C C . MET B 1 225 ? -22.578 27.688 24.844 1 67.5 225 MET B C 1
ATOM 5262 O O . MET B 1 225 ? -22.156 28.516 25.656 1 67.5 225 MET B O 1
ATOM 5266 N N . ASN B 1 226 ? -22.188 26.484 24.875 1 73.62 226 ASN B N 1
ATOM 5267 C CA . ASN B 1 226 ? -21.672 25.969 26.141 1 73.62 226 ASN B CA 1
ATOM 5268 C C . ASN B 1 226 ? -20.219 25.547 26 1 73.62 226 ASN B C 1
ATOM 5270 O O . ASN B 1 226 ? -19.562 25.219 27 1 73.62 226 ASN B O 1
ATOM 5274 N N . THR B 1 227 ? -19.672 25.578 24.781 1 77.62 227 THR B N 1
ATOM 5275 C CA . THR B 1 227 ? -18.328 25.047 24.656 1 77.62 227 THR B CA 1
ATOM 5276 C C . THR B 1 227 ? -17.5 25.875 23.672 1 77.62 227 THR B C 1
ATOM 5278 O O . THR B 1 227 ? -18.047 26.422 22.719 1 77.62 227 THR B O 1
ATOM 5281 N N . ILE B 1 228 ? -16.219 26.062 24.031 1 83.25 228 ILE B N 1
ATOM 5282 C CA . ILE B 1 228 ? -15.273 26.625 23.078 1 83.25 228 ILE B CA 1
ATOM 5283 C C . ILE B 1 228 ? -15.055 25.641 21.938 1 83.25 228 ILE B C 1
ATOM 5285 O O . ILE B 1 228 ? -14.719 24.484 22.156 1 83.25 228 ILE B O 1
ATOM 5289 N N . PRO B 1 229 ? -15.289 26.094 20.781 1 91.94 229 PRO B N 1
ATOM 5290 C CA . PRO B 1 229 ? -15.133 25.188 19.656 1 91.94 229 PRO B CA 1
ATOM 5291 C C . PRO B 1 229 ? -13.711 24.641 19.516 1 91.94 229 PRO B C 1
ATOM 5293 O O . PRO B 1 229 ? -12.742 25.406 19.672 1 91.94 229 PRO B O 1
ATOM 5296 N N . ARG B 1 230 ? -13.594 23.359 19.344 1 93.69 230 ARG B N 1
ATOM 5297 C CA . ARG B 1 230 ? -12.297 22.781 19.031 1 93.69 230 ARG B CA 1
ATOM 5298 C C . ARG B 1 230 ? -11.922 23 17.562 1 93.69 230 ARG B C 1
ATOM 5300 O O . ARG B 1 230 ? -12.781 22.922 16.688 1 93.69 230 ARG B O 1
ATOM 5307 N N . ARG B 1 231 ? -10.648 23.281 17.375 1 96.5 231 ARG B N 1
ATOM 5308 C CA . ARG B 1 231 ? -10.117 23.469 16.031 1 96.5 231 ARG B CA 1
ATOM 5309 C C . ARG B 1 231 ? -8.859 22.641 15.805 1 96.5 231 ARG B C 1
ATOM 5311 O O . ARG B 1 231 ? -7.926 22.703 16.609 1 96.5 231 ARG B O 1
ATOM 5318 N N . LEU B 1 232 ? -8.906 21.828 14.75 1 97.94 232 LEU B N 1
ATOM 5319 C CA . LEU B 1 232 ? -7.75 21.031 14.344 1 97.94 232 LEU B CA 1
ATOM 5320 C C . LEU B 1 232 ? -7.137 21.578 13.062 1 97.94 232 LEU B C 1
ATOM 5322 O O . LEU B 1 232 ? -7.852 21.859 12.094 1 97.94 232 LEU B O 1
ATOM 5326 N N . VAL B 1 233 ? -5.863 21.797 13.094 1 98.88 233 VAL B N 1
ATOM 5327 C CA . VAL B 1 233 ? -5.121 22.188 11.898 1 98.88 233 VAL B CA 1
ATOM 5328 C C . VAL B 1 233 ? -4.168 21.078 11.484 1 98.88 233 VAL B C 1
ATOM 5330 O O . VAL B 1 233 ? -3.229 20.75 12.219 1 98.88 233 VAL B O 1
ATOM 5333 N N . CYS B 1 234 ? -4.438 20.5 10.344 1 98.88 234 CYS B N 1
ATOM 5334 C CA . CYS B 1 234 ? -3.623 19.422 9.789 1 98.88 234 CYS B CA 1
ATOM 5335 C C . CYS B 1 234 ? -2.926 19.875 8.508 1 98.88 234 CYS B C 1
ATOM 5337 O O . CYS B 1 234 ? -3.568 20.016 7.469 1 98.88 234 CYS B O 1
ATOM 5339 N N . LEU B 1 235 ? -1.661 20.016 8.578 1 98.88 235 LEU B N 1
ATOM 5340 C CA . LEU B 1 235 ? -0.91 20.578 7.453 1 98.88 235 LEU B CA 1
ATOM 5341 C C . LEU B 1 235 ? -0.263 19.453 6.637 1 98.88 235 LEU B C 1
ATOM 5343 O O . LEU B 1 235 ? 0.213 18.469 7.199 1 98.88 235 LEU B O 1
ATOM 5347 N N . GLY B 1 236 ? -0.28 19.594 5.254 1 98.62 236 GLY B N 1
ATOM 5348 C CA . GLY B 1 236 ? 0.557 18.75 4.414 1 98.62 236 GLY B CA 1
ATOM 5349 C C . GLY B 1 236 ? 2.031 19.094 4.504 1 98.62 236 GLY B C 1
ATOM 5350 O O . GLY B 1 236 ? 2.461 19.766 5.445 1 98.62 236 GLY B O 1
ATOM 5351 N N . ASP B 1 237 ? 2.787 18.609 3.555 1 98.69 237 ASP B N 1
ATOM 5352 C CA . ASP B 1 237 ? 4.203 18.953 3.465 1 98.69 237 ASP B CA 1
ATOM 5353 C C . ASP B 1 237 ? 4.387 20.438 3.146 1 98.69 237 ASP B C 1
ATOM 5355 O O . ASP B 1 237 ? 3.713 20.984 2.264 1 98.69 237 ASP B O 1
ATOM 5359 N N . THR B 1 238 ? 5.316 21.062 3.926 1 98.75 238 THR B N 1
ATOM 5360 C CA . THR B 1 238 ? 5.41 22.484 3.682 1 98.75 238 THR B CA 1
ATOM 5361 C C . THR B 1 238 ? 6.742 23.047 4.18 1 98.75 238 THR B C 1
ATOM 5363 O O . THR B 1 238 ? 7.254 22.609 5.215 1 98.75 238 THR B O 1
ATOM 5366 N N . SER B 1 239 ? 7.23 24 3.439 1 98.69 239 SER B N 1
ATOM 5367 C CA . SER B 1 239 ? 8.359 24.781 3.914 1 98.69 239 SER B CA 1
ATOM 5368 C C . SER B 1 239 ? 7.898 26.078 4.566 1 98.69 239 SER B C 1
ATOM 5370 O O . SER B 1 239 ? 8.688 26.781 5.211 1 98.69 239 SER B O 1
ATOM 5372 N N . SER B 1 240 ? 6.664 26.359 4.391 1 98.38 240 SER B N 1
ATOM 5373 C CA . SER B 1 240 ? 6.039 27.516 5.023 1 98.38 240 SER B CA 1
ATOM 5374 C C . SER B 1 240 ? 4.52 27.438 4.969 1 98.38 240 SER B C 1
ATOM 5376 O O . SER B 1 240 ? 3.938 27.328 3.889 1 98.38 240 SER B O 1
ATOM 5378 N N . ALA B 1 241 ? 3.918 27.516 6.117 1 98.31 241 ALA B N 1
ATOM 5379 C CA . ALA B 1 241 ? 2.459 27.5 6.199 1 98.31 241 ALA B CA 1
ATOM 5380 C C . ALA B 1 241 ? 1.923 28.875 6.613 1 98.31 241 ALA B C 1
ATOM 5382 O O . ALA B 1 241 ? 0.794 28.984 7.098 1 98.31 241 ALA B O 1
ATOM 5383 N N . SER B 1 242 ? 2.646 29.906 6.41 1 97.94 242 SER B N 1
ATOM 5384 C CA . SER B 1 242 ? 2.275 31.25 6.875 1 97.94 242 SER B CA 1
ATOM 5385 C C . SER B 1 242 ? 0.995 31.734 6.203 1 97.94 242 SER B C 1
ATOM 5387 O O . SER B 1 242 ? 0.21 32.469 6.809 1 97.94 242 SER B O 1
ATOM 5389 N N . HIS B 1 243 ? 0.759 31.312 5 1 97.38 243 HIS B N 1
ATOM 5390 C CA . HIS B 1 243 ? -0.375 31.797 4.219 1 97.38 243 HIS B CA 1
ATOM 5391 C C . HIS B 1 243 ? -1.697 31.359 4.84 1 97.38 243 HIS B C 1
ATOM 5393 O O . HIS B 1 243 ? -2.703 32.062 4.727 1 97.38 243 HIS B O 1
ATOM 5399 N N . ILE B 1 244 ? -1.714 30.266 5.543 1 98.19 244 ILE B N 1
ATOM 5400 C CA . ILE B 1 244 ? -2.965 29.672 5.996 1 98.19 244 ILE B CA 1
ATOM 5401 C C . ILE B 1 244 ? -3.324 30.203 7.379 1 98.19 244 ILE B C 1
ATOM 5403 O O . ILE B 1 244 ? -4.402 29.922 7.902 1 98.19 244 ILE B O 1
ATOM 5407 N N . VAL B 1 245 ? -2.504 31.031 7.984 1 98.31 245 VAL B N 1
ATOM 5408 C CA . VAL B 1 245 ? -2.609 31.484 9.367 1 98.31 245 VAL B CA 1
ATOM 5409 C C . VAL B 1 245 ? -3.963 32.156 9.578 1 98.31 245 VAL B C 1
ATOM 5411 O O . VAL B 1 245 ? -4.656 31.875 10.555 1 98.31 245 VAL B O 1
ATOM 5414 N N . PRO B 1 246 ? -4.488 33.031 8.641 1 97.81 246 PRO B N 1
ATOM 5415 C CA . PRO B 1 246 ? -5.781 33.688 8.875 1 97.81 246 PRO B CA 1
ATOM 5416 C C . PRO B 1 246 ? -6.922 32.688 9.031 1 97.81 246 PRO B C 1
ATOM 5418 O O . PRO B 1 246 ? -7.848 32.906 9.812 1 97.81 246 PRO B O 1
ATOM 5421 N N . LEU B 1 247 ? -6.836 31.641 8.344 1 97 247 LEU B N 1
ATOM 5422 C CA . LEU B 1 247 ? -7.852 30.594 8.445 1 97 247 LEU B CA 1
ATOM 5423 C C . LEU B 1 247 ? -7.773 29.891 9.789 1 97 247 LEU B C 1
ATOM 5425 O O . LEU B 1 247 ? -8.797 29.531 10.375 1 97 247 LEU B O 1
ATOM 5429 N N . CYS B 1 248 ? -6.594 29.703 10.297 1 98.12 248 CYS B N 1
ATOM 5430 C CA . CYS B 1 248 ? -6.328 28.938 11.523 1 98.12 248 CYS B CA 1
ATOM 5431 C C . CYS B 1 248 ? -6.852 29.688 12.742 1 98.12 248 CYS B C 1
ATOM 5433 O O . CYS B 1 248 ? -7.176 29.078 13.758 1 98.12 248 CYS B O 1
ATOM 5435 N N . VAL B 1 249 ? -6.941 31 12.656 1 97.38 249 VAL B N 1
ATOM 5436 C CA . VAL B 1 249 ? -7.309 31.781 13.828 1 97.38 249 VAL B CA 1
ATOM 5437 C C . VAL B 1 249 ? -8.594 32.562 13.555 1 97.38 249 VAL B C 1
ATOM 5439 O O . VAL B 1 249 ? -8.906 33.531 14.25 1 97.38 249 VAL B O 1
ATOM 5442 N N . SER B 1 250 ? -9.289 32.188 12.539 1 94.12 250 SER B N 1
ATOM 5443 C CA . SER B 1 250 ? -10.508 32.875 12.141 1 94.12 250 SER B CA 1
ATOM 5444 C C . SER B 1 250 ? -11.562 32.812 13.242 1 94.12 250 SER B C 1
ATOM 5446 O O . SER B 1 250 ? -11.602 31.859 14.016 1 94.12 250 SER B O 1
ATOM 5448 N N . GLU B 1 251 ? -12.398 33.844 13.336 1 90.19 251 GLU B N 1
ATOM 5449 C CA . GLU B 1 251 ? -13.539 33.938 14.242 1 90.19 251 GLU B CA 1
ATOM 5450 C C . GLU B 1 251 ? -13.102 33.906 15.703 1 90.19 251 GLU B C 1
ATOM 5452 O O . GLU B 1 251 ? -13.875 33.5 16.578 1 90.19 251 GLU B O 1
ATOM 5457 N N . GLY B 1 252 ? -11.758 34.062 15.938 1 90.31 252 GLY B N 1
ATOM 5458 C CA . GLY B 1 252 ? -11.234 34.094 17.297 1 90.31 252 GLY B CA 1
ATOM 5459 C C . GLY B 1 252 ? -11.039 32.719 17.906 1 90.31 252 GLY B C 1
ATOM 5460 O O . GLY B 1 252 ? -10.891 32.594 19.125 1 90.31 252 GLY B O 1
ATOM 5461 N N . VAL B 1 253 ? -11.203 31.781 17.125 1 93.38 253 VAL B N 1
ATOM 5462 C CA . VAL B 1 253 ? -10.953 30.406 17.562 1 93.38 253 VAL B CA 1
ATOM 5463 C C . VAL B 1 253 ? -9.516 30.016 17.25 1 93.38 253 VAL B C 1
ATOM 5465 O O . VAL B 1 253 ? -9.039 30.219 16.141 1 93.38 253 VAL B O 1
ATOM 5468 N N . TYR B 1 254 ? -8.812 29.469 18.281 1 95.62 254 TYR B N 1
ATOM 5469 C CA . TYR B 1 254 ? -7.426 29.047 18.109 1 95.62 254 TYR B CA 1
ATOM 5470 C C . TYR B 1 254 ? -7.324 27.531 18.062 1 95.62 254 TYR B C 1
ATOM 5472 O O . TYR B 1 254 ? -8.18 26.828 18.609 1 95.62 254 TYR B O 1
ATOM 5480 N N . PRO B 1 255 ? -6.285 27.031 17.453 1 97.88 255 PRO B N 1
ATOM 5481 C CA . PRO B 1 255 ? -6.184 25.578 17.266 1 97.88 255 PRO B CA 1
ATOM 5482 C C . PRO B 1 255 ? -6.008 24.828 18.594 1 97.88 255 PRO B C 1
ATOM 5484 O O . PRO B 1 255 ? -5.117 25.156 19.375 1 97.88 255 PRO B O 1
ATOM 5487 N N . SER B 1 256 ? -6.863 23.812 18.75 1 96.88 256 SER B N 1
ATOM 5488 C CA . SER B 1 256 ? -6.664 22.859 19.844 1 96.88 256 SER B CA 1
ATOM 5489 C C . SER B 1 256 ? -5.473 21.953 19.562 1 96.88 256 SER B C 1
ATOM 5491 O O . SER B 1 256 ? -4.82 21.469 20.484 1 96.88 256 SER B O 1
ATOM 5493 N N . LEU B 1 257 ? -5.211 21.719 18.312 1 98.31 257 LEU B N 1
ATOM 5494 C CA . LEU B 1 257 ? -4.09 20.891 17.859 1 98.31 257 LEU B CA 1
ATOM 5495 C C . LEU B 1 257 ? -3.6 21.344 16.484 1 98.31 257 LEU B C 1
ATOM 5497 O O . LEU B 1 257 ? -4.402 21.594 15.586 1 98.31 257 LEU B O 1
ATOM 5501 N N . VAL B 1 258 ? -2.332 21.5 16.406 1 98.88 258 VAL B N 1
ATOM 5502 C CA . VAL B 1 258 ? -1.66 21.625 15.109 1 98.88 258 VAL B CA 1
ATOM 5503 C C . VAL B 1 258 ? -0.845 20.375 14.828 1 98.88 258 VAL B C 1
ATOM 5505 O O . VAL B 1 258 ? -0.07 19.922 15.672 1 98.88 258 VAL B O 1
ATOM 5508 N N . VAL B 1 259 ? -1.088 19.781 13.695 1 98.94 259 VAL B N 1
ATOM 5509 C CA . VAL B 1 259 ? -0.23 18.719 13.18 1 98.94 259 VAL B CA 1
ATOM 5510 C C . VAL B 1 259 ? 0.651 19.266 12.062 1 98.94 259 VAL B C 1
ATOM 5512 O O . VAL B 1 259 ? 0.146 19.734 11.039 1 98.94 259 VAL B O 1
ATOM 5515 N N . HIS B 1 260 ? 1.923 19.219 12.211 1 98.94 260 HIS B N 1
ATOM 5516 C CA . HIS B 1 260 ? 2.895 19.812 11.297 1 98.94 260 HIS B CA 1
ATOM 5517 C C . HIS B 1 260 ? 4.023 18.828 10.984 1 98.94 260 HIS B C 1
ATOM 5519 O O . HIS B 1 260 ? 4.445 18.062 11.859 1 98.94 260 HIS B O 1
ATOM 5525 N N . GLU B 1 261 ? 4.52 18.859 9.781 1 98.75 261 GLU B N 1
ATOM 5526 C CA . GLU B 1 261 ? 5.668 18.031 9.438 1 98.75 261 GLU B CA 1
ATOM 5527 C C . GLU B 1 261 ? 6.934 18.516 10.133 1 98.75 261 GLU B C 1
ATOM 5529 O O . GLU B 1 261 ? 7.027 19.688 10.516 1 98.75 261 GLU B O 1
ATOM 5534 N N . SER B 1 262 ? 7.828 17.641 10.352 1 98.12 262 SER B N 1
ATOM 5535 C CA . SER B 1 262 ? 9.211 17.844 10.773 1 98.12 262 SER B CA 1
ATOM 5536 C C . SER B 1 262 ? 10.156 16.875 10.078 1 98.12 262 SER B C 1
ATOM 5538 O O . SER B 1 262 ? 10.719 15.984 10.719 1 98.12 262 SER B O 1
ATOM 5540 N N . THR B 1 263 ? 10.273 17.078 8.789 1 97.88 263 THR B N 1
ATOM 5541 C CA . THR B 1 263 ? 10.922 16.109 7.918 1 97.88 263 THR B CA 1
ATOM 5542 C C . THR B 1 263 ? 12.398 15.961 8.281 1 97.88 263 THR B C 1
ATOM 5544 O O . THR B 1 263 ? 12.883 14.844 8.484 1 97.88 263 THR B O 1
ATOM 5547 N N . ASN B 1 264 ? 13.047 17.094 8.359 1 95.94 264 ASN B N 1
ATOM 5548 C CA . ASN B 1 264 ? 14.461 17.109 8.719 1 95.94 264 ASN B CA 1
ATOM 5549 C C . ASN B 1 264 ? 14.695 17.781 10.062 1 95.94 264 ASN B C 1
ATOM 5551 O O . ASN B 1 264 ? 13.836 18.531 10.547 1 95.94 264 ASN B O 1
ATOM 5555 N N . ALA B 1 265 ? 15.82 17.469 10.68 1 96.44 265 ALA B N 1
ATOM 5556 C CA . ALA B 1 265 ? 16.156 18.047 11.977 1 96.44 265 ALA B CA 1
ATOM 5557 C C . ALA B 1 265 ? 17.672 18.047 12.203 1 96.44 265 ALA B C 1
ATOM 5559 O O . ALA B 1 265 ? 18.359 17.094 11.844 1 96.44 265 ALA B O 1
ATOM 5560 N N . TRP B 1 266 ? 18.109 19.078 12.781 1 94.88 266 TRP B N 1
ATOM 5561 C CA . TRP B 1 266 ? 19.5 19.094 13.227 1 94.88 266 TRP B CA 1
ATOM 5562 C C . TRP B 1 266 ? 19.656 18.328 14.531 1 94.88 266 TRP B C 1
ATOM 5564 O O . TRP B 1 266 ? 18.938 18.562 15.5 1 94.88 266 TRP B O 1
ATOM 5574 N N . ILE B 1 267 ? 20.531 17.375 14.508 1 94.44 267 ILE B N 1
ATOM 5575 C CA . ILE B 1 267 ? 20.797 16.594 15.711 1 94.44 267 ILE B CA 1
ATOM 5576 C C . ILE B 1 267 ? 22.172 16.969 16.266 1 94.44 267 ILE B C 1
ATOM 5578 O O . ILE B 1 267 ? 23.188 16.75 15.625 1 94.44 267 ILE B O 1
ATOM 5582 N N . PRO B 1 268 ? 22.172 17.5 17.438 1 91.31 268 PRO B N 1
ATOM 5583 C CA . PRO B 1 268 ? 23.453 17.922 18.016 1 91.31 268 PRO B CA 1
ATOM 5584 C C . PRO B 1 268 ? 24.406 16.75 18.25 1 91.31 268 PRO B C 1
ATOM 5586 O O . PRO B 1 268 ? 23.969 15.625 18.469 1 91.31 268 PRO B O 1
ATOM 5589 N N . PRO B 1 269 ? 25.641 17.062 18.266 1 87.31 269 PRO B N 1
ATOM 5590 C CA . PRO B 1 269 ? 26.672 16.016 18.391 1 87.31 269 PRO B CA 1
ATOM 5591 C C . PRO B 1 269 ? 26.531 15.195 19.672 1 87.31 269 PRO B C 1
ATOM 5593 O O . PRO B 1 269 ? 26.828 14 19.672 1 87.31 269 PRO B O 1
ATOM 5596 N N . HIS B 1 270 ? 26.094 15.781 20.719 1 87.5 270 HIS B N 1
ATOM 5597 C CA . HIS B 1 270 ? 26.016 15.055 21.984 1 87.5 270 HIS B CA 1
ATOM 5598 C C . HIS B 1 270 ? 24.875 14.039 21.953 1 87.5 270 HIS B C 1
ATOM 5600 O O . HIS B 1 270 ? 24.859 13.102 22.75 1 87.5 270 HIS B O 1
ATOM 5606 N N . VAL B 1 271 ? 23.906 14.25 21.094 1 90.06 271 VAL B N 1
ATOM 5607 C CA . VAL B 1 271 ? 22.812 13.305 20.906 1 90.06 271 VAL B CA 1
ATOM 5608 C C . VAL B 1 271 ? 23.188 12.273 19.844 1 90.06 271 VAL B C 1
ATOM 5610 O O . VAL B 1 271 ? 22.891 11.086 20 1 90.06 271 VAL B O 1
ATOM 5613 N N . ASP B 1 272 ? 23.844 12.766 18.75 1 82.75 272 ASP B N 1
ATOM 5614 C CA . ASP B 1 272 ? 24.281 11.938 17.641 1 82.75 272 ASP B CA 1
ATOM 5615 C C . ASP B 1 272 ? 25.625 11.273 17.938 1 82.75 272 ASP B C 1
ATOM 5617 O O . ASP B 1 272 ? 26.609 11.508 17.219 1 82.75 272 ASP B O 1
ATOM 5621 N N . ARG B 1 273 ? 25.703 10.414 18.828 1 76.75 273 ARG B N 1
ATOM 5622 C CA . ARG B 1 273 ? 26.953 9.859 19.344 1 76.75 273 ARG B CA 1
ATOM 5623 C C . ARG B 1 273 ? 27.719 9.109 18.25 1 76.75 273 ARG B C 1
ATOM 5625 O O . ARG B 1 273 ? 28.938 9.086 18.25 1 76.75 273 ARG B O 1
ATOM 5632 N N . HIS B 1 274 ? 27 8.578 17.281 1 76.12 274 HIS B N 1
ATOM 5633 C CA . HIS B 1 274 ? 27.641 7.762 16.266 1 76.12 274 HIS B CA 1
ATOM 5634 C C . HIS B 1 274 ? 27.75 8.516 14.938 1 76.12 274 HIS B C 1
ATOM 5636 O O . HIS B 1 274 ? 28.078 7.926 13.906 1 76.12 274 HIS B O 1
ATOM 5642 N N . HIS B 1 275 ? 27.453 9.844 14.906 1 71.31 275 HIS B N 1
ATOM 5643 C CA . HIS B 1 275 ? 27.578 10.758 13.773 1 71.31 275 HIS B CA 1
ATOM 5644 C C . HIS B 1 275 ? 26.797 10.242 12.562 1 71.31 275 HIS B C 1
ATOM 5646 O O . HIS B 1 275 ? 27.312 10.25 11.445 1 71.31 275 HIS B O 1
ATOM 5652 N N . LEU B 1 276 ? 25.672 9.758 12.82 1 73.56 276 LEU B N 1
ATOM 5653 C CA . LEU B 1 276 ? 24.812 9.18 11.789 1 73.56 276 LEU B CA 1
ATOM 5654 C C . LEU B 1 276 ? 24.109 10.266 10.984 1 73.56 276 LEU B C 1
ATOM 5656 O O . LEU B 1 276 ? 23.656 10.023 9.867 1 73.56 276 LEU B O 1
ATOM 5660 N N . TYR B 1 277 ? 24.109 11.414 11.516 1 75.31 277 TYR B N 1
ATOM 5661 C CA . TYR B 1 277 ? 23.281 12.438 10.898 1 75.31 277 TYR B CA 1
ATOM 5662 C C . TYR B 1 277 ? 24.109 13.641 10.477 1 75.31 277 TYR B C 1
ATOM 5664 O O . TYR B 1 277 ? 23.641 14.773 10.516 1 75.31 277 TYR B O 1
ATOM 5672 N N . GLY B 1 278 ? 25.312 13.375 9.875 1 66.88 278 GLY B N 1
ATOM 5673 C CA . GLY B 1 278 ? 26.188 14.375 9.281 1 66.88 278 GLY B CA 1
ATOM 5674 C C . GLY B 1 278 ? 27.188 14.945 10.258 1 66.88 278 GLY B C 1
ATOM 5675 O O . GLY B 1 278 ? 28.062 15.719 9.875 1 66.88 278 GLY B O 1
ATOM 5676 N N . GLY B 1 279 ? 27.125 14.562 11.516 1 61.5 279 GLY B N 1
ATOM 5677 C CA . GLY B 1 279 ? 28.141 14.898 12.5 1 61.5 279 GLY B CA 1
ATOM 5678 C C . GLY B 1 279 ? 28.312 16.391 12.711 1 61.5 279 GLY B C 1
ATOM 5679 O O . GLY B 1 279 ? 27.328 17.141 12.648 1 61.5 279 GLY B O 1
ATOM 5680 N N . ALA B 1 280 ? 29.547 16.906 13 1 58.38 280 ALA B N 1
ATOM 5681 C CA . ALA B 1 280 ? 29.906 18.25 13.414 1 58.38 280 ALA B CA 1
ATOM 5682 C C . ALA B 1 280 ? 29.828 19.219 12.242 1 58.38 280 ALA B C 1
ATOM 5684 O O . ALA B 1 280 ? 29.781 20.438 12.438 1 58.38 280 ALA B O 1
ATOM 5685 N N . ARG B 1 281 ? 29.625 18.719 11.016 1 68.69 281 ARG B N 1
ATOM 5686 C CA . ARG B 1 281 ? 29.688 19.609 9.852 1 68.69 281 ARG B CA 1
ATOM 5687 C C . ARG B 1 281 ? 28.312 20.172 9.531 1 68.69 281 ARG B C 1
ATOM 5689 O O . ARG B 1 281 ? 28.188 21.188 8.836 1 68.69 281 ARG B O 1
ATOM 5696 N N . ARG B 1 282 ? 27.312 19.703 10.203 1 84.69 282 ARG B N 1
ATOM 5697 C CA . ARG B 1 282 ? 25.969 20.219 9.93 1 84.69 282 ARG B CA 1
ATOM 5698 C C . ARG B 1 282 ? 25.547 21.219 10.992 1 84.69 282 ARG B C 1
ATOM 5700 O O . ARG B 1 282 ? 25.828 21.047 12.18 1 84.69 282 ARG B O 1
ATOM 5707 N N . THR B 1 283 ? 25.016 22.391 10.531 1 90.06 283 THR B N 1
ATOM 5708 C CA . THR B 1 283 ? 24.469 23.422 11.414 1 90.06 283 THR B CA 1
ATOM 5709 C C . THR B 1 283 ? 22.953 23.469 11.328 1 90.06 283 THR B C 1
ATOM 5711 O O . THR B 1 283 ? 22.359 22.969 10.367 1 90.06 283 THR B O 1
ATOM 5714 N N . PRO B 1 284 ? 22.359 24.016 12.406 1 92.81 284 PRO B N 1
ATOM 5715 C CA . PRO B 1 284 ? 20.906 24.203 12.336 1 92.81 284 PRO B CA 1
ATOM 5716 C C . PRO B 1 284 ? 20.453 24.938 11.07 1 92.81 284 PRO B C 1
ATOM 5718 O O . PRO B 1 284 ? 19.484 24.547 10.43 1 92.81 284 PRO B O 1
ATOM 5721 N N . GLN B 1 285 ? 21.219 25.922 10.703 1 94.31 285 GLN B N 1
ATOM 5722 C CA . GLN B 1 285 ? 20.875 26.734 9.539 1 94.31 285 GLN B CA 1
ATOM 5723 C C . GLN B 1 285 ? 20.984 25.922 8.25 1 94.31 285 GLN B C 1
ATOM 5725 O O . GLN B 1 285 ? 20.109 26 7.387 1 94.31 285 GLN B O 1
ATOM 5730 N N . SER B 1 286 ? 22.016 25.203 8.133 1 94 286 SER B N 1
ATOM 5731 C CA . SER B 1 286 ? 22.203 24.406 6.922 1 94 286 SER B CA 1
ATOM 5732 C C . SER B 1 286 ? 21.125 23.344 6.781 1 94 286 SER B C 1
ATOM 5734 O O . SER B 1 286 ? 20.672 23.062 5.672 1 94 286 SER B O 1
ATOM 5736 N N . VAL B 1 287 ? 20.734 22.75 7.871 1 95.12 287 VAL B N 1
ATOM 5737 C CA . VAL B 1 287 ? 19.688 21.734 7.863 1 95.12 287 VAL B CA 1
ATOM 5738 C C . VAL B 1 287 ? 18.344 22.375 7.484 1 95.12 287 VAL B C 1
ATOM 5740 O O . VAL B 1 287 ? 17.594 21.812 6.688 1 95.12 287 VAL B O 1
ATOM 5743 N N . ARG B 1 288 ? 18.094 23.547 8.023 1 96.25 288 ARG B N 1
ATOM 5744 C CA . ARG B 1 288 ? 16.891 24.281 7.695 1 96.25 288 ARG B CA 1
ATOM 5745 C C . ARG B 1 288 ? 16.828 24.625 6.211 1 96.25 288 ARG B C 1
ATOM 5747 O O . ARG B 1 288 ? 15.812 24.406 5.555 1 96.25 288 ARG B O 1
ATOM 5754 N N . GLU B 1 289 ? 17.938 25.094 5.676 1 96.44 289 GLU B N 1
ATOM 5755 C CA . GLU B 1 289 ? 18.016 25.469 4.262 1 96.44 289 GLU B CA 1
ATOM 5756 C C . GLU B 1 289 ? 17.781 24.25 3.365 1 96.44 289 GLU B C 1
ATOM 5758 O O . GLU B 1 289 ? 17.094 24.359 2.344 1 96.44 289 GLU B O 1
ATOM 5763 N N . LYS B 1 290 ? 18.328 23.219 3.754 1 95 290 LYS B N 1
ATOM 5764 C CA . LYS B 1 290 ? 18.141 21.984 2.992 1 95 290 LYS B CA 1
ATOM 5765 C C . LYS B 1 290 ? 16.672 21.547 3.023 1 95 290 LYS B C 1
ATOM 5767 O O . LYS B 1 290 ? 16.109 21.156 1.996 1 95 290 LYS B O 1
ATOM 5772 N N . ALA B 1 291 ? 16.078 21.562 4.168 1 96.94 291 ALA B N 1
ATOM 5773 C CA . ALA B 1 291 ? 14.664 21.219 4.297 1 96.94 291 ALA B CA 1
ATOM 5774 C C . ALA B 1 291 ? 13.789 22.109 3.418 1 96.94 291 ALA B C 1
ATOM 5776 O O . ALA B 1 291 ? 12.953 21.609 2.656 1 96.94 291 ALA B O 1
ATOM 5777 N N . ILE B 1 292 ? 14.031 23.406 3.484 1 97.75 292 ILE B N 1
ATOM 5778 C CA . ILE B 1 292 ? 13.266 24.391 2.725 1 97.75 292 ILE B CA 1
ATOM 5779 C C . ILE B 1 292 ? 13.453 24.141 1.229 1 97.75 292 ILE B C 1
ATOM 5781 O O . ILE B 1 292 ? 12.492 24.188 0.46 1 97.75 292 ILE B O 1
ATOM 5785 N N . SER B 1 293 ? 14.664 23.844 0.808 1 96.69 293 SER B N 1
ATOM 5786 C CA . SER B 1 293 ? 14.961 23.641 -0.605 1 96.69 293 SER B CA 1
ATOM 5787 C C . SER B 1 293 ? 14.18 22.469 -1.171 1 96.69 293 SER B C 1
ATOM 5789 O O . SER B 1 293 ? 13.914 22.406 -2.375 1 96.69 293 SER B O 1
ATOM 5791 N N . LYS B 1 294 ? 13.75 21.609 -0.337 1 94.88 294 LYS B N 1
ATOM 5792 C CA . LYS B 1 294 ? 12.984 20.438 -0.757 1 94.88 294 LYS B CA 1
ATOM 5793 C C . LYS B 1 294 ? 11.5 20.609 -0.458 1 94.88 294 LYS B C 1
ATOM 5795 O O . LYS B 1 294 ? 10.719 19.672 -0.594 1 94.88 294 LYS B O 1
ATOM 5800 N N . GLY B 1 295 ? 11.164 21.75 0.03 1 97.94 295 GLY B N 1
ATOM 5801 C CA . GLY B 1 295 ? 9.766 22.062 0.3 1 97.94 295 GLY B CA 1
ATOM 5802 C C . GLY B 1 295 ? 9.281 21.516 1.63 1 97.94 295 GLY B C 1
ATOM 5803 O O . GLY B 1 295 ? 8.094 21.234 1.788 1 97.94 295 GLY B O 1
ATOM 5804 N N . HIS B 1 296 ? 10.219 21.312 2.576 1 98.56 296 HIS B N 1
ATOM 5805 C CA . HIS B 1 296 ? 9.867 20.703 3.852 1 98.56 296 HIS B CA 1
ATOM 5806 C C . HIS B 1 296 ? 10.281 21.578 5.02 1 98.56 296 HIS B C 1
ATOM 5808 O O . HIS B 1 296 ? 10.758 22.703 4.816 1 98.56 296 HIS B O 1
ATOM 5814 N N . SER B 1 297 ? 10.047 21.109 6.277 1 98.69 297 SER B N 1
ATOM 5815 C CA . SER B 1 297 ? 10.273 21.906 7.477 1 98.69 297 SER B CA 1
ATOM 5816 C C . SER B 1 297 ? 11.133 21.141 8.484 1 98.69 297 SER B C 1
ATOM 5818 O O . SER B 1 297 ? 11.25 19.922 8.414 1 98.69 297 SER B O 1
ATOM 5820 N N . THR B 1 298 ? 11.727 21.922 9.344 1 98.19 298 THR B N 1
ATOM 5821 C CA . THR B 1 298 ? 12.414 21.438 10.539 1 98.19 298 THR B CA 1
ATOM 5822 C C . THR B 1 298 ? 11.531 21.625 11.773 1 98.19 298 THR B C 1
ATOM 5824 O O . THR B 1 298 ? 10.5 22.297 11.719 1 98.19 298 THR B O 1
ATOM 5827 N N . PRO B 1 299 ? 11.953 20.984 12.898 1 98.38 299 PRO B N 1
ATOM 5828 C CA . PRO B 1 299 ? 11.117 21.094 14.102 1 98.38 299 PRO B CA 1
ATOM 5829 C C . PRO B 1 299 ? 10.922 22.547 14.555 1 98.38 299 PRO B C 1
ATOM 5831 O O . PRO B 1 299 ? 9.828 22.922 14.984 1 98.38 299 PRO B O 1
ATOM 5834 N N . ASP B 1 300 ? 11.922 23.328 14.523 1 97.81 300 ASP B N 1
ATOM 5835 C CA . ASP B 1 300 ? 11.82 24.719 14.969 1 97.81 300 ASP B CA 1
ATOM 5836 C C . ASP B 1 300 ? 10.852 25.5 14.086 1 97.81 300 ASP B C 1
ATOM 5838 O O . ASP B 1 300 ? 10.148 26.391 14.57 1 97.81 300 ASP B O 1
ATOM 5842 N N . MET B 1 301 ? 10.82 25.219 12.82 1 98.38 301 MET B N 1
ATOM 5843 C CA . MET B 1 301 ? 9.859 25.844 11.922 1 98.38 301 MET B CA 1
ATOM 5844 C C . MET B 1 301 ? 8.43 25.469 12.305 1 98.38 301 MET B C 1
ATOM 5846 O O . MET B 1 301 ? 7.543 26.328 12.305 1 98.38 301 MET B O 1
ATOM 5850 N N . ALA B 1 302 ? 8.242 24.234 12.625 1 98.75 302 ALA B N 1
ATOM 5851 C CA . ALA B 1 302 ? 6.934 23.781 13.094 1 98.75 302 ALA B CA 1
ATOM 5852 C C . ALA B 1 302 ? 6.527 24.5 14.375 1 98.75 302 ALA B C 1
ATOM 5854 O O . ALA B 1 302 ? 5.379 24.938 14.516 1 98.75 302 ALA B O 1
ATOM 5855 N N . GLY B 1 303 ? 7.449 24.594 15.312 1 98.44 303 GLY B N 1
ATOM 5856 C CA . GLY B 1 303 ? 7.199 25.312 16.547 1 98.44 303 GLY B CA 1
ATOM 5857 C C . GLY B 1 303 ? 6.828 26.766 16.328 1 98.44 303 GLY B C 1
ATOM 5858 O O . GLY B 1 303 ? 5.887 27.281 16.938 1 98.44 303 GLY B O 1
ATOM 5859 N N . ALA B 1 304 ? 7.574 27.375 15.445 1 98.06 304 ALA B N 1
ATOM 5860 C CA . ALA B 1 304 ? 7.312 28.781 15.141 1 98.06 304 ALA B CA 1
ATOM 5861 C C . ALA B 1 304 ? 5.91 28.953 14.57 1 98.06 304 ALA B C 1
ATOM 5863 O O . ALA B 1 304 ? 5.223 29.922 14.898 1 98.06 304 ALA B O 1
ATOM 5864 N N . PHE B 1 305 ? 5.547 28.078 13.727 1 98.69 305 PHE B N 1
ATOM 5865 C CA . PHE B 1 305 ? 4.195 28.156 13.188 1 98.69 305 PHE B CA 1
ATOM 5866 C C . PHE B 1 305 ? 3.16 27.984 14.297 1 98.69 305 PHE B C 1
ATOM 5868 O O . PHE B 1 305 ? 2.205 28.766 14.375 1 98.69 305 PHE B O 1
ATOM 5875 N N . ALA B 1 306 ? 3.32 26.953 15.078 1 98.56 306 ALA B N 1
ATOM 5876 C CA . ALA B 1 306 ? 2.395 26.703 16.188 1 98.56 306 ALA B CA 1
ATOM 5877 C C . ALA B 1 306 ? 2.242 27.953 17.062 1 98.56 306 ALA B C 1
ATOM 5879 O O . ALA B 1 306 ? 1.138 28.266 17.5 1 98.56 306 ALA B O 1
ATOM 5880 N N . ARG B 1 307 ? 3.314 28.641 17.328 1 97.31 307 ARG B N 1
ATOM 5881 C CA . ARG B 1 307 ? 3.283 29.875 18.094 1 97.31 307 ARG B CA 1
ATOM 5882 C C . ARG B 1 307 ? 2.445 30.938 17.375 1 97.31 307 ARG B C 1
ATOM 5884 O O . ARG B 1 307 ? 1.615 31.594 18 1 97.31 307 ARG B O 1
ATOM 5891 N N . SER B 1 308 ? 2.648 31.062 16.125 1 97.44 308 SER B N 1
ATOM 5892 C CA . SER B 1 308 ? 2.004 32.094 15.336 1 97.44 308 SER B CA 1
ATOM 5893 C C . SER B 1 308 ? 0.486 31.953 15.352 1 97.44 308 SER B C 1
ATOM 5895 O O . SER B 1 308 ? -0.243 32.938 15.195 1 97.44 308 SER B O 1
ATOM 5897 N N . VAL B 1 309 ? 0.013 30.734 15.57 1 98.19 309 VAL B N 1
ATOM 5898 C CA . VAL B 1 309 ? -1.43 30.516 15.555 1 98.19 309 VAL B CA 1
ATOM 5899 C C . VAL B 1 309 ? -1.919 30.234 16.969 1 98.19 309 VAL B C 1
ATOM 5901 O O . VAL B 1 309 ? -3.059 29.797 17.172 1 98.19 309 VAL B O 1
ATOM 5904 N N . GLN B 1 310 ? -1 30.297 17.938 1 96.75 310 GLN B N 1
ATOM 5905 C CA . GLN B 1 310 ? -1.318 30.109 19.344 1 96.75 310 GLN B CA 1
ATOM 5906 C C . GLN B 1 310 ? -1.941 28.75 19.594 1 96.75 310 GLN B C 1
ATOM 5908 O O . GLN B 1 310 ? -2.977 28.641 20.25 1 96.75 310 GLN B O 1
ATOM 5913 N N . ALA B 1 311 ? -1.313 27.766 19.109 1 97.81 311 ALA B N 1
ATOM 5914 C CA . ALA B 1 311 ? -1.809 26.391 19.234 1 97.81 311 ALA B CA 1
ATOM 5915 C C . ALA B 1 311 ? -1.762 25.922 20.688 1 97.81 311 ALA B C 1
ATOM 5917 O O . ALA B 1 311 ? -0.813 26.234 21.406 1 97.81 311 ALA B O 1
ATOM 5918 N N . GLU B 1 312 ? -2.754 25.125 21.062 1 96.31 312 GLU B N 1
ATOM 5919 C CA . GLU B 1 312 ? -2.764 24.516 22.375 1 96.31 312 GLU B CA 1
ATOM 5920 C C . GLU B 1 312 ? -1.86 23.281 22.422 1 96.31 312 GLU B C 1
ATOM 5922 O O . GLU B 1 312 ? -1.225 23.016 23.438 1 96.31 312 GLU B O 1
ATOM 5927 N N . ARG B 1 313 ? -1.845 22.547 21.375 1 97.62 313 ARG B N 1
ATOM 5928 C CA . ARG B 1 313 ? -1.03 21.359 21.234 1 97.62 313 ARG B CA 1
ATOM 5929 C C . ARG B 1 313 ? -0.33 21.328 19.875 1 97.62 313 ARG B C 1
ATOM 5931 O O . ARG B 1 313 ? -0.84 21.891 18.891 1 97.62 313 ARG B O 1
ATOM 5938 N N . LEU B 1 314 ? 0.824 20.656 19.828 1 98.62 314 LEU B N 1
ATOM 5939 C CA . LEU B 1 314 ? 1.604 20.5 18.609 1 98.62 314 LEU B CA 1
ATOM 5940 C C . LEU B 1 314 ? 2.109 19.078 18.453 1 98.62 314 LEU B C 1
ATOM 5942 O O . LEU B 1 314 ? 2.777 18.547 19.359 1 98.62 314 LEU B O 1
ATOM 5946 N N . ALA B 1 315 ? 1.71 18.453 17.391 1 98.81 315 ALA B N 1
ATOM 5947 C CA . ALA B 1 315 ? 2.219 17.141 17.047 1 98.81 315 ALA B CA 1
ATOM 5948 C C . ALA B 1 315 ? 3.031 17.172 15.758 1 98.81 315 ALA B C 1
ATOM 5950 O O . ALA B 1 315 ? 2.609 17.781 14.773 1 98.81 315 ALA B O 1
ATOM 5951 N N . LEU B 1 316 ? 4.172 16.5 15.812 1 98.75 316 LEU B N 1
ATOM 5952 C CA . LEU B 1 316 ? 5.07 16.453 14.664 1 98.75 316 LEU B CA 1
ATOM 5953 C C . LEU B 1 316 ? 4.945 15.102 13.945 1 98.75 316 LEU B C 1
ATOM 5955 O O . LEU B 1 316 ? 4.84 14.062 14.594 1 98.75 316 LEU B O 1
ATOM 5959 N N . VAL B 1 317 ? 4.996 15.172 12.586 1 98.62 317 VAL B N 1
ATOM 5960 C CA . VAL B 1 317 ? 4.898 13.977 11.758 1 98.62 317 VAL B CA 1
ATOM 5961 C C . VAL B 1 317 ? 5.852 14.102 10.57 1 98.62 317 VAL B C 1
ATOM 5963 O O . VAL B 1 317 ? 6.676 15.016 10.516 1 98.62 317 VAL B O 1
ATOM 5966 N N . HIS B 1 318 ? 5.832 13.117 9.641 1 98.62 318 HIS B N 1
ATOM 5967 C CA . HIS B 1 318 ? 6.523 13.117 8.352 1 98.62 318 HIS B CA 1
ATOM 5968 C C . HIS B 1 318 ? 8.031 13.164 8.539 1 98.62 318 HIS B C 1
ATOM 5970 O O . HIS B 1 318 ? 8.711 14.016 7.949 1 98.62 318 HIS B O 1
ATOM 5976 N N . PHE B 1 319 ? 8.562 12.383 9.391 1 97.81 319 PHE B N 1
ATOM 5977 C CA . PHE B 1 319 ? 9.984 12.32 9.727 1 97.81 319 PHE B CA 1
ATOM 5978 C C . PHE B 1 319 ? 10.773 11.633 8.617 1 97.81 319 PHE B C 1
ATOM 5980 O O . PHE B 1 319 ? 10.312 10.641 8.047 1 97.81 319 PHE B O 1
ATOM 5987 N N . SER B 1 320 ? 11.922 12.102 8.391 1 95.44 320 SER B N 1
ATOM 5988 C CA . SER B 1 320 ? 12.828 11.453 7.449 1 95.44 320 SER B CA 1
ATOM 5989 C C . SER B 1 320 ? 13.094 10.008 7.844 1 95.44 320 SER B C 1
ATOM 5991 O O . SER B 1 320 ? 13.188 9.688 9.031 1 95.44 320 SER B O 1
ATOM 5993 N N . ALA B 1 321 ? 13.305 9.188 6.82 1 90.81 321 ALA B N 1
ATOM 5994 C CA . ALA B 1 321 ? 13.586 7.77 7.035 1 90.81 321 ALA B CA 1
ATOM 5995 C C . ALA B 1 321 ? 14.914 7.578 7.766 1 90.81 321 ALA B C 1
ATOM 5997 O O . ALA B 1 321 ? 15.18 6.504 8.305 1 90.81 321 ALA B O 1
ATOM 5998 N N . MET B 1 322 ? 15.742 8.562 7.805 1 88.94 322 MET B N 1
ATOM 5999 C CA . MET B 1 322 ? 17.031 8.469 8.492 1 88.94 322 MET B CA 1
ATOM 6000 C C . MET B 1 322 ? 16.828 8.367 10 1 88.94 322 MET B C 1
ATOM 6002 O O . MET B 1 322 ? 17.734 7.926 10.719 1 88.94 322 MET B O 1
ATOM 6006 N N . PHE B 1 323 ? 15.68 8.867 10.461 1 92.69 323 PHE B N 1
ATOM 6007 C CA . PHE B 1 323 ? 15.344 8.703 11.875 1 92.69 323 PHE B CA 1
ATOM 6008 C C . PHE B 1 323 ? 14.664 7.359 12.109 1 92.69 323 PHE B C 1
ATOM 6010 O O . PHE B 1 323 ? 13.445 7.293 12.25 1 92.69 323 PHE B O 1
ATOM 6017 N N . LYS B 1 324 ? 15.336 6.348 12.273 1 85.62 324 LYS B N 1
ATOM 6018 C CA . LYS B 1 324 ? 14.914 4.957 12.148 1 85.62 324 LYS B CA 1
ATOM 6019 C C . LYS B 1 324 ? 14.086 4.523 13.359 1 85.62 324 LYS B C 1
ATOM 6021 O O . LYS B 1 324 ? 13.078 3.822 13.211 1 85.62 324 LYS B O 1
ATOM 6026 N N . ASN B 1 325 ? 14.547 4.938 14.5 1 84.38 325 ASN B N 1
ATOM 6027 C CA . ASN B 1 325 ? 13.875 4.508 15.719 1 84.38 325 ASN B CA 1
ATOM 6028 C C . ASN B 1 325 ? 12.68 5.402 16.047 1 84.38 325 ASN B C 1
ATOM 6030 O O . ASN B 1 325 ? 12.852 6.566 16.406 1 84.38 325 ASN B O 1
ATOM 6034 N N . PRO B 1 326 ? 11.484 4.859 16 1 87.75 326 PRO B N 1
ATOM 6035 C CA . PRO B 1 326 ? 10.305 5.703 16.188 1 87.75 326 PRO B CA 1
ATOM 6036 C C . PRO B 1 326 ? 9.93 5.895 17.656 1 87.75 326 PRO B C 1
ATOM 6038 O O . PRO B 1 326 ? 8.992 6.625 17.969 1 87.75 326 PRO B O 1
ATOM 6041 N N . SER B 1 327 ? 10.656 5.336 18.531 1 90.5 327 SER B N 1
ATOM 6042 C CA . SER B 1 327 ? 10.305 5.375 19.953 1 90.5 327 SER B CA 1
ATOM 6043 C C . SER B 1 327 ? 10.336 6.801 20.484 1 90.5 327 SER B C 1
ATOM 6045 O O . SER B 1 327 ? 11.289 7.543 20.234 1 90.5 327 SER B O 1
ATOM 6047 N N . PRO B 1 328 ? 9.289 7.117 21.234 1 86.44 328 PRO B N 1
ATOM 6048 C CA . PRO B 1 328 ? 9.289 8.453 21.844 1 86.44 328 PRO B CA 1
ATOM 6049 C C . PRO B 1 328 ? 10.438 8.641 22.844 1 86.44 328 PRO B C 1
ATOM 6051 O O . PRO B 1 328 ? 10.75 9.781 23.203 1 86.44 328 PRO B O 1
ATOM 6054 N N . ASN B 1 329 ? 11.039 7.508 23.25 1 90.56 329 ASN B N 1
ATOM 6055 C CA . ASN B 1 329 ? 12.141 7.582 24.203 1 90.56 329 ASN B CA 1
ATOM 6056 C C . ASN B 1 329 ? 13.492 7.641 23.5 1 90.56 329 ASN B C 1
ATOM 6058 O O . ASN B 1 329 ? 14.523 7.797 24.156 1 90.56 329 ASN B O 1
ATOM 6062 N N . ASP B 1 330 ? 13.422 7.551 22.234 1 93.5 330 ASP B N 1
ATOM 6063 C CA . ASP B 1 330 ? 14.656 7.699 21.469 1 93.5 330 ASP B CA 1
ATOM 6064 C C . ASP B 1 330 ? 15.234 9.102 21.625 1 93.5 330 ASP B C 1
ATOM 6066 O O . ASP B 1 330 ? 14.523 10.094 21.469 1 93.5 330 ASP B O 1
ATOM 6070 N N . PRO B 1 331 ? 16.516 9.203 21.969 1 93.94 331 PRO B N 1
ATOM 6071 C CA . PRO B 1 331 ? 17.125 10.516 22.188 1 93.94 331 PRO B CA 1
ATOM 6072 C C . PRO B 1 331 ? 16.969 11.438 20.969 1 93.94 331 PRO B C 1
ATOM 6074 O O . PRO B 1 331 ? 16.828 12.648 21.125 1 93.94 331 PRO B O 1
ATOM 6077 N N . VAL B 1 332 ? 17.031 10.875 19.859 1 94.94 332 VAL B N 1
ATOM 6078 C CA . VAL B 1 332 ? 16.906 11.672 18.641 1 94.94 332 VAL B CA 1
ATOM 6079 C C . VAL B 1 332 ? 15.492 12.234 18.547 1 94.94 332 VAL B C 1
ATOM 6081 O O . VAL B 1 332 ? 15.305 13.43 18.266 1 94.94 332 VAL B O 1
ATOM 6084 N N . MET B 1 333 ? 14.523 11.438 18.797 1 96.5 333 MET B N 1
ATOM 6085 C CA . MET B 1 333 ? 13.133 11.891 18.734 1 96.5 333 MET B CA 1
ATOM 6086 C C . MET B 1 333 ? 12.836 12.906 19.828 1 96.5 333 MET B C 1
ATOM 6088 O O . MET B 1 333 ? 12.086 13.859 19.625 1 96.5 333 MET B O 1
ATOM 6092 N N . ARG B 1 334 ? 13.406 12.711 21 1 96 334 ARG B N 1
ATOM 6093 C CA . ARG B 1 334 ? 13.258 13.672 22.078 1 96 334 ARG B CA 1
ATOM 6094 C C . ARG B 1 334 ? 13.852 15.031 21.703 1 96 334 ARG B C 1
ATOM 6096 O O . ARG B 1 334 ? 13.281 16.078 22.031 1 96 334 ARG B O 1
ATOM 6103 N N . GLU B 1 335 ? 14.969 14.906 21.062 1 95.31 335 GLU B N 1
ATOM 6104 C CA . GLU B 1 335 ? 15.617 16.141 20.625 1 95.31 335 GLU B CA 1
ATOM 6105 C C . GLU B 1 335 ? 14.766 16.875 19.594 1 95.31 335 GLU B C 1
ATOM 6107 O O . GLU B 1 335 ? 14.656 18.109 19.641 1 95.31 335 GLU B O 1
ATOM 6112 N N . ILE B 1 336 ? 14.172 16.156 18.734 1 97.31 336 ILE B N 1
ATOM 6113 C CA . ILE B 1 336 ? 13.289 16.734 17.734 1 97.31 336 ILE B CA 1
ATOM 6114 C C . ILE B 1 336 ? 12.109 17.438 18.406 1 97.31 336 ILE B C 1
ATOM 6116 O O . ILE B 1 336 ? 11.789 18.578 18.094 1 97.31 336 ILE B O 1
ATOM 6120 N N . ALA B 1 337 ? 11.516 16.797 19.359 1 97.75 337 ALA B N 1
ATOM 6121 C CA . ALA B 1 337 ? 10.414 17.391 20.125 1 97.75 337 ALA B CA 1
ATOM 6122 C C . ALA B 1 337 ? 10.867 18.625 20.891 1 97.75 337 ALA B C 1
ATOM 6124 O O . ALA B 1 337 ? 10.148 19.625 20.953 1 97.75 337 ALA B O 1
ATOM 6125 N N . ARG B 1 338 ? 12.031 18.547 21.469 1 96.19 338 ARG B N 1
ATOM 6126 C CA . ARG B 1 338 ? 12.562 19.672 22.234 1 96.19 338 ARG B CA 1
ATOM 6127 C C . ARG B 1 338 ? 12.719 20.922 21.375 1 96.19 338 ARG B C 1
ATOM 6129 O O . ARG B 1 338 ? 12.32 22.016 21.781 1 96.19 338 ARG B O 1
ATOM 6136 N N . GLN B 1 339 ? 13.281 20.75 20.219 1 97.06 339 GLN B N 1
ATOM 6137 C CA . GLN B 1 339 ? 13.5 21.875 19.312 1 97.06 339 GLN B CA 1
ATOM 6138 C C . GLN B 1 339 ? 12.18 22.531 18.922 1 97.06 339 GLN B C 1
ATOM 6140 O O . GLN B 1 339 ? 12.086 23.766 18.875 1 97.06 339 GLN B O 1
ATOM 6145 N N . ALA B 1 340 ? 11.195 21.734 18.641 1 98.38 340 ALA B N 1
ATOM 6146 C CA . ALA B 1 340 ? 9.875 22.281 18.328 1 98.38 340 ALA B CA 1
ATOM 6147 C C . ALA B 1 340 ? 9.273 22.969 19.562 1 98.38 340 ALA B C 1
ATOM 6149 O O . ALA B 1 340 ? 8.656 24.031 19.438 1 98.38 340 ALA B O 1
ATOM 6150 N N . THR B 1 341 ? 9.453 22.422 20.719 1 97.06 341 THR B N 1
ATOM 6151 C CA . THR B 1 341 ? 8.898 22.922 21.969 1 97.06 341 THR B CA 1
ATOM 6152 C C . THR B 1 341 ? 9.445 24.312 22.266 1 97.06 341 THR B C 1
ATOM 6154 O O . THR B 1 341 ? 8.688 25.234 22.578 1 97.06 341 THR B O 1
ATOM 6157 N N . VAL B 1 342 ? 10.703 24.484 22.172 1 95.38 342 VAL B N 1
ATOM 6158 C CA . VAL B 1 342 ? 11.328 25.734 22.562 1 95.38 342 VAL B CA 1
ATOM 6159 C C . VAL B 1 342 ? 10.984 26.828 21.531 1 95.38 342 VAL B C 1
ATOM 6161 O O . VAL B 1 342 ? 10.836 28 21.891 1 95.38 342 VAL B O 1
ATOM 6164 N N . ALA B 1 343 ? 10.898 26.375 20.281 1 96.88 343 ALA B N 1
ATOM 6165 C CA . ALA B 1 343 ? 10.5 27.328 19.25 1 96.88 343 ALA B CA 1
ATOM 6166 C C . ALA B 1 343 ? 9.031 27.719 19.406 1 96.88 343 ALA B C 1
ATOM 6168 O O . ALA B 1 343 ? 8.648 28.844 19.109 1 96.88 343 ALA B O 1
ATOM 6169 N N . TRP B 1 344 ? 8.227 26.766 19.781 1 97.06 344 TRP B N 1
ATOM 6170 C CA . TRP B 1 344 ? 6.812 26.969 20.062 1 97.06 344 TRP B CA 1
ATOM 6171 C C . TRP B 1 344 ? 6.633 27.891 21.266 1 97.06 344 TRP B C 1
ATOM 6173 O O . TRP B 1 344 ? 5.848 28.844 21.219 1 97.06 344 TRP B O 1
ATOM 6183 N N . GLY B 1 345 ? 7.258 27.656 22.328 1 94.25 345 GLY B N 1
ATOM 6184 C CA . GLY B 1 345 ? 7.348 28.531 23.484 1 94.25 345 GLY B CA 1
ATOM 6185 C C . GLY B 1 345 ? 6.117 28.484 24.375 1 94.25 345 GLY B C 1
ATOM 6186 O O . GLY B 1 345 ? 5.914 29.359 25.219 1 94.25 345 GLY B O 1
ATOM 6187 N N . ARG B 1 346 ? 5.25 27.578 24.141 1 92.44 346 ARG B N 1
ATOM 6188 C CA . ARG B 1 346 ? 4.094 27.453 25.031 1 92.44 346 ARG B CA 1
ATOM 6189 C C . ARG B 1 346 ? 4.496 26.859 26.375 1 92.44 346 ARG B C 1
ATOM 6191 O O . ARG B 1 346 ? 5.094 25.781 26.422 1 92.44 346 ARG B O 1
ATOM 6198 N N . ARG B 1 347 ? 4.082 27.516 27.438 1 89.94 347 ARG B N 1
ATOM 6199 C CA . ARG B 1 347 ? 4.488 27.062 28.766 1 89.94 347 ARG B CA 1
ATOM 6200 C C . ARG B 1 347 ? 3.729 25.812 29.188 1 89.94 347 ARG B C 1
ATOM 6202 O O . ARG B 1 347 ? 2.533 25.688 28.906 1 89.94 347 ARG B O 1
ATOM 6209 N N . GLY B 1 348 ? 4.473 24.875 29.766 1 89.25 348 GLY B N 1
ATOM 6210 C CA . GLY B 1 348 ? 3.867 23.734 30.438 1 89.25 348 GLY B CA 1
ATOM 6211 C C . GLY B 1 348 ? 3.5 22.609 29.5 1 89.25 348 GLY B C 1
ATOM 6212 O O . GLY B 1 348 ? 2.877 21.625 29.906 1 89.25 348 GLY B O 1
ATOM 6213 N N . VAL B 1 349 ? 3.736 22.781 28.266 1 93.25 349 VAL B N 1
ATOM 6214 C CA . VAL B 1 349 ? 3.379 21.734 27.328 1 93.25 349 VAL B CA 1
ATOM 6215 C C . VAL B 1 349 ? 4.543 21.469 26.375 1 93.25 349 VAL B C 1
ATOM 6217 O O . VAL B 1 349 ? 5.262 22.391 26 1 93.25 349 VAL B O 1
ATOM 6220 N N . ASP B 1 350 ? 4.707 20.219 25.969 1 95.62 350 ASP B N 1
ATOM 6221 C CA . ASP B 1 350 ? 5.742 19.828 25.016 1 95.62 350 ASP B CA 1
ATOM 6222 C C . ASP B 1 350 ? 5.125 19.422 23.688 1 95.62 350 ASP B C 1
ATOM 6224 O O . ASP B 1 350 ? 4.023 18.875 23.656 1 95.62 350 ASP B O 1
ATOM 6228 N N . ALA B 1 351 ? 5.902 19.719 22.656 1 97.81 351 ALA B N 1
ATOM 6229 C CA . ALA B 1 351 ? 5.527 19.156 21.359 1 97.81 351 ALA B CA 1
ATOM 6230 C C . ALA B 1 351 ? 5.637 17.625 21.375 1 97.81 351 ALA B C 1
ATOM 6232 O O . ALA B 1 351 ? 6.477 17.062 22.078 1 97.81 351 ALA B O 1
ATOM 6233 N N . ILE B 1 352 ? 4.801 17.047 20.562 1 97.62 352 ILE B N 1
ATOM 6234 C CA . ILE B 1 352 ? 4.781 15.586 20.469 1 97.62 352 ILE B CA 1
ATOM 6235 C C . ILE B 1 352 ? 5.441 15.141 19.172 1 97.62 352 ILE B C 1
ATOM 6237 O O . ILE B 1 352 ? 4.996 15.508 18.078 1 97.62 352 ILE B O 1
ATOM 6241 N N . ALA B 1 353 ? 6.5 14.414 19.266 1 98.12 353 ALA B N 1
ATOM 6242 C CA . ALA B 1 353 ? 6.977 13.664 18.109 1 98.12 353 ALA B CA 1
ATOM 6243 C C . ALA B 1 353 ? 6.203 12.352 17.953 1 98.12 353 ALA B C 1
ATOM 6245 O O . ALA B 1 353 ? 6.504 11.367 18.625 1 98.12 353 ALA B O 1
ATOM 6246 N N . ALA B 1 354 ? 5.324 12.344 17.016 1 98.06 354 ALA B N 1
ATOM 6247 C CA . ALA B 1 354 ? 4.363 11.25 16.938 1 98.06 354 ALA B CA 1
ATOM 6248 C C . ALA B 1 354 ? 5.02 9.977 16.406 1 98.06 354 ALA B C 1
ATOM 6250 O O . ALA B 1 354 ? 6.031 10.047 15.703 1 98.06 354 ALA B O 1
ATOM 6251 N N . HIS B 1 355 ? 4.531 8.883 16.812 1 97.88 355 HIS B N 1
ATOM 6252 C CA . HIS B 1 355 ? 4.898 7.582 16.266 1 97.88 355 HIS B CA 1
ATOM 6253 C C . HIS B 1 355 ? 3.67 6.809 15.805 1 97.88 355 HIS B C 1
ATOM 6255 O O . HIS B 1 355 ? 2.547 7.129 16.203 1 97.88 355 HIS B O 1
ATOM 6261 N N . ASP B 1 356 ? 3.863 5.859 14.992 1 97.25 356 ASP B N 1
ATOM 6262 C CA . ASP B 1 356 ? 2.748 5.117 14.414 1 97.25 356 ASP B CA 1
ATOM 6263 C C . ASP B 1 356 ? 1.864 4.512 15.5 1 97.25 356 ASP B C 1
ATOM 6265 O O . ASP B 1 356 ? 2.367 3.938 16.469 1 97.25 356 ASP B O 1
ATOM 6269 N N . LEU B 1 357 ? 0.545 4.754 15.305 1 96.56 357 LEU B N 1
ATOM 6270 C CA . LEU B 1 357 ? -0.535 4.168 16.094 1 96.56 357 LEU B CA 1
ATOM 6271 C C . LEU B 1 357 ? -0.677 4.887 17.438 1 96.56 357 LEU B C 1
ATOM 6273 O O . LEU B 1 357 ? -1.529 4.523 18.25 1 96.56 357 LEU B O 1
ATOM 6277 N N . TYR B 1 358 ? 0.172 5.863 17.703 1 96.31 358 TYR B N 1
ATOM 6278 C CA . TYR B 1 358 ? -0.083 6.766 18.812 1 96.31 358 TYR B CA 1
ATOM 6279 C C . TYR B 1 358 ? -1.415 7.484 18.641 1 96.31 358 TYR B C 1
ATOM 6281 O O . TYR B 1 358 ? -1.792 7.848 17.531 1 96.31 358 TYR B O 1
ATOM 6289 N N . TRP B 1 359 ? -2.111 7.707 19.797 1 96.38 359 TRP B N 1
ATOM 6290 C CA . TRP B 1 359 ? -3.383 8.422 19.719 1 96.38 359 TRP B CA 1
ATOM 6291 C C . TRP B 1 359 ? -3.539 9.359 20.906 1 96.38 359 TRP B C 1
ATOM 6293 O O . TRP B 1 359 ? -2.848 9.219 21.922 1 96.38 359 TRP B O 1
ATOM 6303 N N . MET B 1 360 ? -4.348 10.406 20.766 1 95.25 360 MET B N 1
ATOM 6304 C CA . MET B 1 360 ? -4.648 11.344 21.844 1 95.25 360 MET B CA 1
ATOM 6305 C C . MET B 1 360 ? -6.09 11.836 21.75 1 95.25 360 MET B C 1
ATOM 6307 O O . MET B 1 360 ? -6.648 11.938 20.656 1 95.25 360 MET B O 1
ATOM 6311 N N . ASP B 1 361 ? -6.625 12.125 22.859 1 94 361 ASP B N 1
ATOM 6312 C CA . ASP B 1 361 ? -7.938 12.758 22.938 1 94 361 ASP B CA 1
ATOM 6313 C C . ASP B 1 361 ? -7.809 14.281 22.891 1 94 361 ASP B C 1
ATOM 6315 O O . ASP B 1 361 ? -6.887 14.852 23.484 1 94 361 ASP B O 1
ATOM 6319 N N . ILE B 1 362 ? -8.664 14.93 22.188 1 95 362 ILE B N 1
ATOM 6320 C CA . ILE B 1 362 ? -8.797 16.391 22.234 1 95 362 ILE B CA 1
ATOM 6321 C C . ILE B 1 362 ? -10.023 16.766 23.047 1 95 362 ILE B C 1
ATOM 6323 O O . ILE B 1 362 ? -11.148 16.734 22.547 1 95 362 ILE B O 1
ATOM 6327 N N . PRO B 1 363 ? -9.844 17.172 24.25 1 90.12 363 PRO B N 1
ATOM 6328 C CA . PRO B 1 363 ? -10.969 17.406 25.156 1 90.12 363 PRO B CA 1
ATOM 6329 C C . PRO B 1 363 ? -11.781 18.641 24.781 1 90.12 363 PRO B C 1
ATOM 6331 O O . PRO B 1 363 ? -11.242 19.594 24.219 1 90.12 363 PRO B O 1
ATOM 6334 N N . SER B 1 364 ? -13.047 18.594 25.141 1 86 364 SER B N 1
ATOM 6335 C CA . SER B 1 364 ? -13.898 19.766 25.047 1 86 364 SER B CA 1
ATOM 6336 C C . SER B 1 364 ? -13.664 20.703 26.234 1 86 364 SER B C 1
ATOM 6338 O O . SER B 1 364 ? -13.359 20.266 27.344 1 86 364 SER B O 1
ATOM 6340 N N . ARG B 1 365 ? -13.773 22.047 25.953 1 79.88 365 ARG B N 1
ATOM 6341 C CA . ARG B 1 365 ? -13.625 23.016 27.016 1 79.88 365 ARG B CA 1
ATOM 6342 C C . ARG B 1 365 ? -14.922 23.797 27.234 1 79.88 365 ARG B C 1
ATOM 6344 O O . ARG B 1 365 ? -15.414 24.469 26.328 1 79.88 365 ARG B O 1
ATOM 6351 N N . PRO B 1 366 ? -15.461 23.641 28.406 1 74.25 366 PRO B N 1
ATOM 6352 C CA . PRO B 1 366 ? -16.672 24.422 28.688 1 74.25 366 PRO B CA 1
ATOM 6353 C C . PRO B 1 366 ? -16.406 25.922 28.781 1 74.25 366 PRO B C 1
ATOM 6355 O O . PRO B 1 366 ? -15.289 26.328 29.109 1 74.25 366 PRO B O 1
ATOM 6358 N N . VAL B 1 367 ? -17.359 26.703 28.219 1 65.44 367 VAL B N 1
ATOM 6359 C CA . VAL B 1 367 ? -17.281 28.141 28.391 1 65.44 367 VAL B CA 1
ATOM 6360 C C . VAL B 1 367 ? -17.484 28.5 29.875 1 65.44 367 VAL B C 1
ATOM 6362 O O . VAL B 1 367 ? -18.391 27.969 30.516 1 65.44 367 VAL B O 1
ATOM 6365 N N . GLU B 1 368 ? -16.516 28.891 30.531 1 55.59 368 GLU B N 1
ATOM 6366 C CA . GLU B 1 368 ? -16.719 29.312 31.922 1 55.59 368 GLU B CA 1
ATOM 6367 C C . GLU B 1 368 ? -17.734 30.438 32 1 55.59 368 GLU B C 1
ATOM 6369 O O . GLU B 1 368 ? -17.703 31.375 31.203 1 55.59 368 GLU B O 1
ATOM 6374 N N . SER B 1 369 ? -18.922 30.188 32.438 1 49.59 369 SER B N 1
ATOM 6375 C CA . SER B 1 369 ? -19.859 31.266 32.719 1 49.59 369 SER B CA 1
ATOM 6376 C C . SER B 1 369 ? -19.172 32.469 33.344 1 49.59 369 SER B C 1
ATOM 6378 O O . SER B 1 369 ? -18.281 32.312 34.188 1 49.59 369 SER B O 1
ATOM 6380 N N . PRO B 1 370 ? -19.297 33.656 32.688 1 42.72 370 PRO B N 1
ATOM 6381 C CA . PRO B 1 370 ? -18.75 34.812 33.406 1 42.72 370 PRO B CA 1
ATOM 6382 C C . PRO B 1 370 ? -19.094 34.781 34.875 1 42.72 370 PRO B C 1
ATOM 6384 O O . PRO B 1 370 ? -20.281 34.719 35.25 1 42.72 370 PRO B O 1
ATOM 6387 N N . GLN B 1 371 ? -18.625 34.219 35.688 1 37.28 371 GLN B N 1
ATOM 6388 C CA . GLN B 1 371 ? -18.906 34.719 37.031 1 37.28 371 GLN B CA 1
ATOM 6389 C C . GLN B 1 371 ? -18.859 36.25 37.062 1 37.28 371 GLN B C 1
ATOM 6391 O O . GLN B 1 371 ? -18.078 36.875 36.312 1 37.28 371 GLN B O 1
ATOM 6396 N N . SER B 1 372 ? -20 36.938 37.594 1 36.47 372 SER B N 1
ATOM 6397 C CA . SER B 1 372 ? -20.25 38.344 37.875 1 36.47 372 SER B CA 1
ATOM 6398 C C . SER B 1 372 ? -18.984 39.031 38.375 1 36.47 372 SER B C 1
ATOM 6400 O O . SER B 1 372 ? -18.938 39.5 39.531 1 36.47 372 SER B O 1
ATOM 6402 N N . GLN B 1 373 ? -17.797 38.625 38.312 1 33.94 373 GLN B N 1
ATOM 6403 C CA . GLN B 1 373 ? -16.938 39.656 38.844 1 33.94 373 GLN B CA 1
ATOM 6404 C C . GLN B 1 373 ? -17.016 40.938 38.031 1 33.94 373 GLN B C 1
ATOM 6406 O O . GLN B 1 373 ? -17.094 40.875 36.781 1 33.94 373 GLN B O 1
ATOM 6411 N N . ASP B 1 374 ? -17.5 42.062 38.625 1 34.97 374 ASP B N 1
ATOM 6412 C CA . ASP B 1 374 ? -17.609 43.469 38.281 1 34.97 374 ASP B CA 1
ATOM 6413 C C . ASP B 1 374 ? -16.406 43.938 37.469 1 34.97 374 ASP B C 1
ATOM 6415 O O . ASP B 1 374 ? -15.562 44.719 37.969 1 34.97 374 ASP B O 1
ATOM 6419 N N . MET B 1 375 ? -15.586 43.125 36.906 1 33.59 375 MET B N 1
ATOM 6420 C CA . MET B 1 375 ? -14.523 43.875 36.25 1 33.59 375 MET B CA 1
ATOM 6421 C C . MET B 1 375 ? -15.078 44.719 35.094 1 33.59 375 MET B C 1
ATOM 6423 O O . MET B 1 375 ? -15.906 44.219 34.344 1 33.59 375 MET B O 1
ATOM 6427 N N . GLN B 1 376 ? -15.031 46.062 35.188 1 31.47 376 GLN B N 1
ATOM 6428 C CA . GLN B 1 376 ? -15.32 47.125 34.219 1 31.47 376 GLN B CA 1
ATOM 6429 C C . GLN B 1 376 ? -14.836 46.719 32.844 1 31.47 376 GLN B C 1
ATOM 6431 O O . GLN B 1 376 ? -13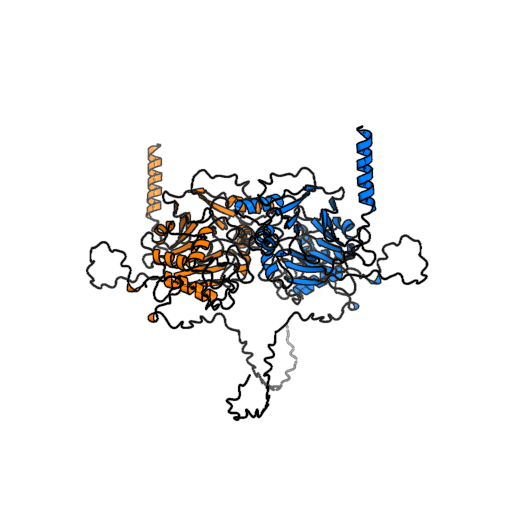.711 46.25 32.688 1 31.47 376 GLN B O 1
ATOM 6436 N N . PRO B 1 377 ? -15.781 46.5 31.906 1 32.91 377 PRO B N 1
ATOM 6437 C CA . PRO B 1 377 ? -15.438 46.281 30.5 1 32.91 377 PRO B CA 1
ATOM 6438 C C . PRO B 1 377 ? -14.391 47.281 30 1 32.91 377 PRO B C 1
ATOM 6440 O O . PRO B 1 377 ? -14.602 48.5 30.031 1 32.91 377 PRO B O 1
ATOM 6443 N N . SER B 1 378 ? -13.133 47.188 30.469 1 31.3 378 SER B N 1
ATOM 6444 C CA . SER B 1 378 ? -12.32 48.156 29.75 1 31.3 378 SER B CA 1
ATOM 6445 C C . SER B 1 378 ? -12.594 48.094 28.25 1 31.3 378 SER B C 1
ATOM 6447 O O . SER B 1 378 ? -12.719 47 27.688 1 31.3 378 SER B O 1
ATOM 6449 N N . THR B 1 379 ? -13.383 49 27.672 1 32.84 379 THR B N 1
ATOM 6450 C CA . THR B 1 379 ? -13.867 49.312 26.328 1 32.84 379 THR B CA 1
ATOM 6451 C C . THR B 1 379 ? -12.828 48.938 25.281 1 32.84 379 THR B C 1
ATOM 6453 O O . THR B 1 379 ? -13.055 49.125 24.078 1 32.84 379 THR B O 1
ATOM 6456 N N . GLY B 1 380 ? -11.508 49.094 25.594 1 31.19 380 GLY B N 1
ATOM 6457 C CA . GLY B 1 380 ? -10.727 49.219 24.375 1 31.19 380 GLY B CA 1
ATOM 6458 C C . GLY B 1 380 ? -10.719 47.938 23.547 1 31.19 380 GLY B C 1
ATOM 6459 O O . GLY B 1 380 ? -11.117 46.875 24.047 1 31.19 380 GLY B O 1
ATOM 6460 N N . PRO B 1 381 ? -10.633 48.031 22.234 1 31.19 381 PRO B N 1
ATOM 6461 C CA . PRO B 1 381 ? -10.508 46.875 21.344 1 31.19 381 PRO B CA 1
ATOM 6462 C C . PRO B 1 381 ? -9.688 45.75 21.969 1 31.19 381 PRO B C 1
ATOM 6464 O O . PRO B 1 381 ? -8.648 46 22.594 1 31.19 381 PRO B O 1
ATOM 6467 N N . SER B 1 382 ? -10.344 44.812 22.641 1 31.34 382 SER B N 1
ATOM 6468 C CA . SER B 1 382 ? -9.719 43.656 23.281 1 31.34 382 SER B CA 1
ATOM 6469 C C . SER B 1 382 ? -8.578 43.094 22.422 1 31.34 382 SER B C 1
ATOM 6471 O O . SER B 1 382 ? -8.82 42.469 21.406 1 31.34 382 SER B O 1
ATOM 6473 N N . ALA B 1 383 ? -7.586 43.875 22.109 1 33.5 383 ALA B N 1
ATOM 6474 C CA . ALA B 1 383 ? -6.324 43.312 21.625 1 33.5 383 ALA B CA 1
ATOM 6475 C C . ALA B 1 383 ? -6.031 41.969 22.266 1 33.5 383 ALA B C 1
ATOM 6477 O O . ALA B 1 383 ? -6.254 41.781 23.453 1 33.5 383 ALA B O 1
ATOM 6478 N N . ASN B 1 384 ? -6.172 40.844 21.516 1 37.16 384 ASN B N 1
ATOM 6479 C CA . ASN B 1 384 ? -5.723 39.5 21.891 1 37.16 384 ASN B CA 1
ATOM 6480 C C . ASN B 1 384 ? -4.555 39.562 22.859 1 37.16 384 ASN B C 1
ATOM 6482 O O . ASN B 1 384 ? -3.461 40 22.516 1 37.16 384 ASN B O 1
ATOM 6486 N N . ILE B 1 385 ? -4.781 39.875 24.062 1 35.16 385 ILE B N 1
ATOM 6487 C CA . ILE B 1 385 ? -3.812 39.875 25.156 1 35.16 385 ILE B CA 1
ATOM 6488 C C . ILE B 1 385 ? -2.977 38.594 25.094 1 35.16 385 ILE B C 1
ATOM 6490 O O . ILE B 1 385 ? -3.502 37.5 25.25 1 35.16 385 ILE B O 1
ATOM 6494 N N . TRP B 1 386 ? -1.978 38.5 24.141 1 44.25 386 TRP B N 1
ATOM 6495 C CA . TRP B 1 386 ? -0.89 37.531 24.391 1 44.25 386 TRP B CA 1
ATOM 6496 C C . TRP B 1 386 ? -0.658 37.375 25.891 1 44.25 386 TRP B C 1
ATOM 6498 O O . TRP B 1 386 ? -0.241 38.312 26.562 1 44.25 386 TRP B O 1
ATOM 6508 N N . ASP B 1 387 ? -1.481 36.562 26.469 1 52.59 387 ASP B N 1
ATOM 6509 C CA . ASP B 1 387 ? -1.238 36.281 27.875 1 52.59 387 ASP B CA 1
ATOM 6510 C C . ASP B 1 387 ? 0.228 35.938 28.125 1 52.59 387 ASP B C 1
ATOM 6512 O O . ASP B 1 387 ? 0.669 34.844 27.828 1 52.59 387 ASP B O 1
ATOM 6516 N N . ALA B 1 388 ? 1.082 36.906 28.156 1 56.62 388 ALA B N 1
ATOM 6517 C CA . ALA B 1 388 ? 2.512 36.781 28.438 1 56.62 388 ALA B CA 1
ATOM 6518 C C . ALA B 1 388 ? 2.789 35.625 29.406 1 56.62 388 ALA B C 1
ATOM 6520 O O . ALA B 1 388 ? 3.891 35.062 29.406 1 56.62 388 ALA B O 1
ATOM 6521 N N . HIS B 1 389 ? 1.688 35.188 30.078 1 67.75 389 HIS B N 1
ATOM 6522 C CA . HIS B 1 389 ? 1.908 34.125 31.062 1 67.75 389 HIS B CA 1
ATOM 6523 C C . HIS B 1 389 ? 1.92 32.75 30.391 1 67.75 389 HIS B C 1
ATOM 6525 O O . HIS B 1 389 ? 2.424 31.781 30.953 1 67.75 389 HIS B O 1
ATOM 6531 N N . LEU B 1 390 ? 1.571 32.781 29.062 1 74.75 390 LEU B N 1
ATOM 6532 C CA . LEU B 1 390 ? 1.439 31.469 28.438 1 74.75 390 LEU B CA 1
ATOM 6533 C C . LEU B 1 390 ? 2.617 31.188 27.516 1 74.75 390 LEU B C 1
ATOM 6535 O O . LEU B 1 390 ? 2.822 30.047 27.094 1 74.75 390 LEU B O 1
ATOM 6539 N N . TRP B 1 391 ? 3.451 32.188 27.297 1 81.38 391 TRP B N 1
ATOM 6540 C CA . TRP B 1 391 ? 4.422 32 26.219 1 81.38 391 TRP B CA 1
ATOM 6541 C C . TRP B 1 391 ? 5.82 32.406 26.672 1 81.38 391 TRP B C 1
ATOM 6543 O O . TRP B 1 391 ? 5.992 33.375 27.422 1 81.38 391 TRP B O 1
ATOM 6553 N N . GLU B 1 392 ? 6.805 31.641 26.328 1 81.19 392 GLU B N 1
ATOM 6554 C CA . GLU B 1 392 ? 8.227 31.953 26.469 1 81.19 392 GLU B CA 1
ATOM 6555 C C . GLU B 1 392 ? 8.812 32.469 25.156 1 81.19 392 GLU B C 1
ATOM 6557 O O . GLU B 1 392 ? 8.25 32.25 24.078 1 81.19 392 GLU B O 1
ATOM 6562 N N . ASP B 1 393 ? 9.883 33.188 25.297 1 82.88 393 ASP B N 1
ATOM 6563 C CA . ASP B 1 393 ? 10.594 33.594 24.078 1 82.88 393 ASP B CA 1
ATOM 6564 C C . ASP B 1 393 ? 11.117 32.375 23.312 1 82.88 393 ASP B C 1
ATOM 6566 O O . ASP B 1 393 ? 11.703 31.469 23.922 1 82.88 393 ASP B O 1
ATOM 6570 N N . PRO B 1 394 ? 10.867 32.312 22.062 1 81.56 394 PRO B N 1
ATOM 6571 C CA . PRO B 1 394 ? 11.336 31.172 21.281 1 81.56 394 PRO B CA 1
ATOM 6572 C C . PRO B 1 394 ? 12.859 31.094 21.219 1 81.56 394 PRO B C 1
ATOM 6574 O O . PRO B 1 394 ? 13.539 32.125 21.281 1 81.56 394 PRO B O 1
ATOM 6577 N N . LEU B 1 395 ? 13.359 29.828 21.188 1 80.25 395 LEU B N 1
ATOM 6578 C CA . LEU B 1 395 ? 14.789 29.578 21.094 1 80.25 395 LEU B CA 1
ATOM 6579 C C . LEU B 1 395 ? 15.148 28.891 19.781 1 80.25 395 LEU B C 1
ATOM 6581 O O . LEU B 1 395 ? 14.305 28.219 19.172 1 80.25 395 LEU B O 1
ATOM 6585 N N . GLU B 1 396 ? 16.375 29.125 19.328 1 78.94 396 GLU B N 1
ATOM 6586 C CA . GLU B 1 396 ? 16.938 28.391 18.188 1 78.94 396 GLU B CA 1
ATOM 6587 C C . GLU B 1 396 ? 17.312 26.969 18.594 1 78.94 396 GLU B C 1
ATOM 6589 O O . GLU B 1 396 ? 17.547 26.688 19.781 1 78.94 396 GLU B O 1
ATOM 6594 N N . PRO B 1 397 ? 17.375 26.109 17.672 1 81.56 397 PRO B N 1
ATOM 6595 C CA . PRO B 1 397 ? 17.672 24.703 17.969 1 81.56 397 PRO B CA 1
ATOM 6596 C C . PRO B 1 397 ? 18.953 24.516 18.766 1 81.56 397 PRO B C 1
ATOM 6598 O O . PRO B 1 397 ? 19.062 23.578 19.562 1 81.56 397 PRO B O 1
ATOM 6601 N N . ASP B 1 398 ? 19.891 25.297 18.5 1 77.62 398 ASP B N 1
ATOM 6602 C CA . ASP B 1 398 ? 21.203 25.094 19.141 1 77.62 398 ASP B CA 1
ATOM 6603 C C . ASP B 1 398 ? 21.281 25.844 20.469 1 77.62 398 ASP B C 1
ATOM 6605 O O . ASP B 1 398 ? 22.312 25.812 21.141 1 77.62 398 ASP B O 1
ATOM 6609 N N . GLN B 1 399 ? 20.203 26.531 20.875 1 76.25 399 GLN B N 1
ATOM 6610 C CA . GLN B 1 399 ? 20.203 27.266 22.125 1 76.25 399 GLN B CA 1
ATOM 6611 C C . GLN B 1 399 ? 19.75 26.375 23.281 1 76.25 399 GLN B C 1
ATOM 6613 O O . GLN B 1 399 ? 18.828 25.578 23.141 1 76.25 399 GLN B O 1
ATOM 6618 N N . PRO B 1 400 ? 20.609 26.453 24.406 1 70.19 400 PRO B N 1
ATOM 6619 C CA . PRO B 1 400 ? 20.25 25.625 25.562 1 70.19 400 PRO B CA 1
ATOM 6620 C C . PRO B 1 400 ? 18.938 26.078 26.219 1 70.19 400 PRO B C 1
ATOM 6622 O O . PRO B 1 400 ? 18.578 27.25 26.141 1 70.19 400 PRO B O 1
ATOM 6625 N N . MET B 1 401 ? 18.125 25.203 26.719 1 69.06 401 MET B N 1
ATOM 6626 C CA . MET B 1 401 ? 16.891 25.531 27.438 1 69.06 401 MET B CA 1
ATOM 6627 C C . MET B 1 401 ? 17.203 26.25 28.75 1 69.06 401 MET B C 1
ATOM 6629 O O . MET B 1 401 ? 18.141 25.875 29.469 1 69.06 401 MET B O 1
ATOM 6633 N N . PRO B 1 402 ? 16.516 27.344 29 1 59.91 402 PRO B N 1
ATOM 6634 C CA . PRO B 1 402 ? 16.734 28.016 30.297 1 59.91 402 PRO B CA 1
ATOM 6635 C C . PRO B 1 402 ? 16.5 27.094 31.484 1 59.91 402 PRO B C 1
ATOM 6637 O O . PRO B 1 402 ? 15.672 26.172 31.406 1 59.91 402 PRO B O 1
ATOM 6640 N N . GLN B 1 403 ? 17.484 26.984 32.469 1 54.16 403 GLN B N 1
ATOM 6641 C CA . GLN B 1 403 ? 17.453 26.156 33.688 1 54.16 403 GLN B CA 1
ATOM 6642 C C . GLN B 1 403 ? 16.078 26.172 34.312 1 54.16 403 GLN B C 1
ATOM 6644 O O . GLN B 1 403 ? 15.648 25.172 34.906 1 54.16 403 GLN B O 1
ATOM 6649 N N . ASN B 1 404 ? 15.453 27.188 34.312 1 48.94 404 ASN B N 1
ATOM 6650 C CA . ASN B 1 404 ? 14.156 27.234 34.969 1 48.94 404 ASN B CA 1
ATOM 6651 C C . ASN B 1 404 ? 13.109 26.406 34.25 1 48.94 404 ASN B C 1
ATOM 6653 O O . ASN B 1 404 ? 11.984 26.25 34.719 1 48.94 404 ASN B O 1
ATOM 6657 N N . LEU B 1 405 ? 13.328 26.203 33.031 1 46 405 LEU B N 1
ATOM 6658 C CA . LEU B 1 405 ? 12.352 25.438 32.281 1 46 405 LEU B CA 1
ATOM 6659 C C . LEU B 1 405 ? 12.625 23.938 32.375 1 46 405 LEU B C 1
ATOM 6661 O O . LEU B 1 405 ? 11.945 23.141 31.734 1 46 405 LEU B O 1
ATOM 6665 N N . LYS B 1 406 ? 13.75 23.672 33.031 1 43.31 406 LYS B N 1
ATOM 6666 C CA . LYS B 1 406 ? 13.953 22.234 33.25 1 43.31 406 LYS B CA 1
ATOM 6667 C C . LYS B 1 406 ? 12.836 21.641 34.094 1 43.31 406 LYS B C 1
ATOM 6669 O O . LYS B 1 406 ? 12.859 21.75 35.312 1 43.31 406 LYS B O 1
ATOM 6674 N N . ARG B 1 407 ? 11.688 21.688 33.562 1 37.97 407 ARG B N 1
ATOM 6675 C CA . ARG B 1 407 ? 10.688 20.906 34.281 1 37.97 407 ARG B CA 1
ATOM 6676 C C . ARG B 1 407 ? 11.086 19.438 34.375 1 37.97 407 ARG B C 1
ATOM 6678 O O . ARG B 1 407 ? 11.711 18.906 33.469 1 37.97 407 ARG B O 1
ATOM 6685 N N . LYS B 1 408 ? 11.023 18.922 35.531 1 34.31 408 LYS B N 1
ATOM 6686 C CA . LYS B 1 408 ? 11.07 17.484 35.75 1 34.31 408 LYS B CA 1
ATOM 6687 C C . LYS B 1 408 ? 10.125 16.766 34.781 1 34.31 408 LYS B C 1
ATOM 6689 O O . LYS B 1 408 ? 8.93 17.062 34.75 1 34.31 408 LYS B O 1
ATOM 6694 N N . TRP B 1 409 ? 10.695 16.25 33.656 1 31.33 409 TRP B N 1
ATOM 6695 C CA . TRP B 1 409 ? 9.938 15.242 32.938 1 31.33 409 TRP B CA 1
ATOM 6696 C C . TRP B 1 409 ? 9.203 14.32 33.906 1 31.33 409 TRP B C 1
ATOM 6698 O O . TRP B 1 409 ? 9.828 13.523 34.594 1 31.33 409 TRP B O 1
ATOM 6708 N N . GLU B 1 410 ? 8.359 14.766 34.562 1 28.64 410 GLU B N 1
ATOM 6709 C CA . GLU B 1 410 ? 7.598 13.719 35.25 1 28.64 410 GLU B CA 1
ATOM 6710 C C . GLU B 1 410 ? 7.098 12.672 34.25 1 28.64 410 GLU B C 1
ATOM 6712 O O . GLU B 1 410 ? 6.527 13.008 33.219 1 28.64 410 GLU B O 1
ATOM 6717 N N . LYS B 1 411 ? 7.789 11.539 34.25 1 32.12 411 LYS B N 1
ATOM 6718 C CA . LYS B 1 411 ? 7.34 10.289 33.656 1 32.12 411 LYS B CA 1
ATOM 6719 C C . LYS B 1 411 ? 5.828 10.125 33.781 1 32.12 411 LYS B C 1
ATOM 6721 O O . LYS B 1 411 ? 5.348 9.672 34.844 1 32.12 411 LYS B O 1
ATOM 6726 N N . THR B 1 412 ? 5.035 11.023 33.406 1 29.06 412 THR B N 1
ATOM 6727 C CA . THR B 1 412 ? 3.652 10.562 33.281 1 29.06 412 THR B CA 1
ATOM 6728 C C . THR B 1 412 ? 3.551 9.383 32.312 1 29.06 412 THR B C 1
ATOM 6730 O O . THR B 1 412 ? 3.598 9.562 31.094 1 29.06 412 THR B O 1
ATOM 6733 N N . HIS B 1 413 ? 4.074 8.305 32.625 1 28.22 413 HIS B N 1
ATOM 6734 C CA . HIS B 1 413 ? 3.846 6.992 32.031 1 28.22 413 HIS B CA 1
ATOM 6735 C C . HIS B 1 413 ? 2.355 6.691 31.922 1 28.22 413 HIS B C 1
ATOM 6737 O O . HIS B 1 413 ? 1.679 6.496 32.938 1 28.22 413 HIS B O 1
ATOM 6743 N N . THR B 1 414 ? 1.62 7.312 31.078 1 27.41 414 THR B N 1
ATOM 6744 C CA . THR B 1 414 ? 0.404 6.559 30.797 1 27.41 414 THR B CA 1
ATOM 6745 C C . THR B 1 414 ? 0.728 5.094 30.516 1 27.41 414 THR B C 1
ATOM 6747 O O . THR B 1 414 ? 1.521 4.785 29.625 1 27.41 414 THR B O 1
ATOM 6750 N N . ARG B 1 415 ? 0.766 4.266 31.547 1 27.53 415 ARG B N 1
ATOM 6751 C CA . ARG B 1 415 ? 0.799 2.807 31.547 1 27.53 415 ARG B CA 1
ATOM 6752 C C . ARG B 1 415 ? -0.136 2.238 30.484 1 27.53 415 ARG B C 1
ATOM 6754 O O . ARG B 1 415 ? -1.356 2.381 30.578 1 27.53 415 ARG B O 1
ATOM 6761 N N . GLY B 1 416 ? 0.139 2.328 29.172 1 25.05 416 GLY B N 1
ATOM 6762 C CA . GLY B 1 416 ? -0.549 1.446 28.234 1 25.05 416 GLY B CA 1
ATOM 6763 C C . GLY B 1 416 ? -0.857 0.082 28.828 1 25.05 416 GLY B C 1
ATOM 6764 O O . GLY B 1 416 ? -0.336 -0.276 29.875 1 25.05 416 GLY B O 1
ATOM 6765 N N . ALA B 1 417 ? -1.79 -0.766 28.109 1 27.58 417 ALA B N 1
ATOM 6766 C CA . ALA B 1 417 ? -2.352 -2.049 28.516 1 27.58 417 ALA B CA 1
ATOM 6767 C C . ALA B 1 417 ? -1.255 -3.008 28.969 1 27.58 417 ALA B C 1
ATOM 6769 O O . ALA B 1 417 ? -0.41 -3.42 28.172 1 27.58 417 ALA B O 1
ATOM 6770 N N . GLY B 1 418 ? -0.657 -2.879 30.172 1 24.66 418 GLY B N 1
ATOM 6771 C CA . GLY B 1 418 ? 0.19 -3.846 30.859 1 24.66 418 GLY B CA 1
ATOM 6772 C C . GLY B 1 418 ? -0.309 -5.273 30.719 1 24.66 418 GLY B C 1
ATOM 6773 O O . GLY B 1 418 ? -1.454 -5.5 30.328 1 24.66 418 GLY B O 1
ATOM 6774 N N . GLY B 1 419 ? 0.539 -6.301 30.875 1 23.45 419 GLY B N 1
ATOM 6775 C CA . GLY B 1 419 ? 0.649 -7.75 30.859 1 23.45 419 GLY B CA 1
ATOM 6776 C C . GLY B 1 419 ? -0.411 -8.438 31.688 1 23.45 419 GLY B C 1
ATOM 6777 O O . GLY B 1 419 ? -0.686 -8.031 32.812 1 23.45 419 GLY B O 1
ATOM 6778 N N . PHE B 1 420 ? -1.484 -8.938 31.047 1 23.02 420 PHE B N 1
ATOM 6779 C CA . PHE B 1 420 ? -2.457 -9.836 31.656 1 23.02 420 PHE B CA 1
ATOM 6780 C C . PHE B 1 420 ? -1.764 -10.859 32.531 1 23.02 420 PHE B C 1
ATOM 6782 O O . PHE B 1 420 ? -1.047 -11.734 32.062 1 23.02 420 PHE B O 1
ATOM 6789 N N . ARG B 1 421 ? -1.121 -10.531 33.594 1 21.72 421 ARG B N 1
ATOM 6790 C CA . ARG B 1 421 ? -0.708 -11.562 34.562 1 21.72 421 ARG B CA 1
ATOM 6791 C C . ARG B 1 421 ? -1.89 -12.438 34.969 1 21.72 421 ARG B C 1
ATOM 6793 O O . ARG B 1 421 ? -2.844 -11.961 35.562 1 21.72 421 ARG B O 1
ATOM 6800 N N . GLY B 1 422 ? -2.203 -13.398 34 1 21.31 422 GLY B N 1
ATOM 6801 C CA . GLY B 1 422 ? -3.135 -14.469 34.312 1 21.31 422 GLY B CA 1
ATOM 6802 C C . GLY B 1 422 ? -2.951 -15.031 35.719 1 21.31 422 GLY B C 1
ATOM 6803 O O . GLY B 1 422 ? -1.857 -15.469 36.062 1 21.31 422 GLY B O 1
ATOM 6804 N N . ASN B 1 423 ? -3.471 -14.414 36.719 1 20.81 423 ASN B N 1
ATOM 6805 C CA . ASN B 1 423 ? -3.602 -14.898 38.094 1 20.81 423 ASN B CA 1
ATOM 6806 C C . ASN B 1 423 ? -4.133 -16.328 38.156 1 20.81 423 ASN B C 1
ATOM 6808 O O . ASN B 1 423 ? -5.289 -16.578 37.812 1 20.81 423 ASN B O 1
ATOM 6812 N N . TRP B 1 424 ? -3.311 -17.297 37.688 1 22.36 424 TRP B N 1
ATOM 6813 C CA . TRP B 1 424 ? -3.627 -18.703 37.844 1 22.36 424 TRP B CA 1
ATOM 6814 C C . TRP B 1 424 ? -3.969 -19 39.312 1 22.36 424 TRP B C 1
ATOM 6816 O O . TRP B 1 424 ? -3.109 -18.906 40.188 1 22.36 424 TRP B O 1
ATOM 6826 N N . ASN B 1 425 ? -5.074 -18.422 39.812 1 19.72 425 ASN B N 1
ATOM 6827 C CA . ASN B 1 425 ? -5.574 -18.797 41.156 1 19.72 425 ASN B CA 1
ATOM 6828 C C . ASN B 1 425 ? -5.715 -20.312 41.281 1 19.72 425 ASN B C 1
ATOM 6830 O O . ASN B 1 425 ? -6.316 -20.969 40.438 1 19.72 425 ASN B O 1
ATOM 6834 N N . ARG B 1 426 ? -4.773 -20.984 41.812 1 21.7 426 ARG B N 1
ATOM 6835 C CA . ARG B 1 426 ? -4.652 -22.359 42.281 1 21.7 426 ARG B CA 1
ATOM 6836 C C . ARG B 1 426 ? -5.836 -22.75 43.156 1 21.7 426 ARG B C 1
ATOM 6838 O O . ARG B 1 426 ? -5.914 -22.328 44.312 1 21.7 426 ARG B O 1
ATOM 6845 N N . GLY B 1 427 ? -7.133 -22.547 42.594 1 19.09 427 GLY B N 1
ATOM 6846 C CA . GLY B 1 427 ? -8.258 -22.953 43.438 1 19.09 427 GLY B CA 1
ATOM 6847 C C . GLY B 1 427 ? -8.117 -24.375 43.969 1 19.09 427 GLY B C 1
ATOM 6848 O O . GLY B 1 427 ? -7.844 -25.297 43.188 1 19.09 427 GLY B O 1
ATOM 6849 N N . GLY B 1 428 ? -7.633 -24.641 45.094 1 20.84 428 GLY B N 1
ATOM 6850 C CA . GLY B 1 428 ? -7.465 -25.781 45.969 1 20.84 428 GLY B CA 1
ATOM 6851 C C . GLY B 1 428 ? -8.773 -26.484 46.281 1 20.84 428 GLY B C 1
ATOM 6852 O O . GLY B 1 428 ? -9.5 -26.078 47.188 1 20.84 428 GLY B O 1
ATOM 6853 N N . GLY B 1 429 ? -9.711 -26.688 45.219 1 18.69 429 GLY B N 1
ATOM 6854 C CA . GLY B 1 429 ? -10.984 -27.25 45.656 1 18.69 429 GLY B CA 1
ATOM 6855 C C . GLY B 1 429 ? -10.852 -28.594 46.312 1 18.69 429 GLY B C 1
ATOM 6856 O O . GLY B 1 429 ? -10.414 -29.562 45.719 1 18.69 429 GLY B O 1
ATOM 6857 N N . ARG B 1 430 ? -10.508 -28.812 47.531 1 18.7 430 ARG B N 1
ATOM 6858 C CA . ARG B 1 430 ? -10.445 -30.078 48.25 1 18.7 430 ARG B CA 1
ATOM 6859 C C . ARG B 1 430 ? -11.836 -30.625 48.531 1 18.7 430 ARG B C 1
ATOM 6861 O O . ARG B 1 430 ? -12.023 -31.469 49.406 1 18.7 430 ARG B O 1
ATOM 6868 N N . GLY B 1 431 ? -12.898 -30.5 47.562 1 17.73 431 GLY B N 1
ATOM 6869 C CA . GLY B 1 431 ? -14.195 -30.891 48.094 1 17.73 431 GLY B CA 1
ATOM 6870 C C . GLY B 1 431 ? -14.289 -32.375 48.469 1 17.73 431 GLY B C 1
ATOM 6871 O O . GLY B 1 431 ? -14.055 -33.219 47.625 1 17.73 431 GLY B O 1
ATOM 6872 N N . ARG B 1 432 ? -14.133 -32.969 49.594 1 17.75 432 ARG B N 1
ATOM 6873 C CA . ARG B 1 432 ? -14.117 -34.312 50.125 1 17.75 432 ARG B CA 1
ATOM 6874 C C . ARG B 1 432 ? -15.531 -34.844 50.281 1 17.75 432 ARG B C 1
ATOM 6876 O O . ARG B 1 432 ? -15.742 -35.906 50.875 1 17.75 432 ARG B O 1
ATOM 6883 N N . GLY B 1 433 ? -16.562 -34.562 49.406 1 17.52 433 GLY B N 1
ATOM 6884 C CA . GLY B 1 433 ? -17.875 -34.875 49.969 1 17.52 433 GLY B CA 1
ATOM 6885 C C . GLY B 1 433 ? -18.141 -36.375 50.031 1 17.52 433 GLY B C 1
ATOM 6886 O O . GLY B 1 433 ? -18.141 -37.031 48.969 1 17.52 433 GLY B O 1
ATOM 6887 N N . ARG B 1 434 ? -18.047 -37.25 50.938 1 16.86 434 ARG B N 1
ATOM 6888 C CA . ARG B 1 434 ? -18.156 -38.688 51.125 1 16.86 434 ARG B CA 1
ATOM 6889 C C . ARG B 1 434 ? -19.625 -39.125 51.281 1 16.86 434 ARG B C 1
ATOM 6891 O O . ARG B 1 434 ? -19.906 -40.281 51.531 1 16.86 434 ARG B O 1
ATOM 6898 N N . GLY B 1 435 ? -20.75 -38.406 50.844 1 16.8 435 GLY B N 1
ATOM 6899 C CA . GLY B 1 435 ? -21.891 -38.812 51.656 1 16.8 435 GLY B CA 1
ATOM 6900 C C . GLY B 1 435 ? -22.562 -40.094 51.188 1 16.8 435 GLY B C 1
ATOM 6901 O O . GLY B 1 435 ? -23.109 -40.125 50.062 1 16.8 435 GLY B O 1
ATOM 6902 N N . ARG B 1 436 ? -22.438 -41.375 51.219 1 16.78 436 ARG B N 1
ATOM 6903 C CA . ARG B 1 436 ? -23 -42.531 50.531 1 16.78 436 ARG B CA 1
ATOM 6904 C C . ARG B 1 436 ? -24.406 -42.812 51.031 1 16.78 436 ARG B C 1
ATOM 6906 O O . ARG B 1 436 ? -25.094 -43.719 50.531 1 16.78 436 ARG B O 1
ATOM 6913 N N . GLY B 1 437 ? -25.234 -42.156 51.844 1 16.27 437 GLY B N 1
ATOM 6914 C CA . GLY B 1 437 ? -25.859 -43.125 52.688 1 16.27 437 GLY B CA 1
ATOM 6915 C C . GLY B 1 437 ? -26.922 -43.969 51.969 1 16.27 437 GLY B C 1
ATOM 6916 O O . GLY B 1 437 ? -27.266 -43.656 50.844 1 16.27 437 GLY B O 1
ATOM 6917 N N . HIS B 1 438 ? -28.359 -44.062 52.375 1 17.02 438 HIS B N 1
ATOM 6918 C CA . HIS B 1 438 ? -29.094 -45.156 52.969 1 17.02 438 HIS B CA 1
ATOM 6919 C C . HIS B 1 438 ? -30.062 -45.781 51.969 1 17.02 438 HIS B C 1
ATOM 6921 O O . HIS B 1 438 ? -30.281 -45.25 50.875 1 17.02 438 HIS B O 1
ATOM 6927 N N . GLY B 1 439 ? -31.594 -45.781 52.125 1 16.31 439 GLY B N 1
ATOM 6928 C CA . GLY B 1 439 ? -32.438 -46.875 52.562 1 16.31 439 GLY B CA 1
ATOM 6929 C C . GLY B 1 439 ? -33.344 -47.406 51.469 1 16.31 439 GLY B C 1
ATOM 6930 O O . GLY B 1 439 ? -33.094 -48.5 50.938 1 16.31 439 GLY B O 1
ATOM 6931 N N . ASP B 1 440 ? -34.875 -47.156 51.344 1 17.31 440 ASP B N 1
ATOM 6932 C CA . ASP B 1 440 ? -35.906 -48.156 51.625 1 17.31 440 ASP B CA 1
ATOM 6933 C C . ASP B 1 440 ? -36.562 -48.625 50.344 1 17.31 440 ASP B C 1
ATOM 6935 O O . ASP B 1 440 ? -36.531 -47.938 49.344 1 17.31 440 ASP B O 1
ATOM 6939 N N . THR B 1 441 ? -37.594 -49.719 50.312 1 16.73 441 THR B N 1
ATOM 6940 C CA . THR B 1 441 ? -38.094 -50.969 49.75 1 16.73 441 THR B CA 1
ATOM 6941 C C . THR B 1 441 ? -39.375 -50.719 48.969 1 16.73 441 THR B C 1
ATOM 6943 O O . THR B 1 441 ? -39.812 -51.594 48.188 1 16.73 441 THR B O 1
ATOM 6946 N N . ARG B 1 442 ? -40.344 -49.719 48.844 1 17.52 442 ARG B N 1
ATOM 6947 C CA . ARG B 1 442 ? -41.688 -50.219 48.969 1 17.52 442 ARG B CA 1
ATOM 6948 C C . ARG B 1 442 ? -42.188 -50.812 47.656 1 17.52 442 ARG B C 1
ATOM 6950 O O . ARG B 1 442 ? -41.875 -50.281 46.562 1 17.52 442 ARG B O 1
ATOM 6957 N N . GLY B 1 443 ? -42.906 -52.031 47.594 1 17.33 443 GLY B N 1
ATOM 6958 C CA . GLY B 1 443 ? -43.406 -53.156 46.844 1 17.33 443 GLY B CA 1
ATOM 6959 C C . GLY B 1 443 ? -44.594 -52.812 45.969 1 17.33 443 GLY B C 1
ATOM 6960 O O . GLY B 1 443 ? -44.5 -52.781 44.75 1 17.33 443 GLY B O 1
ATOM 6961 N N . ASP B 1 444 ? -45.969 -53.25 46.344 1 17.53 444 ASP B N 1
ATOM 6962 C CA . ASP B 1 444 ? -46.844 -54.312 45.812 1 17.53 444 ASP B CA 1
ATOM 6963 C C . ASP B 1 444 ? -47.812 -53.75 44.781 1 17.53 444 ASP B C 1
ATOM 6965 O O . ASP B 1 444 ? -47.969 -52.531 44.625 1 17.53 444 ASP B O 1
ATOM 6969 N N . GLU B 1 445 ? -49.281 -54.219 44.875 1 17.97 445 GLU B N 1
ATOM 6970 C CA . GLU B 1 445 ? -50.219 -55.125 44.25 1 17.97 445 GLU B CA 1
ATOM 6971 C C . GLU B 1 445 ? -51.344 -54.406 43.531 1 17.97 445 GLU B C 1
ATOM 6973 O O . GLU B 1 445 ? -52.031 -54.969 42.688 1 17.97 445 GLU B O 1
ATOM 6978 N N . ARG B 1 446 ? -51.938 -53.281 43.938 1 18.09 446 ARG B N 1
ATOM 6979 C CA . ARG B 1 446 ? -53.406 -53.375 43.906 1 18.09 446 ARG B CA 1
ATOM 6980 C C . ARG B 1 446 ? -53.938 -53.469 42.5 1 18.09 446 ARG B C 1
ATOM 6982 O O . ARG B 1 446 ? -53.25 -53.062 41.562 1 18.09 446 ARG B O 1
ATOM 6989 N N . SER B 1 447 ? -55.281 -53.812 42.406 1 19.02 447 SER B N 1
ATOM 6990 C CA . SER B 1 447 ? -56.469 -54.469 41.875 1 19.02 447 SER B CA 1
ATOM 6991 C C . SER B 1 447 ? -57.125 -53.594 40.812 1 19.02 447 SER B C 1
ATOM 6993 O O . SER B 1 447 ? -57.906 -54.125 40 1 19.02 447 SER B O 1
ATOM 6995 N N . SER B 1 448 ? -57.125 -52.312 40.969 1 18.73 448 SER B N 1
ATOM 6996 C CA . SER B 1 448 ? -58.5 -51.844 40.812 1 18.73 448 SER B CA 1
ATOM 6997 C C . SER B 1 448 ? -59 -52.094 39.406 1 18.73 448 SER B C 1
ATOM 6999 O O . SER B 1 448 ? -58.219 -52.156 38.469 1 18.73 448 SER B O 1
ATOM 7001 N N . GLN B 1 449 ? -60.281 -51.812 39.25 1 20.05 449 GLN B N 1
ATOM 7002 C CA . GLN B 1 449 ? -61.625 -52.094 38.688 1 20.05 449 GLN B CA 1
ATOM 7003 C C . GLN B 1 449 ? -61.688 -51.688 37.219 1 20.05 449 GLN B C 1
ATOM 7005 O O . GLN B 1 449 ? -62.062 -52.5 36.344 1 20.05 449 GLN B O 1
ATOM 7010 N N . THR B 1 450 ? -62.75 -50.75 36.938 1 20.16 450 THR B N 1
ATOM 7011 C CA . THR B 1 450 ? -63.781 -50.656 35.906 1 20.16 450 THR B CA 1
ATOM 7012 C C . THR B 1 450 ? -63.219 -50.125 34.594 1 20.16 450 THR B C 1
ATOM 7014 O O . THR B 1 450 ? -62.406 -49.188 34.625 1 20.16 450 THR B O 1
#

Organism: NCBI:txid1423351

Nearest PDB structures (foldseek):
  6kns-assembly1_A  TM=8.326E-01  e=7.953E-16  Bacillus subtilis
  8gyg-assembly1_B  TM=7.172E-01  e=2.341E-17  Paraglaciecola sp. T6c
  6kns-assembly3_C-2  TM=8.634E-01  e=7.865E-15  Bacillus subtilis
  8gyg-assembly1_A  TM=7.342E-01  e=3.929E-16  Paraglaciecola sp. T6c
  7bz4-assembly1_A  TM=7.373E-01  e=1.610E-15  uncultured bacterium

Radius of gyration: 34.71 Å; Cα contacts (8 Å, |Δi|>4): 1822; chains: 2; bounding box: 147×104×108 Å

Sequence (900 aa):
MTTLAKVERLVVYAWLCEIYEPLNVNFDMGDLKITFLGTSSGGGPTEGRNCSSLALSIRNEVWLVDCAEGTQRQIHKSRHLNIDNVTKIFITHMHLDHCVGVVPLLSTAMSIFSARAQSSNSDPNKLHIEIYGTPGLRQLVRSTLNLTHMNLSGKYIVHELHHSEGDTRDEGLPHPNETVGINIQADNQQFWQNIGNDMGIKIDAGIIEHRVACVGYVFTEKTTMNTIPRRLVCLGDTSSASHIVPLCVSEGVYPSLVVHESTNAWIPPHVDRHHLYGGARRTPQSVREKAISKGHSTPDMAGAFARSVQAERLALVHFSAMFKNPSPNDPVMREIARQATVAWGRRGVDAIAAHDLYWMDIPSRPVESPQSQDMQPSTGPSANIWDAHLWEDPLEPDQPMPQNLKRKWEKTHTRGAGGFRGNWNRGGGRGRGRGRGHGDTRGDERSSQTMTTLAKVERLVVYAWLCEIYEPLNVNFDMGDLKITFLGTSSGGGPTEGRNCSSLALSIRNEVWLVDCAEGTQRQIHKSRHLNIDNVTKIFITHMHLDHCVGVVPLLSTAMSIFSARAQSSNSDPNKLHIEIYGTPGLRQLVRSTLNLTHMNLSGKYIVHELHHSEGDTRDEGLPHPNETVGINIQADNQQFWQNIGNDMGIKIDAGIIEHRVACVGYVFTEKTTMNTIPRRLVCLGDTSSASHIVPLCVSEGVYPSLVVHESTNAWIPPHVDRHHLYGGARRTPQSVREKAISKGHSTPDMAGAFARSVQAERLALVHFSAMFKNPSPNDPVMREIARQATVAWGRRGVDAIAAHDLYWMDIPSRPVESPQSQDMQPSTGPSANIWDAHLWEDPLEPDQPMPQNLKRKWEKTHTRGAGGFRGNWNRGGGRGRGRGRGHGDTRGDERSSQT

Foldseek 3Di:
DVVVVVVVVVVVVVVVVVPPPVPLPVLPLPWWKKWWAFFAAPLDDAPFGAFGKMWIDRPQAIEIEFFAPCSVVSQVVFPPHDLLRYAEYEFFADDRSGHLRPQVSQLANFPCPHPNCVVVVLPLAAERHEYEEAPPNLLSNQVVCVVVVGDGGAAYEYEHEDADPPPDDPSDDGDPRYDYYYHQYADPLQKGWQPDDDSQWTKIWHFAWAPDTGIKIKIWGHDDPWFQIEIEIEGDFALGPPSCLCVQCDPNHFHQEYEFEAAWEDDACVLVVVCLPVHPPDDRVNRSVVQVVRGHGHLLNQLLSCQSRVYNAYEYGHYYVSVPDQDCPRSRNVLSFVNSQLSNFFAPDTYHHDTRNDMDIRDIGTDPPPDPPPPPPPPDPPPPPPVVVGGDDHDHSVDDDDPVRPPDPPPPPPPDPDDPPVPPVPPPVPPPDPPPPPPDPDDDDDDDDD/DVVVVVVVVVVVVVVVVPVPPVPLPVLPLPWWKKWWAFFAAPLDDAPFGAFGKMWIDRPQAIEIEFFAPCSVVSQVVFPPHDLLRYAEYEFFADDRSGHLRPQVSQLANFPCPHPNCVVVVLPLAAERHEYEEAPPNLLSNQVVCVVVVGDGGAAYEYEHEDADPPPDDPSDDGDPRYDYYYHQYADPLQKGWQPDDDSQWTKIWHFAWAPDTGIKIKIWHHDDPWFQIEIEIEGDFALGDPSCLCVQCDPNHFHQEYEFEAAWEDDACVLVVVCLPVHPPDDRVNRSVVQVVRGHGHLLNQLLSCQSRVYNAYEYGHYYVSVPDQDCPRSRNVLSFVNSQLSNFFPPDTHHHDTRNDMDIRDIGTDPPPDPPPPPPPPDPPPPPPVVVGGDDHDHSVDDDDPVSPDPPPCPPPPPPDDPPVPPPPPPCPPPPPDDDYDDDDDDDDDDDD